Protein AF-0000000065957771 (afdb_homodimer)

Foldseek 3Di:
DQLQVQLCVLQDDPVNVVSVVVVVVVPDDPPQSSAFEEEEEQAADPQDLQRPLRVLLSVLLQVLLVVLGHHYDYDYAYADALLVCAPHLSLLCHLLSLQRLLCVVLCVCVVNRGQEYEYEGTHQSSLLSVLLNQLQNFHQYAYAYLAAAAFFDDPHATAWSLNLLLVVLQVLLVNDDPVVSVVNVVGHGDGHGHTWWLWRQLLSLLLCCQLQRADPLRSLHHNPDVVSSVRSSVRSSLSSVCSVVVVTSLLRLAPQSLQSSLLLCQQQVHFLLCLLSSLSSCVSSVHDDFPVSSQVLQAQHFHFFQIPPLGRHTSNLCSVQQHSLQVSLLCVVVPRHDQQRAHSNRHGNCVSSVPRDNATDPVDRRGHGPVDGPGRGGQWFWADEQQFPLIWIWGAGPEPFLKAKFWEDEAADLNVLLVCLSVVVDDFRYEYEHALQACQSVNNQGARSNNQSSCVSNVRQHGYEYEYCGHHIRNGDGNYIYVRPPGLLVQGLSVLGDTGFIWMGHRPVSYTYTPDDPVVSVVSSVVDDRDDGPDCDDSSNLLSVQFDGSRSSRDRPPPPD/DQLQVQLCVLQDDPVNVVSVVVVVVVPDDPPQSSAFEEEEEQAADPQDLQRPLRVLLSVLLQVLLVVLGHHYDYDYAYADALLVCAPHLSLLCHLLSLQRLLCVVLCVCVVNRGQEYEYEGTHQSSLLSVLLNQLQNFHQYAYAYLAAFAFFDDPHATAWSLNLLLVVLQVLLVNDDPVVSVVNVVGHGDGHGHTWWLWRQLLSLLLCCQLQRADPLRSLHHNPDVVSSVRSSVRSSLSSVCSVVRVTSLLRLAPQSLQSSLLLCQQQVHFLLCLLSSLSSCVSSVHDDFPVSSQVLQAQHFHFFQIPPLGRHTSNLCSVQQHSLQVSLLCVVVPRHDQQRAHSNRHGNCVSSVPRDNATDPVDRRGHGPVDGPGRGGQWFWADEQQFPLIWIWGAGPEPFLKAKFWEDEAADLNVLLVCLSVVVDDFRYEYEHALQACQSVPNQGAHSNNQSSCVSNVRQHGYEYEYCGHHIRNGDGNYIYVRPPGLLVQGLSVQGDTGWIWMDHRPVSYTYTPDDPVSSVVSSVVDDRDDGPDCDDSSNLLSVQFDGSRSSRDRPPPPD

Solvent-accessible surface area (backbone atoms only — not comparable to full-atom values): 52434 Å² total; per-residue (Å²): 129,68,55,15,72,48,30,34,76,36,44,52,61,71,84,19,36,32,20,41,14,42,41,39,34,54,69,47,54,93,81,43,58,51,34,24,34,31,32,32,42,37,31,29,22,44,73,28,19,19,17,51,57,31,55,64,33,47,54,42,18,45,56,28,24,43,74,62,60,31,44,60,27,41,33,22,27,49,68,56,51,61,69,47,12,52,89,43,79,20,24,31,33,40,55,46,42,18,55,48,33,15,40,41,54,38,41,38,37,52,18,62,28,40,29,26,39,42,38,37,26,22,37,56,41,39,51,52,7,47,48,32,21,35,27,61,68,47,39,18,46,37,51,40,63,37,21,28,18,64,68,8,65,57,95,92,38,79,26,30,55,61,52,22,47,38,37,38,21,27,35,76,67,67,72,44,50,71,68,55,42,49,52,40,21,74,27,15,34,70,40,44,16,15,71,27,30,26,18,44,36,38,27,50,33,42,26,34,34,53,23,19,41,30,58,84,59,48,43,34,31,39,32,82,43,68,66,43,41,52,48,30,23,50,50,28,39,39,40,53,52,16,38,71,69,63,46,31,34,50,71,25,56,35,73,54,14,52,50,25,15,53,36,50,33,24,22,44,51,39,20,72,53,51,59,33,44,50,29,31,32,29,48,46,36,72,46,86,66,51,64,63,56,48,42,58,46,22,69,70,27,36,15,27,35,38,31,16,63,80,38,84,34,41,35,54,53,38,35,75,60,49,27,64,52,32,56,48,31,39,36,39,76,69,68,58,38,55,43,80,34,38,25,56,81,75,43,29,46,43,66,70,37,65,86,48,55,70,63,60,56,87,88,50,73,40,48,38,50,90,92,54,40,82,32,77,37,26,42,60,42,57,26,32,36,74,38,10,75,65,24,24,43,24,45,57,47,89,45,94,63,58,58,50,68,22,37,29,44,73,30,74,36,70,68,61,43,34,50,37,54,75,69,60,70,65,52,80,41,30,25,37,36,38,32,40,23,6,47,54,35,44,33,26,27,33,53,48,45,64,46,51,31,38,35,44,39,69,69,34,41,86,36,34,36,41,37,24,21,15,34,49,39,27,67,57,74,26,48,39,35,20,35,24,10,50,26,26,44,82,64,18,49,55,54,65,66,48,75,57,41,40,34,35,44,27,61,88,78,30,33,29,38,58,72,64,55,70,68,57,50,51,54,46,54,72,69,55,70,76,68,76,73,90,46,71,48,54,57,63,21,45,43,36,69,39,42,39,56,52,64,62,20,45,37,55,43,62,79,72,120,129,68,55,15,74,47,30,33,76,37,44,52,62,70,84,18,35,33,20,41,14,42,40,40,34,53,69,47,53,92,82,44,58,53,35,24,33,30,32,32,41,35,30,28,23,46,71,30,19,19,17,53,58,30,54,62,31,49,54,42,19,44,54,27,24,43,74,62,60,30,44,62,27,41,33,22,27,49,69,57,51,60,69,46,13,50,86,42,78,20,24,30,32,39,54,48,42,19,56,48,33,15,39,40,53,39,40,39,37,51,17,62,28,40,30,25,40,42,36,38,26,22,37,56,39,37,52,53,7,48,49,33,21,36,27,62,69,44,39,18,48,36,50,40,63,36,20,26,17,65,68,9,67,56,96,91,38,79,26,32,56,62,52,22,46,37,38,38,20,27,34,76,66,66,73,46,51,71,68,55,41,50,52,41,20,74,26,16,35,70,38,45,16,13,72,28,30,26,17,44,35,38,26,49,33,44,27,34,35,52,23,18,40,30,58,84,58,45,42,33,30,38,32,82,43,67,67,42,40,52,48,31,25,50,51,27,40,39,41,52,51,16,38,71,68,62,47,32,34,51,71,25,54,36,73,53,16,51,48,24,16,51,36,49,33,23,22,45,52,38,20,71,52,49,59,34,43,50,28,31,33,28,48,46,37,72,44,87,67,50,66,63,55,50,42,59,46,21,69,71,27,35,14,27,35,38,30,15,64,80,37,84,34,41,34,53,53,37,35,74,59,49,28,62,51,31,56,48,31,38,36,39,77,70,69,57,39,55,42,78,34,38,26,55,79,75,42,29,46,43,66,72,38,66,86,49,55,69,64,60,58,87,91,50,71,42,49,36,51,89,91,56,41,81,32,78,37,26,41,60,42,57,26,32,36,74,36,10,75,64,23,24,44,26,45,57,46,87,47,93,63,58,59,50,66,22,37,28,44,72,29,73,37,70,67,59,43,35,50,37,53,76,68,60,70,66,52,80,40,30,27,37,34,37,34,38,23,7,46,56,35,43,34,26,27,33,53,47,43,64,48,52,31,38,36,44,38,69,69,34,41,86,35,34,36,40,38,26,23,16,33,50,38,26,66,57,74,25,49,41,34,21,36,25,11,51,26,25,47,82,64,18,49,55,55,64,68,50,74,57,40,40,34,36,44,28,62,88,78,29,33,28,39,56,73,63,56,70,66,57,50,52,54,45,53,74,69,56,71,74,68,76,74,90,46,72,50,54,58,64,20,44,43,34,69,39,44,39,56,52,63,62,20,45,37,57,44,63,80,73,120

Secondary structure (DSSP, 8-state):
--S-TTTHHHHSSGGGHHHHHHHHHTT--GGGTTSPEEEEEE--BSSSTTTTTHHHHHHHHHHHHHHTT-EEEEEE-----HHHHTTSGGGHHHHHHHHHHHHHHHHHHHHTT-SEEEEEE-STTHHHHHHHHHHHH-SSEEEEE--BPPPEEETTEEE-HHHHHHHHHHHHTTSS-HHHHHHHHHHS--SSSB-SSSSHHHHHHHHHHHHTSS-TTGGG-BTTSHHHHHHHHHHHHHHHHHHHHT--HHHHSSHHHHHHHHHHHHHHT--THHHHHHHHHHHHTT----HHHHHHHHTT--B-B-BTTTSSB-HHHHHHHTHHHHHHHHHHHTT-S-TT-B-TTSSBHHHHTTTS-SS--TT-SSBPPTTS-SBSS-SEEEEEETTEEEEEEEE-TT-S--EEEEEEEEESSHHHHHHHHHTT---TT-EEEE-S-STTTTTS--B--HHHHHHHHTT-TTT-EEEESSB--TT--SEEEEEEES-GGGT-GGGG--TT-EEEEETTTTEEEE-S-HHHHHHHHHH--PPPPS-SSHHHHHHHHH---GGGT--SSSS--/--S-TTTHHHHSSGGGHHHHHHHHHTT--GGGTTSPEEEEEE--BSSSTTTTTHHHHHHHHHHHHHHTT-EEEEEE-----HHHHTTSGGGHHHHHHHHHHHHHHHHHHHHTT-SEEEEEE-STTHHHHHHHHHHHH-SSEEEEE--BPPPEEETTEEE-HHHHHHHHHHHHTTSS-HHHHHHHHHHS--SSSB-SSSSHHHHHHHHHHHHTSS-TTGGG-BTTSHHHHHHHHHHHHHHHHHHHHT--HHHHSSHHHHHHHHHHHHHHT--THHHHHHHHHHHHTT----HHHHHHHHTT--B-B-BTTTSSB-HHHHHHHTHHHHHHHHHHHTT-S-TT-B-TTSSBHHHHTTTS-SS--TT-SSBPPTTS-SBSS-SEEEEEETTEEEEEEEE-TT-S--EEEEEEEEESSHHHHHHHHHTT---TT-EEEE-S-STTTTTS--B--HHHHHHHHTT-TTT-EEEESSB--TT--SEEEEEEES-GGGT-GGGG--TT-EEEEETTTTEEEE-S-HHHHHHHHHH--PPPPS-SSHHHHHHHHH---GGGT--SSSS--

Sequence (1122 aa):
MSDNRNSQVVTQGVQRAPNRAMLRAVGFGDDDFTKPIVGLANGFSTITPCNMGIDSLATRAEASIRTAGAMPQKFGTITISDGISMGTEGMKYSLVSREVIADSIETACMGQSMDGVLAIGGCDKNMPGAMLAMARMNIPAIFVYGGTIKPGHLNGEDLTVVSAFEAVGQHSAGRISEAELTAVEKHACPGAGSCGGMYTANTMSSAFEAMGMSLMYSSTMAAEDEEKAVSAEQSAAVLVEAIHKQILPRDILTRKAFENAIAVIMAVGGSTNAVLHLLAISRAAGDSLTLDDFETIRAQVPVICDLKPSGRYVATDLHKAGGIPLVMKMLLEHGLLHGDALTITGKTIAEQLADVPSEPSPDQDVIRPWDNPMYKQGHLAILRGNLATEGAVAKITGIKNPQITGPARVFESEEACLEAILAGKIQPNDVIVVRYEGPKGGPGMREMLAPTSAIIGAGLGDSVGLITDGRFSGGTYGMVVGHVAPEAAVGGTIALVQEGDQITIDAHARKLELHVSDQELKERKEKWEQPKPLYNKGVLAKYAKLVSSSSVGAVTDLDLFMSDNRNSQVVTQGVQRAPNRAMLRAVGFGDDDFTKPIVGLANGFSTITPCNMGIDSLATRAEASIRTAGAMPQKFGTITISDGISMGTEGMKYSLVSREVIADSIETACMGQSMDGVLAIGGCDKNMPGAMLAMARMNIPAIFVYGGTIKPGHLNGEDLTVVSAFEAVGQHSAGRISEAELTAVEKHACPGAGSCGGMYTANTMSSAFEAMGMSLMYSSTMAAEDEEKAVSAEQSAAVLVEAIHKQILPRDILTRKAFENAIAVIMAVGGSTNAVLHLLAISRAAGDSLTLDDFETIRAQVPVICDLKPSGRYVATDLHKAGGIPLVMKMLLEHGLLHGDALTITGKTIAEQLADVPSEPSPDQDVIRPWDNPMYKQGHLAILRGNLATEGAVAKITGIKNPQITGPARVFESEEACLEAILAGKIQPNDVIVVRYEGPKGGPGMREMLAPTSAIIGAGLGDSVGLITDGRFSGGTYGMVVGHVAPEAAVGGTIALVQEGDQITIDAHARKLELHVSDQELKERKEKWEQPKPLYNKGVLAKYAKLVSSSSVGAVTDLDLF

pLDDT: mean 96.12, std 4.61, range [59.84, 98.94]

InterPro domains:
  IPR000581 Dihydroxy-acid/6-phosphogluconate dehydratase, N-terminal [PF00920] (35-351)
  IPR004404 Dihydroxy-acid dehydratase [MF_00012] (5-557)
  IPR004404 Dihydroxy-acid dehydratase [TIGR00110] (18-557)
  IPR020558 Dihydroxy-acid/6-phosphogluconate dehydratase, conserved site [PS00886] (123-133)
  IPR020558 Dihydroxy-acid/6-phosphogluconate dehydratase, conserved site [PS00887] (465-476)
  IPR037237 IlvD/EDD, N-terminal domain [SSF143975] (4-378)
  IPR042096 Dihydroxy-acid dehydratase, C-terminal [G3DSA:3.50.30.80] (379-527)
  IPR050165 Dihydroxy-acid dehydratase IlvD/Edd [PTHR21000] (3-557)
  IPR056740 Dihydroxy-acid/6-phosphogluconate dehydratase, C-terminal [PF24877] (365-554)

Structure (mmCIF, N/CA/C/O backbone):
data_AF-0000000065957771-model_v1
#
loop_
_entity.id
_entity.type
_entity.pdbx_description
1 polymer 'Dihydroxy-acid dehydratase'
#
loop_
_atom_site.group_PDB
_atom_site.id
_atom_site.type_symbol
_atom_site.label_atom_id
_atom_site.label_alt_id
_atom_site.label_comp_id
_atom_site.label_asym_id
_atom_site.label_entity_id
_atom_site.label_seq_id
_atom_site.pdbx_PDB_ins_code
_atom_site.Cartn_x
_atom_site.Cartn_y
_atom_site.Cartn_z
_atom_site.occupancy
_atom_site.B_iso_or_equiv
_a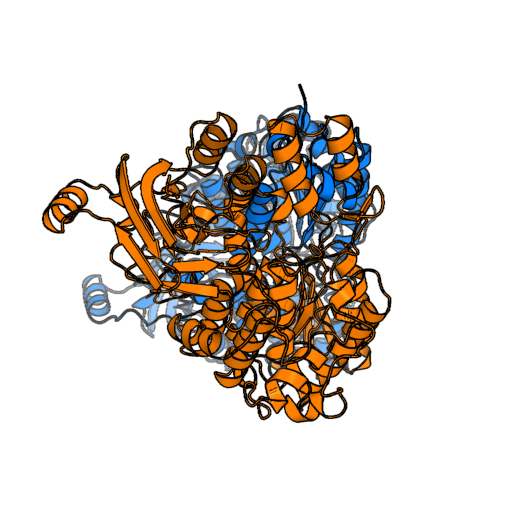tom_site.auth_seq_id
_atom_site.auth_comp_id
_atom_site.auth_asym_id
_atom_site.auth_atom_id
_atom_site.pdbx_PDB_model_num
ATOM 1 N N . MET A 1 1 ? 31.672 4.098 -14.922 1 60.31 1 MET A N 1
ATOM 2 C CA . MET A 1 1 ? 30.922 3.127 -14.133 1 60.31 1 MET A CA 1
ATOM 3 C C . MET A 1 1 ? 29.422 3.266 -14.391 1 60.31 1 MET A C 1
ATOM 5 O O . MET A 1 1 ? 28.922 4.375 -14.602 1 60.31 1 MET A O 1
ATOM 9 N N . SER A 1 2 ? 28.734 2.242 -14.633 1 82.38 2 SER A N 1
ATOM 10 C CA . SER A 1 2 ? 27.312 2.271 -14.961 1 82.38 2 SER A CA 1
ATOM 11 C C . SER A 1 2 ? 26.484 2.822 -13.805 1 82.38 2 SER A C 1
ATOM 13 O O . SER A 1 2 ? 26.828 2.613 -12.641 1 82.38 2 SER A O 1
ATOM 15 N N . ASP A 1 3 ? 25.594 3.701 -14.094 1 89.44 3 ASP A N 1
ATOM 16 C CA . ASP A 1 3 ? 24.781 4.375 -13.094 1 89.44 3 ASP A CA 1
ATOM 17 C C . ASP A 1 3 ? 23.625 3.477 -12.633 1 89.44 3 ASP A C 1
ATOM 19 O O . ASP A 1 3 ? 22.859 3.846 -11.742 1 89.44 3 ASP A O 1
ATOM 23 N N . ASN A 1 4 ? 23.547 2.314 -13.211 1 95.25 4 ASN A N 1
ATOM 24 C CA . ASN A 1 4 ? 22.516 1.381 -12.766 1 95.25 4 ASN A CA 1
ATOM 25 C C . ASN A 1 4 ? 23.031 0.469 -11.656 1 95.25 4 ASN A C 1
ATOM 27 O O . ASN A 1 4 ? 22.938 -0.755 -11.758 1 95.25 4 ASN A O 1
ATOM 31 N N . ARG A 1 5 ? 23.469 1.065 -10.586 1 95.88 5 ARG A N 1
ATOM 32 C CA . ARG A 1 5 ? 24.188 0.413 -9.492 1 95.88 5 ARG A CA 1
ATOM 33 C C . ARG A 1 5 ? 23.328 -0.67 -8.844 1 95.88 5 ARG A C 1
ATOM 35 O O . ARG A 1 5 ? 23.828 -1.748 -8.516 1 95.88 5 ARG A O 1
ATOM 42 N N . ASN A 1 6 ? 22.062 -0.368 -8.664 1 97.56 6 ASN A N 1
ATOM 43 C CA . ASN A 1 6 ? 21.156 -1.342 -8.047 1 97.56 6 ASN A CA 1
ATOM 44 C C . ASN A 1 6 ? 20.547 -2.27 -9.086 1 97.56 6 ASN A C 1
ATOM 46 O O . ASN A 1 6 ? 20.516 -3.488 -8.906 1 97.56 6 ASN A O 1
ATOM 50 N N . SER A 1 7 ? 20.141 -1.712 -10.203 1 98.06 7 SER A N 1
ATOM 51 C CA . SER A 1 7 ? 19.344 -2.455 -11.18 1 98.06 7 SER A CA 1
ATOM 52 C C . SER A 1 7 ? 20.219 -3.389 -12.008 1 98.06 7 SER A C 1
ATOM 54 O O . SER A 1 7 ? 19.703 -4.281 -12.695 1 98.06 7 SER A O 1
ATOM 56 N N . GLN A 1 8 ? 21.5 -3.311 -11.898 1 96.94 8 GLN A N 1
ATOM 57 C CA . GLN A 1 8 ? 22.391 -4.191 -12.648 1 96.94 8 GLN A CA 1
ATOM 58 C C . GLN A 1 8 ? 22.188 -5.648 -12.242 1 96.94 8 GLN A C 1
ATOM 60 O O . GLN A 1 8 ? 22.453 -6.559 -13.031 1 96.94 8 GLN A O 1
ATOM 65 N N . VAL A 1 9 ? 21.641 -5.859 -11.086 1 95.88 9 VAL A N 1
ATOM 66 C CA . VAL A 1 9 ? 21.406 -7.215 -10.594 1 95.88 9 VAL A CA 1
ATOM 67 C C . VAL A 1 9 ? 20.359 -7.91 -11.461 1 95.88 9 VAL A C 1
ATOM 69 O O . VAL A 1 9 ? 20.328 -9.141 -11.531 1 95.88 9 VAL A O 1
ATOM 72 N N . VAL A 1 10 ? 19.5 -7.133 -12.172 1 96.5 10 VAL A N 1
ATOM 73 C CA . VAL A 1 10 ? 18.469 -7.742 -13.008 1 96.5 10 VAL A CA 1
ATOM 74 C C . VAL A 1 10 ? 18.797 -7.539 -14.484 1 96.5 10 VAL A C 1
ATOM 76 O O . VAL A 1 10 ? 18.125 -8.086 -15.359 1 96.5 10 VAL A O 1
ATOM 79 N N . THR A 1 11 ? 19.891 -6.762 -14.789 1 96.88 11 THR A N 1
ATOM 80 C CA . THR A 1 11 ? 20.109 -6.426 -16.188 1 96.88 11 THR A CA 1
ATOM 81 C C . THR A 1 11 ? 21.406 -7.035 -16.703 1 96.88 11 THR A C 1
ATOM 83 O O . THR A 1 11 ? 21.594 -7.211 -17.906 1 96.88 11 THR A O 1
ATOM 86 N N . GLN A 1 12 ? 22.312 -7.375 -15.828 1 95 12 GLN A N 1
ATOM 87 C CA . GLN A 1 12 ? 23.641 -7.742 -16.297 1 95 12 GLN A CA 1
ATOM 88 C C . GLN A 1 12 ? 23.875 -9.25 -16.172 1 95 12 GLN A C 1
ATOM 90 O O . GLN A 1 12 ? 23.438 -9.875 -15.203 1 95 12 GLN A O 1
ATOM 95 N N . GLY A 1 13 ? 24.516 -9.805 -17.172 1 92.31 13 GLY A N 1
ATOM 96 C CA . GLY A 1 13 ? 24.922 -11.203 -17.141 1 92.31 13 GLY A CA 1
ATOM 97 C C . GLY A 1 13 ? 24 -12.102 -17.938 1 92.31 13 GLY A C 1
ATOM 98 O O . GLY A 1 13 ? 22.812 -11.789 -18.109 1 92.31 13 GLY A O 1
ATOM 99 N N . VAL A 1 14 ? 24.547 -13.25 -18.297 1 91 14 VAL A N 1
ATOM 100 C CA . VAL A 1 14 ? 23.844 -14.211 -19.125 1 91 14 VAL A CA 1
ATOM 101 C C . VAL A 1 14 ? 22.641 -14.766 -18.359 1 91 14 VAL A C 1
ATOM 103 O O . VAL A 1 14 ? 21.594 -15.031 -18.953 1 91 14 VAL A O 1
ATOM 106 N N . GLN A 1 15 ? 22.781 -14.867 -17.078 1 89.69 15 GLN A N 1
ATOM 107 C CA . GLN A 1 15 ? 21.75 -15.461 -16.234 1 89.69 15 GLN A CA 1
ATOM 108 C C . GLN A 1 15 ? 20.516 -14.562 -16.156 1 89.69 15 GLN A C 1
ATOM 110 O O . GLN A 1 15 ? 19.438 -15 -15.742 1 89.69 15 GLN A O 1
ATOM 115 N N . ARG A 1 16 ? 20.641 -13.312 -16.656 1 94.5 16 ARG A N 1
ATOM 116 C CA . ARG A 1 16 ? 19.547 -12.359 -16.531 1 94.5 16 ARG A CA 1
ATOM 117 C C . ARG A 1 16 ? 18.812 -12.195 -17.859 1 94.5 16 ARG A C 1
ATOM 119 O O . ARG A 1 16 ? 18 -11.281 -18.016 1 94.5 16 ARG A O 1
ATOM 126 N N . ALA A 1 17 ? 19.062 -13.094 -18.781 1 95.69 17 ALA A N 1
ATOM 127 C CA . ALA A 1 17 ? 18.375 -13.078 -20.062 1 95.69 17 ALA A CA 1
ATOM 128 C C . ALA A 1 17 ? 16.859 -13.086 -19.891 1 95.69 17 ALA A C 1
ATOM 130 O O . ALA A 1 17 ? 16.156 -12.344 -20.562 1 95.69 17 ALA A O 1
ATOM 131 N N . PRO A 1 18 ? 16.312 -13.891 -18.969 1 95.31 18 PRO A N 1
ATOM 132 C CA . PRO A 1 18 ? 14.867 -13.859 -18.781 1 95.31 18 PRO A CA 1
ATOM 133 C C . PRO A 1 18 ? 14.367 -12.516 -18.234 1 95.31 18 PRO A C 1
ATOM 135 O O . PRO A 1 18 ? 13.305 -12.039 -18.656 1 95.31 18 PRO A O 1
ATOM 138 N N . ASN A 1 19 ? 15.133 -11.898 -17.297 1 96.56 19 ASN A N 1
ATOM 139 C CA . ASN A 1 19 ? 14.797 -10.57 -16.797 1 96.56 19 ASN A CA 1
ATOM 140 C C . ASN A 1 19 ? 14.742 -9.539 -17.922 1 96.56 19 ASN A C 1
ATOM 142 O O . ASN A 1 19 ? 13.781 -8.773 -18.031 1 96.56 19 ASN A O 1
ATOM 146 N N . ARG A 1 20 ? 15.773 -9.617 -18.75 1 97.88 20 ARG A N 1
ATOM 147 C CA . ARG A 1 20 ? 15.867 -8.672 -19.859 1 97.88 20 ARG A CA 1
ATOM 148 C C . ARG A 1 20 ? 14.766 -8.906 -20.891 1 97.88 20 ARG A C 1
ATOM 150 O O . ARG A 1 20 ? 14.281 -7.969 -21.516 1 97.88 20 ARG A O 1
ATOM 157 N N . ALA A 1 21 ? 14.328 -10.172 -21.078 1 98 21 ALA A N 1
ATOM 158 C CA . ALA A 1 21 ? 13.211 -10.461 -21.969 1 98 21 ALA A CA 1
ATOM 159 C C . ALA A 1 21 ? 11.953 -9.711 -21.547 1 98 21 ALA A C 1
ATOM 161 O O . ALA A 1 21 ? 11.25 -9.141 -22.391 1 98 21 ALA A O 1
ATOM 162 N N . MET A 1 22 ? 11.711 -9.664 -20.312 1 98.06 22 MET A N 1
ATOM 163 C CA . MET A 1 22 ? 10.539 -8.961 -19.797 1 98.06 22 MET A CA 1
ATOM 164 C C . MET A 1 22 ? 10.734 -7.449 -19.875 1 98.06 22 MET A C 1
ATOM 166 O O . MET A 1 22 ? 9.797 -6.711 -20.188 1 98.06 22 MET A O 1
ATOM 170 N N . LEU A 1 23 ? 11.953 -6.988 -19.516 1 98.44 23 LEU A N 1
ATOM 171 C CA . LEU A 1 23 ? 12.242 -5.562 -19.578 1 98.44 23 LEU A CA 1
ATOM 172 C C . LEU A 1 23 ? 12.094 -5.047 -21.016 1 98.44 23 LEU A C 1
ATOM 174 O O . LEU A 1 23 ? 11.617 -3.93 -21.234 1 98.44 23 LEU A O 1
ATOM 178 N N . ARG A 1 24 ? 12.484 -5.871 -22.062 1 98.25 24 ARG A N 1
ATOM 179 C CA . ARG A 1 24 ? 12.312 -5.496 -23.453 1 98.25 24 ARG A CA 1
ATOM 180 C C . ARG A 1 24 ? 10.844 -5.277 -23.797 1 98.25 24 ARG A C 1
ATOM 182 O O . ARG A 1 24 ? 10.508 -4.371 -24.547 1 98.25 24 ARG A O 1
ATOM 189 N N . ALA A 1 25 ? 9.984 -6.043 -23.188 1 98 25 ALA A N 1
ATOM 190 C CA . ALA A 1 25 ? 8.547 -5.949 -23.453 1 98 25 ALA A CA 1
ATOM 191 C C . ALA A 1 25 ? 7.984 -4.625 -22.953 1 98 25 ALA A C 1
ATOM 193 O O . ALA A 1 25 ? 6.957 -4.152 -23.453 1 98 25 ALA A O 1
ATOM 194 N N . VAL A 1 26 ? 8.664 -3.98 -21.984 1 98.06 26 VAL A N 1
ATOM 195 C CA . VAL A 1 26 ? 8.148 -2.727 -21.453 1 98.06 26 VAL A CA 1
ATOM 196 C C . VAL A 1 26 ? 8.953 -1.555 -22 1 98.06 26 VAL A C 1
ATOM 198 O O . VAL A 1 26 ? 8.93 -0.458 -21.438 1 98.06 26 VAL A O 1
ATOM 201 N N . GLY A 1 27 ? 9.789 -1.829 -22.969 1 97.31 27 GLY A N 1
ATOM 202 C CA . GLY A 1 27 ? 10.312 -0.699 -23.719 1 97.31 27 GLY A CA 1
ATOM 203 C C . GLY A 1 27 ? 11.82 -0.583 -23.641 1 97.31 27 GLY A C 1
ATOM 204 O O . GLY A 1 27 ? 12.406 0.359 -24.188 1 97.31 27 GLY A O 1
ATOM 205 N N . PHE A 1 28 ? 12.578 -1.559 -23.062 1 98.12 28 PHE A N 1
ATOM 206 C CA . PHE A 1 28 ? 14.039 -1.518 -23.016 1 98.12 28 PHE A CA 1
ATOM 207 C C . PHE A 1 28 ? 14.641 -1.98 -24.328 1 98.12 28 PHE A C 1
ATOM 209 O O . PHE A 1 28 ? 14.219 -2.992 -24.891 1 98.12 28 PHE A O 1
ATOM 216 N N . GLY A 1 29 ? 15.555 -1.242 -24.859 1 97.12 29 GLY A N 1
ATOM 217 C CA . GLY A 1 29 ? 16.391 -1.649 -25.984 1 97.12 29 GLY A CA 1
ATOM 218 C C . GLY A 1 29 ? 17.781 -2.102 -25.562 1 97.12 29 GLY A C 1
ATOM 219 O O . GLY A 1 29 ? 18.109 -2.064 -24.375 1 97.12 29 GLY A O 1
ATOM 220 N N . ASP A 1 30 ? 18.609 -2.52 -26.453 1 96.25 30 ASP A N 1
ATOM 221 C CA . ASP A 1 30 ? 19.922 -3.07 -26.188 1 96.25 30 ASP A CA 1
ATOM 222 C C . ASP A 1 30 ? 20.781 -2.084 -25.391 1 96.25 30 ASP A C 1
ATOM 224 O O . ASP A 1 30 ? 21.594 -2.49 -24.547 1 96.25 30 ASP A O 1
ATOM 228 N N . ASP A 1 31 ? 20.578 -0.796 -25.594 1 95.69 31 ASP A N 1
ATOM 229 C CA . ASP A 1 31 ? 21.438 0.216 -25 1 95.69 31 ASP A CA 1
ATOM 230 C C . ASP A 1 31 ? 20.875 0.711 -23.672 1 95.69 31 ASP A C 1
ATOM 232 O O . ASP A 1 31 ? 21.438 1.605 -23.047 1 95.69 31 ASP A O 1
ATOM 236 N N . ASP A 1 32 ? 19.812 0.132 -23.281 1 97.5 32 ASP A N 1
ATOM 237 C CA . ASP A 1 32 ? 19.109 0.688 -22.125 1 97.5 32 ASP A CA 1
ATOM 238 C C . ASP A 1 32 ? 19.453 -0.076 -20.844 1 97.5 32 ASP A C 1
ATOM 240 O O . ASP A 1 32 ? 19.156 0.382 -19.75 1 97.5 32 ASP A O 1
ATOM 244 N N . PHE A 1 33 ? 20.141 -1.212 -20.891 1 97.38 33 PHE A N 1
ATOM 245 C CA . PHE A 1 33 ? 20.312 -2.109 -19.75 1 97.38 33 PHE A CA 1
ATOM 246 C C . PHE A 1 33 ? 21.422 -1.605 -18.828 1 97.38 33 PHE A C 1
ATOM 248 O O . PHE A 1 33 ? 21.609 -2.133 -17.734 1 97.38 33 PHE A O 1
ATOM 255 N N . THR A 1 34 ? 22.141 -0.543 -19.203 1 96.56 34 THR A N 1
ATOM 256 C CA . THR A 1 34 ? 23.172 0.049 -18.359 1 96.56 34 THR A CA 1
ATOM 257 C C . THR A 1 34 ? 22.703 1.388 -17.797 1 96.56 34 THR A C 1
ATOM 259 O O . THR A 1 34 ? 23.406 2.021 -17.016 1 96.56 34 THR A O 1
ATOM 262 N N . LYS A 1 35 ? 21.578 1.893 -18.266 1 98 35 LYS A N 1
ATOM 263 C CA . LYS A 1 35 ? 20.984 3.127 -17.734 1 98 35 LYS A CA 1
ATOM 264 C C . LYS A 1 35 ? 20.328 2.891 -16.391 1 98 35 LYS A C 1
ATOM 266 O O . LYS A 1 35 ? 19.812 1.8 -16.125 1 98 35 LYS A O 1
ATOM 271 N N . PRO A 1 36 ? 20.344 3.947 -15.555 1 98.56 36 PRO A N 1
ATOM 272 C CA . PRO A 1 36 ? 19.625 3.773 -14.289 1 98.56 36 PRO A CA 1
ATOM 273 C C . PRO A 1 36 ? 18.125 3.629 -14.477 1 98.56 36 PRO A C 1
ATOM 275 O O . PRO A 1 36 ? 17.531 4.293 -15.336 1 98.56 36 PRO A O 1
ATOM 278 N N . ILE A 1 37 ? 17.516 2.754 -13.742 1 98.75 37 ILE A N 1
ATOM 279 C CA . ILE A 1 37 ? 16.078 2.57 -13.727 1 98.75 37 ILE A CA 1
ATOM 280 C C . ILE A 1 37 ? 15.461 3.406 -12.602 1 98.75 37 ILE A C 1
ATOM 282 O O . ILE A 1 37 ? 15.828 3.254 -11.438 1 98.75 37 ILE A O 1
ATOM 286 N N . VAL A 1 38 ? 14.539 4.289 -12.945 1 98.88 38 VAL A N 1
ATOM 287 C CA . VAL A 1 38 ? 13.945 5.23 -12 1 98.88 38 VAL A CA 1
ATOM 288 C C . VAL A 1 38 ? 12.477 4.879 -11.773 1 98.88 38 VAL A C 1
ATOM 290 O O . VAL A 1 38 ? 11.688 4.852 -12.719 1 98.88 38 VAL A O 1
ATOM 293 N N . GLY A 1 39 ? 12.156 4.539 -10.484 1 98.88 39 GLY A N 1
ATOM 294 C CA . GLY A 1 39 ? 10.758 4.379 -10.141 1 98.88 39 GLY A CA 1
ATOM 295 C C . GLY A 1 39 ? 9.992 5.688 -10.117 1 98.88 39 GLY A C 1
ATOM 296 O O . GLY A 1 39 ? 10.5 6.699 -9.617 1 98.88 39 GLY A O 1
ATOM 297 N N . LEU A 1 40 ? 8.852 5.691 -10.727 1 98.88 40 LEU A N 1
ATOM 298 C CA . LEU A 1 40 ? 7.918 6.805 -10.664 1 98.88 40 LEU A CA 1
ATOM 299 C C . LEU A 1 40 ? 6.66 6.414 -9.891 1 98.88 40 LEU A C 1
ATOM 301 O O . LEU A 1 40 ? 5.715 5.879 -10.469 1 98.88 40 LEU A O 1
ATOM 305 N N . ALA A 1 41 ? 6.656 6.707 -8.562 1 98.81 41 ALA A N 1
ATOM 306 C CA . ALA A 1 41 ? 5.504 6.434 -7.707 1 98.81 41 ALA A CA 1
ATOM 307 C C . ALA A 1 41 ? 4.387 7.445 -7.949 1 98.81 41 ALA A C 1
ATOM 309 O O . ALA A 1 41 ? 4.461 8.578 -7.477 1 98.81 41 ALA A O 1
ATOM 310 N N . ASN A 1 42 ? 3.336 6.988 -8.609 1 98.38 42 ASN A N 1
ATOM 311 C CA . ASN A 1 42 ? 2.242 7.84 -9.062 1 98.38 42 ASN A CA 1
ATOM 312 C C . ASN A 1 42 ? 1.069 7.82 -8.086 1 98.38 42 ASN A C 1
ATOM 314 O O . ASN A 1 42 ? 0.3 6.859 -8.055 1 98.38 42 ASN A O 1
ATOM 318 N N . GLY A 1 43 ? 0.908 8.93 -7.316 1 98.44 43 GLY A N 1
ATOM 319 C CA . GLY A 1 43 ? -0.182 9.023 -6.359 1 98.44 43 GLY A CA 1
ATOM 320 C C . GLY A 1 43 ? -1.483 9.492 -6.98 1 98.44 43 GLY A C 1
ATOM 321 O O . GLY A 1 43 ? -2.354 10.016 -6.281 1 98.44 43 GLY A O 1
ATOM 322 N N . PHE A 1 44 ? -1.668 9.305 -8.312 1 98.56 44 PHE A N 1
ATOM 323 C CA . PHE A 1 44 ? -2.885 9.703 -9.008 1 98.56 44 PHE A CA 1
ATOM 324 C C . PHE A 1 44 ? -4.094 8.945 -8.461 1 98.56 44 PHE A C 1
ATOM 326 O O . PHE A 1 44 ? -4.027 7.738 -8.242 1 98.56 44 PHE A O 1
ATOM 333 N N . SER A 1 45 ? -5.195 9.711 -8.289 1 98.56 45 SER A N 1
ATOM 334 C CA . SER A 1 45 ? -6.477 9.156 -7.859 1 98.56 45 SER A CA 1
ATOM 335 C C . SER A 1 45 ? -7.621 10.125 -8.141 1 98.56 45 SER A C 1
ATOM 337 O O . SER A 1 45 ? -7.445 11.336 -8.062 1 98.56 45 SER A O 1
ATOM 339 N N . THR A 1 46 ? -8.789 9.633 -8.414 1 98.38 46 THR A N 1
ATOM 340 C CA . THR A 1 46 ? -9.969 10.477 -8.602 1 98.38 46 THR A CA 1
ATOM 341 C C . THR A 1 46 ? -10.844 10.469 -7.355 1 98.38 46 THR A C 1
ATOM 343 O O . THR A 1 46 ? -12.008 10.875 -7.406 1 98.38 46 THR A O 1
ATOM 346 N N . ILE A 1 47 ? -10.312 9.984 -6.254 1 98.31 47 ILE A N 1
ATOM 347 C CA . ILE A 1 47 ? -10.977 9.977 -4.957 1 98.31 47 ILE A CA 1
ATOM 348 C C . ILE A 1 47 ? -11.102 11.414 -4.441 1 98.31 47 ILE A C 1
ATOM 350 O O . ILE A 1 47 ? -12.086 11.758 -3.791 1 98.31 47 ILE A O 1
ATOM 354 N N . THR A 1 48 ? -10.062 12.211 -4.734 1 98.5 48 THR A N 1
ATOM 355 C CA . THR A 1 48 ? -9.953 13.531 -4.113 1 98.5 48 THR A CA 1
ATOM 356 C C . THR A 1 48 ? -9.352 14.539 -5.09 1 98.5 48 THR A C 1
ATOM 358 O O . THR A 1 48 ? -8.508 14.188 -5.914 1 98.5 48 THR A O 1
ATOM 361 N N . PRO A 1 49 ? -9.758 15.766 -4.969 1 98.44 49 PRO A N 1
ATOM 362 C CA . PRO A 1 49 ? -9.148 16.797 -5.816 1 98.44 49 PRO A CA 1
ATOM 363 C C . PRO A 1 49 ? -7.648 16.953 -5.562 1 98.44 49 PRO A C 1
ATOM 365 O O . PRO A 1 49 ? -6.922 17.438 -6.434 1 98.44 49 PRO A O 1
ATOM 368 N N . CYS A 1 50 ? -7.152 16.5 -4.426 1 98.38 50 CYS A N 1
ATOM 369 C CA . CYS A 1 50 ? -5.742 16.609 -4.078 1 98.38 50 CYS A CA 1
ATOM 370 C C . CYS A 1 50 ? -4.871 15.844 -5.07 1 98.38 50 CYS A C 1
ATOM 372 O O . CYS A 1 50 ? -3.717 16.219 -5.301 1 98.38 50 CYS A O 1
ATOM 374 N N . ASN A 1 51 ? -5.465 14.758 -5.637 1 98.69 51 ASN A N 1
ATOM 375 C CA . ASN A 1 51 ? -4.629 13.828 -6.391 1 98.69 51 ASN A CA 1
ATOM 376 C C . ASN A 1 51 ? -5.062 13.75 -7.852 1 98.69 51 ASN A C 1
ATOM 378 O O . ASN A 1 51 ? -4.367 13.148 -8.68 1 98.69 51 ASN A O 1
ATOM 382 N N . MET A 1 52 ? -6.172 14.328 -8.227 1 98.19 52 MET A N 1
ATOM 383 C CA . MET A 1 52 ? -6.797 14.055 -9.516 1 98.19 52 MET A CA 1
ATOM 384 C C . MET A 1 52 ? -5.957 14.617 -10.656 1 98.19 52 MET A C 1
ATOM 386 O O . MET A 1 52 ? -6.098 14.195 -11.805 1 98.19 52 MET A O 1
ATOM 390 N N . GLY A 1 53 ? -5.027 15.594 -10.344 1 97.62 53 GLY A N 1
ATOM 391 C CA . GLY A 1 53 ? -4.203 16.188 -11.383 1 97.62 53 GLY A CA 1
ATOM 392 C C . GLY A 1 53 ? -2.83 15.547 -11.492 1 97.62 53 GLY A C 1
ATOM 393 O O . GLY A 1 53 ? -2.029 15.938 -12.344 1 97.62 53 GLY A O 1
ATOM 394 N N . ILE A 1 54 ? -2.494 14.531 -10.766 1 98.38 54 ILE A N 1
ATOM 395 C CA . ILE A 1 54 ? -1.136 14.039 -10.57 1 98.38 54 ILE A CA 1
ATOM 396 C C . ILE A 1 54 ? -0.698 13.234 -11.797 1 98.38 54 ILE A C 1
ATOM 398 O O . ILE A 1 54 ? 0.487 13.203 -12.133 1 98.38 54 ILE A O 1
ATOM 402 N N . ASP A 1 55 ? -1.625 12.594 -12.516 1 97.12 55 ASP A N 1
ATOM 403 C CA . ASP A 1 55 ? -1.249 11.75 -13.641 1 97.12 55 ASP A CA 1
ATOM 404 C C . ASP A 1 55 ? -0.586 12.57 -14.742 1 97.12 55 ASP A C 1
ATOM 406 O O . ASP A 1 55 ? 0.323 12.094 -15.422 1 97.12 55 ASP A O 1
ATOM 410 N N . SER A 1 56 ? -1.058 13.789 -14.953 1 97.5 56 SER A N 1
ATOM 411 C CA . SER A 1 56 ? -0.446 14.672 -15.938 1 97.5 56 SER A CA 1
ATOM 412 C C . SER A 1 56 ? 0.984 15.031 -15.547 1 97.5 56 SER A C 1
ATOM 414 O O . SER A 1 56 ? 1.866 15.117 -16.406 1 97.5 56 SER A O 1
ATOM 416 N N . LEU A 1 57 ? 1.216 15.266 -14.258 1 98.62 57 LEU A N 1
ATOM 417 C CA . LEU A 1 57 ? 2.561 15.547 -13.758 1 98.62 57 LEU A CA 1
ATOM 418 C C . LEU A 1 57 ? 3.469 14.336 -13.961 1 98.62 57 LEU A C 1
ATOM 420 O O . LEU A 1 57 ? 4.621 14.477 -14.367 1 98.62 57 LEU A O 1
ATOM 424 N N . ALA A 1 58 ? 2.918 13.164 -13.664 1 98.62 58 ALA A N 1
ATOM 425 C CA . ALA A 1 58 ? 3.676 11.922 -13.805 1 98.62 58 ALA A CA 1
ATOM 426 C C . ALA A 1 58 ? 4.109 11.703 -15.25 1 98.62 58 ALA A C 1
ATOM 428 O O . ALA A 1 58 ? 5.234 11.266 -15.508 1 98.62 58 ALA A O 1
ATOM 429 N N . THR A 1 59 ? 3.227 11.992 -16.172 1 98.25 59 THR A N 1
ATOM 430 C CA . THR A 1 59 ? 3.523 11.828 -17.594 1 98.25 59 THR A CA 1
ATOM 431 C C . THR A 1 59 ? 4.664 12.758 -18.016 1 98.25 59 THR A C 1
ATOM 433 O O . THR A 1 59 ? 5.57 12.344 -18.734 1 98.25 59 THR A O 1
ATOM 436 N N . ARG A 1 60 ? 4.625 13.984 -17.5 1 98.62 60 ARG A N 1
ATOM 437 C CA . ARG A 1 60 ? 5.676 14.953 -17.797 1 98.62 60 ARG A CA 1
ATOM 438 C C . ARG A 1 60 ? 7.004 14.523 -17.188 1 98.62 60 ARG A C 1
ATOM 440 O O . ARG A 1 60 ? 8.055 14.68 -17.797 1 98.62 60 ARG A O 1
ATOM 447 N N . ALA A 1 61 ? 6.973 14.047 -16.016 1 98.88 61 ALA A N 1
ATOM 448 C CA . ALA A 1 61 ? 8.172 13.578 -15.328 1 98.88 61 ALA A CA 1
ATOM 449 C C . ALA A 1 61 ? 8.766 12.352 -16.031 1 98.88 61 ALA A C 1
ATOM 451 O O . ALA A 1 61 ? 9.984 12.234 -16.156 1 98.88 61 ALA A O 1
ATOM 452 N N . GLU A 1 62 ? 7.902 11.43 -16.438 1 98.75 62 GLU A N 1
ATOM 453 C CA . GLU A 1 62 ? 8.328 10.219 -17.141 1 98.75 62 GLU A CA 1
ATOM 454 C C . GLU A 1 62 ? 9.133 10.562 -18.391 1 98.75 62 GLU A C 1
ATOM 456 O O . GLU A 1 62 ? 10.203 9.992 -18.625 1 98.75 62 GLU A O 1
ATOM 461 N N . ALA A 1 63 ? 8.633 11.461 -19.172 1 98.69 63 ALA A N 1
ATOM 462 C CA . ALA A 1 63 ? 9.32 11.898 -20.391 1 98.69 63 ALA A CA 1
ATOM 463 C C . ALA A 1 63 ? 10.672 12.531 -20.062 1 98.69 63 ALA A C 1
ATOM 465 O O . ALA A 1 63 ? 11.656 12.305 -20.766 1 98.69 63 ALA A O 1
ATOM 466 N N . SER A 1 64 ? 10.672 13.289 -18.984 1 98.88 64 SER A N 1
ATOM 467 C CA . SER A 1 64 ? 11.898 13.969 -18.594 1 98.88 64 SER A CA 1
ATOM 468 C C . SER A 1 64 ? 12.953 12.977 -18.109 1 98.88 64 SER A C 1
ATOM 470 O O . SER A 1 64 ? 14.148 13.156 -18.359 1 98.88 64 SER A O 1
ATOM 472 N N . ILE A 1 65 ? 12.578 11.953 -17.406 1 98.81 65 ILE A N 1
ATOM 473 C CA . ILE A 1 65 ? 13.5 10.914 -16.953 1 98.81 65 ILE A CA 1
ATOM 474 C C . ILE A 1 65 ? 14.172 10.266 -18.172 1 98.81 65 ILE A C 1
ATOM 476 O O . ILE A 1 65 ? 15.391 10.07 -18.172 1 98.81 65 ILE A O 1
ATOM 480 N N . ARG A 1 66 ? 13.422 9.938 -19.203 1 98.44 66 ARG A N 1
ATOM 481 C CA . ARG A 1 66 ? 13.961 9.352 -20.422 1 98.44 66 ARG A CA 1
ATOM 482 C C . ARG A 1 66 ? 14.953 10.297 -21.094 1 98.44 66 ARG A C 1
ATOM 484 O O . ARG A 1 66 ? 16.047 9.875 -21.5 1 98.44 66 ARG A O 1
ATOM 491 N N . THR A 1 67 ? 14.539 11.539 -21.172 1 98.44 67 THR A N 1
ATOM 492 C CA . THR A 1 67 ? 15.375 12.547 -21.812 1 98.44 67 THR A CA 1
ATOM 493 C C . THR A 1 67 ? 16.688 12.719 -21.062 1 98.44 67 THR A C 1
ATOM 495 O O . THR A 1 67 ? 17.734 12.953 -21.688 1 98.44 67 THR A O 1
ATOM 498 N N . ALA A 1 68 ? 16.625 12.523 -19.766 1 98.38 68 ALA A N 1
ATOM 499 C CA . ALA A 1 68 ? 17.797 12.695 -18.922 1 98.38 68 ALA A CA 1
ATOM 500 C C . ALA A 1 68 ? 18.688 11.453 -18.953 1 98.38 68 ALA A C 1
ATOM 502 O O . ALA A 1 68 ? 19.75 11.414 -18.328 1 98.38 68 ALA A O 1
ATOM 503 N N . GLY A 1 69 ? 18.312 10.43 -19.688 1 97.62 69 GLY A N 1
ATOM 504 C CA . GLY A 1 69 ? 19.156 9.273 -19.906 1 97.62 69 GLY A CA 1
ATOM 505 C C . GLY A 1 69 ? 18.906 8.133 -18.938 1 97.62 69 GLY A C 1
ATOM 506 O O . GLY A 1 69 ? 19.797 7.336 -18.656 1 97.62 69 GLY A O 1
ATOM 507 N N . ALA A 1 70 ? 17.734 8.062 -18.375 1 98.62 70 ALA A N 1
ATOM 508 C CA . ALA A 1 70 ? 17.344 6.98 -17.469 1 98.62 70 ALA A CA 1
ATOM 509 C C . ALA A 1 70 ? 16.094 6.273 -17.969 1 98.62 70 ALA A C 1
ATOM 511 O O . ALA A 1 70 ? 15.461 6.723 -18.922 1 98.62 70 ALA A O 1
ATOM 512 N N . MET A 1 71 ? 15.758 5.125 -17.422 1 98.69 71 MET A N 1
ATOM 513 C CA . MET A 1 71 ? 14.578 4.355 -17.797 1 98.69 71 MET A CA 1
ATOM 514 C C . MET A 1 71 ? 13.516 4.434 -16.703 1 98.69 71 MET A C 1
ATOM 516 O O . MET A 1 71 ? 13.703 3.906 -15.602 1 98.69 71 MET A O 1
ATOM 520 N N . PRO A 1 72 ? 12.391 5.102 -17 1 98.75 72 PRO A N 1
ATOM 521 C CA . PRO A 1 72 ? 11.344 5.211 -15.977 1 98.75 72 PRO A CA 1
ATOM 522 C C . PRO A 1 72 ? 10.477 3.957 -15.883 1 98.75 72 PRO A C 1
ATOM 524 O O . PRO A 1 72 ? 10.195 3.316 -16.906 1 98.75 72 PRO A O 1
ATOM 527 N N . GLN A 1 73 ? 10.062 3.582 -14.719 1 98.69 73 GLN A N 1
ATOM 528 C CA . GLN A 1 73 ? 9.047 2.586 -14.414 1 98.69 73 GLN A CA 1
ATOM 529 C C . GLN A 1 73 ? 7.965 3.168 -13.5 1 98.69 73 GLN A C 1
ATOM 531 O O . GLN A 1 73 ? 8.211 3.418 -12.32 1 98.69 73 GLN A O 1
ATOM 536 N N . LYS A 1 74 ? 6.797 3.361 -14.047 1 98.56 74 LYS A N 1
ATOM 537 C CA . LYS A 1 74 ? 5.688 3.984 -13.328 1 98.56 74 LYS A CA 1
ATOM 538 C C . LYS A 1 74 ? 4.852 2.939 -12.594 1 98.56 74 LYS A C 1
ATOM 540 O O . LYS A 1 74 ? 4.582 1.863 -13.133 1 98.56 74 LYS A O 1
ATOM 545 N N . PHE A 1 75 ? 4.453 3.182 -11.344 1 98.62 75 PHE A N 1
ATOM 546 C CA . PHE A 1 75 ? 3.543 2.334 -10.586 1 98.62 75 PHE A CA 1
ATOM 547 C C . PHE A 1 75 ? 2.67 3.174 -9.656 1 98.62 75 PHE A C 1
ATOM 549 O O . PHE A 1 75 ? 2.979 4.336 -9.391 1 98.62 75 PHE A O 1
ATOM 556 N N . GLY A 1 76 ? 1.588 2.609 -9.227 1 97.94 76 GLY A N 1
ATOM 557 C CA . GLY A 1 76 ? 0.63 3.354 -8.422 1 97.94 76 GLY A CA 1
ATOM 558 C C . GLY A 1 76 ? 0.807 3.137 -6.93 1 97.94 76 GLY A C 1
ATOM 559 O O . GLY A 1 76 ? 1.414 2.15 -6.508 1 97.94 76 GLY A O 1
ATOM 560 N N . THR A 1 77 ? 0.306 4.074 -6.164 1 97.62 77 THR A N 1
ATOM 561 C CA . THR A 1 77 ? 0.079 3.971 -4.727 1 97.62 77 THR A CA 1
ATOM 562 C C . THR A 1 77 ? -1.279 4.555 -4.352 1 97.62 77 THR A C 1
ATOM 564 O O . THR A 1 77 ? -1.969 5.133 -5.195 1 97.62 77 THR A O 1
ATOM 567 N N . ILE A 1 78 ? -1.686 4.398 -3.139 1 98.38 78 ILE A N 1
ATOM 568 C CA . ILE A 1 78 ? -3.041 4.77 -2.748 1 98.38 78 ILE A CA 1
ATOM 569 C C . ILE A 1 78 ? -3.037 6.172 -2.141 1 98.38 78 ILE A C 1
ATOM 571 O O . ILE A 1 78 ? -1.973 6.754 -1.915 1 98.38 78 ILE A O 1
ATOM 575 N N . THR A 1 79 ? -4.215 6.676 -1.968 1 98.06 79 THR A N 1
ATOM 576 C CA . THR A 1 79 ? -4.469 7.895 -1.202 1 98.06 79 THR A CA 1
ATOM 577 C C . THR A 1 79 ? -5.801 7.801 -0.464 1 98.06 79 THR A C 1
ATOM 579 O O . THR A 1 79 ? -6.703 7.07 -0.887 1 98.06 79 THR A O 1
ATOM 582 N N . ILE A 1 80 ? -5.867 8.398 0.684 1 96.94 80 ILE A N 1
ATOM 583 C CA . ILE A 1 80 ? -7.098 8.641 1.428 1 96.94 80 ILE A CA 1
ATOM 584 C C . ILE A 1 80 ? -7.352 10.148 1.519 1 96.94 80 ILE A C 1
ATOM 586 O O . ILE A 1 80 ? -6.426 10.922 1.764 1 96.94 80 ILE A O 1
ATOM 590 N N . SER A 1 81 ? -8.547 10.5 1.174 1 97 81 SER A N 1
ATOM 591 C CA . SER A 1 81 ? -8.906 11.898 1.377 1 97 81 SER A CA 1
ATOM 592 C C . SER A 1 81 ? -9.289 12.164 2.83 1 97 81 SER A C 1
ATOM 594 O O . SER A 1 81 ? -10.352 11.734 3.287 1 97 81 SER A O 1
ATOM 596 N N . ASP A 1 82 ? -8.477 12.898 3.482 1 93.31 82 ASP A N 1
ATOM 597 C CA . ASP A 1 82 ? -8.797 13.266 4.859 1 93.31 82 ASP A CA 1
ATOM 598 C C . ASP A 1 82 ? -10.086 14.07 4.934 1 93.31 82 ASP A C 1
ATOM 600 O O . ASP A 1 82 ? -10.922 13.836 5.809 1 93.31 82 ASP A O 1
ATOM 604 N N . GLY A 1 83 ? -10.211 14.977 3.969 1 93.31 83 GLY A N 1
ATOM 605 C CA . GLY A 1 83 ? -11.391 15.82 3.965 1 93.31 83 GLY A CA 1
ATOM 606 C C . GLY A 1 83 ? -12.688 15.047 3.785 1 93.31 83 GLY A C 1
ATOM 607 O O . GLY A 1 83 ? -13.68 15.328 4.457 1 93.31 83 GLY A O 1
ATOM 608 N N . ILE A 1 84 ? -12.68 14.086 2.938 1 95.81 84 ILE A N 1
ATOM 609 C CA . ILE A 1 84 ? -13.891 13.336 2.617 1 95.81 84 ILE A CA 1
ATOM 610 C C . ILE A 1 84 ? -14.18 12.32 3.719 1 95.81 84 ILE A C 1
ATOM 612 O O . ILE A 1 84 ? -15.336 12.078 4.062 1 95.81 84 ILE A O 1
ATOM 616 N N . SER A 1 85 ? -13.125 11.734 4.332 1 94.94 85 SER A N 1
ATOM 617 C CA . SER A 1 85 ? -13.32 10.711 5.359 1 94.94 85 SER A CA 1
ATOM 618 C C . SER A 1 85 ? -13.578 11.344 6.723 1 94.94 85 SER A C 1
ATOM 620 O O . SER A 1 85 ? -13.953 10.648 7.672 1 94.94 85 SER A O 1
ATOM 622 N N . MET A 1 86 ? -13.477 12.664 6.828 1 91.94 86 MET A N 1
ATOM 623 C CA . MET A 1 86 ? -13.57 13.383 8.102 1 91.94 86 MET A CA 1
ATOM 624 C C . MET A 1 86 ? -14.914 13.109 8.773 1 91.94 86 MET A C 1
ATOM 626 O O . MET A 1 86 ? -15.969 13.219 8.141 1 91.94 86 MET A O 1
ATOM 630 N N . GLY A 1 87 ? -14.859 12.789 10.031 1 88.19 87 GLY A N 1
ATOM 631 C CA . GLY A 1 87 ? -16.062 12.617 10.82 1 88.19 87 GLY A CA 1
ATOM 632 C C . GLY A 1 87 ? -16.703 11.242 10.656 1 88.19 87 GLY A C 1
ATOM 633 O O . GLY A 1 87 ? -17.812 11.008 11.141 1 88.19 87 GLY A O 1
ATOM 634 N N . THR A 1 88 ? -16.031 10.359 9.914 1 92.5 88 THR A N 1
ATOM 635 C CA . THR A 1 88 ? -16.531 9 9.711 1 92.5 88 THR A CA 1
ATOM 636 C C . THR A 1 88 ? -15.531 7.973 10.219 1 92.5 88 THR A C 1
ATOM 638 O O . THR A 1 88 ? -14.406 8.328 10.602 1 92.5 88 THR A O 1
ATOM 641 N N . GLU A 1 89 ? -15.938 6.746 10.25 1 93.69 89 GLU A N 1
ATOM 642 C CA . GLU A 1 89 ? -15.031 5.66 10.602 1 93.69 89 GLU A CA 1
ATOM 643 C C . GLU A 1 89 ? -13.859 5.578 9.633 1 93.69 89 GLU A C 1
ATOM 645 O O . GLU A 1 89 ? -12.758 5.172 10.016 1 93.69 89 GLU A O 1
ATOM 650 N N . GLY A 1 90 ? -14.102 6.051 8.375 1 96.31 90 GLY A N 1
ATOM 651 C CA . GLY A 1 90 ? -13.07 6.031 7.344 1 96.31 90 GLY A CA 1
ATOM 652 C C . GLY A 1 90 ? -11.82 6.793 7.738 1 96.31 90 GLY A C 1
ATOM 653 O O . GLY A 1 90 ? -10.719 6.453 7.301 1 96.31 90 GLY A O 1
ATOM 654 N N . MET A 1 91 ? -11.984 7.738 8.617 1 96.25 91 MET A N 1
ATOM 655 C CA . MET A 1 91 ? -10.859 8.57 9.039 1 96.25 91 MET A CA 1
ATOM 656 C C . MET A 1 91 ? -9.836 7.75 9.82 1 96.25 91 MET A C 1
ATOM 658 O O . MET A 1 91 ? -8.68 8.156 9.945 1 96.25 91 MET A O 1
ATOM 662 N N . LYS A 1 92 ? -10.25 6.59 10.367 1 97 92 LYS A N 1
ATOM 663 C CA . LYS A 1 92 ? -9.312 5.711 11.062 1 97 92 LYS A CA 1
ATOM 664 C C . LYS A 1 92 ? -8.219 5.211 10.117 1 97 92 LYS A C 1
ATOM 666 O O . LYS A 1 92 ? -7.121 4.863 10.562 1 97 92 LYS A O 1
ATOM 671 N N . TYR A 1 93 ? -8.477 5.246 8.828 1 98.12 93 TYR A N 1
ATOM 672 C CA . TYR A 1 93 ? -7.555 4.711 7.832 1 98.12 93 TYR A CA 1
ATOM 673 C C . TYR A 1 93 ? -6.555 5.77 7.387 1 98.12 93 TYR A C 1
ATOM 675 O O . TYR A 1 93 ? -5.562 5.457 6.727 1 98.12 93 TYR A O 1
ATOM 683 N N . SER A 1 94 ? -6.715 7.02 7.766 1 97.5 94 SER A N 1
ATOM 684 C CA . SER A 1 94 ? -5.91 8.117 7.238 1 97.5 94 SER A CA 1
ATOM 685 C C . SER A 1 94 ? -4.445 7.973 7.637 1 97.5 94 SER A C 1
ATOM 687 O O . SER A 1 94 ? -3.58 7.789 6.781 1 97.5 94 SER A O 1
ATOM 689 N N . LEU A 1 95 ? -4.164 7.965 8.945 1 98.31 95 LEU A N 1
ATOM 690 C CA . LEU A 1 95 ? -2.771 7.836 9.359 1 98.31 95 LEU A CA 1
ATOM 691 C C . LEU A 1 95 ? -2.207 6.48 8.945 1 98.31 95 LEU A C 1
ATOM 693 O O . LEU A 1 95 ? -1.027 6.371 8.602 1 98.31 95 LEU A O 1
ATOM 697 N N . VAL A 1 96 ? -3.062 5.434 8.969 1 98.62 96 VAL A N 1
ATOM 698 C CA . VAL A 1 96 ? -2.68 4.09 8.547 1 98.62 96 VAL A CA 1
ATOM 699 C C . VAL A 1 96 ? -2.213 4.117 7.094 1 98.62 96 VAL A C 1
ATOM 701 O O . VAL A 1 96 ? -1.281 3.4 6.723 1 98.62 96 VAL A O 1
ATOM 704 N N . SER A 1 97 ? -2.836 4.988 6.262 1 98.75 97 SER A N 1
ATOM 705 C CA . SER A 1 97 ? -2.48 5.074 4.848 1 98.75 97 SER A CA 1
ATOM 706 C C . SER A 1 97 ? -1.059 5.598 4.668 1 98.75 97 SER A C 1
ATOM 708 O O . SER A 1 97 ? -0.399 5.285 3.674 1 98.75 97 SER A O 1
ATOM 710 N N . ARG A 1 98 ? -0.522 6.359 5.652 1 98.69 98 ARG A N 1
ATOM 711 C CA . ARG A 1 98 ? 0.872 6.789 5.609 1 98.69 98 ARG A CA 1
ATOM 712 C C . ARG A 1 98 ? 1.812 5.59 5.531 1 98.69 98 ARG A C 1
ATOM 714 O O . ARG A 1 98 ? 2.74 5.574 4.723 1 98.69 98 ARG A O 1
ATOM 721 N N . GLU A 1 99 ? 1.522 4.574 6.379 1 98.69 99 GLU A N 1
ATOM 722 C CA . GLU A 1 99 ? 2.334 3.363 6.434 1 98.69 99 GLU A CA 1
ATOM 723 C C . GLU A 1 99 ? 2.143 2.514 5.18 1 98.69 99 GLU A C 1
ATOM 725 O O . GLU A 1 99 ? 3.102 1.938 4.66 1 98.69 99 GLU A O 1
ATOM 730 N N . VAL A 1 100 ? 0.921 2.467 4.703 1 98.81 100 VAL A N 1
ATOM 731 C CA . VAL A 1 100 ? 0.62 1.662 3.523 1 98.81 100 VAL A CA 1
ATOM 732 C C . VAL A 1 100 ? 1.299 2.268 2.297 1 98.81 100 VAL A C 1
ATOM 734 O O . VAL A 1 100 ? 1.821 1.543 1.446 1 98.81 100 VAL A O 1
ATOM 737 N N . ILE A 1 101 ? 1.292 3.598 2.152 1 98.88 101 ILE A N 1
ATOM 738 C CA . ILE A 1 101 ? 1.955 4.285 1.049 1 98.88 101 ILE A CA 1
ATOM 739 C C . ILE A 1 101 ? 3.461 4.039 1.119 1 98.88 101 ILE A C 1
ATOM 741 O O . ILE A 1 101 ? 4.094 3.719 0.109 1 98.88 101 ILE A O 1
ATOM 745 N N . ALA A 1 102 ? 4.043 4.168 2.332 1 98.94 102 ALA A N 1
ATOM 746 C CA . ALA A 1 102 ? 5.473 3.922 2.512 1 98.94 102 ALA A CA 1
ATOM 747 C C . ALA A 1 102 ? 5.836 2.492 2.115 1 98.94 102 ALA A C 1
ATOM 749 O O . ALA A 1 102 ? 6.801 2.271 1.38 1 98.94 102 ALA A O 1
ATOM 750 N N . ASP A 1 103 ? 5.062 1.551 2.619 1 98.88 103 ASP A N 1
ATOM 751 C CA . ASP A 1 103 ? 5.301 0.144 2.312 1 98.88 103 ASP A CA 1
ATOM 752 C C . ASP A 1 103 ? 5.145 -0.128 0.819 1 98.88 103 ASP A C 1
ATOM 754 O O . ASP A 1 103 ? 5.863 -0.955 0.254 1 98.88 103 ASP A O 1
ATOM 758 N N . SER A 1 104 ? 4.184 0.517 0.185 1 98.88 104 SER A N 1
ATOM 759 C CA . SER A 1 104 ? 3.945 0.354 -1.245 1 98.88 104 SER A CA 1
ATOM 760 C C . SER A 1 104 ? 5.156 0.798 -2.062 1 98.88 104 SER A C 1
ATOM 762 O O . SER A 1 104 ? 5.652 0.046 -2.902 1 98.88 104 SER A O 1
ATOM 764 N N . ILE A 1 105 ? 5.645 1.979 -1.784 1 98.94 105 ILE A N 1
ATOM 765 C CA . ILE A 1 105 ? 6.762 2.539 -2.539 1 98.94 105 ILE A CA 1
ATOM 766 C C . ILE A 1 105 ? 8.023 1.715 -2.283 1 98.94 105 ILE A C 1
ATOM 768 O O . ILE A 1 105 ? 8.75 1.374 -3.221 1 98.94 105 ILE A O 1
ATOM 772 N N . GLU A 1 106 ? 8.258 1.352 -1.041 1 98.88 106 GLU A N 1
ATOM 773 C CA . GLU A 1 106 ? 9.414 0.545 -0.676 1 98.88 106 GLU A CA 1
ATOM 774 C C . GLU A 1 106 ? 9.383 -0.817 -1.361 1 98.88 106 GLU A C 1
ATOM 776 O O . GLU A 1 106 ? 10.383 -1.264 -1.921 1 98.88 106 GLU A O 1
ATOM 781 N N . THR A 1 107 ? 8.234 -1.453 -1.337 1 98.81 107 THR A N 1
ATOM 782 C CA . THR A 1 107 ? 8.07 -2.785 -1.911 1 98.81 107 THR A CA 1
ATOM 783 C C . THR A 1 107 ? 8.352 -2.764 -3.412 1 98.81 107 THR A C 1
ATOM 785 O O . THR A 1 107 ? 9.086 -3.609 -3.922 1 98.81 107 THR A O 1
ATOM 788 N N . ALA A 1 108 ? 7.805 -1.812 -4.129 1 98.75 108 ALA A N 1
ATOM 789 C CA . ALA A 1 108 ? 7.996 -1.735 -5.574 1 98.75 108 ALA A CA 1
ATOM 790 C C . ALA A 1 108 ? 9.453 -1.426 -5.918 1 98.75 108 ALA A C 1
ATOM 792 O O . ALA A 1 108 ? 10.055 -2.096 -6.762 1 98.75 108 ALA A O 1
ATOM 793 N N . CYS A 1 109 ? 10.062 -0.448 -5.25 1 98.81 109 CYS A N 1
ATOM 794 C CA . CYS A 1 109 ? 11.398 0.026 -5.59 1 98.81 109 CYS A CA 1
ATOM 795 C C . CYS A 1 109 ? 12.453 -1.014 -5.234 1 98.81 109 CYS A C 1
ATOM 797 O O . CYS A 1 109 ? 13.352 -1.288 -6.027 1 98.81 109 CYS A O 1
ATOM 799 N N . MET A 1 110 ? 12.328 -1.577 -4.035 1 98.56 110 MET A N 1
ATOM 800 C CA . MET A 1 110 ? 13.312 -2.561 -3.594 1 98.56 110 MET A CA 1
ATOM 801 C C . MET A 1 110 ? 13.094 -3.896 -4.293 1 98.56 110 MET A C 1
ATOM 803 O O . MET A 1 110 ? 14.062 -4.578 -4.648 1 98.56 110 MET A O 1
ATOM 807 N N . GLY A 1 111 ? 11.828 -4.227 -4.516 1 98.19 111 GLY A N 1
ATOM 808 C CA . GLY A 1 111 ? 11.531 -5.453 -5.242 1 98.19 111 GLY A CA 1
ATOM 809 C C . GLY A 1 111 ? 12.078 -5.461 -6.656 1 98.19 111 GLY A C 1
ATOM 810 O O . GLY A 1 111 ? 12.523 -6.5 -7.148 1 98.19 111 GLY A O 1
ATOM 811 N N . GLN A 1 112 ? 12.102 -4.27 -7.273 1 98.31 112 GLN A N 1
ATOM 812 C CA . GLN A 1 112 ? 12.523 -4.172 -8.664 1 98.31 112 GLN A CA 1
ATOM 813 C C . GLN A 1 112 ? 13.953 -3.652 -8.773 1 98.31 112 GLN A C 1
ATOM 815 O O . GLN A 1 112 ? 14.453 -3.398 -9.867 1 98.31 112 GLN A O 1
ATOM 820 N N . SER A 1 113 ? 14.648 -3.459 -7.629 1 98.19 113 SER A N 1
ATOM 821 C CA . SER A 1 113 ? 16.047 -3.023 -7.551 1 98.19 113 SER A CA 1
ATOM 822 C C . SER A 1 113 ? 16.25 -1.706 -8.289 1 98.19 113 SER A C 1
ATOM 824 O O . SER A 1 113 ? 17.188 -1.572 -9.078 1 98.19 113 SER A O 1
ATOM 826 N N . MET A 1 114 ? 15.406 -0.741 -8.109 1 98.69 114 MET A N 1
ATOM 827 C CA . MET A 1 114 ? 15.469 0.527 -8.828 1 98.69 114 MET A CA 1
ATOM 828 C C . MET A 1 114 ? 16.625 1.383 -8.328 1 98.69 114 MET A C 1
ATOM 830 O O . MET A 1 114 ? 17.062 1.239 -7.188 1 98.69 114 MET A O 1
ATOM 834 N N . ASP A 1 115 ? 17.141 2.303 -9.18 1 98.88 115 ASP A N 1
ATOM 835 C CA . ASP A 1 115 ? 18.328 3.098 -8.891 1 98.88 115 ASP A CA 1
ATOM 836 C C . ASP A 1 115 ? 17.953 4.438 -8.258 1 98.88 115 ASP A C 1
ATOM 838 O O . ASP A 1 115 ? 18.812 5.133 -7.707 1 98.88 115 ASP A O 1
ATOM 842 N N . GLY A 1 116 ? 16.75 4.805 -8.32 1 98.88 116 GLY A N 1
ATOM 843 C CA . GLY A 1 116 ? 16.172 6.012 -7.742 1 98.88 116 GLY A CA 1
ATOM 844 C C . GLY A 1 116 ? 14.664 6.051 -7.805 1 98.88 116 GLY A C 1
ATOM 845 O O . GLY A 1 116 ? 14.039 5.176 -8.414 1 98.88 116 GLY A O 1
ATOM 846 N N . VAL A 1 117 ? 14.055 7.09 -7.145 1 98.94 117 VAL A N 1
ATOM 847 C CA . VAL A 1 117 ? 12.594 7.133 -7.148 1 98.94 117 VAL A CA 1
ATOM 848 C C . VAL A 1 117 ? 12.125 8.586 -7.121 1 98.94 117 VAL A C 1
ATOM 850 O O . VAL A 1 117 ? 12.711 9.422 -6.426 1 98.94 117 VAL A O 1
ATOM 853 N N . LEU A 1 118 ? 11.219 8.922 -7.969 1 98.94 118 LEU A N 1
ATOM 854 C CA . LEU A 1 118 ? 10.43 10.148 -7.945 1 98.94 118 LEU A CA 1
ATOM 855 C C . LEU A 1 118 ? 8.992 9.859 -7.527 1 98.94 118 LEU A C 1
ATOM 857 O O . LEU A 1 118 ? 8.281 9.109 -8.211 1 98.94 118 LEU A O 1
ATOM 861 N N . ALA A 1 119 ? 8.602 10.344 -6.383 1 98.94 119 ALA A N 1
ATOM 862 C CA . ALA A 1 119 ? 7.238 10.125 -5.895 1 98.94 119 ALA A CA 1
ATOM 863 C C . ALA A 1 119 ? 6.402 11.391 -6.008 1 98.94 119 ALA A C 1
ATOM 865 O O . ALA A 1 119 ? 6.863 12.484 -5.66 1 98.94 119 ALA A O 1
ATOM 866 N N . ILE A 1 120 ? 5.207 11.273 -6.535 1 98.88 120 ILE A N 1
ATOM 867 C CA . ILE A 1 120 ? 4.277 12.391 -6.645 1 98.88 120 ILE A CA 1
ATOM 868 C C . ILE A 1 120 ? 3.074 12.148 -5.73 1 98.88 120 ILE A C 1
ATOM 870 O O . ILE A 1 120 ? 2.451 11.086 -5.781 1 98.88 120 ILE A O 1
ATOM 874 N N . G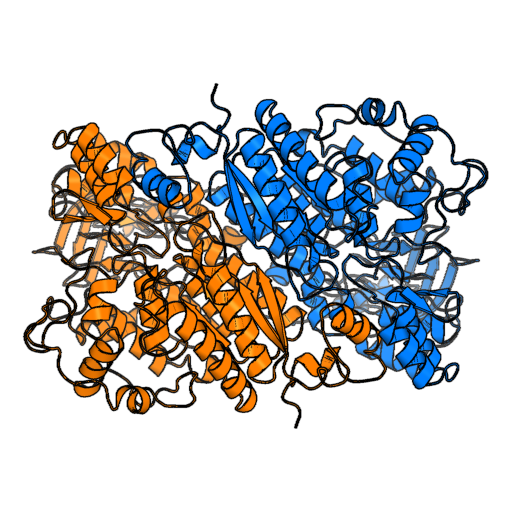LY A 1 121 ? 2.764 13.039 -4.863 1 98.56 121 GLY A N 1
ATOM 875 C CA . GLY A 1 121 ? 1.635 12.961 -3.947 1 98.56 121 GLY A CA 1
ATOM 876 C C . GLY A 1 121 ? 0.931 14.289 -3.752 1 98.56 121 GLY A C 1
ATOM 877 O O . GLY A 1 121 ? 1.458 15.336 -4.129 1 98.56 121 GLY A O 1
ATOM 878 N N . GLY A 1 122 ? -0.272 14.266 -3.178 1 98.12 122 GLY A N 1
ATOM 879 C CA . GLY A 1 122 ? -1.064 15.469 -2.99 1 98.12 122 GLY A CA 1
ATOM 880 C C . GLY A 1 122 ? -1.699 15.562 -1.616 1 98.12 122 GLY A C 1
ATOM 881 O O . GLY A 1 122 ? -1.404 16.484 -0.849 1 98.12 122 GLY A O 1
ATOM 882 N N . CYS A 1 123 ? -2.48 14.578 -1.237 1 97.56 123 CYS A N 1
ATOM 883 C CA . CYS A 1 123 ? -3.203 14.594 0.03 1 97.56 123 CYS A CA 1
ATOM 884 C C . CYS A 1 123 ? -2.248 14.398 1.203 1 97.56 123 CYS A C 1
ATOM 886 O O . CYS A 1 123 ? -1.07 14.094 1.007 1 97.56 123 CYS A O 1
ATOM 888 N N . ASP A 1 124 ? -2.68 14.602 2.377 1 96.75 124 ASP A N 1
ATOM 889 C CA . ASP A 1 124 ? -1.928 14.789 3.615 1 96.75 124 ASP A CA 1
ATOM 890 C C . ASP A 1 124 ? -0.908 13.672 3.811 1 96.75 124 ASP A C 1
ATOM 892 O O . ASP A 1 124 ? 0.261 13.93 4.102 1 96.75 124 ASP A O 1
ATOM 896 N N . LYS A 1 125 ? -1.36 12.43 3.543 1 98.5 125 LYS A N 1
ATOM 897 C CA . LYS A 1 125 ? -0.531 11.312 3.984 1 98.5 125 LYS A CA 1
ATOM 898 C C . LYS A 1 125 ? 0.367 10.82 2.855 1 98.5 125 LYS A C 1
ATOM 900 O O . LYS A 1 125 ? 1.277 10.016 3.088 1 98.5 125 LYS A O 1
ATOM 905 N N . ASN A 1 126 ? 0.196 11.344 1.624 1 98.56 126 ASN A N 1
ATOM 906 C CA . ASN A 1 126 ? 1.097 10.984 0.532 1 98.56 126 ASN A CA 1
ATOM 907 C C . ASN A 1 126 ? 2.525 11.445 0.812 1 98.56 126 ASN A C 1
ATOM 909 O O . ASN A 1 126 ? 3.48 10.719 0.531 1 98.56 126 ASN A O 1
ATOM 913 N N . MET A 1 127 ? 2.664 12.648 1.377 1 98.38 127 MET A N 1
ATOM 914 C CA . MET A 1 127 ? 3.971 13.266 1.582 1 98.38 127 MET A CA 1
ATOM 915 C C . MET A 1 127 ? 4.77 12.508 2.635 1 98.38 127 MET A C 1
ATOM 917 O O . MET A 1 127 ? 5.824 11.938 2.332 1 98.38 127 MET A O 1
ATOM 921 N N . PRO A 1 128 ? 4.215 12.414 3.85 1 98.69 128 PRO A N 1
ATOM 922 C CA . PRO A 1 128 ? 5.027 11.695 4.832 1 98.69 128 PRO A CA 1
ATOM 923 C C . PRO A 1 128 ? 5.211 10.219 4.477 1 98.69 128 PRO A C 1
ATOM 925 O O . PRO A 1 128 ? 6.254 9.633 4.781 1 98.69 128 PRO A O 1
ATOM 928 N N . GLY A 1 129 ? 4.199 9.547 3.85 1 98.81 129 GLY A N 1
ATOM 929 C CA . GLY A 1 129 ? 4.379 8.172 3.408 1 98.81 129 GLY A CA 1
ATOM 930 C C . GLY A 1 129 ? 5.527 8 2.432 1 98.81 129 GLY A C 1
ATOM 931 O O . GLY A 1 129 ? 6.359 7.109 2.596 1 98.81 129 GLY A O 1
ATOM 932 N N . ALA A 1 130 ? 5.594 8.859 1.422 1 98.88 130 ALA A N 1
ATOM 933 C CA . ALA A 1 130 ? 6.664 8.805 0.43 1 98.88 130 ALA A CA 1
ATOM 934 C C . ALA A 1 130 ? 8.023 9.078 1.071 1 98.88 130 ALA A C 1
ATOM 936 O O . ALA A 1 130 ? 9.016 8.414 0.753 1 98.88 130 ALA A O 1
ATOM 937 N N . MET A 1 131 ? 8.086 10.039 1.98 1 98.88 131 MET A N 1
ATOM 938 C CA . MET A 1 131 ? 9.359 10.414 2.596 1 98.88 131 MET A CA 1
ATOM 939 C C . MET A 1 131 ? 9.867 9.305 3.508 1 98.88 131 MET A C 1
ATOM 941 O O . MET A 1 131 ? 11.078 9.07 3.598 1 98.88 131 MET A O 1
ATOM 945 N N . LEU A 1 132 ? 8.922 8.648 4.191 1 98.81 132 LEU A N 1
ATOM 946 C CA . LEU A 1 132 ? 9.297 7.484 4.988 1 98.81 132 LEU A CA 1
ATOM 947 C C . LEU A 1 132 ? 9.969 6.426 4.125 1 98.81 132 LEU A C 1
ATOM 949 O O . LEU A 1 132 ? 11.016 5.887 4.496 1 98.81 132 LEU A O 1
ATOM 953 N N . ALA A 1 133 ? 9.383 6.152 3 1 98.88 133 ALA A N 1
ATOM 954 C CA . ALA A 1 133 ? 9.945 5.164 2.082 1 98.88 133 ALA A CA 1
ATOM 955 C C . ALA A 1 133 ? 11.336 5.582 1.604 1 98.88 133 ALA A C 1
ATOM 957 O O . ALA A 1 133 ? 12.258 4.766 1.57 1 98.88 133 ALA A O 1
ATOM 958 N N . MET A 1 134 ? 11.469 6.848 1.216 1 98.88 134 MET A N 1
ATOM 959 C CA . MET A 1 134 ? 12.742 7.367 0.721 1 98.88 134 MET A CA 1
ATOM 960 C C . MET A 1 134 ? 13.836 7.223 1.774 1 98.88 134 MET A C 1
ATOM 962 O O . MET A 1 134 ? 14.953 6.797 1.465 1 98.88 134 MET A O 1
ATOM 966 N N . ALA A 1 135 ? 13.445 7.562 2.99 1 98.75 135 ALA A N 1
ATOM 967 C CA . ALA A 1 135 ? 14.406 7.473 4.086 1 98.75 135 ALA A CA 1
ATOM 968 C C . ALA A 1 135 ? 14.812 6.023 4.344 1 98.75 135 ALA A C 1
ATOM 970 O O . ALA A 1 135 ? 15.977 5.73 4.605 1 98.75 135 ALA A O 1
ATOM 971 N N . ARG A 1 136 ? 13.867 5.105 4.258 1 98.38 136 ARG A N 1
ATOM 972 C CA . ARG A 1 136 ? 14.117 3.688 4.496 1 98.38 136 ARG A CA 1
ATOM 973 C C . ARG A 1 136 ? 15.023 3.104 3.416 1 98.38 136 ARG A C 1
ATOM 975 O O . ARG A 1 136 ? 15.984 2.395 3.719 1 98.38 136 ARG A O 1
ATOM 982 N N . MET A 1 137 ? 14.711 3.4 2.168 1 98.5 137 MET A N 1
ATOM 983 C CA . MET A 1 137 ? 15.359 2.752 1.033 1 98.5 137 MET A CA 1
ATOM 984 C C . MET A 1 137 ? 16.75 3.332 0.801 1 98.5 137 MET A C 1
ATOM 986 O O . MET A 1 137 ? 17.672 2.609 0.419 1 98.5 137 MET A O 1
ATOM 990 N N . ASN A 1 138 ? 16.875 4.633 1 1 98.62 138 ASN A N 1
ATOM 991 C CA . ASN A 1 138 ? 18.109 5.387 0.869 1 98.62 138 ASN A CA 1
ATOM 992 C C . ASN A 1 138 ? 18.719 5.238 -0.525 1 98.62 138 ASN A C 1
ATOM 994 O O . ASN A 1 138 ? 19.922 5.098 -0.669 1 98.62 138 ASN A O 1
ATOM 998 N N . ILE A 1 139 ? 17.938 5.152 -1.564 1 98.75 139 ILE A N 1
ATOM 999 C CA . ILE A 1 139 ? 18.344 5.375 -2.947 1 98.75 139 ILE A CA 1
ATOM 1000 C C . ILE A 1 139 ? 18 6.809 -3.359 1 98.75 139 ILE A C 1
ATOM 1002 O O . ILE A 1 139 ? 17.094 7.43 -2.797 1 98.75 139 ILE A O 1
ATOM 1006 N N . PRO A 1 140 ? 18.734 7.387 -4.297 1 98.88 140 PRO A N 1
ATOM 1007 C CA . PRO A 1 140 ? 18.422 8.773 -4.664 1 98.88 140 PRO A CA 1
ATOM 1008 C C . PRO A 1 140 ? 16.938 9 -4.941 1 98.88 140 PRO A C 1
ATOM 1010 O O . PRO A 1 140 ? 16.297 8.18 -5.609 1 98.88 140 PRO A O 1
ATOM 1013 N N . ALA A 1 141 ? 16.406 10.102 -4.387 1 98.94 141 ALA A N 1
ATOM 1014 C CA . ALA A 1 141 ? 14.953 10.273 -4.434 1 98.94 141 ALA A CA 1
ATOM 1015 C C . ALA A 1 141 ? 14.578 11.75 -4.363 1 98.94 141 ALA A C 1
ATOM 1017 O O . ALA A 1 141 ? 15.312 12.562 -3.801 1 98.94 141 ALA A O 1
ATOM 1018 N N . ILE A 1 142 ? 13.453 12.062 -4.93 1 98.94 142 ILE A N 1
ATOM 1019 C CA . ILE A 1 142 ? 12.891 13.406 -4.871 1 98.94 142 ILE A CA 1
ATOM 1020 C C . ILE A 1 142 ? 11.367 13.336 -4.777 1 98.94 142 ILE A C 1
ATOM 1022 O O . ILE A 1 142 ? 10.75 12.43 -5.336 1 98.94 142 ILE A O 1
ATOM 1026 N N . PHE A 1 143 ? 10.797 14.172 -3.938 1 98.94 143 PHE A N 1
ATOM 1027 C CA . PHE A 1 143 ? 9.344 14.242 -3.83 1 98.94 143 PHE A CA 1
ATOM 1028 C C . PHE A 1 143 ? 8.797 15.398 -4.656 1 98.94 143 PHE A C 1
ATOM 1030 O O . PHE A 1 143 ? 9.359 16.5 -4.648 1 98.94 143 PHE A O 1
ATOM 1037 N N . VAL A 1 144 ? 7.719 15.156 -5.418 1 98.94 144 VAL A N 1
ATOM 1038 C CA . VAL A 1 144 ? 7.004 16.172 -6.191 1 98.94 144 VAL A CA 1
ATOM 1039 C C . VAL A 1 144 ? 5.598 16.359 -5.625 1 98.94 144 VAL A C 1
ATOM 1041 O O . VAL A 1 144 ? 4.793 15.43 -5.629 1 98.94 144 VAL A O 1
ATOM 1044 N N . TYR A 1 145 ? 5.359 17.547 -5.102 1 98.69 145 TYR A N 1
ATOM 1045 C CA . TYR A 1 145 ? 4.035 17.922 -4.621 1 98.69 145 TYR A CA 1
ATOM 1046 C C . TYR A 1 145 ? 3.078 18.156 -5.785 1 98.69 145 TYR A C 1
ATOM 1048 O O . TYR A 1 145 ? 3.445 18.766 -6.793 1 98.69 145 TYR A O 1
ATOM 1056 N N . GLY A 1 146 ? 1.856 17.578 -5.684 1 98.56 146 GLY A N 1
ATOM 1057 C CA . GLY A 1 146 ? 0.88 17.688 -6.758 1 98.56 146 GLY A CA 1
ATOM 1058 C C . GLY A 1 146 ? 0.349 19.109 -6.934 1 98.56 146 GLY A C 1
ATOM 1059 O O . GLY A 1 146 ? -0.241 19.422 -7.969 1 98.56 146 GLY A O 1
ATOM 1060 N N . GLY A 1 147 ? 0.528 19.938 -5.883 1 98.62 147 GLY A N 1
ATOM 1061 C CA . GLY A 1 147 ? 0.086 21.328 -5.941 1 98.62 147 GLY A CA 1
ATOM 1062 C C . GLY A 1 147 ? -1.124 21.609 -5.07 1 98.62 147 GLY A C 1
ATOM 1063 O O . GLY A 1 147 ? -1.87 20.688 -4.723 1 98.62 147 GLY A O 1
ATOM 1064 N N . THR A 1 148 ? -1.282 22.859 -4.719 1 98.38 148 THR A N 1
ATOM 1065 C CA . THR A 1 148 ? -2.393 23.281 -3.873 1 98.38 148 THR A CA 1
ATOM 1066 C C . THR A 1 148 ? -3.566 23.766 -4.723 1 98.38 148 THR A C 1
ATOM 1068 O O . THR A 1 148 ? -3.385 24.156 -5.879 1 98.38 148 THR A O 1
ATOM 1071 N N . ILE A 1 149 ? -4.77 23.688 -4.199 1 98.44 149 ILE A N 1
ATOM 1072 C CA . ILE A 1 149 ? -5.992 24.109 -4.875 1 98.44 149 ILE A CA 1
ATOM 1073 C C . ILE A 1 149 ? -6.09 25.625 -4.867 1 98.44 149 ILE A C 1
ATOM 1075 O O . ILE A 1 149 ? -5.648 26.281 -3.92 1 98.44 149 ILE A O 1
ATOM 1079 N N . LYS A 1 150 ? -6.582 26.219 -5.859 1 97.88 150 LYS A N 1
ATOM 1080 C CA . LYS A 1 150 ? -6.941 27.641 -5.836 1 97.88 150 LYS A CA 1
ATOM 1081 C C . LYS A 1 150 ? -8.164 27.875 -4.953 1 97.88 150 LYS A C 1
ATOM 1083 O O . LYS A 1 150 ? -9.031 27 -4.832 1 97.88 150 LYS A O 1
ATOM 1088 N N . PRO A 1 151 ? -8.219 29.031 -4.32 1 97.25 151 PRO A N 1
ATOM 1089 C CA . PRO A 1 151 ? -9.367 29.281 -3.443 1 97.25 151 PRO A CA 1
ATOM 1090 C C . PRO A 1 151 ? -10.688 29.406 -4.207 1 97.25 151 PRO A C 1
ATOM 1092 O O . PRO A 1 151 ? -10.703 29.875 -5.348 1 97.25 151 PRO A O 1
ATOM 1095 N N . GLY A 1 152 ? -11.766 28.859 -3.557 1 97.06 152 GLY A N 1
ATOM 1096 C CA . GLY A 1 152 ? -13.094 29.219 -4.035 1 97.06 152 GLY A CA 1
ATOM 1097 C C . GLY A 1 152 ? -13.445 30.672 -3.754 1 97.06 152 GLY A C 1
ATOM 1098 O O . GLY A 1 152 ? -12.734 31.359 -3.02 1 97.06 152 GLY A O 1
ATOM 1099 N N . HIS A 1 153 ? -14.523 31.078 -4.465 1 96.5 153 HIS A N 1
ATOM 1100 C CA . HIS A 1 153 ? -14.961 32.438 -4.277 1 96.5 153 HIS A CA 1
ATOM 1101 C C . HIS A 1 153 ? -16.484 32.531 -4.148 1 96.5 153 HIS A C 1
ATOM 1103 O O . HIS A 1 153 ? -17.203 31.891 -4.914 1 96.5 153 HIS A O 1
ATOM 1109 N N . LEU A 1 154 ? -16.891 33.188 -3.098 1 96.56 154 LEU A N 1
ATOM 1110 C CA . LEU A 1 154 ? -18.297 33.438 -2.879 1 96.56 154 LEU A CA 1
ATOM 1111 C C . LEU A 1 154 ? -18.516 34.75 -2.168 1 96.56 154 LEU A C 1
ATOM 1113 O O . LEU A 1 154 ? -17.906 35.031 -1.127 1 96.56 154 LEU A O 1
ATOM 1117 N N . ASN A 1 155 ? -19.375 35.625 -2.707 1 94.25 155 ASN A N 1
ATOM 1118 C CA . ASN A 1 155 ? -19.734 36.906 -2.125 1 94.25 155 ASN A CA 1
ATOM 1119 C C . ASN A 1 155 ? -18.516 37.719 -1.77 1 94.25 155 ASN A C 1
ATOM 1121 O O . ASN A 1 155 ? -18.422 38.281 -0.673 1 94.25 155 ASN A O 1
ATOM 1125 N N . GLY A 1 156 ? -17.484 37.656 -2.559 1 91.62 156 GLY A N 1
ATOM 1126 C CA . GLY A 1 156 ? -16.297 38.5 -2.396 1 91.62 156 GLY A CA 1
ATOM 1127 C C . GLY A 1 156 ? -15.281 37.906 -1.434 1 91.62 156 GLY A C 1
ATOM 1128 O O . GLY A 1 156 ? -14.25 38.5 -1.157 1 91.62 156 GLY A O 1
ATOM 1129 N N . GLU A 1 157 ? -15.539 36.719 -0.963 1 91.75 157 GLU A N 1
ATOM 1130 C CA . GLU A 1 157 ? -14.641 36.062 -0.01 1 91.75 157 GLU A CA 1
ATOM 1131 C C . GLU A 1 157 ? -14.016 34.812 -0.603 1 91.75 157 GLU A C 1
ATOM 1133 O O . GLU A 1 157 ? -14.664 34.094 -1.379 1 91.75 157 GLU A O 1
ATOM 1138 N N . ASP A 1 158 ? -12.781 34.594 -0.185 1 93.75 158 ASP A N 1
ATOM 1139 C CA . ASP A 1 158 ? -12.117 33.344 -0.548 1 93.75 158 ASP A CA 1
ATOM 1140 C C . ASP A 1 158 ? -12.586 32.188 0.336 1 93.75 158 ASP A C 1
ATOM 1142 O O . ASP A 1 158 ? -12.797 32.344 1.538 1 93.75 158 ASP A O 1
ATOM 1146 N N . LEU A 1 159 ? -12.828 31.047 -0.291 1 95.62 159 LEU A N 1
ATOM 1147 C CA . LEU A 1 159 ? -13.297 29.875 0.427 1 95.62 159 LEU A CA 1
ATOM 1148 C C . LEU A 1 159 ? -12.273 28.75 0.346 1 95.62 159 LEU A C 1
ATOM 1150 O O . LEU A 1 159 ? -11.5 28.672 -0.612 1 95.62 159 LEU A O 1
ATOM 1154 N N . THR A 1 160 ? -12.211 28.016 1.329 1 94.75 160 THR A N 1
ATOM 1155 C CA . THR A 1 160 ? -11.531 26.719 1.37 1 94.75 160 THR A CA 1
ATOM 1156 C C . THR A 1 160 ? -12.469 25.625 1.874 1 94.75 160 THR A C 1
ATOM 1158 O O . THR A 1 160 ? -13.625 25.906 2.219 1 94.75 160 THR A O 1
ATOM 1161 N N . VAL A 1 161 ? -12.023 24.422 1.88 1 94.12 161 VAL A N 1
ATOM 1162 C CA . VAL A 1 161 ? -12.828 23.312 2.396 1 94.12 161 VAL A CA 1
ATOM 1163 C C . VAL A 1 161 ? -13.188 23.578 3.855 1 94.12 161 VAL A C 1
ATOM 1165 O O . VAL A 1 161 ? -14.281 23.219 4.309 1 94.12 161 VAL A O 1
ATOM 1168 N N . VAL A 1 162 ? -12.312 24.281 4.629 1 91.06 162 VAL A N 1
ATOM 1169 C CA . VAL A 1 162 ? -12.539 24.578 6.039 1 91.06 162 VAL A CA 1
ATOM 1170 C C . VAL A 1 162 ? -13.719 25.531 6.176 1 91.06 162 VAL A C 1
ATOM 1172 O O . VAL A 1 162 ? -14.484 25.453 7.137 1 91.06 162 VAL A O 1
ATOM 1175 N N . SER A 1 163 ? -13.906 26.422 5.137 1 92.12 163 SER A N 1
ATOM 1176 C CA . SER A 1 163 ? -15.07 27.297 5.125 1 92.12 163 SER A CA 1
ATOM 1177 C C . SER A 1 163 ? -16.375 26.5 5.141 1 92.12 163 SER A C 1
ATOM 1179 O O . SER A 1 163 ? -17.359 26.922 5.746 1 92.12 163 SER A O 1
ATOM 1181 N N . ALA A 1 164 ? -16.312 25.375 4.496 1 93.94 164 ALA A N 1
ATOM 1182 C CA . ALA A 1 164 ? -17.5 24.531 4.465 1 93.94 164 ALA A CA 1
ATOM 1183 C C . ALA A 1 164 ? -17.766 23.891 5.828 1 93.94 164 ALA A C 1
ATOM 1185 O O . ALA A 1 164 ? -18.906 23.781 6.262 1 93.94 164 ALA A O 1
ATOM 1186 N N . PHE A 1 165 ? -16.766 23.469 6.562 1 89.69 165 PHE A N 1
ATOM 1187 C CA . PHE A 1 165 ? -16.906 22.922 7.906 1 89.69 165 PHE A CA 1
ATOM 1188 C C . PHE A 1 165 ? -17.469 23.969 8.859 1 89.69 165 PHE A C 1
ATOM 1190 O O . PHE A 1 165 ? -18.344 23.656 9.68 1 89.69 165 PHE A O 1
ATOM 1197 N N . GLU A 1 166 ? -16.969 25.172 8.695 1 88.19 166 GLU A N 1
ATOM 1198 C CA . GLU A 1 166 ? -17.453 26.266 9.531 1 88.19 166 GLU A CA 1
ATOM 1199 C C . GLU A 1 166 ? -18.906 26.594 9.219 1 88.19 166 GLU A C 1
ATOM 1201 O O . GLU A 1 166 ? -19.688 26.891 10.125 1 88.19 166 GLU A O 1
ATOM 1206 N N . ALA A 1 167 ? -19.203 26.562 7.973 1 92.06 167 ALA A N 1
ATOM 1207 C CA . ALA A 1 167 ? -20.562 26.859 7.539 1 92.06 167 ALA A CA 1
ATOM 1208 C C . ALA A 1 167 ? -21.562 25.875 8.148 1 92.06 167 ALA A C 1
ATOM 1210 O O . ALA A 1 167 ? -22.703 26.25 8.453 1 92.06 167 ALA A O 1
ATOM 1211 N N . VAL A 1 168 ? -21.172 24.641 8.305 1 90.5 168 VAL A N 1
ATOM 1212 C CA . VAL A 1 168 ? -22.031 23.656 8.945 1 90.5 168 VAL A CA 1
ATOM 1213 C C . VAL A 1 168 ? -22.344 24.078 10.375 1 90.5 168 VAL A C 1
ATOM 1215 O O . VAL A 1 168 ? -23.484 24 10.828 1 90.5 168 VAL A O 1
ATOM 1218 N N . GLY A 1 169 ? -21.25 24.469 11.133 1 85.81 169 GLY A N 1
ATOM 1219 C CA . GLY A 1 169 ? -21.453 24.969 12.484 1 85.81 169 GLY A CA 1
ATOM 1220 C C . GLY A 1 169 ? -22.359 26.188 12.555 1 85.81 169 GLY A C 1
ATOM 1221 O O . GLY A 1 169 ? -23.203 26.281 13.445 1 85.81 169 GLY A O 1
ATOM 1222 N N . GLN A 1 170 ? -22.234 27.094 11.562 1 88.94 170 GLN A N 1
ATOM 1223 C CA . GLN A 1 170 ? -23.062 28.297 11.5 1 88.94 170 GLN A CA 1
ATOM 1224 C C . GLN A 1 170 ? -24.516 27.953 11.234 1 88.94 170 GLN A C 1
ATOM 1226 O O . GLN A 1 170 ? -25.422 28.531 11.836 1 88.94 170 GLN A O 1
ATOM 1231 N N . HIS A 1 171 ? -24.656 27.031 10.383 1 92.81 171 HIS A N 1
ATOM 1232 C CA . HIS A 1 171 ? -26 26.609 10.055 1 92.81 171 HIS A CA 1
ATOM 1233 C C . HIS A 1 171 ? -26.688 25.969 11.266 1 92.81 171 HIS A C 1
ATOM 1235 O O . HIS A 1 171 ? -27.859 26.25 11.547 1 92.81 171 HIS A O 1
ATOM 1241 N N . SER A 1 172 ? -26.016 25.125 11.969 1 87.44 172 SER A N 1
ATOM 1242 C CA . SER A 1 172 ? -26.547 24.453 13.141 1 87.44 172 SER A CA 1
ATOM 1243 C C . SER A 1 172 ? -26.891 25.453 14.242 1 87.44 172 SER A C 1
ATOM 1245 O O . SER A 1 172 ? -27.844 25.234 15.008 1 87.44 172 SER A O 1
ATOM 1247 N N . ALA A 1 173 ? -26.203 26.516 14.281 1 84.62 173 ALA A N 1
ATOM 1248 C CA . ALA A 1 173 ? -26.438 27.562 15.273 1 84.62 173 ALA A CA 1
ATOM 1249 C C . ALA A 1 173 ? -27.516 28.531 14.805 1 84.62 173 ALA A C 1
ATOM 1251 O O . ALA A 1 173 ? -27.859 29.484 15.508 1 84.62 173 ALA A O 1
ATOM 1252 N N . GLY A 1 174 ? -28.016 28.344 13.594 1 89.38 174 GLY A N 1
ATOM 1253 C CA . GLY A 1 174 ? -29.094 29.156 13.07 1 89.38 174 GLY A CA 1
ATOM 1254 C C . GLY A 1 174 ? -28.625 30.469 12.484 1 89.38 174 GLY A C 1
ATOM 1255 O O . GLY A 1 174 ? -29.422 31.391 12.281 1 89.38 174 GLY A O 1
ATOM 1256 N N . ARG A 1 175 ? -27.422 30.562 12.148 1 91 175 ARG A N 1
ATOM 1257 C CA . ARG A 1 175 ? -26.859 31.828 11.719 1 91 175 ARG A CA 1
ATOM 1258 C C . ARG A 1 175 ? -26.922 31.984 10.203 1 91 175 ARG A C 1
ATOM 1260 O O . ARG A 1 175 ? -26.922 33.094 9.672 1 91 175 ARG A O 1
ATOM 1267 N N . ILE A 1 176 ? -26.875 30.875 9.477 1 93.25 176 ILE A N 1
ATOM 1268 C CA . ILE A 1 176 ? -27 30.922 8.023 1 93.25 176 ILE A CA 1
ATOM 1269 C C . ILE A 1 176 ? -28.094 29.953 7.57 1 93.25 176 ILE A C 1
ATOM 1271 O O . ILE A 1 176 ? -28.406 29 8.281 1 93.25 176 ILE A O 1
ATOM 1275 N N . SER A 1 177 ? -28.625 30.188 6.402 1 96 177 SER A N 1
ATOM 1276 C CA . SER A 1 177 ? -29.672 29.328 5.844 1 96 177 SER A CA 1
ATOM 1277 C C . SER A 1 177 ? -29.078 28.109 5.168 1 96 177 SER A C 1
ATOM 1279 O O . SER A 1 177 ? -27.859 28.047 4.945 1 96 177 SER A O 1
ATOM 1281 N N . GLU A 1 178 ? -29.938 27.203 4.926 1 96 178 GLU A N 1
ATOM 1282 C CA . GLU A 1 178 ? -29.516 26.016 4.184 1 96 178 GLU A CA 1
ATOM 1283 C C . GLU A 1 178 ? -29.031 26.391 2.785 1 96 178 GLU A C 1
ATOM 1285 O O . GLU A 1 178 ? -28.094 25.781 2.26 1 96 178 GLU A O 1
ATOM 1290 N N . ALA A 1 179 ? -29.641 27.344 2.178 1 97.06 179 ALA A N 1
ATOM 1291 C CA . ALA A 1 179 ? -29.25 27.812 0.849 1 97.06 179 ALA A CA 1
ATOM 1292 C C . ALA A 1 179 ? -27.844 28.391 0.867 1 97.06 179 ALA A C 1
ATOM 1294 O O . ALA A 1 179 ? -27.062 28.188 -0.071 1 97.06 179 ALA A O 1
ATOM 1295 N N . GLU A 1 180 ? -27.562 29.125 1.896 1 96.38 180 GLU A N 1
ATOM 1296 C CA . GLU A 1 180 ? -26.219 29.688 2.043 1 96.38 180 GLU A CA 1
ATOM 1297 C C . GLU A 1 180 ? -25.188 28.594 2.252 1 96.38 180 GLU A C 1
ATOM 1299 O O . GLU A 1 180 ? -24.078 28.672 1.699 1 96.38 180 GLU A O 1
ATOM 1304 N N . LEU A 1 181 ? -25.547 27.641 3.072 1 96.69 181 LEU A N 1
ATOM 1305 C CA . LEU A 1 181 ? -24.656 26.5 3.279 1 96.69 181 LEU A CA 1
ATOM 1306 C C . LEU A 1 181 ? -24.375 25.797 1.962 1 96.69 181 LEU A C 1
ATOM 1308 O O . LEU A 1 181 ? -23.234 25.453 1.67 1 96.69 181 LEU A O 1
ATOM 1312 N N . THR A 1 182 ? -25.391 25.594 1.188 1 97.5 182 THR A N 1
ATOM 1313 C CA . THR A 1 182 ? -25.266 24.938 -0.101 1 97.5 182 THR A CA 1
ATOM 1314 C C . THR A 1 182 ? -24.375 25.75 -1.042 1 97.5 182 THR A C 1
ATOM 1316 O O . THR A 1 182 ? -23.594 25.172 -1.807 1 97.5 182 THR A O 1
ATOM 1319 N N . ALA A 1 183 ? -24.516 27.031 -0.987 1 97.88 183 ALA A N 1
ATOM 1320 C CA . ALA A 1 183 ? -23.688 27.906 -1.806 1 97.88 183 ALA A CA 1
ATOM 1321 C C . ALA A 1 183 ? -22.203 27.75 -1.433 1 97.88 183 ALA A C 1
ATOM 1323 O O . ALA A 1 183 ? -21.344 27.703 -2.309 1 97.88 183 ALA A O 1
ATOM 1324 N N . VAL A 1 184 ? -21.938 27.688 -0.187 1 97.38 184 VAL A N 1
ATOM 1325 C CA . VAL A 1 184 ? -20.562 27.484 0.274 1 97.38 184 VAL A CA 1
ATOM 1326 C C . VAL A 1 184 ? -20.047 26.141 -0.208 1 97.38 184 VAL A C 1
ATOM 1328 O O . VAL A 1 184 ? -18.922 26.031 -0.713 1 97.38 184 VAL A O 1
ATOM 1331 N N . GLU A 1 185 ? -20.875 25.094 -0.042 1 97.81 185 GLU A N 1
ATOM 1332 C CA . GLU A 1 185 ? -20.531 23.75 -0.484 1 97.81 185 GLU A CA 1
ATOM 1333 C C . GLU A 1 185 ? -20.125 23.734 -1.956 1 97.81 185 GLU A C 1
ATOM 1335 O O . GLU A 1 185 ? -19.109 23.141 -2.324 1 97.81 185 GLU A O 1
ATOM 1340 N N . LYS A 1 186 ? -20.844 24.438 -2.771 1 98.19 186 LYS A N 1
ATOM 1341 C CA . LYS A 1 186 ? -20.688 24.375 -4.223 1 98.19 186 LYS A CA 1
ATOM 1342 C C . LYS A 1 186 ? -19.484 25.203 -4.68 1 98.19 186 LYS A C 1
ATOM 1344 O O . LYS A 1 186 ? -19 25.031 -5.801 1 98.19 186 LYS A O 1
ATOM 1349 N N . HIS A 1 187 ? -18.922 26.047 -3.812 1 97.94 187 HIS A N 1
ATOM 1350 C CA . HIS A 1 187 ? -17.875 26.969 -4.262 1 97.94 187 HIS A CA 1
ATOM 1351 C C . HIS A 1 187 ? -16.578 26.734 -3.514 1 97.94 187 HIS A C 1
ATOM 1353 O O . HIS A 1 187 ? -15.523 27.25 -3.906 1 97.94 187 HIS A O 1
ATOM 1359 N N . ALA A 1 188 ? -16.562 25.922 -2.496 1 97.44 188 ALA A N 1
ATOM 1360 C CA . ALA A 1 188 ? -15.438 25.812 -1.57 1 97.44 188 ALA A CA 1
ATOM 1361 C C . ALA A 1 188 ? -14.234 25.141 -2.242 1 97.44 188 ALA A C 1
ATOM 1363 O O . ALA A 1 188 ? -13.086 25.453 -1.926 1 97.44 188 ALA A O 1
ATOM 1364 N N . CYS A 1 189 ? -14.484 24.188 -3.143 1 98 189 CYS A N 1
ATOM 1365 C CA . CYS A 1 189 ? -13.43 23.438 -3.828 1 98 189 CYS A CA 1
ATOM 1366 C C . CYS A 1 189 ? -13.586 23.547 -5.34 1 98 189 CYS A C 1
ATOM 1368 O O . CYS A 1 189 ? -14.203 22.672 -5.965 1 98 189 CYS A O 1
ATOM 1370 N N . PRO A 1 190 ? -12.906 24.438 -5.961 1 97.12 190 PRO A N 1
ATOM 1371 C CA . PRO A 1 190 ? -13.203 24.781 -7.355 1 97.12 190 PRO A CA 1
ATOM 1372 C C . PRO A 1 190 ? -12.531 23.828 -8.344 1 97.12 190 PRO A C 1
ATOM 1374 O O . PRO A 1 190 ? -12.883 23.828 -9.531 1 97.12 190 PRO A O 1
ATOM 1377 N N . GLY A 1 191 ? -11.531 23.078 -7.871 1 96.56 191 GLY A N 1
ATOM 1378 C CA . GLY A 1 191 ? -10.836 22.219 -8.82 1 96.56 191 GLY A CA 1
ATOM 1379 C C . GLY A 1 191 ? -9.773 21.344 -8.172 1 96.56 191 GLY A C 1
ATOM 1380 O O . GLY A 1 191 ? -9.898 20.969 -7 1 96.56 191 GLY A O 1
ATOM 1381 N N . ALA A 1 192 ? -8.742 21.047 -8.984 1 98 192 ALA A N 1
ATOM 1382 C CA . ALA A 1 192 ? -7.695 20.125 -8.539 1 98 192 ALA A CA 1
ATOM 1383 C C . ALA A 1 192 ? -6.746 20.812 -7.562 1 98 192 ALA A C 1
ATOM 1385 O O . ALA A 1 192 ? -6.461 22 -7.695 1 98 192 ALA A O 1
ATOM 1386 N N . GLY A 1 193 ? -6.266 20.031 -6.605 1 98.44 193 GLY A N 1
ATOM 1387 C CA . GLY A 1 193 ? -5.23 20.484 -5.691 1 98.44 193 GLY A CA 1
ATOM 1388 C C . GLY A 1 193 ? -5.52 20.156 -4.242 1 98.44 193 GLY A C 1
ATOM 1389 O O . GLY A 1 193 ? -6.656 19.844 -3.887 1 98.44 193 GLY A O 1
ATOM 1390 N N . SER A 1 194 ? -4.488 20.172 -3.484 1 97.88 194 SER A N 1
ATOM 1391 C CA . SER A 1 194 ? -4.617 19.906 -2.055 1 97.88 194 SER A CA 1
ATOM 1392 C C . SER A 1 194 ? -5.328 21.047 -1.341 1 97.88 194 SER A C 1
ATOM 1394 O O . SER A 1 194 ? -5.402 22.156 -1.863 1 97.88 194 SER A O 1
ATOM 1396 N N . CYS A 1 195 ? -5.785 20.828 -0.144 1 94.88 195 CYS A N 1
ATOM 1397 C CA . CYS A 1 195 ? -6.574 21.812 0.59 1 94.88 195 CYS A CA 1
ATOM 1398 C C . CYS A 1 195 ? -5.816 23.125 0.735 1 94.88 195 CYS A C 1
ATOM 1400 O O . CYS A 1 195 ? -4.629 23.125 1.067 1 94.88 195 CYS A O 1
ATOM 1402 N N . GLY A 1 196 ? -6.305 24.203 0.524 1 94.69 196 GLY A N 1
ATOM 1403 C CA . GLY A 1 196 ? -5.727 25.469 0.083 1 94.69 196 GLY A CA 1
ATOM 1404 C C . GLY A 1 196 ? -5.074 26.25 1.206 1 94.69 196 GLY A C 1
ATOM 1405 O O . GLY A 1 196 ? -4.273 27.156 0.956 1 94.69 196 GLY A O 1
ATOM 1406 N N . GLY A 1 197 ? -5.371 26.031 2.475 1 95.25 197 GLY A N 1
ATOM 1407 C CA . GLY A 1 197 ? -4.719 26.703 3.58 1 95.25 197 GLY A CA 1
ATOM 1408 C C . GLY A 1 197 ? -3.395 26.078 3.971 1 95.25 197 GLY A C 1
ATOM 1409 O O . GLY A 1 197 ? -2.924 25.141 3.307 1 95.25 197 GLY A O 1
ATOM 1410 N N . MET A 1 198 ? -2.748 26.734 4.91 1 95.81 198 MET A N 1
ATOM 1411 C CA . MET A 1 198 ? -1.555 26.094 5.457 1 95.81 198 MET A CA 1
ATOM 1412 C C . MET A 1 198 ? -1.928 24.922 6.371 1 95.81 198 MET A C 1
ATOM 1414 O O . MET A 1 198 ? -1.565 24.922 7.551 1 95.81 198 MET A O 1
ATOM 1418 N N . TYR A 1 199 ? -2.674 24.016 5.73 1 95.94 199 TYR A N 1
ATOM 1419 C CA . TYR A 1 199 ? -3.066 22.781 6.395 1 95.94 199 TYR A CA 1
ATOM 1420 C C . TYR A 1 199 ? -1.972 21.719 6.277 1 95.94 199 TYR A C 1
ATOM 1422 O O . TYR A 1 199 ? -0.817 22.047 5.992 1 95.94 199 TYR A O 1
ATOM 1430 N N . THR A 1 200 ? -2.293 20.5 6.492 1 97 200 THR A N 1
ATOM 1431 C CA . THR A 1 200 ? -1.253 19.484 6.629 1 97 200 THR A CA 1
ATOM 1432 C C . THR A 1 200 ? -0.498 19.297 5.312 1 97 200 THR A C 1
ATOM 1434 O O . THR A 1 200 ? 0.732 19.234 5.301 1 97 200 THR A O 1
ATOM 1437 N N . ALA A 1 201 ? -1.163 19.219 4.172 1 97.88 201 ALA A N 1
ATOM 1438 C CA . ALA A 1 201 ? -0.504 18.984 2.889 1 97.88 201 ALA A CA 1
ATOM 1439 C C . ALA A 1 201 ? 0.481 20.109 2.566 1 97.88 201 ALA A C 1
ATOM 1441 O O . ALA A 1 201 ? 1.642 19.844 2.24 1 97.88 201 ALA A O 1
ATOM 1442 N N . ASN A 1 202 ? 0.056 21.312 2.654 1 98.44 202 ASN A N 1
ATOM 1443 C CA . ASN A 1 202 ? 0.921 22.453 2.367 1 98.44 202 ASN A CA 1
ATOM 1444 C C . ASN A 1 202 ? 2.039 22.578 3.398 1 98.44 202 ASN A C 1
ATOM 1446 O O . ASN A 1 202 ? 3.148 23 3.066 1 98.44 202 ASN A O 1
ATOM 1450 N N . THR A 1 203 ? 1.713 22.25 4.633 1 98.31 203 THR A N 1
ATOM 1451 C CA . THR A 1 203 ? 2.725 22.25 5.684 1 98.31 203 THR A CA 1
ATOM 1452 C C . THR A 1 203 ? 3.84 21.25 5.363 1 98.31 203 THR A C 1
ATOM 1454 O O . THR A 1 203 ? 5.02 21.609 5.414 1 98.31 203 THR A O 1
ATOM 1457 N N . MET A 1 204 ? 3.479 20.047 4.996 1 98.69 204 MET A N 1
ATOM 1458 C CA . MET A 1 204 ? 4.473 19.016 4.738 1 98.69 204 MET A CA 1
ATOM 1459 C C . MET A 1 204 ? 5.254 19.312 3.465 1 98.69 204 MET A C 1
ATOM 1461 O O . MET A 1 204 ? 6.457 19.047 3.391 1 98.69 204 MET A O 1
ATOM 1465 N N . SER A 1 205 ? 4.566 19.797 2.439 1 98.62 205 SER A N 1
ATOM 1466 C CA . SER A 1 205 ? 5.285 20.172 1.225 1 98.62 205 SER A CA 1
ATOM 1467 C C . SER A 1 205 ? 6.305 21.266 1.5 1 98.62 205 SER A C 1
ATOM 1469 O O . SER A 1 205 ? 7.406 21.25 0.945 1 98.62 205 SER A O 1
ATOM 1471 N N . SER A 1 206 ? 5.965 22.234 2.348 1 98.81 206 SER A N 1
ATOM 1472 C CA . SER A 1 206 ? 6.895 23.281 2.746 1 98.81 206 SER A CA 1
ATOM 1473 C C . SER A 1 206 ? 8.086 22.719 3.504 1 98.81 206 SER A C 1
ATOM 1475 O O . SER A 1 206 ? 9.227 23.125 3.283 1 98.81 206 SER A O 1
ATOM 1477 N N . ALA A 1 207 ? 7.766 21.797 4.398 1 98.88 207 ALA A N 1
ATOM 1478 C CA . ALA A 1 207 ? 8.82 21.141 5.156 1 98.88 207 ALA A CA 1
ATOM 1479 C C . ALA A 1 207 ? 9.805 20.422 4.227 1 98.88 207 ALA A C 1
ATOM 1481 O O . ALA A 1 207 ? 11.016 20.469 4.43 1 98.88 207 ALA A O 1
ATOM 1482 N N . PHE A 1 208 ? 9.297 19.75 3.189 1 98.88 208 PHE A N 1
ATOM 1483 C CA . PHE A 1 208 ? 10.133 18.984 2.275 1 98.88 208 PHE A CA 1
ATOM 1484 C C . PHE A 1 208 ? 11.016 19.906 1.445 1 98.88 208 PHE A C 1
ATOM 1486 O O . PHE A 1 208 ? 12.164 19.578 1.145 1 98.88 208 PHE A O 1
ATOM 1493 N N . GLU A 1 209 ? 10.453 21.016 1.063 1 98.81 209 GLU A N 1
ATOM 1494 C CA . GLU A 1 209 ? 11.25 22.031 0.378 1 98.81 209 GLU A CA 1
ATOM 1495 C C . GLU A 1 209 ? 12.375 22.562 1.271 1 98.81 209 GLU A C 1
ATOM 1497 O O . GLU A 1 209 ? 13.523 22.656 0.834 1 98.81 209 GLU A O 1
ATOM 1502 N N . ALA A 1 210 ? 12.062 22.812 2.516 1 98.88 210 ALA A N 1
ATOM 1503 C CA . ALA A 1 210 ? 13.031 23.312 3.486 1 98.88 210 ALA A CA 1
ATOM 1504 C C . ALA A 1 210 ? 14.109 22.281 3.775 1 98.88 210 ALA A C 1
ATOM 1506 O O . ALA A 1 210 ? 15.266 22.625 4.016 1 98.88 210 ALA A O 1
ATOM 1507 N N . MET A 1 211 ? 13.75 21.031 3.713 1 98.75 211 MET A N 1
ATOM 1508 C CA . MET A 1 211 ? 14.688 19.938 3.994 1 98.75 211 MET A CA 1
ATOM 1509 C C . MET A 1 211 ? 15.609 19.688 2.807 1 98.75 211 MET A C 1
ATOM 1511 O O . MET A 1 211 ? 16.672 19.078 2.953 1 98.75 211 MET A O 1
ATOM 1515 N N . GLY A 1 212 ? 15.164 20.125 1.639 1 98.81 212 GLY A N 1
ATOM 1516 C CA . GLY A 1 212 ? 15.984 19.938 0.449 1 98.81 212 GLY A CA 1
ATOM 1517 C C . GLY A 1 212 ? 15.602 18.703 -0.345 1 98.81 212 GLY A C 1
ATOM 1518 O O . GLY A 1 212 ? 16.391 18.219 -1.149 1 98.81 212 GLY A O 1
ATOM 1519 N N . MET A 1 213 ? 14.398 18.156 -0.146 1 98.88 213 MET A N 1
ATOM 1520 C CA . MET A 1 213 ? 13.977 16.922 -0.8 1 98.88 213 MET A CA 1
ATOM 1521 C C . MET A 1 213 ? 13.047 17.219 -1.973 1 98.88 213 MET A C 1
ATOM 1523 O O . MET A 1 213 ? 12.57 16.312 -2.646 1 98.88 213 MET A O 1
ATOM 1527 N N . SER A 1 214 ? 12.68 18.438 -2.203 1 98.75 214 SER A N 1
ATOM 1528 C CA . SER A 1 214 ? 11.945 18.953 -3.355 1 98.75 214 SER A CA 1
ATOM 1529 C C . SER A 1 214 ? 12.555 20.25 -3.875 1 98.75 214 SER A C 1
ATOM 1531 O O . SER A 1 214 ? 13.438 20.828 -3.234 1 98.75 214 SER A O 1
ATOM 1533 N N . LEU A 1 215 ? 12.164 20.688 -5.023 1 98.75 215 LEU A N 1
ATOM 1534 C CA . LEU A 1 215 ? 12.75 21.875 -5.629 1 98.75 215 LEU A CA 1
ATOM 1535 C C . LEU A 1 215 ? 12.234 23.141 -4.957 1 98.75 215 LEU A C 1
ATOM 1537 O O . LEU A 1 215 ? 11.109 23.172 -4.453 1 98.75 215 LEU A O 1
ATOM 1541 N N . MET A 1 216 ? 13.062 24.188 -4.984 1 98.25 216 MET A N 1
ATOM 1542 C CA . MET A 1 216 ? 12.664 25.5 -4.461 1 98.25 216 MET A CA 1
ATOM 1543 C C . MET A 1 216 ? 11.422 26.016 -5.188 1 98.25 216 MET A C 1
ATOM 1545 O O . MET A 1 216 ? 11.266 25.797 -6.387 1 98.25 216 MET A O 1
ATOM 1549 N N . TYR A 1 217 ? 10.484 26.562 -4.426 1 98.25 217 TYR A N 1
ATOM 1550 C CA . TYR A 1 217 ? 9.25 27.203 -4.859 1 98.25 217 TYR A CA 1
ATOM 1551 C C . TYR A 1 217 ? 8.172 26.172 -5.176 1 98.25 217 TYR A C 1
ATOM 1553 O O . TYR A 1 217 ? 7.008 26.531 -5.375 1 98.25 217 TYR A O 1
ATOM 1561 N N . SER A 1 218 ? 8.445 24.906 -5.172 1 98.31 218 SER A N 1
ATOM 1562 C CA . SER A 1 218 ? 7.539 23.875 -5.676 1 98.31 218 SER A CA 1
ATOM 1563 C C . SER A 1 218 ? 6.438 23.562 -4.664 1 98.31 218 SER A C 1
ATOM 1565 O O . SER A 1 218 ? 5.418 22.969 -5.016 1 98.31 218 SER A O 1
ATOM 1567 N N . SER A 1 219 ? 6.602 23.938 -3.418 1 98.19 219 SER A N 1
ATOM 1568 C CA . SER A 1 219 ? 5.719 23.484 -2.348 1 98.19 219 SER A CA 1
ATOM 1569 C C . SER A 1 219 ? 4.434 24.297 -2.301 1 98.19 219 SER A C 1
ATOM 1571 O O . SER A 1 219 ? 3.463 23.906 -1.65 1 98.19 219 SER A O 1
ATOM 1573 N N . THR A 1 220 ? 4.367 25.469 -3.02 1 98.31 220 THR A N 1
ATOM 1574 C CA . THR A 1 220 ? 3.207 26.344 -2.887 1 98.31 220 THR A CA 1
ATOM 1575 C C . THR A 1 220 ? 2.568 26.609 -4.246 1 98.31 220 THR A C 1
ATOM 1577 O O . THR A 1 220 ? 1.688 27.453 -4.375 1 98.31 220 THR A O 1
ATOM 1580 N N . MET A 1 221 ? 2.98 25.891 -5.262 1 98.69 221 MET A N 1
ATOM 1581 C CA . MET A 1 221 ? 2.432 26.047 -6.605 1 98.69 221 MET A CA 1
ATOM 1582 C C . MET A 1 221 ? 1 25.531 -6.668 1 98.69 221 MET A C 1
ATOM 1584 O O . MET A 1 221 ? 0.658 24.547 -5.988 1 98.69 221 MET A O 1
ATOM 1588 N N . ALA A 1 222 ? 0.169 26.203 -7.449 1 98.5 222 ALA A N 1
ATOM 1589 C CA . ALA A 1 222 ? -1.177 25.703 -7.707 1 98.5 222 ALA A CA 1
ATOM 1590 C C . ALA A 1 222 ? -1.14 24.469 -8.617 1 98.5 222 ALA A C 1
ATOM 1592 O O . ALA A 1 222 ? -0.392 24.438 -9.594 1 98.5 222 ALA A O 1
ATOM 1593 N N . ALA A 1 223 ? -1.948 23.516 -8.328 1 98.44 223 ALA A N 1
ATOM 1594 C CA . ALA A 1 223 ? -1.973 22.234 -9.039 1 98.44 223 ALA A CA 1
ATOM 1595 C C . ALA A 1 223 ? -2.275 22.438 -10.523 1 98.44 223 ALA A C 1
ATOM 1597 O O . ALA A 1 223 ? -1.774 21.703 -11.375 1 98.44 223 ALA A O 1
ATOM 1598 N N . GLU A 1 224 ? -3.051 23.422 -10.844 1 97.88 224 GLU A N 1
ATOM 1599 C CA . GLU A 1 224 ? -3.582 23.562 -12.195 1 97.88 224 GLU A CA 1
ATOM 1600 C C . GLU A 1 224 ? -2.684 24.453 -13.055 1 97.88 224 GLU A C 1
ATOM 1602 O O . GLU A 1 224 ? -2.879 24.562 -14.266 1 97.88 224 GLU A O 1
ATOM 1607 N N . ASP A 1 225 ? -1.73 25.141 -12.453 1 98.06 225 ASP A N 1
ATOM 1608 C CA . ASP A 1 225 ? -0.866 26.047 -13.188 1 98.06 225 ASP A CA 1
ATOM 1609 C C . ASP A 1 225 ? 0.241 25.297 -13.922 1 98.06 225 ASP A C 1
ATOM 1611 O O . ASP A 1 225 ? 0.765 24.297 -13.406 1 98.06 225 ASP A O 1
ATOM 1615 N N . GLU A 1 226 ? 0.698 25.766 -15.039 1 98.19 226 GLU A N 1
ATOM 1616 C CA . GLU A 1 226 ? 1.719 25.156 -15.883 1 98.19 226 GLU A CA 1
ATOM 1617 C C . GLU A 1 226 ? 3.049 25.031 -15.148 1 98.19 226 GLU A C 1
ATOM 1619 O O . GLU A 1 226 ? 3.805 24.078 -15.367 1 98.19 226 GLU A O 1
ATOM 1624 N N . GLU A 1 227 ? 3.332 25.922 -14.312 1 98.25 227 GLU A N 1
ATOM 1625 C CA . GLU A 1 227 ? 4.602 25.906 -13.586 1 98.25 227 GLU A CA 1
ATOM 1626 C C . GLU A 1 227 ? 4.758 24.625 -12.773 1 98.25 227 GLU A C 1
ATOM 1628 O O . GLU A 1 227 ? 5.875 24.156 -12.547 1 98.25 227 GLU A O 1
ATOM 1633 N N . LYS A 1 228 ? 3.617 24.062 -12.336 1 98.56 228 LYS A N 1
ATOM 1634 C CA . LYS A 1 228 ? 3.67 22.812 -11.57 1 98.56 228 LYS A CA 1
ATOM 1635 C C . LYS A 1 228 ? 4.164 21.656 -12.438 1 98.56 228 LYS A C 1
ATOM 1637 O O . LYS A 1 228 ? 4.969 20.844 -11.992 1 98.56 228 LYS A O 1
ATOM 1642 N N . ALA A 1 229 ? 3.68 21.594 -13.648 1 98.44 229 ALA A N 1
ATOM 1643 C CA . ALA A 1 229 ? 4.121 20.562 -14.594 1 98.44 229 ALA A CA 1
ATOM 1644 C C . ALA A 1 229 ? 5.602 20.719 -14.93 1 98.44 229 ALA A C 1
ATOM 1646 O O . ALA A 1 229 ? 6.336 19.734 -15.016 1 98.44 229 ALA A O 1
ATOM 1647 N N . VAL A 1 230 ? 6.031 21.953 -15.148 1 98.69 230 VAL A N 1
ATOM 1648 C CA . VAL A 1 230 ? 7.43 22.25 -15.445 1 98.69 230 VAL A CA 1
ATOM 1649 C C . VAL A 1 230 ? 8.305 21.828 -14.266 1 98.69 230 VAL A C 1
ATOM 1651 O O . VAL A 1 230 ? 9.383 21.25 -14.461 1 98.69 230 VAL A O 1
ATOM 1654 N N . SER A 1 231 ? 7.824 22.109 -13.086 1 98.69 231 SER A N 1
ATOM 1655 C CA . SER A 1 231 ? 8.539 21.719 -11.883 1 98.69 231 SER A CA 1
ATOM 1656 C C . SER A 1 231 ? 8.703 20.203 -11.805 1 98.69 231 SER A C 1
ATOM 1658 O O . SER A 1 231 ? 9.75 19.703 -11.383 1 98.69 231 SER A O 1
ATOM 1660 N N . ALA A 1 232 ? 7.684 19.453 -12.172 1 98.81 232 ALA A N 1
ATOM 1661 C CA . ALA A 1 232 ? 7.758 18 -12.18 1 98.81 232 ALA A CA 1
ATOM 1662 C C . ALA A 1 232 ? 8.82 17.5 -13.164 1 98.81 232 ALA A C 1
ATOM 1664 O O . ALA A 1 232 ? 9.586 16.594 -12.852 1 98.81 232 ALA A O 1
ATOM 1665 N N . GLU A 1 233 ? 8.922 18.125 -14.328 1 98.75 233 GLU A N 1
ATOM 1666 C CA . GLU A 1 233 ? 9.938 17.797 -15.32 1 98.75 233 GLU A CA 1
ATOM 1667 C C . GLU A 1 233 ? 11.344 18.078 -14.789 1 98.75 233 GLU A C 1
ATOM 1669 O O . GLU A 1 233 ? 12.242 17.234 -14.93 1 98.75 233 GLU A O 1
ATOM 1674 N N . GLN A 1 234 ? 11.445 19.203 -14.203 1 98.81 234 GLN A N 1
ATOM 1675 C CA . GLN A 1 234 ? 12.742 19.594 -13.672 1 98.81 234 GLN A CA 1
ATOM 1676 C C . GLN A 1 234 ? 13.18 18.656 -12.539 1 98.81 234 GLN A C 1
ATOM 1678 O O . GLN A 1 234 ? 14.359 18.344 -12.414 1 98.81 234 GLN A O 1
ATOM 1683 N N . SER A 1 235 ? 12.227 18.281 -11.734 1 98.94 235 SER A N 1
ATOM 1684 C CA . SER A 1 235 ? 12.516 17.359 -10.633 1 98.94 235 SER A CA 1
ATOM 1685 C C . SER A 1 235 ? 13.07 16.047 -11.148 1 98.94 235 SER A C 1
ATOM 1687 O O . SER A 1 235 ? 13.984 15.469 -10.547 1 98.94 235 SER A O 1
ATOM 1689 N N . ALA A 1 236 ? 12.508 15.578 -12.234 1 98.88 236 ALA A N 1
ATOM 1690 C CA . ALA A 1 236 ? 12.969 14.336 -12.844 1 98.88 236 ALA A CA 1
ATOM 1691 C C . ALA A 1 236 ? 14.422 14.453 -13.305 1 98.88 236 ALA A C 1
ATOM 1693 O O . ALA A 1 236 ? 15.234 13.555 -13.055 1 98.88 236 ALA A O 1
ATOM 1694 N N . ALA A 1 237 ? 14.758 15.531 -13.961 1 98.81 237 ALA A N 1
ATOM 1695 C CA . ALA A 1 237 ? 16.125 15.758 -14.43 1 98.81 237 ALA A CA 1
ATOM 1696 C C . ALA A 1 237 ? 17.094 15.852 -13.258 1 98.81 237 ALA A C 1
ATOM 1698 O O . ALA A 1 237 ? 18.188 15.281 -13.312 1 98.81 237 ALA A O 1
ATOM 1699 N N . VAL A 1 238 ? 16.688 16.547 -12.211 1 98.88 238 VAL A N 1
ATOM 1700 C CA . VAL A 1 238 ? 17.516 16.703 -11.016 1 98.88 238 VAL A CA 1
ATOM 1701 C C . VAL A 1 238 ? 17.75 15.352 -10.367 1 98.88 238 VAL A C 1
ATOM 1703 O O . VAL A 1 238 ? 18.859 15.07 -9.883 1 98.88 238 VAL A O 1
ATOM 1706 N N . LEU A 1 239 ? 16.75 14.516 -10.328 1 98.88 239 LEU A N 1
ATOM 1707 C CA . LEU A 1 239 ? 16.891 13.188 -9.742 1 98.88 239 LEU A CA 1
ATOM 1708 C C . LEU A 1 239 ? 17.938 12.367 -10.492 1 98.88 239 LEU A C 1
ATOM 1710 O O . LEU A 1 239 ? 18.75 11.68 -9.883 1 98.88 239 LEU A O 1
ATOM 1714 N N . VAL A 1 240 ? 17.891 12.359 -11.812 1 98.75 240 VAL A N 1
ATOM 1715 C CA . VAL A 1 240 ? 18.844 11.586 -12.609 1 98.75 240 VAL A CA 1
ATOM 1716 C C . VAL A 1 240 ? 20.266 12.062 -12.328 1 98.75 240 VAL A C 1
ATOM 1718 O O . VAL A 1 240 ? 21.188 11.258 -12.211 1 98.75 240 VAL A O 1
ATOM 1721 N N . GLU A 1 241 ? 20.438 13.391 -12.195 1 98.56 241 GLU A N 1
ATOM 1722 C CA . GLU A 1 241 ? 21.734 13.922 -11.812 1 98.56 241 GLU A CA 1
ATOM 1723 C C . GLU A 1 241 ? 22.141 13.438 -10.422 1 98.56 241 GLU A C 1
ATOM 1725 O O . GLU A 1 241 ? 23.312 13.141 -10.18 1 98.56 241 GLU A O 1
ATOM 1730 N N . ALA A 1 242 ? 21.172 13.398 -9.539 1 98.75 242 ALA A N 1
ATOM 1731 C CA . ALA A 1 242 ? 21.453 12.914 -8.188 1 98.75 242 ALA A CA 1
ATOM 1732 C C . ALA A 1 242 ? 21.859 11.445 -8.203 1 98.75 242 ALA A C 1
ATOM 1734 O O . ALA A 1 242 ? 22.688 11.016 -7.391 1 98.75 242 ALA A O 1
ATOM 1735 N N . ILE A 1 243 ? 21.266 10.672 -9.031 1 98.69 243 ILE A N 1
ATOM 1736 C CA . ILE A 1 243 ? 21.641 9.273 -9.188 1 98.69 243 ILE A CA 1
ATOM 1737 C C . ILE A 1 243 ? 23.109 9.172 -9.617 1 98.69 243 ILE A C 1
ATOM 1739 O O . ILE A 1 243 ? 23.875 8.398 -9.047 1 98.69 243 ILE A O 1
ATOM 1743 N N . HIS A 1 244 ? 23.5 10.008 -10.609 1 97.94 244 HIS A N 1
ATOM 1744 C CA . HIS A 1 244 ? 24.875 10.039 -11.078 1 97.94 244 HIS A CA 1
ATOM 1745 C C . HIS A 1 244 ? 25.844 10.398 -9.953 1 97.94 244 HIS A C 1
ATOM 1747 O O . HIS A 1 244 ? 26.906 9.797 -9.82 1 97.94 244 HIS A O 1
ATOM 1753 N N . LYS A 1 245 ? 25.406 11.305 -9.125 1 97.94 245 LYS A N 1
ATOM 1754 C CA . LYS A 1 245 ? 26.266 11.828 -8.078 1 97.94 245 LYS A CA 1
ATOM 1755 C C . LYS A 1 245 ? 26.094 11.047 -6.777 1 97.94 245 LYS A C 1
ATOM 1757 O O . LYS A 1 245 ? 26.828 11.25 -5.812 1 97.94 245 LYS A O 1
ATOM 1762 N N . GLN A 1 246 ? 25.094 10.195 -6.719 1 98.06 246 GLN A N 1
ATOM 1763 C CA . GLN A 1 246 ? 24.766 9.383 -5.551 1 98.06 246 GLN A CA 1
ATOM 1764 C C . GLN A 1 246 ? 24.469 10.258 -4.34 1 98.06 246 GLN A C 1
ATOM 1766 O O . GLN A 1 246 ? 25.047 10.062 -3.266 1 98.06 246 GLN A O 1
ATOM 1771 N N . ILE A 1 247 ? 23.641 11.234 -4.637 1 98.69 247 ILE A N 1
ATOM 1772 C CA . ILE A 1 247 ? 23.062 12.008 -3.535 1 98.69 247 ILE A CA 1
ATOM 1773 C C . ILE A 1 247 ? 21.891 11.25 -2.934 1 98.69 247 ILE A C 1
ATOM 1775 O O . ILE A 1 247 ? 20.828 11.156 -3.549 1 98.69 247 ILE A O 1
ATOM 1779 N N . LEU A 1 248 ? 22.062 10.766 -1.702 1 98.75 248 LEU A N 1
ATOM 1780 C CA . LEU A 1 248 ? 21.094 9.867 -1.088 1 98.75 248 LEU A CA 1
ATOM 1781 C C . LEU A 1 248 ? 20.203 10.609 -0.103 1 98.75 248 LEU A C 1
ATOM 1783 O O . LEU A 1 248 ? 20.594 11.641 0.447 1 98.75 248 LEU A O 1
ATOM 1787 N N . PRO A 1 249 ? 19 10.156 0.122 1 98.81 249 PRO A N 1
ATOM 1788 C CA . PRO A 1 249 ? 18.078 10.797 1.059 1 98.81 249 PRO A CA 1
ATOM 1789 C C . PRO A 1 249 ? 18.688 11.008 2.439 1 98.81 249 PRO A C 1
ATOM 1791 O O . PRO A 1 249 ? 18.5 12.07 3.041 1 98.81 249 PRO A O 1
ATOM 1794 N N . ARG A 1 250 ? 19.438 10.062 2.947 1 98.5 250 ARG A N 1
ATOM 1795 C CA . ARG A 1 250 ? 19.953 10.164 4.305 1 98.5 250 ARG A CA 1
ATOM 1796 C C . ARG A 1 250 ? 21.141 11.133 4.367 1 98.5 250 ARG A C 1
ATOM 1798 O O . ARG A 1 250 ? 21.547 11.555 5.453 1 98.5 250 ARG A O 1
ATOM 1805 N N . ASP A 1 251 ? 21.703 11.516 3.195 1 98.19 251 ASP A N 1
ATOM 1806 C CA . ASP A 1 251 ? 22.656 12.617 3.137 1 98.19 251 ASP A CA 1
ATOM 1807 C C . ASP A 1 251 ? 21.953 13.961 3.332 1 98.19 251 ASP A C 1
ATOM 1809 O O . ASP A 1 251 ? 22.594 14.938 3.738 1 98.19 251 ASP A O 1
ATOM 1813 N N . ILE A 1 252 ? 20.719 14.008 3.008 1 98.81 252 ILE A N 1
ATOM 1814 C CA . ILE A 1 252 ? 19.938 15.242 3.023 1 98.81 252 ILE A CA 1
ATOM 1815 C C . ILE A 1 252 ? 19.125 15.32 4.316 1 98.81 252 ILE A C 1
ATOM 1817 O O . ILE A 1 252 ? 19.109 16.359 4.98 1 98.81 252 ILE A O 1
ATOM 1821 N N . LEU A 1 253 ? 18.5 14.188 4.68 1 98.69 253 LEU A N 1
ATOM 1822 C CA . LEU A 1 253 ? 17.625 14.109 5.852 1 98.69 253 LEU A CA 1
ATOM 1823 C C . LEU A 1 253 ? 18.453 13.992 7.129 1 98.69 253 LEU A C 1
ATOM 1825 O O . LEU A 1 253 ? 18.375 12.992 7.844 1 98.69 253 LEU A O 1
ATOM 1829 N N . THR A 1 254 ? 19.172 15.023 7.418 1 98.06 254 THR A N 1
ATOM 1830 C CA . THR A 1 254 ? 20.016 15.125 8.602 1 98.06 254 THR A CA 1
ATOM 1831 C C . THR A 1 254 ? 19.344 15.953 9.688 1 98.06 254 THR A C 1
ATOM 1833 O O . THR A 1 254 ? 18.281 16.547 9.453 1 98.06 254 THR A O 1
ATOM 1836 N N . ARG A 1 255 ? 19.984 16.016 10.836 1 98 255 ARG A N 1
ATOM 1837 C CA . ARG A 1 255 ? 19.5 16.844 11.938 1 98 255 ARG A CA 1
ATOM 1838 C C . ARG A 1 255 ? 19.281 18.281 11.477 1 98 255 ARG A C 1
ATOM 1840 O O . ARG A 1 255 ? 18.25 18.891 11.781 1 98 255 ARG A O 1
ATOM 1847 N N . LYS A 1 256 ? 20.203 18.797 10.688 1 98.31 256 LYS A N 1
ATOM 1848 C CA . LYS A 1 256 ? 20.109 20.156 10.188 1 98.31 256 LYS A CA 1
ATOM 1849 C C . LYS A 1 256 ? 18.875 20.344 9.312 1 98.31 256 LYS A C 1
ATOM 1851 O O . LYS A 1 256 ? 18.188 21.359 9.422 1 98.31 256 LYS A O 1
ATOM 1856 N N . ALA A 1 257 ? 18.609 19.391 8.453 1 98.69 257 ALA A N 1
ATOM 1857 C CA . ALA A 1 257 ? 17.453 19.453 7.566 1 98.69 257 ALA A CA 1
ATOM 1858 C C . ALA A 1 257 ? 16.156 19.453 8.359 1 98.69 257 ALA A C 1
ATOM 1860 O O . ALA A 1 257 ? 15.227 20.188 8.039 1 98.69 257 ALA A O 1
ATOM 1861 N N . PHE A 1 258 ? 16.094 18.609 9.391 1 98.75 258 PHE A N 1
ATOM 1862 C CA . PHE A 1 258 ? 14.883 18.531 10.203 1 98.75 258 PHE A CA 1
ATOM 1863 C C . PHE A 1 258 ? 14.664 19.828 10.977 1 98.75 258 PHE A C 1
ATOM 1865 O O . PHE A 1 258 ? 13.531 20.297 11.102 1 98.75 258 PHE A O 1
ATOM 1872 N N . GLU A 1 259 ? 15.711 20.375 11.492 1 98.69 259 GLU A N 1
ATOM 1873 C CA . GLU A 1 259 ? 15.602 21.641 12.195 1 98.69 259 GLU A CA 1
ATOM 1874 C C . GLU A 1 259 ? 15.164 22.766 11.258 1 98.69 259 GLU A C 1
ATOM 1876 O O . GLU A 1 259 ? 14.367 23.625 11.633 1 98.69 259 GLU A O 1
ATOM 1881 N N . ASN A 1 260 ? 15.703 22.766 10.008 1 98.88 260 ASN A N 1
ATOM 1882 C CA . ASN A 1 260 ? 15.234 23.703 9 1 98.88 260 ASN A CA 1
ATOM 1883 C C . ASN A 1 260 ? 13.734 23.562 8.758 1 98.88 260 ASN A C 1
ATOM 1885 O O . ASN A 1 260 ? 13.023 24.578 8.656 1 98.88 260 ASN A O 1
ATOM 1889 N N . ALA A 1 261 ? 13.297 22.344 8.648 1 98.88 261 ALA A N 1
ATOM 1890 C CA . ALA A 1 261 ? 11.875 22.094 8.422 1 98.88 261 ALA A CA 1
ATOM 1891 C C . ALA A 1 261 ? 11.031 22.625 9.57 1 98.88 261 ALA A C 1
ATOM 1893 O O . ALA A 1 261 ? 10 23.266 9.344 1 98.88 261 ALA A O 1
ATOM 1894 N N . ILE A 1 262 ? 11.453 22.359 10.812 1 98.81 262 ILE A N 1
ATOM 1895 C CA . ILE A 1 262 ? 10.711 22.812 11.984 1 98.81 262 ILE A CA 1
ATOM 1896 C C . ILE A 1 262 ? 10.641 24.328 12.008 1 98.81 262 ILE A C 1
ATOM 1898 O O . ILE A 1 262 ? 9.586 24.906 12.289 1 98.81 262 ILE A O 1
ATOM 1902 N N . ALA A 1 263 ? 11.75 25 11.695 1 98.88 263 ALA A N 1
ATOM 1903 C CA . ALA A 1 263 ? 11.781 26.453 11.664 1 98.88 263 ALA A CA 1
ATOM 1904 C C . ALA A 1 263 ? 10.773 27 10.656 1 98.88 263 ALA A C 1
ATOM 1906 O O . ALA A 1 263 ? 10.031 27.938 10.953 1 98.88 263 ALA A O 1
ATOM 1907 N N . VAL A 1 264 ? 10.75 26.422 9.492 1 98.88 264 VAL A N 1
ATOM 1908 C CA . VAL A 1 264 ? 9.852 26.875 8.438 1 98.88 264 VAL A CA 1
ATOM 1909 C C . VAL A 1 264 ? 8.398 26.625 8.852 1 98.88 264 VAL A C 1
ATOM 1911 O O . VAL A 1 264 ? 7.535 27.484 8.664 1 98.88 264 VAL A O 1
ATOM 1914 N N . ILE A 1 265 ? 8.133 25.484 9.414 1 98.25 265 ILE A N 1
ATOM 1915 C CA . ILE A 1 265 ? 6.785 25.125 9.852 1 98.25 265 ILE A CA 1
ATOM 1916 C C . ILE A 1 265 ? 6.289 26.125 10.883 1 98.25 265 ILE A C 1
ATOM 1918 O O . ILE A 1 265 ? 5.137 26.562 10.836 1 98.25 265 ILE A O 1
ATOM 1922 N N . MET A 1 266 ? 7.16 26.531 11.797 1 97.88 266 MET A N 1
ATOM 1923 C CA . MET A 1 266 ? 6.801 27.531 12.805 1 97.88 266 MET A CA 1
ATOM 1924 C C . MET A 1 266 ? 6.523 28.875 12.148 1 97.88 266 MET A C 1
ATOM 1926 O O . MET A 1 266 ? 5.523 29.531 12.453 1 97.88 266 MET A O 1
ATOM 1930 N N . ALA A 1 267 ? 7.332 29.234 11.211 1 98.31 267 ALA A N 1
ATOM 1931 C CA . ALA A 1 267 ? 7.266 30.562 10.594 1 98.31 267 ALA A CA 1
ATOM 1932 C C . ALA A 1 267 ? 5.988 30.719 9.773 1 98.31 267 ALA A C 1
ATOM 1934 O O . ALA A 1 267 ? 5.438 31.828 9.68 1 98.31 267 ALA A O 1
ATOM 1935 N N . VAL A 1 268 ? 5.508 29.609 9.242 1 97.62 268 VAL A N 1
ATOM 1936 C CA . VAL A 1 268 ? 4.379 29.719 8.32 1 97.62 268 VAL A CA 1
ATOM 1937 C C . VAL A 1 268 ? 3.086 29.344 9.039 1 97.62 268 VAL A C 1
ATOM 1939 O O . VAL A 1 268 ? 2.002 29.391 8.453 1 97.62 268 VAL A O 1
ATOM 1942 N N . GLY A 1 269 ? 3.145 28.984 10.312 1 95.31 269 GLY A N 1
ATOM 1943 C CA . GLY A 1 269 ? 1.955 28.578 11.039 1 95.31 269 GLY A CA 1
ATOM 1944 C C . GLY A 1 269 ? 1.418 27.234 10.586 1 95.31 269 GLY A C 1
ATOM 1945 O O . GLY A 1 269 ? 0.225 27.094 10.305 1 95.31 269 GLY A O 1
ATOM 1946 N N . GLY A 1 270 ? 2.246 26.266 10.516 1 95.31 270 GLY A N 1
ATOM 1947 C CA . GLY A 1 270 ? 1.935 24.984 9.93 1 95.31 270 GLY A CA 1
ATOM 1948 C C . GLY A 1 270 ? 1.104 24.094 10.836 1 95.31 270 GLY A C 1
ATOM 1949 O O . GLY A 1 270 ? 0.796 24.469 11.969 1 95.31 270 GLY A O 1
ATOM 1950 N N . SER A 1 271 ? 0.748 22.906 10.375 1 95.81 271 SER A N 1
ATOM 1951 C CA . SER A 1 271 ? -0.137 21.922 11.008 1 95.81 271 SER A CA 1
ATOM 1952 C C . SER A 1 271 ? 0.56 21.203 12.156 1 95.81 271 SER A C 1
ATOM 1954 O O . SER A 1 271 ? 1.75 20.891 12.07 1 95.81 271 SER A O 1
ATOM 1956 N N . THR A 1 272 ? -0.247 20.797 13.203 1 95.38 272 THR A N 1
ATOM 1957 C CA . THR A 1 272 ? 0.275 19.984 14.297 1 95.38 272 THR A CA 1
ATOM 1958 C C . THR A 1 272 ? 0.695 18.609 13.789 1 95.38 272 THR A C 1
ATOM 1960 O O . THR A 1 272 ? 1.559 17.953 14.391 1 95.38 272 THR A O 1
ATOM 1963 N N . ASN A 1 273 ? 0.157 18.172 12.688 1 97.25 273 ASN A N 1
ATOM 1964 C CA . ASN A 1 273 ? 0.473 16.859 12.148 1 97.25 273 ASN A CA 1
ATOM 1965 C C . ASN A 1 273 ? 1.941 16.75 11.742 1 97.25 273 ASN A C 1
ATOM 1967 O O . ASN A 1 273 ? 2.496 15.656 11.672 1 97.25 273 ASN A O 1
ATOM 1971 N N . ALA A 1 274 ? 2.545 17.922 11.469 1 98 274 ALA A N 1
ATOM 1972 C CA . ALA A 1 274 ? 3.947 17.938 11.055 1 98 274 ALA A CA 1
ATOM 1973 C C . ALA A 1 274 ? 4.84 17.344 12.141 1 98 274 ALA A C 1
ATOM 1975 O O . ALA A 1 274 ? 5.844 16.688 11.844 1 98 274 ALA A O 1
ATOM 1976 N N . VAL A 1 275 ? 4.422 17.531 13.438 1 98.12 275 VAL A N 1
ATOM 1977 C CA . VAL A 1 275 ? 5.211 17.016 14.547 1 98.12 275 VAL A CA 1
ATOM 1978 C C . VAL A 1 275 ? 5.293 15.484 14.445 1 98.12 275 VAL A C 1
ATOM 1980 O O . VAL A 1 275 ? 6.383 14.914 14.484 1 98.12 275 VAL A O 1
ATOM 1983 N N . LEU A 1 276 ? 4.145 14.93 14.273 1 98.06 276 LEU A N 1
ATOM 1984 C CA . LEU A 1 276 ? 4.035 13.477 14.172 1 98.06 276 LEU A CA 1
ATOM 1985 C C . LEU A 1 276 ? 4.812 12.953 12.969 1 98.06 276 LEU A C 1
ATOM 1987 O O . LEU A 1 276 ? 5.555 11.977 13.086 1 98.06 276 LEU A O 1
ATOM 1991 N N . HIS A 1 277 ? 4.703 13.555 11.844 1 98.62 277 HIS A N 1
ATOM 1992 C CA . HIS A 1 277 ? 5.277 13.078 10.594 1 98.62 277 HIS A CA 1
ATOM 1993 C C . HIS A 1 277 ? 6.789 13.266 10.57 1 98.62 277 HIS A C 1
ATOM 1995 O O . HIS A 1 277 ? 7.527 12.398 10.102 1 98.62 277 HIS A O 1
ATOM 2001 N N . LEU A 1 278 ? 7.277 14.398 11.078 1 98.81 278 LEU A N 1
ATOM 2002 C CA . LEU A 1 278 ? 8.719 14.633 11.086 1 98.81 278 LEU A CA 1
ATOM 2003 C C . LEU A 1 278 ? 9.422 13.68 12.047 1 98.81 278 LEU A C 1
ATOM 2005 O O . LEU A 1 278 ? 10.539 13.234 11.781 1 98.81 278 LEU A O 1
ATOM 2009 N N . LEU A 1 279 ? 8.75 13.406 13.211 1 98.69 279 LEU A N 1
ATOM 2010 C CA . LEU A 1 279 ? 9.305 12.406 14.117 1 98.69 279 LEU A CA 1
ATOM 2011 C C . LEU A 1 279 ? 9.461 11.055 13.422 1 98.69 279 LEU A C 1
ATOM 2013 O O . LEU A 1 279 ? 10.5 10.406 13.539 1 98.69 279 LEU A O 1
ATOM 2017 N N . ALA A 1 280 ? 8.453 10.68 12.68 1 98.62 280 ALA A N 1
ATOM 2018 C CA . ALA A 1 280 ? 8.477 9.398 11.977 1 98.62 280 ALA A CA 1
ATOM 2019 C C . ALA A 1 280 ? 9.57 9.367 10.914 1 98.62 280 ALA A C 1
ATOM 2021 O O . ALA A 1 280 ? 10.32 8.391 10.812 1 98.62 280 ALA A O 1
ATOM 2022 N N . ILE A 1 281 ? 9.695 10.422 10.109 1 98.81 281 ILE A N 1
ATOM 2023 C CA . ILE A 1 281 ? 10.672 10.492 9.023 1 98.81 281 ILE A CA 1
ATOM 2024 C C . ILE A 1 281 ? 12.086 10.508 9.602 1 98.81 281 ILE A C 1
ATOM 2026 O O . ILE A 1 281 ? 12.984 9.859 9.062 1 98.81 281 ILE A O 1
ATOM 2030 N N . SER A 1 282 ? 12.266 11.273 10.672 1 98.56 282 SER A N 1
ATOM 2031 C CA . SER A 1 282 ? 13.578 11.352 11.297 1 98.56 282 SER A CA 1
ATOM 2032 C C . SER A 1 282 ? 14.039 9.984 11.789 1 98.56 282 SER A C 1
ATOM 2034 O O . SER A 1 282 ? 15.203 9.617 11.625 1 98.56 282 SER A O 1
ATOM 2036 N N . ARG A 1 283 ? 13.164 9.266 12.336 1 97.38 283 ARG A N 1
ATOM 2037 C CA . ARG A 1 283 ? 13.484 7.922 12.812 1 97.38 283 ARG A CA 1
ATOM 2038 C C . ARG A 1 283 ? 13.875 7.008 11.656 1 97.38 283 ARG A C 1
ATOM 2040 O O . ARG A 1 283 ? 14.836 6.246 11.75 1 97.38 283 ARG A O 1
ATOM 2047 N N . ALA A 1 284 ? 13.102 7.055 10.602 1 97.88 284 ALA A N 1
ATOM 2048 C CA . ALA A 1 284 ? 13.406 6.258 9.414 1 97.88 284 ALA A CA 1
ATOM 2049 C C . ALA A 1 284 ? 14.773 6.621 8.844 1 97.88 284 ALA A C 1
ATOM 2051 O O . ALA A 1 284 ? 15.477 5.766 8.305 1 97.88 284 ALA A O 1
ATOM 2052 N N . ALA A 1 285 ? 15.164 7.883 8.992 1 97.88 285 ALA A N 1
ATOM 2053 C CA . ALA A 1 285 ? 16.422 8.383 8.461 1 97.88 285 ALA A CA 1
ATOM 2054 C C . ALA A 1 285 ? 17.578 8.102 9.422 1 97.88 285 ALA A C 1
ATOM 2056 O O . ALA A 1 285 ? 18.75 8.344 9.086 1 97.88 285 ALA A O 1
ATOM 2057 N N . GLY A 1 286 ? 17.25 7.566 10.648 1 94.25 286 GLY A N 1
ATOM 2058 C CA . GLY A 1 286 ? 18.281 7.234 11.609 1 94.25 286 GLY A CA 1
ATOM 2059 C C . GLY A 1 286 ? 18.672 8.406 12.492 1 94.25 286 GLY A C 1
ATOM 2060 O O . GLY A 1 286 ? 19.766 8.414 13.062 1 94.25 286 GLY A O 1
ATOM 2061 N N . ASP A 1 287 ? 17.734 9.352 12.539 1 86.38 287 ASP A N 1
ATOM 2062 C CA . ASP A 1 287 ? 18 10.523 13.367 1 86.38 287 ASP A CA 1
ATOM 2063 C C . ASP A 1 287 ? 17.25 10.453 14.688 1 86.38 287 ASP A C 1
ATOM 2065 O O . ASP A 1 287 ? 16.281 9.695 14.82 1 86.38 287 ASP A O 1
ATOM 2069 N N . SER A 1 288 ? 17.625 11.336 15.648 1 87.25 288 SER A N 1
ATOM 2070 C CA . SER A 1 288 ? 17.109 11.344 17.016 1 87.25 288 SER A CA 1
ATOM 2071 C C . SER A 1 288 ? 16.266 12.586 17.281 1 87.25 288 SER A C 1
ATOM 2073 O O . SER A 1 288 ? 16.438 13.258 18.297 1 87.25 288 SER A O 1
ATOM 2075 N N . LEU A 1 289 ? 15.406 12.953 16.359 1 96.81 289 LEU A N 1
ATOM 2076 C CA . LEU A 1 289 ? 14.492 14.07 16.578 1 96.81 289 LEU A CA 1
ATOM 2077 C C . LEU A 1 289 ? 13.492 13.758 17.688 1 96.81 289 LEU A C 1
ATOM 2079 O O . LEU A 1 289 ? 12.969 12.641 17.75 1 96.81 289 LEU A O 1
ATOM 2083 N N . THR A 1 290 ? 13.242 14.664 18.609 1 97.75 290 THR A N 1
ATOM 2084 C CA . THR A 1 290 ? 12.305 14.477 19.703 1 97.75 290 THR A CA 1
ATOM 2085 C C . THR A 1 290 ? 11.344 15.656 19.812 1 97.75 290 THR A C 1
ATOM 2087 O O . THR A 1 290 ? 11.531 16.672 19.141 1 97.75 290 THR A O 1
ATOM 2090 N N . LEU A 1 291 ? 10.367 15.555 20.656 1 98.06 291 LEU A N 1
ATOM 2091 C CA . LEU A 1 291 ? 9.406 16.625 20.891 1 98.06 291 LEU A CA 1
ATOM 2092 C C . LEU A 1 291 ? 10.102 17.875 21.438 1 98.06 291 LEU A C 1
ATOM 2094 O O . LEU A 1 291 ? 9.68 19 21.156 1 98.06 291 LEU A O 1
ATOM 2098 N N . ASP A 1 292 ? 11.164 17.672 22.141 1 97.12 292 ASP A N 1
ATOM 2099 C CA . ASP A 1 292 ? 11.898 18.797 22.734 1 97.12 292 ASP A CA 1
ATOM 2100 C C . ASP A 1 292 ? 12.523 19.672 21.656 1 97.12 292 ASP A C 1
ATOM 2102 O O . ASP A 1 292 ? 12.664 20.891 21.844 1 97.12 292 ASP A O 1
ATOM 2106 N N . ASP A 1 293 ? 12.898 19.094 20.594 1 97.94 293 ASP A N 1
ATOM 2107 C CA . ASP A 1 293 ? 13.469 19.859 19.5 1 97.94 293 ASP A CA 1
ATOM 2108 C C . ASP A 1 293 ? 12.453 20.859 18.938 1 97.94 293 ASP A C 1
ATOM 2110 O O . ASP A 1 293 ? 12.82 21.984 18.578 1 97.94 293 ASP A O 1
ATOM 2114 N N . PHE A 1 294 ? 11.219 20.453 18.891 1 98 294 PHE A N 1
ATOM 2115 C CA . PHE A 1 294 ? 10.164 21.359 18.422 1 98 294 PHE A CA 1
ATOM 2116 C C . PHE A 1 294 ? 10.016 22.547 19.359 1 98 294 PHE A C 1
ATOM 2118 O O . PHE A 1 294 ? 9.883 23.688 18.906 1 98 294 PHE A O 1
ATOM 2125 N N . GLU A 1 295 ? 10.047 22.25 20.641 1 95.75 295 GLU A N 1
ATOM 2126 C CA . GLU A 1 295 ? 9.883 23.297 21.641 1 95.75 295 GLU A CA 1
ATOM 2127 C C . GLU A 1 295 ? 11.062 24.266 21.594 1 95.75 295 GLU A C 1
ATOM 2129 O O . GLU A 1 295 ? 10.898 25.469 21.828 1 95.75 295 GLU A O 1
ATOM 2134 N N . THR A 1 296 ? 12.234 23.734 21.422 1 97.12 296 THR A N 1
ATOM 2135 C CA . THR A 1 296 ? 13.438 24.562 21.359 1 97.12 296 THR A CA 1
ATOM 2136 C C . THR A 1 296 ? 13.375 25.516 20.188 1 97.12 296 THR A C 1
ATOM 2138 O O . THR A 1 296 ? 13.672 26.703 20.328 1 97.12 296 THR A O 1
ATOM 2141 N N . ILE A 1 297 ? 12.977 25.062 19.078 1 98.12 297 ILE A N 1
ATOM 2142 C CA . ILE A 1 297 ? 12.938 25.875 17.859 1 98.12 297 ILE A CA 1
ATOM 2143 C C . ILE A 1 297 ? 11.742 26.812 17.922 1 98.12 297 ILE A C 1
ATOM 2145 O O . ILE A 1 297 ? 11.836 27.969 17.5 1 98.12 297 ILE A O 1
ATOM 2149 N N . ARG A 1 298 ? 10.625 26.328 18.438 1 96.56 298 ARG A N 1
ATOM 2150 C CA . ARG A 1 298 ? 9.438 27.156 18.594 1 96.56 298 ARG A CA 1
ATOM 2151 C C . ARG A 1 298 ? 9.758 28.438 19.359 1 96.56 298 ARG A C 1
ATOM 2153 O O . ARG A 1 298 ? 9.273 29.516 19 1 96.56 298 ARG A O 1
ATOM 2160 N N . ALA A 1 299 ? 10.555 28.391 20.375 1 95.5 299 ALA A N 1
ATOM 2161 C CA . ALA A 1 299 ? 10.875 29.5 21.25 1 95.5 299 ALA A CA 1
ATOM 2162 C C . ALA A 1 299 ? 11.656 30.578 20.516 1 95.5 299 ALA A C 1
ATOM 2164 O O . ALA A 1 299 ? 11.648 31.75 20.922 1 95.5 299 ALA A O 1
ATOM 2165 N N . GLN A 1 300 ? 12.219 30.219 19.391 1 97.38 300 GLN A N 1
ATOM 2166 C CA . GLN A 1 300 ? 13.141 31.125 18.719 1 97.38 300 GLN A CA 1
ATOM 2167 C C . GLN A 1 300 ? 12.516 31.688 17.438 1 97.38 300 GLN A C 1
ATOM 2169 O O . GLN A 1 300 ? 12.953 32.719 16.938 1 97.38 300 GLN A O 1
ATOM 2174 N N . VAL A 1 301 ? 11.562 31.031 16.906 1 98.06 301 VAL A N 1
ATOM 2175 C CA . VAL A 1 301 ? 11.102 31.344 15.555 1 98.06 301 VAL A CA 1
ATOM 2176 C C . VAL A 1 301 ? 9.75 32.062 15.625 1 98.06 301 VAL A C 1
ATOM 2178 O O . VAL A 1 301 ? 8.781 31.516 16.172 1 98.06 301 VAL A O 1
ATOM 2181 N N . PRO A 1 302 ? 9.602 33.25 15.117 1 97.06 302 PRO A N 1
ATOM 2182 C CA . PRO A 1 302 ? 8.297 33.906 15.031 1 97.06 302 PRO A CA 1
ATOM 2183 C C . PRO A 1 302 ? 7.426 33.375 13.906 1 97.06 302 PRO A C 1
ATOM 2185 O O . PRO A 1 302 ? 7.93 32.719 12.992 1 97.06 302 PRO A O 1
ATOM 2188 N N . VAL A 1 303 ? 6.145 33.562 14.062 1 97 303 VAL A N 1
ATOM 2189 C CA . VAL A 1 303 ? 5.227 33.312 12.953 1 97 303 VAL A CA 1
ATOM 2190 C C . VAL A 1 303 ? 5.109 34.562 12.078 1 97 303 VAL A C 1
ATOM 2192 O O . VAL A 1 303 ? 4.574 35.594 12.516 1 97 303 VAL A O 1
ATOM 2195 N N . ILE A 1 304 ? 5.527 34.438 10.844 1 98 304 ILE A N 1
ATOM 2196 C CA . ILE A 1 304 ? 5.652 35.656 10.062 1 98 304 ILE A CA 1
ATOM 2197 C C . ILE A 1 304 ? 4.695 35.625 8.875 1 98 304 ILE A C 1
ATOM 2199 O O . ILE A 1 304 ? 4.551 36.594 8.141 1 98 304 ILE A O 1
ATOM 2203 N N . CYS A 1 305 ? 4.012 34.5 8.664 1 97.88 305 CYS A N 1
ATOM 2204 C CA . CYS A 1 305 ? 3.078 34.406 7.551 1 97.88 305 CYS A CA 1
ATOM 2205 C C . CYS A 1 305 ? 1.636 34.438 8.039 1 97.88 305 CYS A C 1
ATOM 2207 O O . CYS A 1 305 ? 1.299 33.781 9.023 1 97.88 305 CYS A O 1
ATOM 2209 N N . ASP A 1 306 ? 0.787 35.188 7.398 1 97.06 306 ASP A N 1
ATOM 2210 C CA . ASP A 1 306 ? -0.631 35.344 7.711 1 97.06 306 ASP A CA 1
ATOM 2211 C C . ASP A 1 306 ? -1.482 34.406 6.875 1 97.06 306 ASP A C 1
ATOM 2213 O O . ASP A 1 306 ? -2.117 34.812 5.902 1 97.06 306 ASP A O 1
ATOM 2217 N N . LEU A 1 307 ? -1.513 33.156 7.27 1 95.62 307 LEU A N 1
ATOM 2218 C CA . LEU A 1 307 ? -2.139 32.125 6.453 1 95.62 307 LEU A CA 1
ATOM 2219 C C . LEU A 1 307 ? -3.262 31.422 7.219 1 95.62 307 LEU A C 1
ATOM 2221 O O . LEU A 1 307 ? -3.18 31.266 8.438 1 95.62 307 LEU A O 1
ATOM 2225 N N . LYS A 1 308 ? -4.312 31.031 6.484 1 92.75 308 LYS A N 1
ATOM 2226 C CA . LYS A 1 308 ? -5.336 30.141 7.039 1 92.75 308 LYS A CA 1
ATOM 2227 C C . LYS A 1 308 ? -4.723 28.844 7.57 1 92.75 308 LYS A C 1
ATOM 2229 O O . LYS A 1 308 ? -3.773 28.328 6.984 1 92.75 308 LYS A O 1
ATOM 2234 N N . PRO A 1 309 ? -5.223 28.391 8.781 1 88.31 309 PRO A N 1
ATOM 2235 C CA . PRO A 1 309 ? -6.574 28.656 9.281 1 88.31 309 PRO A CA 1
ATOM 2236 C C . PRO A 1 309 ? -6.633 29.828 10.258 1 88.31 309 PRO A C 1
ATOM 2238 O O . PRO A 1 309 ? -7.711 30.344 10.547 1 88.31 309 PRO A O 1
ATOM 2241 N N . SER A 1 310 ? -5.527 30.188 10.859 1 83.81 310 SER A N 1
ATOM 2242 C CA . SER A 1 310 ? -5.555 31.234 11.875 1 83.81 310 SER A CA 1
ATOM 2243 C C . SER A 1 310 ? -5.469 32.625 11.242 1 83.81 310 SER A C 1
ATOM 2245 O O . SER A 1 310 ? -5.828 33.625 11.867 1 83.81 310 SER A O 1
ATOM 2247 N N . GLY A 1 311 ? -5.004 32.688 10.031 1 90.06 311 GLY A N 1
ATOM 2248 C CA . GLY A 1 311 ? -4.82 33.938 9.328 1 90.06 311 GLY A CA 1
ATOM 2249 C C . GLY A 1 311 ? -5.793 34.125 8.18 1 90.06 311 GLY A C 1
ATOM 2250 O O . GLY A 1 311 ? -6.816 33.438 8.109 1 90.06 311 GLY A O 1
ATOM 2251 N N . ARG A 1 312 ? -5.43 35.031 7.254 1 92.25 312 ARG A N 1
ATOM 2252 C CA . ARG A 1 312 ? -6.395 35.5 6.27 1 92.25 312 ARG A CA 1
ATOM 2253 C C . ARG A 1 312 ? -6.168 34.844 4.914 1 92.25 312 ARG A C 1
ATOM 2255 O O . ARG A 1 312 ? -7.105 34.688 4.133 1 92.25 312 ARG A O 1
ATOM 2262 N N . TYR A 1 313 ? -4.93 34.469 4.613 1 96.19 313 TYR A N 1
ATOM 2263 C CA . TYR A 1 313 ? -4.578 34.156 3.23 1 96.19 313 TYR A CA 1
ATOM 2264 C C . TYR A 1 313 ? -4.418 32.656 3.027 1 96.19 313 TYR A C 1
ATOM 2266 O O . TYR A 1 313 ? -4.355 31.891 3.996 1 96.19 313 TYR A O 1
ATOM 2274 N N . VAL A 1 314 ? -4.406 32.25 1.766 1 96.69 314 VAL A N 1
ATOM 2275 C CA . VAL A 1 314 ? -4.258 30.828 1.403 1 96.69 314 VAL A CA 1
ATOM 2276 C C . VAL A 1 314 ? -2.861 30.594 0.837 1 96.69 314 VAL A C 1
ATOM 2278 O O . VAL A 1 314 ? -2.084 31.531 0.659 1 96.69 314 VAL A O 1
ATOM 2281 N N . ALA A 1 315 ? -2.523 29.359 0.55 1 97.38 315 ALA A N 1
ATOM 2282 C CA . ALA A 1 315 ? -1.182 28.938 0.155 1 97.38 315 ALA A CA 1
ATOM 2283 C C . ALA A 1 315 ? -0.771 29.578 -1.167 1 97.38 315 ALA A C 1
ATOM 2285 O O . ALA A 1 315 ? 0.398 29.922 -1.363 1 97.38 315 ALA A O 1
ATOM 2286 N N . THR A 1 316 ? -1.715 29.719 -2.117 1 97.56 316 THR A N 1
ATOM 2287 C CA . THR A 1 316 ? -1.378 30.328 -3.404 1 97.56 316 THR A CA 1
ATOM 2288 C C . THR A 1 316 ? -0.996 31.781 -3.238 1 97.56 316 THR A C 1
ATOM 2290 O O . THR A 1 316 ? -0.187 32.312 -4.004 1 97.56 316 THR A O 1
ATOM 2293 N N . ASP A 1 317 ? -1.523 32.438 -2.25 1 97.88 317 ASP A N 1
ATOM 2294 C CA . ASP A 1 317 ? -1.114 33.812 -1.93 1 97.88 317 ASP A CA 1
ATOM 2295 C C . ASP A 1 317 ? 0.332 33.844 -1.443 1 97.88 317 ASP A C 1
ATOM 2297 O O . ASP A 1 317 ? 1.076 34.781 -1.77 1 97.88 317 ASP A O 1
ATOM 2301 N N . LEU A 1 318 ? 0.667 32.875 -0.618 1 98.5 318 LEU A N 1
ATOM 2302 C CA . LEU A 1 318 ? 2.051 32.75 -0.174 1 98.5 318 LEU A CA 1
ATOM 2303 C C . LEU A 1 318 ? 2.992 32.594 -1.363 1 98.5 318 LEU A C 1
ATOM 2305 O O . LEU A 1 318 ? 4.062 33.219 -1.398 1 98.5 318 LEU A O 1
ATOM 2309 N N . HIS A 1 319 ? 2.576 31.781 -2.301 1 98.38 319 HIS A N 1
ATOM 2310 C CA . HIS A 1 319 ? 3.373 31.562 -3.504 1 98.38 319 HIS A CA 1
ATOM 2311 C C . HIS A 1 319 ? 3.635 32.875 -4.234 1 98.38 319 HIS A C 1
ATOM 2313 O O . HIS A 1 319 ? 4.77 33.156 -4.621 1 98.38 319 HIS A O 1
ATOM 2319 N N . LYS A 1 320 ? 2.646 33.656 -4.391 1 97.62 320 LYS A N 1
ATOM 2320 C CA . LYS A 1 320 ? 2.74 34.938 -5.086 1 97.62 320 LYS A CA 1
ATOM 2321 C C . LYS A 1 320 ? 3.609 35.938 -4.312 1 97.62 320 LYS A C 1
ATOM 2323 O O . LYS A 1 320 ? 4.289 36.781 -4.906 1 97.62 320 LYS A O 1
ATOM 2328 N N . ALA A 1 321 ? 3.611 35.781 -3.023 1 98.25 321 ALA A N 1
ATOM 2329 C CA . ALA A 1 321 ? 4.293 36.75 -2.152 1 98.25 321 ALA A CA 1
ATOM 2330 C C . ALA A 1 321 ? 5.785 36.438 -2.062 1 98.25 321 ALA A C 1
ATOM 2332 O O . ALA A 1 321 ? 6.551 37.188 -1.466 1 98.25 321 ALA A O 1
ATOM 2333 N N . GLY A 1 322 ? 6.254 35.312 -2.625 1 97.81 322 GLY A N 1
ATOM 2334 C CA . GLY A 1 322 ? 7.66 34.969 -2.59 1 97.81 322 GLY A CA 1
ATOM 2335 C C . GLY A 1 322 ? 7.891 33.5 -2.191 1 97.81 322 GLY A C 1
ATOM 2336 O O . GLY A 1 322 ? 9.016 33 -2.273 1 97.81 322 GLY A O 1
ATOM 2337 N N . GLY A 1 323 ? 6.867 32.906 -1.725 1 98.19 323 GLY A N 1
ATOM 2338 C CA . GLY A 1 323 ? 6.898 31.484 -1.445 1 98.19 323 GLY A CA 1
ATOM 2339 C C . GLY A 1 323 ? 7.777 31.125 -0.26 1 98.19 323 GLY A C 1
ATOM 2340 O O . GLY A 1 323 ? 8.18 32 0.506 1 98.19 323 GLY A O 1
ATOM 2341 N N . ILE A 1 324 ? 8.008 29.828 -0.097 1 98.81 324 ILE A N 1
ATOM 2342 C CA . ILE A 1 324 ? 8.758 29.297 1.035 1 98.81 324 ILE A CA 1
ATOM 2343 C C . ILE A 1 324 ? 10.203 29.766 0.976 1 98.81 324 ILE A C 1
ATOM 2345 O O . ILE A 1 324 ? 10.812 30.078 2.008 1 98.81 324 ILE A O 1
ATOM 2349 N N . PRO A 1 325 ? 10.797 29.938 -0.245 1 98.81 325 PRO A N 1
ATOM 2350 C CA . PRO A 1 325 ? 12.188 30.406 -0.299 1 98.81 325 PRO A CA 1
ATOM 2351 C C . PRO A 1 325 ? 12.375 31.766 0.34 1 98.81 325 PRO A C 1
ATOM 2353 O O . PRO A 1 325 ? 13.398 32.031 0.988 1 98.81 325 PRO A O 1
ATOM 2356 N N . LEU A 1 326 ? 11.414 32.656 0.151 1 98.75 326 LEU A N 1
ATOM 2357 C CA . LEU A 1 326 ? 11.539 33.969 0.804 1 98.75 326 LEU A CA 1
ATOM 2358 C C . LEU A 1 326 ? 11.5 33.812 2.32 1 98.75 326 LEU A C 1
ATOM 2360 O O . LEU A 1 326 ? 12.273 34.469 3.029 1 98.75 326 LEU A O 1
ATOM 2364 N N . VAL A 1 327 ? 10.586 33 2.82 1 98.81 327 VAL A N 1
ATOM 2365 C CA . VAL A 1 327 ? 10.516 32.719 4.25 1 98.81 327 VAL A CA 1
ATOM 2366 C C . VAL A 1 327 ? 11.836 32.125 4.734 1 98.81 327 VAL A C 1
ATOM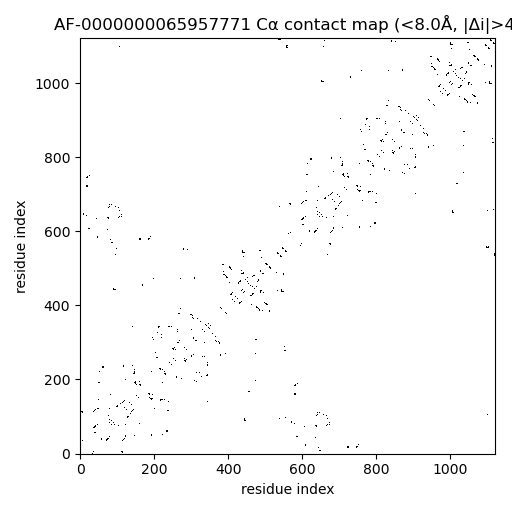 2368 O O . VAL A 1 327 ? 12.359 32.531 5.773 1 98.81 327 VAL A O 1
ATOM 2371 N N . MET A 1 328 ? 12.383 31.203 3.969 1 98.94 328 MET A N 1
ATOM 2372 C CA . MET A 1 328 ? 13.648 30.562 4.312 1 98.94 328 MET A CA 1
ATOM 2373 C C . MET A 1 328 ? 14.789 31.578 4.328 1 98.94 328 MET A C 1
ATOM 2375 O O . MET A 1 328 ? 15.648 31.531 5.207 1 98.94 328 MET A O 1
ATOM 2379 N N . LYS A 1 329 ? 14.82 32.438 3.354 1 98.81 329 LYS A N 1
ATOM 2380 C CA . LYS A 1 329 ? 15.852 33.469 3.289 1 98.81 329 LYS A CA 1
ATOM 2381 C C . LYS A 1 329 ? 15.828 34.344 4.535 1 98.81 329 LYS A C 1
ATOM 2383 O O . LYS A 1 329 ? 16.875 34.656 5.117 1 98.81 329 LYS A O 1
ATOM 2388 N N . MET A 1 330 ? 14.664 34.781 4.918 1 98.69 330 MET A N 1
ATOM 2389 C CA . MET A 1 330 ? 14.508 35.594 6.125 1 98.69 330 MET A CA 1
ATOM 2390 C C . MET A 1 330 ? 15.016 34.844 7.352 1 98.69 330 MET A C 1
ATOM 2392 O O . MET A 1 330 ? 15.742 35.406 8.172 1 98.69 330 MET A O 1
ATOM 2396 N N . LEU A 1 331 ? 14.617 33.562 7.52 1 98.81 331 LEU A N 1
ATOM 2397 C CA . LEU A 1 331 ? 15.07 32.75 8.633 1 98.81 331 LEU A CA 1
ATOM 2398 C C . LEU A 1 331 ? 16.578 32.594 8.609 1 98.81 331 LEU A C 1
ATOM 2400 O O . LEU A 1 331 ? 17.234 32.625 9.656 1 98.81 331 LEU A O 1
ATOM 2404 N N . LEU A 1 332 ? 17.125 32.344 7.434 1 98.75 332 LEU A N 1
ATOM 2405 C CA . LEU A 1 332 ? 18.562 32.156 7.27 1 98.75 332 LEU A CA 1
ATOM 2406 C C . LEU A 1 332 ? 19.328 33.375 7.719 1 98.75 332 LEU A C 1
ATOM 2408 O O . LEU A 1 332 ? 20.328 33.281 8.438 1 98.75 332 LEU A O 1
ATOM 2412 N N . GLU A 1 333 ? 18.922 34.531 7.34 1 98.12 333 GLU A N 1
ATOM 2413 C CA . GLU A 1 333 ? 19.594 35.781 7.645 1 98.12 333 GLU A CA 1
ATOM 2414 C C . GLU A 1 333 ? 19.531 36.094 9.133 1 98.12 333 GLU A C 1
ATOM 2416 O O . GLU A 1 333 ? 20.375 36.844 9.656 1 98.12 333 GLU A O 1
ATOM 2421 N N . HIS A 1 334 ? 18.594 35.562 9.766 1 98 334 HIS A N 1
ATOM 2422 C CA . HIS A 1 334 ? 18.469 35.781 11.203 1 98 334 HIS A CA 1
ATOM 2423 C C . HIS A 1 334 ? 19.047 34.625 11.984 1 98 334 HIS A C 1
ATOM 2425 O O . HIS A 1 334 ? 18.75 34.438 13.172 1 98 334 HIS A O 1
ATOM 2431 N N . GLY A 1 335 ? 19.719 33.656 11.352 1 98.06 335 GLY A N 1
ATOM 2432 C CA . GLY A 1 335 ? 20.484 32.594 11.992 1 98.06 335 GLY A CA 1
ATOM 2433 C C . GLY A 1 335 ? 19.625 31.453 12.453 1 98.06 335 GLY A C 1
ATOM 2434 O O . GLY A 1 335 ? 20.016 30.703 13.352 1 98.06 335 GLY A O 1
ATOM 2435 N N . LEU A 1 336 ? 18.484 31.297 11.852 1 98.44 336 LEU A N 1
ATOM 2436 C CA . LEU A 1 336 ? 17.531 30.312 12.336 1 98.44 336 LEU A CA 1
ATOM 2437 C C . LEU A 1 336 ? 17.422 29.141 11.359 1 98.44 336 LEU A C 1
ATOM 2439 O O . LEU A 1 336 ? 16.547 28.281 11.516 1 98.44 336 LEU A O 1
ATOM 2443 N N . LEU A 1 337 ? 18.219 29.109 10.297 1 98.44 337 LEU A N 1
ATOM 2444 C CA . LEU A 1 337 ? 18.344 27.984 9.367 1 98.44 337 LEU A CA 1
ATOM 2445 C C . LEU A 1 337 ? 19.797 27.562 9.227 1 98.44 337 LEU A C 1
ATOM 2447 O O . LEU A 1 337 ? 20.719 28.391 9.328 1 98.44 337 LEU A O 1
ATOM 2451 N N . HIS A 1 338 ? 19.906 26.312 8.992 1 98.75 338 HIS A N 1
ATOM 2452 C CA . HIS A 1 338 ? 21.203 25.766 8.625 1 98.75 338 HIS A CA 1
ATOM 2453 C C . HIS A 1 338 ? 21.453 25.906 7.121 1 98.75 338 HIS A C 1
ATOM 2455 O O . HIS A 1 338 ? 21.047 25.047 6.344 1 98.75 338 HIS A O 1
ATOM 2461 N N . GLY A 1 339 ? 22.266 26.875 6.758 1 98.75 339 GLY A N 1
ATOM 2462 C CA . GLY A 1 339 ? 22.5 27.172 5.355 1 98.75 339 GLY A CA 1
ATOM 2463 C C . GLY A 1 339 ? 23.375 26.141 4.664 1 98.75 339 GLY A C 1
ATOM 2464 O O . GLY A 1 339 ? 23.344 26.016 3.439 1 98.75 339 GLY A O 1
ATOM 2465 N N . ASP A 1 340 ? 24.141 25.359 5.395 1 98.75 340 ASP A N 1
ATOM 2466 C CA . ASP A 1 340 ? 25.094 24.406 4.82 1 98.75 340 ASP A CA 1
ATOM 2467 C C . ASP A 1 340 ? 24.438 23.047 4.578 1 98.75 340 ASP A C 1
ATOM 2469 O O . ASP A 1 340 ? 25.078 22.125 4.07 1 98.75 340 ASP A O 1
ATOM 2473 N N . ALA A 1 341 ? 23.141 22.922 4.906 1 98.69 341 ALA A N 1
ATOM 2474 C CA . ALA A 1 341 ? 22.422 21.672 4.66 1 98.69 341 ALA A CA 1
ATOM 2475 C C . ALA A 1 341 ? 22.328 21.375 3.166 1 98.69 341 ALA A C 1
ATOM 2477 O O . ALA A 1 341 ? 22.109 22.297 2.361 1 98.69 341 ALA A O 1
ATOM 2478 N N . LEU A 1 342 ? 22.5 20.125 2.809 1 98.75 342 LEU A N 1
ATOM 2479 C CA . LEU A 1 342 ? 22.5 19.656 1.427 1 98.75 342 LEU A CA 1
ATOM 2480 C C . LEU A 1 342 ? 21.078 19.547 0.895 1 98.75 342 LEU A C 1
ATOM 2482 O O . LEU A 1 342 ? 20.172 19.156 1.635 1 98.75 342 LEU A O 1
ATOM 2486 N N . THR A 1 343 ? 20.906 19.859 -0.366 1 98.75 343 THR A N 1
ATOM 2487 C CA . THR A 1 343 ? 19.641 19.609 -1.035 1 98.75 343 THR A CA 1
ATOM 2488 C C . THR A 1 343 ? 19.812 18.578 -2.148 1 98.75 343 THR A C 1
ATOM 2490 O O . THR A 1 343 ? 20.938 18.219 -2.512 1 98.75 343 THR A O 1
ATOM 2493 N N . ILE A 1 344 ? 18.719 18.109 -2.742 1 98.81 344 ILE A N 1
ATOM 2494 C CA . ILE A 1 344 ? 18.688 17.078 -3.77 1 98.81 344 ILE A CA 1
ATOM 2495 C C . ILE A 1 344 ? 19.359 17.594 -5.043 1 98.81 344 ILE A C 1
ATOM 2497 O O . ILE A 1 344 ? 19.781 16.812 -5.895 1 98.81 344 ILE A O 1
ATOM 2501 N N . THR A 1 345 ? 19.578 18.906 -5.164 1 98.5 345 THR A N 1
ATOM 2502 C CA . THR A 1 345 ? 20.203 19.5 -6.34 1 98.5 345 THR A CA 1
ATOM 2503 C C . THR A 1 345 ? 21.719 19.375 -6.266 1 98.5 345 THR A C 1
ATOM 2505 O O . THR A 1 345 ? 22.406 19.578 -7.266 1 98.5 345 THR A O 1
ATOM 2508 N N . GLY A 1 346 ? 22.203 19.031 -5.105 1 98.5 346 GLY A N 1
ATOM 2509 C CA . GLY A 1 346 ? 23.625 19 -4.871 1 98.5 346 GLY A CA 1
ATOM 2510 C C . GLY A 1 346 ? 24.156 20.312 -4.312 1 98.5 346 GLY A C 1
ATOM 2511 O O . GLY A 1 346 ? 25.312 20.375 -3.871 1 98.5 346 GLY A O 1
ATOM 2512 N N . LYS A 1 347 ? 23.312 21.297 -4.297 1 98.62 347 LYS A N 1
ATOM 2513 C CA . LYS A 1 347 ? 23.672 22.578 -3.701 1 98.62 347 LYS A CA 1
ATOM 2514 C C . LYS A 1 347 ? 23.188 22.656 -2.254 1 98.62 347 LYS A C 1
ATOM 2516 O O . LYS A 1 347 ? 22.297 21.906 -1.844 1 98.62 347 LYS A O 1
ATOM 2521 N N . THR A 1 348 ? 23.766 23.531 -1.514 1 98.75 348 THR A N 1
ATOM 2522 C CA . THR A 1 348 ? 23.328 23.781 -0.142 1 98.75 348 THR A CA 1
ATOM 2523 C C . THR A 1 348 ? 22.109 24.688 -0.112 1 98.75 348 THR A C 1
ATOM 2525 O O . THR A 1 348 ? 21.75 25.297 -1.123 1 98.75 348 THR A O 1
ATOM 2528 N N . ILE A 1 349 ? 21.5 24.781 1.055 1 98.81 349 ILE A N 1
ATOM 2529 C CA . ILE A 1 349 ? 20.359 25.672 1.264 1 98.81 349 ILE A CA 1
ATOM 2530 C C . ILE A 1 349 ? 20.766 27.109 1.003 1 98.81 349 ILE A C 1
ATOM 2532 O O . ILE A 1 349 ? 20.078 27.859 0.307 1 98.81 349 ILE A O 1
ATOM 2536 N N . ALA A 1 350 ? 21.906 27.484 1.498 1 98.81 350 ALA A N 1
ATOM 2537 C CA . ALA A 1 350 ? 22.391 28.859 1.326 1 98.81 350 ALA A CA 1
ATOM 2538 C C . ALA A 1 350 ? 22.609 29.172 -0.148 1 98.81 350 ALA A C 1
ATOM 2540 O O . ALA A 1 350 ? 22.281 30.281 -0.608 1 98.81 350 ALA A O 1
ATOM 2541 N N . GLU A 1 351 ? 23.188 28.234 -0.881 1 98.75 351 GLU A N 1
ATOM 2542 C CA . GLU A 1 351 ? 23.422 28.438 -2.307 1 98.75 351 GLU A CA 1
ATOM 2543 C C . GLU A 1 351 ? 22.125 28.594 -3.072 1 98.75 351 GLU A C 1
ATOM 2545 O O . GLU A 1 351 ? 22.016 29.422 -3.977 1 98.75 351 GLU A O 1
ATOM 2550 N N . GLN A 1 352 ? 21.141 27.812 -2.678 1 98.5 352 GLN A N 1
ATOM 2551 C CA . GLN A 1 352 ? 19.844 27.844 -3.34 1 98.5 352 GLN A CA 1
ATOM 2552 C C . GLN A 1 352 ? 19.141 29.172 -3.078 1 98.5 352 GLN A C 1
ATOM 2554 O O . GLN A 1 352 ? 18.359 29.641 -3.916 1 98.5 352 GLN A O 1
ATOM 2559 N N . LEU A 1 353 ? 19.422 29.781 -1.916 1 98.69 353 LEU A N 1
ATOM 2560 C CA . LEU A 1 353 ? 18.688 30.969 -1.484 1 98.69 353 LEU A CA 1
ATOM 2561 C C . LEU A 1 353 ? 19.469 32.25 -1.818 1 98.69 353 LEU A C 1
ATOM 2563 O O . LEU A 1 353 ? 19.016 33.344 -1.503 1 98.69 353 LEU A O 1
ATOM 2567 N N . ALA A 1 354 ? 20.547 32.125 -2.506 1 98.38 354 ALA A N 1
ATOM 2568 C CA . ALA A 1 354 ? 21.484 33.219 -2.689 1 98.38 354 ALA A CA 1
ATOM 2569 C C . ALA A 1 354 ? 20.797 34.406 -3.359 1 98.38 354 ALA A C 1
ATOM 2571 O O . ALA A 1 354 ? 21.047 35.562 -2.984 1 98.38 354 ALA A O 1
ATOM 2572 N N . ASP A 1 355 ? 19.906 34.125 -4.324 1 97.94 355 ASP A N 1
ATOM 2573 C CA . ASP A 1 355 ? 19.344 35.219 -5.125 1 97.94 355 ASP A CA 1
ATOM 2574 C C . ASP A 1 355 ? 17.938 35.562 -4.66 1 97.94 355 ASP A C 1
ATOM 2576 O O . ASP A 1 355 ? 17.234 36.344 -5.301 1 97.94 355 ASP A O 1
ATOM 2580 N N . VAL A 1 356 ? 17.469 34.969 -3.611 1 98.38 356 VAL A N 1
ATOM 2581 C CA . VAL A 1 356 ? 16.156 35.25 -3.045 1 98.38 356 VAL A CA 1
ATOM 2582 C C . VAL A 1 356 ? 16.219 36.531 -2.229 1 98.38 356 VAL A C 1
ATOM 2584 O O . VAL A 1 356 ? 17.188 36.781 -1.504 1 98.38 356 VAL A O 1
ATOM 2587 N N . PRO A 1 357 ? 15.258 37.438 -2.355 1 97.19 357 PRO A N 1
ATOM 2588 C CA . PRO A 1 357 ? 15.273 38.656 -1.564 1 97.19 357 PRO A CA 1
ATOM 2589 C C . PRO A 1 357 ? 15.281 38.406 -0.061 1 97.19 357 PRO A C 1
ATOM 2591 O O . PRO A 1 357 ? 14.695 37.406 0.402 1 97.19 357 PRO A O 1
ATOM 2594 N N . SER A 1 358 ? 15.828 39.312 0.688 1 96.12 358 SER A N 1
ATOM 2595 C CA . SER A 1 358 ? 15.953 39.188 2.135 1 96.12 358 SER A CA 1
ATOM 2596 C C . SER A 1 358 ? 14.711 39.656 2.855 1 96.12 358 SER A C 1
ATOM 2598 O O . SER A 1 358 ? 14.508 39.375 4.035 1 96.12 358 SER A O 1
ATOM 2600 N N . GLU A 1 359 ? 13.93 40.5 2.131 1 96.62 359 GLU A N 1
ATOM 2601 C CA . GLU A 1 359 ? 12.727 41.062 2.721 1 96.62 359 GLU A CA 1
ATOM 2602 C C . GLU A 1 359 ? 11.523 40.906 1.796 1 96.62 359 GLU A C 1
ATOM 2604 O O . GLU A 1 359 ? 11.672 40.938 0.572 1 96.62 359 GLU A O 1
ATOM 2609 N N . PRO A 1 360 ? 10.414 40.75 2.416 1 97.62 360 PRO A N 1
ATOM 2610 C CA . PRO A 1 360 ? 9.219 40.719 1.572 1 97.62 360 PRO A CA 1
ATOM 2611 C C . PRO A 1 360 ? 8.875 42.062 0.962 1 97.62 360 PRO A C 1
ATOM 2613 O O . PRO A 1 360 ? 9.18 43.094 1.553 1 97.62 360 PRO A O 1
ATOM 2616 N N . SER A 1 361 ? 8.227 42.031 -0.163 1 96.75 361 SER A N 1
ATOM 2617 C CA . SER A 1 361 ? 7.758 43.25 -0.783 1 96.75 361 SER A CA 1
ATOM 2618 C C . SER A 1 361 ? 6.781 44 0.128 1 96.75 361 SER A C 1
ATOM 2620 O O . SER A 1 361 ? 5.945 43.375 0.786 1 96.75 361 SER A O 1
ATOM 2622 N N . PRO A 1 362 ? 6.84 45.25 0.187 1 94.62 362 PRO A N 1
ATOM 2623 C CA . PRO A 1 362 ? 5.879 46 0.984 1 94.62 362 PRO A CA 1
ATOM 2624 C C . PRO A 1 362 ? 4.477 46 0.385 1 94.62 362 PRO A C 1
ATOM 2626 O O . PRO A 1 362 ? 3.514 46.406 1.05 1 94.62 362 PRO A O 1
ATOM 2629 N N . ASP A 1 363 ? 4.371 45.469 -0.832 1 95.56 363 ASP A N 1
ATOM 2630 C CA . ASP A 1 363 ? 3.096 45.531 -1.543 1 95.56 363 ASP A CA 1
ATOM 2631 C C . ASP A 1 363 ? 2.223 44.312 -1.189 1 95.56 363 ASP A C 1
ATOM 2633 O O . ASP A 1 363 ? 1.169 44.125 -1.796 1 95.56 363 ASP A O 1
ATOM 2637 N N . GLN A 1 364 ? 2.686 43.531 -0.271 1 96.31 364 GLN A N 1
ATOM 2638 C CA . GLN A 1 364 ? 1.906 42.406 0.169 1 96.31 364 GLN A CA 1
ATOM 2639 C C . GLN A 1 364 ? 1.979 42.219 1.684 1 96.31 364 GLN A C 1
ATOM 2641 O O . GLN A 1 364 ? 2.896 42.75 2.326 1 96.31 364 GLN A O 1
ATOM 2646 N N . ASP A 1 365 ? 1.001 41.562 2.273 1 96.25 365 ASP A N 1
ATOM 2647 C CA . ASP A 1 365 ? 1.001 41.406 3.723 1 96.25 365 ASP A CA 1
ATOM 2648 C C . ASP A 1 365 ? 0.854 39.938 4.102 1 96.25 365 ASP A C 1
ATOM 2650 O O . ASP A 1 365 ? 0.461 39.625 5.227 1 96.25 365 ASP A O 1
ATOM 2654 N N . VAL A 1 366 ? 1.065 39.031 3.143 1 98.06 366 VAL A N 1
ATOM 2655 C CA . VAL A 1 366 ? 1.018 37.594 3.395 1 98.06 366 VAL A CA 1
ATOM 2656 C C . VAL A 1 366 ? 2.229 37.188 4.223 1 98.06 366 VAL A C 1
ATOM 2658 O O . VAL A 1 366 ? 2.09 36.469 5.215 1 98.06 366 VAL A O 1
ATOM 2661 N N . ILE A 1 367 ? 3.418 37.594 3.742 1 98.56 367 ILE A N 1
ATOM 2662 C CA . ILE A 1 367 ? 4.66 37.438 4.492 1 98.56 367 ILE A CA 1
ATOM 2663 C C . ILE A 1 367 ? 5.016 38.75 5.184 1 98.56 367 ILE A C 1
ATOM 2665 O O . ILE A 1 367 ? 5.363 39.719 4.527 1 98.56 367 ILE A O 1
ATOM 2669 N N . ARG A 1 368 ? 5.02 38.719 6.461 1 98 368 ARG A N 1
ATOM 2670 C CA . ARG A 1 368 ? 5.246 39.938 7.234 1 98 368 ARG A CA 1
ATOM 2671 C C . ARG A 1 368 ? 6.738 40.156 7.449 1 98 368 ARG A C 1
ATOM 2673 O O . ARG A 1 368 ? 7.531 39.219 7.441 1 98 368 ARG A O 1
ATOM 2680 N N . PRO A 1 369 ? 7.086 41.469 7.629 1 97.06 369 PRO A N 1
ATOM 2681 C CA . PRO A 1 369 ? 8.484 41.719 7.965 1 97.06 369 PRO A CA 1
ATOM 2682 C C . PRO A 1 369 ? 8.898 41.125 9.305 1 97.06 369 PRO A C 1
ATOM 2684 O O . PRO A 1 369 ? 8.039 40.875 10.164 1 97.06 369 PRO A O 1
ATOM 2687 N N . TRP A 1 370 ? 10.219 40.906 9.391 1 96.56 370 TRP A N 1
ATOM 2688 C CA . TRP A 1 370 ? 10.766 40.219 10.555 1 96.56 370 TRP A CA 1
ATOM 2689 C C . TRP A 1 370 ? 10.375 40.938 11.844 1 96.56 370 TRP A C 1
ATOM 2691 O O . TRP A 1 370 ? 10.133 40.312 12.875 1 96.56 370 TRP A O 1
ATOM 2701 N N . ASP A 1 371 ? 10.242 42.25 11.859 1 95.88 371 ASP A N 1
ATOM 2702 C CA . ASP A 1 371 ? 10.039 43.062 13.055 1 95.88 371 ASP A CA 1
ATOM 2703 C C . ASP A 1 371 ? 8.555 43.25 13.352 1 95.88 371 ASP A C 1
ATOM 2705 O O . ASP A 1 371 ? 8.188 43.844 14.352 1 95.88 371 ASP A O 1
ATOM 2709 N N . ASN A 1 372 ? 7.738 42.688 12.516 1 96.75 372 ASN A N 1
ATOM 2710 C CA . ASN A 1 372 ? 6.293 42.75 12.727 1 96.75 372 ASN A CA 1
ATOM 2711 C C . ASN A 1 372 ? 5.629 41.406 12.453 1 96.75 372 ASN A C 1
ATOM 2713 O O . ASN A 1 372 ? 4.758 41.312 11.586 1 96.75 372 ASN A O 1
ATOM 2717 N N . PRO A 1 373 ? 6.023 40.438 13.219 1 96.5 373 PRO A N 1
ATOM 2718 C CA . PRO A 1 373 ? 5.465 39.094 13 1 96.5 373 PRO A CA 1
ATOM 2719 C C . PRO A 1 373 ? 4.031 38.969 13.508 1 96.5 373 PRO A C 1
ATOM 2721 O O . PRO A 1 373 ? 3.545 39.844 14.227 1 96.5 373 PRO A O 1
ATOM 2724 N N . MET A 1 374 ? 3.271 37.969 13.062 1 94.62 374 MET A N 1
ATOM 2725 C CA . MET A 1 374 ? 1.961 37.625 13.609 1 94.62 374 MET A CA 1
ATOM 2726 C C . MET A 1 374 ? 2.062 37.281 15.086 1 94.62 374 MET A C 1
ATOM 2728 O O . MET A 1 374 ? 1.239 37.719 15.891 1 94.62 374 MET A O 1
ATOM 2732 N N . TYR A 1 375 ? 2.982 36.406 15.398 1 92.19 375 TYR A N 1
ATOM 2733 C CA . TYR A 1 375 ? 3.311 35.969 16.75 1 92.19 375 TYR A CA 1
ATOM 2734 C C . TYR A 1 375 ? 4.816 35.969 16.969 1 92.19 375 TYR A C 1
ATOM 2736 O O . TYR A 1 375 ? 5.582 35.594 16.078 1 92.19 375 TYR A O 1
ATOM 2744 N N . LYS A 1 376 ? 5.242 36.281 18.172 1 92.44 376 LYS A N 1
ATOM 2745 C CA . LYS A 1 376 ? 6.66 36.406 18.469 1 92.44 376 LYS A CA 1
ATOM 2746 C C . LYS A 1 376 ? 7.355 35.062 18.562 1 92.44 376 LYS A C 1
ATOM 2748 O O . LYS A 1 376 ? 8.57 34.969 18.375 1 92.44 376 LYS A O 1
ATOM 2753 N N . GLN A 1 377 ? 6.551 34.094 18.906 1 92.62 377 GLN A N 1
ATOM 2754 C CA . GLN A 1 377 ? 7.051 32.75 19 1 92.62 377 GLN A CA 1
ATOM 2755 C C . GLN A 1 377 ? 6.188 31.781 18.172 1 92.62 377 GLN A C 1
ATOM 2757 O O . GLN A 1 377 ? 5.051 32.125 17.828 1 92.62 377 GLN A O 1
ATOM 2762 N N . GLY A 1 378 ? 6.836 30.656 17.906 1 91.56 378 GLY A N 1
ATOM 2763 C CA . GLY A 1 378 ? 6.105 29.641 17.172 1 91.56 378 GLY A CA 1
ATOM 2764 C C . GLY A 1 378 ? 4.797 29.25 17.812 1 91.56 378 GLY A C 1
ATOM 2765 O O . GLY A 1 378 ? 4.594 29.484 19.016 1 91.56 378 GLY A O 1
ATOM 2766 N N . HIS A 1 379 ? 3.98 28.547 17.047 1 90.75 379 HIS A N 1
ATOM 2767 C CA . HIS A 1 379 ? 2.596 28.375 17.469 1 90.75 379 HIS A CA 1
ATOM 2768 C C . HIS A 1 379 ? 2.334 26.938 17.906 1 90.75 379 HIS A C 1
ATOM 2770 O O . HIS A 1 379 ? 1.26 26.625 18.438 1 90.75 379 HIS A O 1
ATOM 2776 N N . LEU A 1 380 ? 3.213 25.984 17.641 1 93.56 380 LEU A N 1
ATOM 2777 C CA . LEU A 1 380 ? 3.057 24.609 18.078 1 93.56 380 LEU A CA 1
ATOM 2778 C C . LEU A 1 380 ? 3.773 24.375 19.406 1 93.56 380 LEU A C 1
ATOM 2780 O O . LEU A 1 380 ? 5 24.25 19.438 1 93.56 380 LEU A O 1
ATOM 2784 N N . ALA A 1 381 ? 3.027 24.234 20.438 1 94.62 381 ALA A N 1
ATOM 2785 C CA . ALA A 1 381 ? 3.615 24.047 21.766 1 94.62 381 ALA A CA 1
ATOM 2786 C C . ALA A 1 381 ? 3.547 22.594 22.188 1 94.62 381 ALA A C 1
ATOM 2788 O O . ALA A 1 381 ? 2.564 21.906 21.906 1 94.62 381 ALA A O 1
ATOM 2789 N N . ILE A 1 382 ? 4.598 22.156 22.828 1 97.38 382 ILE A N 1
ATOM 2790 C CA . ILE A 1 382 ? 4.625 20.828 23.438 1 97.38 382 ILE A CA 1
ATOM 2791 C C . ILE A 1 382 ? 4.246 20.938 24.922 1 97.38 382 ILE A C 1
ATOM 2793 O O . ILE A 1 382 ? 4.922 21.609 25.688 1 97.38 382 ILE A O 1
ATOM 2797 N N . LEU A 1 383 ? 3.143 20.281 25.25 1 97.38 383 LEU A N 1
ATOM 2798 C CA . LEU A 1 383 ? 2.709 20.297 26.656 1 97.38 383 LEU A CA 1
ATOM 2799 C C . LEU A 1 383 ? 3.055 18.969 27.328 1 97.38 383 LEU A C 1
ATOM 2801 O O . LEU A 1 383 ? 3.062 17.922 26.688 1 97.38 383 LEU A O 1
ATOM 2805 N N . ARG A 1 384 ? 3.354 19.094 28.625 1 97.81 384 ARG A N 1
ATOM 2806 C CA . ARG A 1 384 ? 3.611 17.906 29.453 1 97.81 384 ARG A CA 1
ATOM 2807 C C . ARG A 1 384 ? 2.918 18.031 30.812 1 97.81 384 ARG A C 1
ATOM 2809 O O . ARG A 1 384 ? 2.479 19.125 31.188 1 97.81 384 ARG A O 1
ATOM 2816 N N . GLY A 1 385 ? 2.846 16.969 31.5 1 97.94 385 GLY A N 1
ATOM 2817 C CA . GLY A 1 385 ? 2.186 16.797 32.781 1 97.94 385 GLY A CA 1
ATOM 2818 C C . GLY A 1 385 ? 1.715 15.383 33.031 1 97.94 385 GLY A C 1
ATOM 2819 O O . GLY A 1 385 ? 2.051 14.469 32.281 1 97.94 385 GLY A O 1
ATOM 2820 N N . ASN A 1 386 ? 0.97 15.188 34.125 1 98 386 ASN A N 1
ATOM 2821 C CA . ASN A 1 386 ? 0.559 13.828 34.469 1 98 386 ASN A CA 1
ATOM 2822 C C . ASN A 1 386 ? -0.426 13.273 33.438 1 98 386 ASN A C 1
ATOM 2824 O O . ASN A 1 386 ? -0.557 12.055 33.281 1 98 386 ASN A O 1
ATOM 2828 N N . LEU A 1 387 ? -1.083 14.195 32.688 1 97.81 387 LEU A N 1
ATOM 2829 C CA . LEU A 1 387 ? -2.025 13.766 31.672 1 97.81 387 LEU A CA 1
ATOM 2830 C C . LEU A 1 387 ? -1.299 13.414 30.375 1 97.81 387 LEU A C 1
ATOM 2832 O O . LEU A 1 387 ? -1.85 12.719 29.516 1 97.81 387 LEU A O 1
ATOM 2836 N N . ALA A 1 388 ? -0.066 13.914 30.188 1 98.19 388 ALA A N 1
ATOM 2837 C CA . ALA A 1 388 ? 0.737 13.695 29 1 98.19 388 ALA A CA 1
ATOM 2838 C C . ALA A 1 388 ? 2.211 13.516 29.344 1 98.19 388 ALA A C 1
ATOM 2840 O O . ALA A 1 388 ? 3.049 14.336 28.969 1 98.19 388 ALA A O 1
ATOM 2841 N N . THR A 1 389 ? 2.541 12.391 29.922 1 98.25 389 THR A N 1
ATOM 2842 C CA . THR A 1 389 ? 3.885 12.172 30.438 1 98.25 389 THR A CA 1
ATOM 2843 C C . THR A 1 389 ? 4.891 12.039 29.297 1 98.25 389 THR A C 1
ATOM 2845 O O . THR A 1 389 ? 6.055 12.422 29.438 1 98.25 389 THR A O 1
ATOM 2848 N N . GLU A 1 390 ? 4.441 11.531 28.125 1 98.25 390 GLU A N 1
ATOM 2849 C CA . GLU A 1 390 ? 5.32 11.422 26.969 1 98.25 390 GLU A CA 1
ATOM 2850 C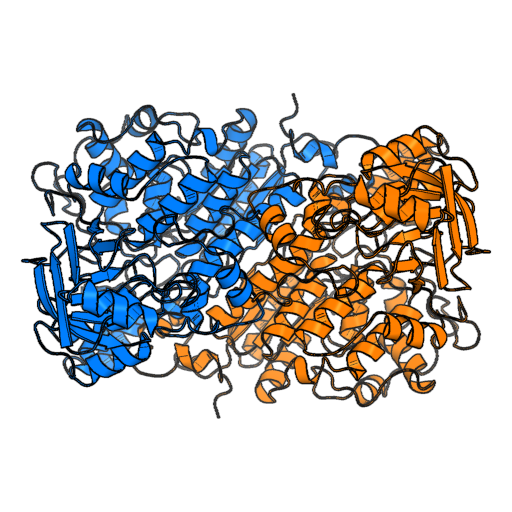 C . GLU A 1 390 ? 5.258 12.688 26.109 1 98.25 390 GLU A C 1
ATOM 2852 O O . GLU A 1 390 ? 6.086 12.875 25.219 1 98.25 390 GLU A O 1
ATOM 2857 N N . GLY A 1 391 ? 4.215 13.531 26.406 1 98.19 391 GLY A N 1
ATOM 2858 C CA . GLY A 1 391 ? 4.059 14.781 25.672 1 98.19 391 GLY A CA 1
ATOM 2859 C C . GLY A 1 391 ? 2.748 14.867 24.922 1 98.19 391 GLY A C 1
ATOM 2860 O O . GLY A 1 391 ? 2.045 13.867 24.766 1 98.19 391 GLY A O 1
ATOM 2861 N N . ALA A 1 392 ? 2.389 16.016 24.531 1 98.06 392 ALA A N 1
ATOM 2862 C CA . ALA A 1 392 ? 1.238 16.359 23.703 1 98.06 392 ALA A CA 1
ATOM 2863 C C . ALA A 1 392 ? 1.521 17.609 22.859 1 98.06 392 ALA A C 1
ATOM 2865 O O . ALA A 1 392 ? 2.484 18.328 23.109 1 98.06 392 ALA A O 1
ATOM 2866 N N . VAL A 1 393 ? 0.726 17.812 21.812 1 97 393 VAL A N 1
ATOM 2867 C CA . VAL A 1 393 ? 0.945 18.922 20.891 1 97 393 VAL A CA 1
ATOM 2868 C C . VAL A 1 393 ? -0.264 19.859 20.906 1 97 393 VAL A C 1
ATOM 2870 O O . VAL A 1 393 ? -1.4 19.406 20.734 1 97 393 VAL A O 1
ATOM 2873 N N . ALA A 1 394 ? -0.026 21.125 21.156 1 94.12 394 ALA A N 1
ATOM 2874 C CA . ALA A 1 394 ? -1.079 22.141 21.188 1 94.12 394 ALA A CA 1
ATOM 2875 C C . ALA A 1 394 ? -0.844 23.203 20.125 1 94.12 394 ALA A C 1
ATOM 2877 O O . ALA A 1 394 ? 0.298 23.594 19.859 1 94.12 394 ALA A O 1
ATOM 2878 N N . LYS A 1 395 ? -1.898 23.594 19.484 1 88.38 395 LYS A N 1
ATOM 2879 C CA . LYS A 1 395 ? -1.878 24.766 18.609 1 88.38 395 LYS A CA 1
ATOM 2880 C C . LYS A 1 395 ? -2.383 26.016 19.344 1 88.38 395 LYS A C 1
ATOM 2882 O O . LYS A 1 395 ? -3.551 26.078 19.719 1 88.38 395 LYS A O 1
ATOM 2887 N N . ILE A 1 396 ? -1.593 27.016 19.578 1 79.75 396 ILE A N 1
ATOM 2888 C CA . ILE A 1 396 ? -1.96 28.141 20.453 1 79.75 396 ILE A CA 1
ATOM 2889 C C . ILE A 1 396 ? -2.225 29.375 19.609 1 79.75 396 ILE A C 1
ATOM 2891 O O . ILE A 1 396 ? -2.279 30.5 20.141 1 79.75 396 ILE A O 1
ATOM 2895 N N . THR A 1 397 ? -2.596 29.281 18.484 1 73.81 397 THR A N 1
ATOM 2896 C CA . THR A 1 397 ? -2.842 30.453 17.656 1 73.81 397 THR A CA 1
ATOM 2897 C C . THR A 1 397 ? -4.273 30.953 17.844 1 73.81 397 THR A C 1
ATOM 2899 O O . THR A 1 397 ? -5.184 30.156 18.094 1 73.81 397 THR A O 1
ATOM 2902 N N . GLY A 1 398 ? -4.441 32.188 17.797 1 65.25 398 GLY A N 1
ATOM 2903 C CA . GLY A 1 398 ? -5.762 32.781 17.703 1 65.25 398 GLY A CA 1
ATOM 2904 C C . GLY A 1 398 ? -6.445 32.969 19.031 1 65.25 398 GLY A C 1
ATOM 2905 O O . GLY A 1 398 ? -7.617 33.344 19.094 1 65.25 398 GLY A O 1
ATOM 2906 N N . ILE A 1 399 ? -5.766 32.562 20.031 1 73.44 399 ILE A N 1
ATOM 2907 C CA . ILE A 1 399 ? -6.395 32.656 21.344 1 73.44 399 ILE A CA 1
ATOM 2908 C C . ILE A 1 399 ? -5.672 33.688 22.188 1 73.44 399 ILE A C 1
ATOM 2910 O O . ILE A 1 399 ? -4.441 33.719 22.219 1 73.44 399 ILE A O 1
ATOM 2914 N N . LYS A 1 400 ? -6.504 34.5 22.797 1 72.38 400 LYS A N 1
ATOM 2915 C CA . LYS A 1 400 ? -5.961 35.594 23.594 1 72.38 400 LYS A CA 1
ATOM 2916 C C . LYS A 1 400 ? -5.242 35.062 24.844 1 72.38 400 LYS A C 1
ATOM 2918 O O . LYS A 1 400 ? -4.125 35.5 25.141 1 72.38 400 LYS A O 1
ATOM 2923 N N . ASN A 1 401 ? -5.883 34.125 25.5 1 78 401 ASN A N 1
ATOM 2924 C CA . ASN A 1 401 ? -5.305 33.5 26.688 1 78 401 ASN A CA 1
ATOM 2925 C C . ASN A 1 401 ? -5.352 31.984 26.609 1 78 401 ASN A C 1
ATOM 2927 O O . ASN A 1 401 ? -6.336 31.359 27.016 1 78 401 ASN A O 1
ATOM 2931 N N . PRO A 1 402 ? -4.211 31.422 26.203 1 85.62 402 PRO A N 1
ATOM 2932 C CA . PRO A 1 402 ? -4.207 29.969 26.016 1 85.62 402 PRO A CA 1
ATOM 2933 C C . PRO A 1 402 ? -4.047 29.203 27.328 1 85.62 402 PRO A C 1
ATOM 2935 O O . PRO A 1 402 ? -3.139 28.375 27.469 1 85.62 402 PRO A O 1
ATOM 2938 N N . GLN A 1 403 ? -4.938 29.578 28.344 1 91.69 403 GLN A N 1
ATOM 2939 C CA . GLN A 1 403 ? -4.992 28.922 29.641 1 91.69 403 GLN A CA 1
ATOM 2940 C C . GLN A 1 403 ? -6.438 28.703 30.078 1 91.69 403 GLN A C 1
ATOM 2942 O O . GLN A 1 403 ? -7.281 29.594 29.938 1 91.69 403 GLN A O 1
ATOM 2947 N N . ILE A 1 404 ? -6.656 27.5 30.562 1 94.12 404 ILE A N 1
ATOM 2948 C CA . ILE A 1 404 ? -7.992 27.203 31.062 1 94.12 404 ILE A CA 1
ATOM 2949 C C . ILE A 1 404 ? -7.902 26.094 32.125 1 94.12 404 ILE A C 1
ATOM 2951 O O . ILE A 1 404 ? -7.059 25.188 32 1 94.12 404 ILE A O 1
ATOM 2955 N N . THR A 1 405 ? -8.617 26.25 33.188 1 96.81 405 THR A N 1
ATOM 2956 C CA . THR A 1 405 ? -8.875 25.203 34.156 1 96.81 405 THR A CA 1
ATOM 2957 C C . THR A 1 405 ? -10.375 24.969 34.312 1 96.81 405 THR A C 1
ATOM 2959 O O . THR A 1 405 ? -11.133 25.922 34.562 1 96.81 405 THR A O 1
ATOM 2962 N N . GLY A 1 406 ? -10.773 23.812 34.094 1 97.69 406 GLY A N 1
ATOM 2963 C CA . GLY A 1 406 ? -12.203 23.547 34.188 1 97.69 406 GLY A CA 1
ATOM 2964 C C . GLY A 1 406 ? -12.531 22.062 34.281 1 97.69 406 GLY A C 1
ATOM 2965 O O . GLY A 1 406 ? -11.625 21.219 34.281 1 97.69 406 GLY A O 1
ATOM 2966 N N . PRO A 1 407 ? -13.812 21.766 34.5 1 98.44 407 PRO A N 1
ATOM 2967 C CA . PRO A 1 407 ? -14.242 20.375 34.656 1 98.44 407 PRO A CA 1
ATOM 2968 C C . PRO A 1 407 ? -14.18 19.609 33.344 1 98.44 407 PRO A C 1
ATOM 2970 O O . PRO A 1 407 ? -14.492 20.141 32.281 1 98.44 407 PRO A O 1
ATOM 2973 N N . ALA A 1 408 ? -13.797 18.344 33.5 1 98.62 408 ALA A N 1
ATOM 2974 C CA . ALA A 1 408 ? -13.695 17.469 32.344 1 98.62 408 ALA A CA 1
ATOM 2975 C C . ALA A 1 408 ? -15.07 17.031 31.859 1 98.62 408 ALA A C 1
ATOM 2977 O O . ALA A 1 408 ? -15.953 16.734 32.656 1 98.62 408 ALA A O 1
ATOM 2978 N N . ARG A 1 409 ? -15.305 17.094 30.578 1 98.56 409 ARG A N 1
ATOM 2979 C CA . ARG A 1 409 ? -16.359 16.406 29.859 1 98.56 409 ARG A CA 1
ATOM 2980 C C . ARG A 1 409 ? -15.805 15.266 29 1 98.56 409 ARG A C 1
ATOM 2982 O O . ARG A 1 409 ? -15.141 15.508 28 1 98.56 409 ARG A O 1
ATOM 2989 N N . VAL A 1 410 ? -16.141 14.039 29.422 1 98.62 410 VAL A N 1
ATOM 2990 C CA . VAL A 1 410 ? -15.391 12.906 28.891 1 98.62 410 VAL A CA 1
ATOM 2991 C C . VAL A 1 410 ? -16.219 12.188 27.828 1 98.62 410 VAL A C 1
ATOM 2993 O O . VAL A 1 410 ? -17.375 11.836 28.062 1 98.62 410 VAL A O 1
ATOM 2996 N N . PHE A 1 411 ? -15.625 11.984 26.625 1 98.12 411 PHE A N 1
ATOM 2997 C CA . PHE A 1 411 ? -16.219 11.242 25.516 1 98.12 411 PHE A CA 1
ATOM 2998 C C . PHE A 1 411 ? -15.273 10.172 25 1 98.12 411 PHE A C 1
ATOM 3000 O O . PHE A 1 411 ? -14.047 10.336 25.078 1 98.12 411 PHE A O 1
ATOM 3007 N N . GLU A 1 412 ? -15.82 9.102 24.5 1 96 412 GLU A N 1
ATOM 3008 C CA . GLU A 1 412 ? -14.992 7.992 24.031 1 96 412 GLU A CA 1
ATOM 3009 C C . GLU A 1 412 ? -15.039 7.859 22.516 1 96 412 GLU A C 1
ATOM 3011 O O . GLU A 1 412 ? -14.641 6.832 21.969 1 96 412 GLU A O 1
ATOM 3016 N N . SER A 1 413 ? -15.578 8.914 21.859 1 92.94 413 SER A N 1
ATOM 3017 C CA . SER A 1 413 ? -15.578 9 20.406 1 92.94 413 SER A CA 1
ATOM 3018 C C . SER A 1 413 ? -15.836 10.43 19.938 1 92.94 413 SER A C 1
ATOM 3020 O O . SER A 1 413 ? -16.453 11.227 20.656 1 92.94 413 SER A O 1
ATOM 3022 N N . GLU A 1 414 ? -15.344 10.711 18.766 1 92.25 414 GLU A N 1
ATOM 3023 C CA . GLU A 1 414 ? -15.578 12.008 18.141 1 92.25 414 GLU A CA 1
ATOM 3024 C C . GLU A 1 414 ? -17.062 12.258 17.938 1 92.25 414 GLU A C 1
ATOM 3026 O O . GLU A 1 414 ? -17.547 13.375 18.125 1 92.25 414 GLU A O 1
ATOM 3031 N N . GLU A 1 415 ? -17.812 11.18 17.562 1 90.56 415 GLU A N 1
ATOM 3032 C CA . GLU A 1 415 ? -19.234 11.289 17.281 1 90.56 415 GLU A CA 1
ATOM 3033 C C . GLU A 1 415 ? -20.016 11.727 18.516 1 90.56 415 GLU A C 1
ATOM 3035 O O . GLU A 1 415 ? -20.844 12.633 18.438 1 90.56 415 GLU A O 1
ATOM 3040 N N . ALA A 1 416 ? -19.719 11.133 19.609 1 93.56 416 ALA A N 1
ATOM 3041 C CA . ALA A 1 416 ? -20.406 11.469 20.859 1 93.56 416 ALA A CA 1
ATOM 3042 C C . ALA A 1 416 ? -20.094 12.898 21.281 1 93.56 416 ALA A C 1
ATOM 3044 O O . ALA A 1 416 ? -20.969 13.609 21.781 1 93.56 416 ALA A O 1
ATOM 3045 N N . CYS A 1 417 ? -18.859 13.266 21.141 1 94.94 417 CYS A N 1
ATOM 3046 C CA . CYS A 1 417 ? -18.438 14.617 21.469 1 94.94 417 CYS A CA 1
ATOM 3047 C C . CYS A 1 417 ? -19.172 15.641 20.594 1 94.94 417 CYS A C 1
ATOM 3049 O O . CYS A 1 417 ? -19.719 16.625 21.109 1 94.94 417 CYS A O 1
ATOM 3051 N N . LEU A 1 418 ? -19.188 15.406 19.297 1 91.12 418 LEU A N 1
ATOM 3052 C CA . LEU A 1 418 ? -19.844 16.312 18.344 1 91.12 418 LEU A CA 1
ATOM 3053 C C . LEU A 1 418 ? -21.328 16.453 18.672 1 91.12 418 LEU A C 1
ATOM 3055 O O . LEU A 1 418 ? -21.859 17.562 18.656 1 91.12 418 LEU A O 1
ATOM 3059 N N . GLU A 1 419 ? -21.938 15.359 18.984 1 91.5 419 GLU A N 1
ATOM 3060 C CA . GLU A 1 419 ? -23.359 15.375 19.328 1 91.5 419 GLU A CA 1
ATOM 3061 C C . GLU A 1 419 ? -23.609 16.234 20.562 1 91.5 419 GLU A C 1
ATOM 3063 O O . GLU A 1 419 ? -24.578 17 20.609 1 91.5 419 GLU A O 1
ATOM 3068 N N . ALA A 1 420 ? -22.797 16.125 21.531 1 94.88 420 ALA A N 1
ATOM 3069 C CA . ALA A 1 420 ? -22.938 16.891 22.766 1 94.88 420 ALA A CA 1
ATOM 3070 C C . ALA A 1 420 ? -22.781 18.391 22.5 1 94.88 420 ALA A C 1
ATOM 3072 O O . ALA A 1 420 ? -23.5 19.203 23.078 1 94.88 420 ALA A O 1
ATOM 3073 N N . ILE A 1 421 ? -21.797 18.75 21.672 1 92.06 421 ILE A N 1
ATOM 3074 C CA . ILE A 1 421 ? -21.562 20.141 21.328 1 92.06 421 ILE A CA 1
ATOM 3075 C C . ILE A 1 421 ? -22.781 20.703 20.609 1 92.06 421 ILE A C 1
ATOM 3077 O O . ILE A 1 421 ? -23.266 21.797 20.938 1 92.06 421 ILE A O 1
ATOM 3081 N N . LEU A 1 422 ? -23.25 19.938 19.672 1 87.06 422 LEU A N 1
ATOM 3082 C CA . LEU A 1 422 ? -24.359 20.391 18.844 1 87.06 422 LEU A CA 1
ATOM 3083 C C . LEU A 1 422 ? -25.641 20.469 19.672 1 87.06 422 LEU A C 1
ATOM 3085 O O . LEU A 1 422 ? -26.531 21.281 19.391 1 87.06 422 LEU A O 1
ATOM 3089 N N . ALA A 1 423 ? -25.719 19.672 20.75 1 91.19 423 ALA A N 1
ATOM 3090 C CA . ALA A 1 423 ? -26.891 19.656 21.625 1 91.19 423 ALA A CA 1
ATOM 3091 C C . ALA A 1 423 ? -26.797 20.734 22.703 1 91.19 423 ALA A C 1
ATOM 3093 O O . ALA A 1 423 ? -27.672 20.844 23.562 1 91.19 423 ALA A O 1
ATOM 3094 N N . GLY A 1 424 ? -25.719 21.406 22.734 1 90.81 424 GLY A N 1
ATOM 3095 C CA . GLY A 1 424 ? -25.562 22.5 23.688 1 90.81 424 GLY A CA 1
ATOM 3096 C C . GLY A 1 424 ? -25.203 22.016 25.094 1 90.81 424 GLY A C 1
ATOM 3097 O O . GLY A 1 424 ? -25.484 22.719 26.078 1 90.81 424 GLY A O 1
ATOM 3098 N N . LYS A 1 425 ? -24.625 20.922 25.141 1 95.06 425 LYS A N 1
ATOM 3099 C CA . LYS A 1 425 ? -24.328 20.344 26.438 1 95.06 425 LYS A CA 1
ATOM 3100 C C . LYS A 1 425 ? -22.969 20.797 26.953 1 95.06 425 LYS A C 1
ATOM 3102 O O . LYS A 1 425 ? -22.609 20.531 28.094 1 95.06 425 LYS A O 1
ATOM 3107 N N . ILE A 1 426 ? -22.234 21.469 26.172 1 96.06 426 ILE A N 1
ATOM 3108 C CA . ILE A 1 426 ? -20.922 21.984 26.547 1 96.06 426 ILE A CA 1
ATOM 3109 C C . ILE A 1 426 ? -21.031 23.438 26.984 1 96.06 426 ILE A C 1
ATOM 3111 O O . ILE A 1 426 ? -21.672 24.25 26.312 1 96.06 426 ILE A O 1
ATOM 3115 N N . GLN A 1 427 ? -20.406 23.734 28.078 1 95.44 427 GLN A N 1
ATOM 3116 C CA . GLN A 1 427 ? -20.484 25.062 28.672 1 95.44 427 GLN A CA 1
ATOM 3117 C C . GLN A 1 427 ? -19.109 25.734 28.688 1 95.44 427 GLN A C 1
ATOM 3119 O O . GLN A 1 427 ? -18.078 25.047 28.594 1 95.44 427 GLN A O 1
ATOM 3124 N N . PRO A 1 428 ? -19.109 27.078 28.766 1 95 428 PRO A N 1
ATOM 3125 C CA . PRO A 1 428 ? -17.828 27.766 28.938 1 95 428 PRO A CA 1
ATOM 3126 C C . PRO A 1 428 ? -17.031 27.234 30.141 1 95 428 PRO A C 1
ATOM 3128 O O . PRO A 1 428 ? -17.625 26.938 31.188 1 95 428 PRO A O 1
ATOM 3131 N N . ASN A 1 429 ? -15.766 27.031 29.969 1 95.5 429 ASN A N 1
ATOM 3132 C CA . ASN A 1 429 ? -14.805 26.578 30.969 1 95.5 429 ASN A CA 1
ATOM 3133 C C . ASN A 1 429 ? -14.727 25.062 31.016 1 95.5 429 ASN A C 1
ATOM 3135 O O . ASN A 1 429 ? -13.875 24.5 31.703 1 95.5 429 ASN A O 1
ATOM 3139 N N . ASP A 1 430 ? -15.547 24.422 30.219 1 97.25 430 ASP A N 1
ATOM 3140 C CA . ASP A 1 430 ? -15.414 22.969 30.125 1 97.25 430 ASP A CA 1
ATOM 3141 C C . ASP A 1 430 ? -14.109 22.578 29.438 1 97.25 430 ASP A C 1
ATOM 3143 O O . ASP A 1 430 ? -13.602 23.312 28.594 1 97.25 430 ASP A O 1
ATOM 3147 N N . VAL A 1 431 ? -13.57 21.5 29.859 1 97.75 431 VAL A N 1
ATOM 3148 C CA . VAL A 1 431 ? -12.477 20.859 29.141 1 97.75 431 VAL A CA 1
ATOM 3149 C C . VAL A 1 431 ? -12.938 19.516 28.578 1 97.75 431 VAL A C 1
ATOM 3151 O O . VAL A 1 431 ? -13.07 18.547 29.328 1 97.75 431 VAL A O 1
ATOM 3154 N N . ILE A 1 432 ? -13.125 19.453 27.281 1 98 432 ILE A N 1
ATOM 3155 C CA . ILE A 1 432 ? -13.578 18.234 26.625 1 98 432 ILE A CA 1
ATOM 3156 C C . ILE A 1 432 ? -12.414 17.25 26.516 1 98 432 ILE A C 1
ATOM 3158 O O . ILE A 1 432 ? -11.297 17.641 26.172 1 98 432 ILE A O 1
ATOM 3162 N N . VAL A 1 433 ? -12.656 16.031 26.891 1 98.56 433 VAL A N 1
ATOM 3163 C CA . VAL A 1 433 ? -11.688 14.953 26.75 1 98.56 433 VAL A CA 1
ATOM 3164 C C . VAL A 1 433 ? -12.242 13.875 25.828 1 98.56 433 VAL A C 1
ATOM 3166 O O . VAL A 1 433 ? -13.234 13.219 26.141 1 98.56 433 VAL A O 1
ATOM 3169 N N . VAL A 1 434 ? -11.641 13.727 24.672 1 98 434 VAL A N 1
ATOM 3170 C CA . VAL A 1 434 ? -11.969 12.617 23.781 1 98 434 VAL A CA 1
ATOM 3171 C C . VAL A 1 434 ? -10.859 11.57 23.828 1 98 434 VAL A C 1
ATOM 3173 O O . VAL A 1 434 ? -9.727 11.836 23.406 1 98 434 VAL A O 1
ATOM 3176 N N . ARG A 1 435 ? -11.141 10.398 24.375 1 98.19 435 ARG A N 1
ATOM 3177 C CA . ARG A 1 435 ? -10.094 9.398 24.578 1 98.19 435 ARG A CA 1
ATOM 3178 C C . ARG A 1 435 ? -10.359 8.141 23.766 1 98.19 435 ARG A C 1
ATOM 3180 O O . ARG A 1 435 ? -11.398 8.039 23.094 1 98.19 435 ARG A O 1
ATOM 3187 N N . TYR A 1 436 ? -9.375 7.223 23.641 1 97.75 436 TYR A N 1
ATOM 3188 C CA . TYR A 1 436 ? -9.383 5.977 22.875 1 97.75 436 TYR A CA 1
ATOM 3189 C C . TYR A 1 436 ? -9.375 6.25 21.391 1 97.75 436 TYR A C 1
ATOM 3191 O O . TYR A 1 436 ? -9.969 5.496 20.609 1 97.75 436 TYR A O 1
ATOM 3199 N N . GLU A 1 437 ? -8.719 7.395 20.984 1 97.38 437 GLU A N 1
ATOM 3200 C CA . GLU A 1 437 ? -8.562 7.777 19.578 1 97.38 437 GLU A CA 1
ATOM 3201 C C . GLU A 1 437 ? -7.09 7.785 19.172 1 97.38 437 GLU A C 1
ATOM 3203 O O . GLU A 1 437 ? -6.746 8.258 18.094 1 97.38 437 GLU A O 1
ATOM 3208 N N . GLY A 1 438 ? -6.238 7.27 20.031 1 98 438 GLY A N 1
ATOM 3209 C CA . GLY A 1 438 ? -4.801 7.273 19.812 1 98 438 GLY A CA 1
ATOM 3210 C C . GLY A 1 438 ? -4.363 6.324 18.719 1 98 438 GLY A C 1
ATOM 3211 O O . GLY A 1 438 ? -5.191 5.801 17.969 1 98 438 GLY A O 1
ATOM 3212 N N . PRO A 1 439 ? -3.059 6.09 18.594 1 98.25 439 PRO A N 1
ATOM 3213 C CA . PRO A 1 439 ? -2.545 5.219 17.531 1 98.25 439 PRO A CA 1
ATOM 3214 C C . PRO A 1 439 ? -3.117 3.803 17.609 1 98.25 439 PRO A C 1
ATOM 3216 O O . PRO A 1 439 ? -3.605 3.277 16.609 1 98.25 439 PRO A O 1
ATOM 3219 N N . LYS A 1 440 ? -3.109 3.162 18.75 1 97.88 440 LYS A N 1
ATOM 3220 C CA . LYS A 1 440 ? -3.586 1.794 18.922 1 97.88 440 LYS A CA 1
ATOM 3221 C C . LYS A 1 440 ? -5.094 1.762 19.156 1 97.88 440 LYS A C 1
ATOM 3223 O O . LYS A 1 440 ? -5.781 0.865 18.656 1 97.88 440 LYS A O 1
ATOM 3228 N N . GLY A 1 441 ? -5.617 2.711 19.938 1 95.94 441 GLY A N 1
ATOM 3229 C CA . GLY A 1 441 ? -7 2.709 20.391 1 95.94 441 GLY A CA 1
ATOM 3230 C C . GLY A 1 441 ? -7.98 3.066 19.281 1 95.94 441 GLY A C 1
ATOM 3231 O O . GLY A 1 441 ? -9.078 2.506 19.219 1 95.94 441 GLY A O 1
ATOM 3232 N N . GLY A 1 442 ? -7.531 4.02 18.484 1 92.81 442 GLY A N 1
ATOM 3233 C CA . GLY A 1 442 ? -8.398 4.406 17.391 1 92.81 442 GLY A CA 1
ATOM 3234 C C . GLY A 1 442 ? -8.938 3.225 16.609 1 92.81 442 GLY A C 1
ATOM 3235 O O . GLY A 1 442 ? -10.109 2.869 16.734 1 92.81 442 GLY A O 1
ATOM 3236 N N . PRO A 1 443 ? -7.988 2.449 16.016 1 96.44 443 PRO A N 1
ATOM 3237 C CA . PRO A 1 443 ? -6.605 2.822 15.711 1 96.44 443 PRO A CA 1
ATOM 3238 C C . PRO A 1 443 ? -6.512 3.885 14.617 1 96.44 443 PRO A C 1
ATOM 3240 O O . PRO A 1 443 ? -7.516 4.215 13.984 1 96.44 443 PRO A O 1
ATOM 3243 N N . GLY A 1 444 ? -5.363 4.445 14.445 1 96.19 444 GLY A N 1
ATOM 3244 C CA . GLY A 1 444 ? -5.098 5.336 13.32 1 96.19 444 GLY A CA 1
ATOM 3245 C C . GLY A 1 444 ? -5.133 6.805 13.703 1 96.19 444 GLY A C 1
ATOM 3246 O O . GLY A 1 444 ? -4.898 7.676 12.867 1 96.19 444 GLY A O 1
ATOM 3247 N N . MET A 1 445 ? -5.438 7.098 15.031 1 96.81 445 MET A N 1
ATOM 3248 C CA . MET A 1 445 ? -5.352 8.469 15.516 1 96.81 445 MET A CA 1
ATOM 3249 C C . MET A 1 445 ? -6.184 9.406 14.648 1 96.81 445 MET A C 1
ATOM 3251 O O . MET A 1 445 ? -5.652 10.344 14.055 1 96.81 445 MET A O 1
ATOM 3255 N N . ARG A 1 446 ? -7.484 9.344 14.609 1 94.56 446 ARG A N 1
ATOM 3256 C CA . ARG A 1 446 ? -8.375 10.125 13.75 1 94.56 446 ARG A CA 1
ATOM 3257 C C . ARG A 1 446 ? -8.18 11.617 13.977 1 94.56 446 ARG A C 1
ATOM 3259 O O . ARG A 1 446 ? -7.984 12.062 15.109 1 94.56 446 ARG A O 1
ATOM 3266 N N . GLU A 1 447 ? -8.297 12.352 12.852 1 92.44 447 GLU A N 1
ATOM 3267 C CA . GLU A 1 447 ? -8.359 13.812 12.922 1 92.44 447 GLU A CA 1
ATOM 3268 C C . GLU A 1 447 ? -9.75 14.289 13.336 1 92.44 447 GLU A C 1
ATOM 3270 O O . GLU A 1 447 ? -10.758 13.781 12.836 1 92.44 447 GLU A O 1
ATOM 3275 N N . MET A 1 448 ? -9.695 15.234 14.305 1 90.19 448 MET A N 1
ATOM 3276 C CA . MET A 1 448 ? -10.969 15.781 14.742 1 90.19 448 MET A CA 1
ATOM 3277 C C . MET A 1 448 ? -11.117 17.234 14.297 1 90.19 448 MET A C 1
ATOM 3279 O O . MET A 1 448 ? -10.641 18.141 14.977 1 90.19 448 MET A O 1
ATOM 3283 N N . LEU A 1 449 ? -11.797 17.453 13.211 1 87.62 449 LEU A N 1
ATOM 3284 C CA . LEU A 1 449 ? -12.07 18.797 12.719 1 87.62 449 LEU A CA 1
ATOM 3285 C C . LEU A 1 449 ? -13.508 19.203 13.016 1 87.62 449 LEU A C 1
ATOM 3287 O O . LEU A 1 449 ? -13.773 20.359 13.359 1 87.62 449 LEU A O 1
ATOM 3291 N N . ALA A 1 450 ? -14.406 18.219 12.977 1 85.94 450 ALA A N 1
ATOM 3292 C CA . ALA A 1 450 ? -15.836 18.5 13.133 1 85.94 450 ALA A CA 1
ATOM 3293 C C . ALA A 1 450 ? -16.141 19.031 14.531 1 85.94 450 ALA A C 1
ATOM 3295 O O . ALA A 1 450 ? -16.781 20.078 14.68 1 85.94 450 ALA A O 1
ATOM 3296 N N . PRO A 1 451 ? -15.617 18.422 15.531 1 89.44 451 PRO A N 1
ATOM 3297 C CA . PRO A 1 451 ? -15.898 18.938 16.875 1 89.44 451 PRO A CA 1
ATOM 3298 C C . PRO A 1 451 ? -15.305 20.312 17.109 1 89.44 451 PRO A C 1
ATOM 3300 O O . PRO A 1 451 ? -15.953 21.188 17.703 1 89.44 451 PRO A O 1
ATOM 3303 N N . THR A 1 452 ? -14.117 20.547 16.656 1 90.06 452 THR A N 1
ATOM 3304 C CA . THR A 1 452 ? -13.461 21.828 16.891 1 90.06 452 THR A CA 1
ATOM 3305 C C . THR A 1 452 ? -14.188 22.938 16.141 1 90.06 452 THR A C 1
ATOM 3307 O O . THR A 1 452 ? -14.367 24.031 16.656 1 90.06 452 THR A O 1
ATOM 3310 N N . SER A 1 453 ? -14.562 22.609 14.906 1 86.56 453 SER A N 1
ATOM 3311 C CA . SER A 1 453 ? -15.336 23.578 14.133 1 86.56 453 SER A CA 1
ATOM 3312 C C . SER A 1 453 ? -16.688 23.859 14.789 1 86.56 453 SER A C 1
ATOM 3314 O O . SER A 1 453 ? -17.188 24.969 14.727 1 86.56 453 SER A O 1
ATOM 3316 N N . ALA A 1 454 ? -17.297 22.828 15.367 1 85.81 454 ALA A N 1
ATOM 3317 C CA . ALA A 1 454 ? -18.578 22.984 16.047 1 85.81 454 ALA A CA 1
ATOM 3318 C C . ALA A 1 454 ? -18.438 23.859 17.281 1 85.81 454 ALA A C 1
ATOM 3320 O O . ALA A 1 454 ? -19.328 24.656 17.594 1 85.81 454 ALA A O 1
ATOM 3321 N N . ILE A 1 455 ? -17.375 23.781 18 1 88.69 455 ILE A N 1
ATOM 3322 C CA . ILE A 1 455 ? -17.109 24.609 19.172 1 88.69 455 ILE A CA 1
ATOM 3323 C C . ILE A 1 455 ? -17.016 26.078 18.766 1 88.69 455 ILE A C 1
ATOM 3325 O O . ILE A 1 455 ? -17.609 26.938 19.406 1 88.69 455 ILE A O 1
ATOM 3329 N N . ILE A 1 456 ? -16.297 26.312 17.656 1 83.88 456 ILE A N 1
ATOM 3330 C CA . ILE A 1 456 ? -16.109 27.672 17.141 1 83.88 456 ILE A CA 1
ATOM 3331 C C . ILE A 1 456 ? -17.453 28.219 16.672 1 83.88 456 ILE A C 1
ATOM 3333 O O . ILE A 1 456 ? -17.812 29.375 16.969 1 83.88 456 ILE A O 1
ATOM 3337 N N . GLY A 1 457 ? -18.125 27.406 15.992 1 82.56 457 GLY A N 1
ATOM 3338 C CA . GLY A 1 457 ? -19.438 27.812 15.492 1 82.56 457 GLY A CA 1
ATOM 3339 C C . GLY A 1 457 ? -20.422 28.125 16.594 1 82.56 457 GLY A C 1
ATOM 3340 O O . GLY A 1 457 ? -21.312 28.953 16.422 1 82.56 457 GLY A O 1
ATOM 3341 N N . ALA A 1 458 ? -20.234 27.484 17.75 1 84.5 458 ALA A N 1
ATOM 3342 C CA . ALA A 1 458 ? -21.125 27.672 18.891 1 84.5 458 ALA A CA 1
ATOM 3343 C C . ALA A 1 458 ? -20.703 28.891 19.719 1 84.5 458 ALA A C 1
ATOM 3345 O O . ALA A 1 458 ? -21.375 29.25 20.688 1 84.5 458 ALA A O 1
ATOM 3346 N N . GLY A 1 459 ? -19.578 29.469 19.344 1 82.69 459 GLY A N 1
ATOM 3347 C CA . GLY A 1 459 ? -19.094 30.641 20.062 1 82.69 459 GLY A CA 1
ATOM 3348 C C . GLY A 1 459 ? -18.297 30.281 21.297 1 82.69 459 GLY A C 1
ATOM 3349 O O . GLY A 1 459 ? -18.156 31.109 22.219 1 82.69 459 GLY A O 1
ATOM 3350 N N . LEU A 1 460 ? -17.812 29.109 21.375 1 87.31 460 LEU A N 1
ATOM 3351 C CA . LEU A 1 460 ? -17.125 28.625 22.562 1 87.31 460 LEU A CA 1
ATOM 3352 C C . LEU A 1 460 ? -15.617 28.547 22.328 1 87.31 460 LEU A C 1
ATOM 3354 O O . LEU A 1 460 ? -14.883 28 23.156 1 87.31 460 LEU A O 1
ATOM 3358 N N . GLY A 1 461 ? -15.109 29.062 21.297 1 83.31 461 GLY A N 1
ATOM 3359 C CA . GLY A 1 461 ? -13.734 28.906 20.844 1 83.31 461 GLY A CA 1
ATOM 3360 C C . GLY A 1 461 ? -12.711 29.328 21.875 1 83.31 461 GLY A C 1
ATOM 3361 O O . GLY A 1 461 ? -11.656 28.703 22 1 83.31 461 GLY A O 1
ATOM 3362 N N . ASP A 1 462 ? -13.062 30.297 22.703 1 86.19 462 ASP A N 1
ATOM 3363 C CA . ASP A 1 462 ? -12.102 30.859 23.641 1 86.19 462 ASP A CA 1
ATOM 3364 C C . ASP A 1 462 ? -12.375 30.391 25.062 1 86.19 462 ASP A C 1
ATOM 3366 O O . ASP A 1 462 ? -11.648 30.734 26 1 86.19 462 ASP A O 1
ATOM 3370 N N . SER A 1 463 ? -13.367 29.578 25.172 1 91 463 SER A N 1
ATOM 3371 C CA . SER A 1 463 ? -13.797 29.297 26.547 1 91 463 SER A CA 1
ATOM 3372 C C . SER A 1 463 ? -13.828 27.812 26.828 1 91 463 SER A C 1
ATOM 3374 O O . SER A 1 463 ? -14.109 27.391 27.953 1 91 463 SER A O 1
ATOM 3376 N N . VAL A 1 464 ? -13.562 27.031 25.828 1 93.25 464 VAL A N 1
ATOM 3377 C CA . VAL A 1 464 ? -13.594 25.578 26 1 93.25 464 VAL A CA 1
ATOM 3378 C C . VAL A 1 464 ? -12.281 24.969 25.516 1 93.25 464 VAL A C 1
ATOM 3380 O O . VAL A 1 464 ? -11.719 25.406 24.5 1 93.25 464 VAL A O 1
ATOM 3383 N N . GLY A 1 465 ? -11.734 24.078 26.297 1 93.62 465 GLY A N 1
ATOM 3384 C CA . GLY A 1 465 ? -10.586 23.312 25.859 1 93.62 465 GLY A CA 1
ATOM 3385 C C . GLY A 1 465 ? -10.953 21.922 25.375 1 93.62 465 GLY A C 1
ATOM 3386 O O . GLY A 1 465 ? -11.938 21.344 25.812 1 93.62 465 GLY A O 1
ATOM 3387 N N . LEU A 1 466 ? -10.242 21.422 24.422 1 95.44 466 LEU A N 1
ATOM 3388 C CA . LEU A 1 466 ? -10.438 20.062 23.922 1 95.44 466 LEU A CA 1
ATOM 3389 C C . LEU A 1 466 ? -9.117 19.297 23.891 1 95.44 466 LEU A C 1
ATOM 3391 O O . LEU A 1 466 ? -8.148 19.75 23.297 1 95.44 466 LEU A O 1
ATOM 3395 N N . ILE A 1 467 ? -9.023 18.172 24.609 1 97.12 467 ILE A N 1
ATOM 3396 C CA . ILE A 1 467 ? -7.836 17.328 24.641 1 97.12 467 ILE A CA 1
ATOM 3397 C C . ILE A 1 467 ? -8.172 15.945 24.078 1 97.12 467 ILE A C 1
ATOM 3399 O O . ILE A 1 467 ? -9.281 15.445 24.281 1 97.12 467 ILE A O 1
ATOM 3403 N N . THR A 1 468 ? -7.25 15.336 23.344 1 97.94 468 THR A N 1
ATOM 3404 C CA . THR A 1 468 ? -7.48 14 22.797 1 97.94 468 THR A CA 1
ATOM 3405 C C . THR A 1 468 ? -6.156 13.281 22.562 1 97.94 468 THR A C 1
ATOM 3407 O O . THR A 1 468 ? -5.117 13.914 22.375 1 97.94 468 THR A O 1
ATOM 3410 N N . ASP A 1 469 ? -6.121 11.977 22.75 1 98.31 469 ASP A N 1
ATOM 3411 C CA . ASP A 1 469 ? -4.969 11.188 22.344 1 98.31 469 ASP A CA 1
ATOM 3412 C C . ASP A 1 469 ? -4.996 10.93 20.828 1 98.31 469 ASP A C 1
ATOM 3414 O O . ASP A 1 469 ? -4.109 10.266 20.297 1 98.31 469 ASP A O 1
ATOM 3418 N N . GLY A 1 470 ? -5.953 11.469 20.062 1 97.19 470 GLY A N 1
ATOM 3419 C CA . GLY A 1 470 ? -5.969 11.539 18.609 1 97.19 470 GLY A CA 1
ATOM 3420 C C . GLY A 1 470 ? -5.266 12.766 18.062 1 97.19 470 GLY A C 1
ATOM 3421 O O . GLY A 1 470 ? -4.242 13.188 18.609 1 97.19 470 GLY A O 1
ATOM 3422 N N . ARG A 1 471 ? -5.785 13.219 16.984 1 96 471 ARG A N 1
ATOM 3423 C CA . ARG A 1 471 ? -5.164 14.383 16.359 1 96 471 ARG A CA 1
ATOM 3424 C C . ARG A 1 471 ? -6.219 15.383 15.898 1 96 471 ARG A C 1
ATOM 3426 O O . ARG A 1 471 ? -7.414 15.078 15.891 1 96 471 ARG A O 1
ATOM 3433 N N . PHE A 1 472 ? -5.707 16.469 15.586 1 92 472 PHE A N 1
ATOM 3434 C CA . PHE A 1 472 ? -6.531 17.5 14.961 1 92 472 PHE A CA 1
ATOM 3435 C C . PHE A 1 472 ? -6.082 17.766 13.531 1 92 472 PHE A C 1
ATOM 3437 O O . PHE A 1 472 ? -4.918 17.547 13.195 1 92 472 PHE A O 1
ATOM 3444 N N . SER A 1 473 ? -7.012 18.172 12.758 1 86.81 473 SER A N 1
ATOM 3445 C CA . SER A 1 473 ? -6.68 18.547 11.391 1 86.81 473 SER A CA 1
ATOM 3446 C C . SER A 1 473 ? -5.879 19.844 11.352 1 86.81 473 SER A C 1
ATOM 3448 O O . SER A 1 473 ? -5.891 20.609 12.312 1 86.81 473 SER A O 1
ATOM 3450 N N . GLY A 1 474 ? -5.238 20.062 10.305 1 78.31 474 GLY A N 1
ATOM 3451 C CA . GLY A 1 474 ? -4.508 21.297 10.094 1 78.31 474 GLY A CA 1
ATOM 3452 C C . GLY A 1 474 ? -5.41 22.516 10.039 1 78.31 474 GLY A C 1
ATOM 3453 O O . GLY A 1 474 ? -4.945 23.641 10.211 1 78.31 474 GLY A O 1
ATOM 3454 N N . GLY A 1 475 ? -6.68 22.297 9.859 1 78.75 475 GLY A N 1
ATOM 3455 C CA . GLY A 1 475 ? -7.648 23.391 9.758 1 78.75 475 GLY A CA 1
ATOM 3456 C C . GLY A 1 475 ? -8.18 23.828 11.109 1 78.75 475 GLY A C 1
ATOM 3457 O O . GLY A 1 475 ? -8.969 24.781 11.18 1 78.75 475 GLY A O 1
ATOM 3458 N N . THR A 1 476 ? -7.652 23.219 12.117 1 77.31 476 THR A N 1
ATOM 3459 C CA . THR A 1 476 ? -8.156 23.469 13.461 1 77.31 476 THR A CA 1
ATOM 3460 C C . THR A 1 476 ? -7.426 24.656 14.094 1 77.31 476 THR A C 1
ATOM 3462 O O . THR A 1 476 ? -6.234 24.859 13.852 1 77.31 476 THR A O 1
ATOM 3465 N N . TYR A 1 477 ? -8.18 25.438 14.875 1 75.5 477 TYR A N 1
ATOM 3466 C CA . TYR A 1 477 ? -7.609 26.438 15.758 1 75.5 477 TYR A CA 1
ATOM 3467 C C . TYR A 1 477 ? -8.406 26.562 17.047 1 75.5 477 TYR A C 1
ATOM 3469 O O . TYR A 1 477 ? -9.523 26.031 17.141 1 75.5 477 TYR A O 1
ATOM 3477 N N . GLY A 1 478 ? -7.852 27.094 18.156 1 79 478 GLY A N 1
ATOM 3478 C CA . GLY A 1 478 ? -8.414 27.172 19.484 1 79 478 GLY A CA 1
ATOM 3479 C C . GLY A 1 478 ? -7.535 26.516 20.531 1 79 478 GLY A C 1
ATOM 3480 O O . GLY A 1 478 ? -6.34 26.312 20.312 1 79 478 GLY A O 1
ATOM 3481 N N . MET A 1 479 ? -8.148 26.281 21.703 1 86.19 479 MET A N 1
ATOM 3482 C CA . MET A 1 479 ? -7.406 25.625 22.781 1 86.19 479 MET A CA 1
ATOM 3483 C C . MET A 1 479 ? -7.523 24.109 22.672 1 86.19 479 MET A C 1
ATOM 3485 O O . MET A 1 479 ? -8.234 23.484 23.469 1 86.19 479 MET A O 1
ATOM 3489 N N . VAL A 1 480 ? -6.793 23.609 21.734 1 92.25 480 VAL A N 1
ATOM 3490 C CA . VAL A 1 480 ? -6.891 22.172 21.453 1 92.25 480 VAL A CA 1
ATOM 3491 C C . VAL A 1 480 ? -5.531 21.516 21.672 1 92.25 480 VAL A C 1
ATOM 3493 O O . VAL A 1 480 ? -4.492 22.078 21.312 1 92.25 480 VAL A O 1
ATOM 3496 N N . VAL A 1 481 ? -5.539 20.438 22.359 1 95.94 481 VAL A N 1
ATOM 3497 C CA . VAL A 1 481 ? -4.336 19.656 22.641 1 95.94 481 VAL A CA 1
ATOM 3498 C C . VAL A 1 481 ? -4.504 18.234 22.125 1 95.94 481 VAL A C 1
ATOM 3500 O O . VAL A 1 481 ? -5.336 17.469 22.625 1 95.94 481 VAL A O 1
ATOM 3503 N N . GLY A 1 482 ? -3.725 17.906 21.094 1 97 482 GLY A N 1
ATOM 3504 C CA . GLY A 1 482 ? -3.762 16.562 20.516 1 97 482 GLY A CA 1
ATOM 3505 C C . GLY A 1 482 ? -2.527 15.742 20.844 1 97 482 GLY A C 1
ATOM 3506 O O . GLY A 1 482 ? -1.668 16.188 21.609 1 97 482 GLY A O 1
ATOM 3507 N N . HIS A 1 483 ? -2.479 14.547 20.391 1 98.19 483 HIS A N 1
ATOM 3508 C CA . HIS A 1 483 ? -1.329 13.656 20.5 1 98.19 483 HIS A CA 1
ATOM 3509 C C . HIS A 1 483 ? -1.019 13.328 21.953 1 98.19 483 HIS A C 1
ATOM 3511 O O . HIS A 1 483 ? 0.144 13.141 22.328 1 98.19 483 HIS A O 1
ATOM 3517 N N . VAL A 1 484 ? -1.993 13.391 22.828 1 98.62 484 VAL A N 1
ATOM 3518 C CA . VAL A 1 484 ? -1.723 13.094 24.234 1 98.62 484 VAL A CA 1
ATOM 3519 C C . VAL A 1 484 ? -1.125 11.688 24.359 1 98.62 484 VAL A C 1
ATOM 3521 O O . VAL A 1 484 ? -1.734 10.711 23.922 1 98.62 484 VAL A O 1
ATOM 3524 N N . ALA A 1 485 ? 0.017 11.641 24.953 1 98.69 485 ALA A N 1
ATOM 3525 C CA . ALA A 1 485 ? 0.756 10.383 25.078 1 98.69 485 ALA A CA 1
ATOM 3526 C C . ALA A 1 485 ? 1.287 10.195 26.484 1 98.69 485 ALA A C 1
ATOM 3528 O O . ALA A 1 485 ? 1.81 11.133 27.094 1 98.69 485 ALA A O 1
ATOM 3529 N N . PRO A 1 486 ? 1.145 8.922 27.094 1 98.44 486 PRO A N 1
ATOM 3530 C CA . PRO A 1 486 ? 0.601 7.711 26.484 1 98.44 486 PRO A CA 1
ATOM 3531 C C . PRO A 1 486 ? -0.907 7.789 26.25 1 98.44 486 PRO A C 1
ATOM 3533 O O . PRO A 1 486 ? -1.614 8.461 27 1 98.44 486 PRO A O 1
ATOM 3536 N N . GLU A 1 487 ? -1.364 7.137 25.203 1 98.69 487 GLU A N 1
ATOM 3537 C CA . GLU A 1 487 ? -2.777 7.168 24.828 1 98.69 487 GLU A CA 1
ATOM 3538 C C . GLU A 1 487 ? -3.621 6.367 25.812 1 98.69 487 GLU A C 1
ATOM 3540 O O . GLU A 1 487 ? -3.088 5.602 26.625 1 98.69 487 GLU A O 1
ATOM 3545 N N . ALA A 1 488 ? -4.898 6.461 25.688 1 98.56 488 ALA A N 1
ATOM 3546 C CA . ALA A 1 488 ? -5.836 5.805 26.609 1 98.56 488 ALA A CA 1
ATOM 3547 C C . ALA A 1 488 ? -5.781 4.285 26.438 1 98.56 488 ALA A C 1
ATOM 3549 O O . ALA A 1 488 ? -5.859 3.551 27.422 1 98.56 488 ALA A O 1
ATOM 3550 N N . ALA A 1 489 ? -5.602 3.783 25.25 1 98.06 489 ALA A N 1
ATOM 3551 C CA . ALA A 1 489 ? -5.699 2.355 24.953 1 98.06 489 ALA A CA 1
ATOM 3552 C C . ALA A 1 489 ? -4.582 1.573 25.641 1 98.06 489 ALA A C 1
ATOM 3554 O O . ALA A 1 489 ? -4.699 0.363 25.844 1 98.06 489 ALA A O 1
ATOM 3555 N N . VAL A 1 490 ? -3.471 2.205 25.969 1 97.69 490 VAL A N 1
ATOM 3556 C CA . VAL A 1 490 ? -2.367 1.501 26.609 1 97.69 490 VAL A CA 1
ATOM 3557 C C . VAL A 1 490 ? -2.291 1.895 28.078 1 97.69 490 VAL A C 1
ATOM 3559 O O . VAL A 1 490 ? -1.279 1.654 28.75 1 97.69 490 VAL A O 1
ATOM 3562 N N . GLY A 1 491 ? -3.287 2.605 28.531 1 98 491 GLY A N 1
ATOM 3563 C CA . GLY A 1 491 ? -3.406 2.871 29.953 1 98 491 GLY A CA 1
ATOM 3564 C C . GLY A 1 491 ? -2.832 4.215 30.359 1 98 491 GLY A C 1
ATOM 3565 O O . GLY A 1 491 ? -2.535 4.441 31.531 1 98 491 GLY A O 1
ATOM 3566 N N . GLY A 1 492 ? -2.664 5.152 29.484 1 98.25 492 GLY A N 1
ATOM 3567 C CA . GLY A 1 492 ? -2.26 6.5 29.859 1 98.25 492 GLY A CA 1
ATOM 3568 C C . GLY A 1 492 ? -3.225 7.168 30.812 1 98.25 492 GLY A C 1
ATOM 3569 O O . GLY A 1 492 ? -4.375 6.742 30.953 1 98.25 492 GLY A O 1
ATOM 3570 N N . THR A 1 493 ? -2.771 8.219 31.438 1 98.62 493 THR A N 1
ATOM 3571 C CA . THR A 1 493 ? -3.576 8.914 32.438 1 98.62 493 THR A CA 1
ATOM 3572 C C . THR A 1 493 ? -4.887 9.414 31.828 1 98.62 493 THR A C 1
ATOM 3574 O O . THR A 1 493 ? -5.91 9.477 32.5 1 98.62 493 THR A O 1
ATOM 3577 N N . ILE A 1 494 ? -4.898 9.688 30.578 1 98.69 494 ILE A N 1
ATOM 3578 C CA . ILE A 1 494 ? -6.086 10.188 29.891 1 98.69 494 ILE A CA 1
ATOM 3579 C C . ILE A 1 494 ? -7.203 9.148 29.969 1 98.69 494 ILE A C 1
ATOM 3581 O O . ILE A 1 494 ? -8.391 9.5 29.953 1 98.69 494 ILE A O 1
ATOM 3585 N N . ALA A 1 495 ? -6.867 7.852 30.094 1 98.56 495 ALA A N 1
ATOM 3586 C CA . ALA A 1 495 ? -7.852 6.781 30.234 1 98.56 495 ALA A CA 1
ATOM 3587 C C . ALA A 1 495 ? -8.555 6.844 31.578 1 98.56 495 ALA A C 1
ATOM 3589 O O . ALA A 1 495 ? -9.656 6.312 31.734 1 98.56 495 ALA A O 1
ATOM 3590 N N . LEU A 1 496 ? -7.98 7.516 32.594 1 98.56 496 LEU A N 1
ATOM 3591 C CA . LEU A 1 496 ? -8.43 7.469 34 1 98.56 496 LEU A CA 1
ATOM 3592 C C . LEU A 1 496 ? -9.273 8.695 34.312 1 98.56 496 LEU A C 1
ATOM 3594 O O . LEU A 1 496 ? -9.852 8.773 35.406 1 98.56 496 LEU A O 1
ATOM 3598 N N . VAL A 1 497 ? -9.383 9.688 33.406 1 98.75 497 VAL A N 1
ATOM 3599 C CA . VAL A 1 497 ? -10.133 10.914 33.625 1 98.75 497 VAL A CA 1
ATOM 3600 C C . VAL A 1 497 ? -11.617 10.586 33.812 1 98.75 497 VAL A C 1
ATOM 3602 O O . VAL A 1 497 ? -12.164 9.758 33.094 1 98.75 497 VAL A O 1
ATOM 3605 N N . GLN A 1 498 ? -12.258 11.227 34.75 1 98.56 498 GLN A N 1
ATOM 3606 C CA . GLN A 1 498 ? -13.688 11.062 35 1 98.56 498 GLN A CA 1
ATOM 3607 C C . GLN A 1 498 ? -14.43 12.383 34.844 1 98.56 498 GLN A C 1
ATOM 3609 O O . GLN A 1 498 ? -13.828 13.453 34.969 1 98.56 498 GLN A O 1
ATOM 3614 N N . GLU A 1 499 ? -15.688 12.234 34.562 1 98.38 499 GLU A N 1
ATOM 3615 C CA . GLU A 1 499 ? -16.547 13.406 34.438 1 98.38 499 GLU A CA 1
ATOM 3616 C C . GLU A 1 499 ? -16.422 14.328 35.656 1 98.38 499 GLU A C 1
ATOM 3618 O O . GLU A 1 499 ? -16.516 13.867 36.781 1 98.38 499 GLU A O 1
ATOM 3623 N N . GLY A 1 500 ? -16.109 15.555 35.312 1 98.25 500 GLY A N 1
ATOM 3624 C CA . GLY A 1 500 ? -16.078 16.531 36.406 1 98.25 500 GLY A CA 1
ATOM 3625 C C . GLY A 1 500 ? -14.695 16.766 36.969 1 98.25 500 GLY A C 1
ATOM 3626 O O . GLY A 1 500 ? -14.469 17.734 37.688 1 98.25 500 GLY A O 1
ATOM 3627 N N . ASP A 1 501 ? -13.742 15.883 36.656 1 98.62 501 ASP A N 1
ATOM 3628 C CA . ASP A 1 501 ? -12.375 16.109 37.125 1 98.62 501 ASP A CA 1
ATOM 3629 C C . ASP A 1 501 ? -11.867 17.469 36.656 1 98.62 501 ASP A C 1
ATOM 3631 O O . ASP A 1 501 ? -12.172 17.922 35.562 1 98.62 501 ASP A O 1
ATOM 3635 N N . GLN A 1 502 ? -11.086 18.078 37.469 1 98.62 502 GLN A N 1
ATOM 3636 C CA . GLN A 1 502 ? -10.508 19.359 37.094 1 98.62 502 GLN A CA 1
ATOM 3637 C C . GLN A 1 502 ? -9.234 19.156 36.25 1 98.62 502 GLN A C 1
ATOM 3639 O O . GLN A 1 502 ? -8.352 18.391 36.656 1 98.62 502 GLN A O 1
ATOM 3644 N N . ILE A 1 503 ? -9.156 19.812 35.125 1 98.62 503 ILE A N 1
ATOM 3645 C CA . ILE A 1 503 ? -8 19.734 34.219 1 98.62 503 ILE A CA 1
ATOM 3646 C C . ILE A 1 503 ? -7.496 21.156 33.906 1 98.62 503 ILE A C 1
ATOM 3648 O O . ILE A 1 503 ? -8.289 22.078 33.719 1 98.62 503 ILE A O 1
ATOM 3652 N N . THR A 1 504 ? -6.223 21.328 33.875 1 98.12 504 THR A N 1
ATOM 3653 C CA . THR A 1 504 ? -5.602 22.578 33.469 1 98.12 504 THR A CA 1
ATOM 3654 C C . THR A 1 504 ? -4.844 22.391 32.156 1 98.12 504 THR A C 1
ATOM 3656 O O . THR A 1 504 ? -4.008 21.5 32.031 1 98.12 504 THR A O 1
ATOM 3659 N N . ILE A 1 505 ? -5.191 23.172 31.188 1 96.38 505 ILE A N 1
ATOM 3660 C CA . ILE A 1 505 ? -4.383 23.406 29.984 1 96.38 505 ILE A CA 1
ATOM 3661 C C . ILE A 1 505 ? -3.68 24.766 30.094 1 96.38 505 ILE A C 1
ATOM 3663 O O . ILE A 1 505 ? -4.336 25.797 30.203 1 96.38 505 ILE A O 1
ATOM 3667 N N . ASP A 1 506 ? -2.418 24.734 30.141 1 95.19 506 ASP A N 1
ATOM 3668 C CA . ASP A 1 506 ? -1.647 25.984 30.219 1 95.19 506 ASP A CA 1
ATOM 3669 C C . ASP A 1 506 ? -0.534 26 29.172 1 95.19 506 ASP A C 1
ATOM 3671 O O . ASP A 1 506 ? 0.553 25.453 29.406 1 95.19 506 ASP A O 1
ATOM 3675 N N . ALA A 1 507 ? -0.747 26.672 28.078 1 90.44 507 ALA A N 1
ATOM 3676 C CA . ALA A 1 507 ? 0.219 26.703 26.984 1 90.44 507 ALA A CA 1
ATOM 3677 C C . ALA A 1 507 ? 1.446 27.531 27.344 1 90.44 507 ALA A C 1
ATOM 3679 O O . ALA A 1 507 ? 2.561 27.219 26.922 1 90.44 507 ALA A O 1
ATOM 3680 N N . HIS A 1 508 ? 1.284 28.531 28.203 1 89.12 508 HIS A N 1
ATOM 3681 C CA . HIS A 1 508 ? 2.406 29.359 28.625 1 89.12 508 HIS A CA 1
ATOM 3682 C C . HIS A 1 508 ? 3.387 28.562 29.484 1 89.12 508 HIS A C 1
ATOM 3684 O O . HIS A 1 508 ? 4.598 28.609 29.25 1 89.12 508 HIS A O 1
ATOM 3690 N N . ALA A 1 509 ? 2.764 27.844 30.375 1 93.69 509 ALA A N 1
ATOM 3691 C CA . ALA A 1 509 ? 3.596 27.031 31.25 1 93.69 509 ALA A CA 1
ATOM 3692 C C . ALA A 1 509 ? 3.92 25.688 30.625 1 93.69 509 ALA A C 1
ATOM 3694 O O . ALA A 1 509 ? 4.707 24.906 31.172 1 93.69 509 ALA A O 1
ATOM 3695 N N . ARG A 1 510 ? 3.346 25.422 29.469 1 95.62 510 ARG A N 1
ATOM 3696 C CA . ARG A 1 510 ? 3.512 24.172 28.75 1 95.62 510 ARG A CA 1
ATOM 3697 C C . ARG A 1 510 ? 3.109 22.984 29.641 1 95.62 510 ARG A C 1
ATOM 3699 O O . ARG A 1 510 ? 3.854 22 29.75 1 95.62 510 ARG A O 1
ATOM 3706 N N . LYS A 1 511 ? 1.881 23.141 30.172 1 97 511 LYS A N 1
ATOM 3707 C CA . LYS A 1 511 ? 1.43 22.156 31.172 1 97 511 LYS A CA 1
ATOM 3708 C C . LYS A 1 511 ? 0.066 21.578 30.797 1 97 511 LYS A C 1
ATOM 3710 O O . LYS A 1 511 ? -0.818 22.312 30.344 1 97 511 LYS A O 1
ATOM 3715 N N . LEU A 1 512 ? -0.132 20.312 30.938 1 98.12 512 LEU A N 1
ATOM 3716 C CA . LEU A 1 512 ? -1.389 19.578 30.875 1 98.12 512 LEU A CA 1
ATOM 3717 C C . LEU A 1 512 ? -1.575 18.703 32.094 1 98.12 512 LEU A C 1
ATOM 3719 O O . LEU A 1 512 ? -0.955 17.641 32.219 1 98.12 512 LEU A O 1
ATOM 3723 N N . GLU A 1 513 ? -2.574 19.109 33 1 98.06 513 GLU A N 1
ATOM 3724 C CA . GLU A 1 513 ? -2.59 18.531 34.312 1 98.06 513 GLU A CA 1
ATOM 3725 C C . GLU A 1 513 ? -3.998 18.094 34.719 1 98.06 513 GLU A C 1
ATOM 3727 O O . GLU A 1 513 ? -4.957 18.844 34.562 1 98.06 513 GLU A O 1
ATOM 3732 N N . LEU A 1 514 ? -4.074 16.922 35.156 1 98.69 514 LEU A N 1
ATOM 3733 C CA . LEU A 1 514 ? -5.266 16.406 35.812 1 98.69 514 LEU A CA 1
ATOM 3734 C C . LEU A 1 514 ? -5.164 16.594 37.344 1 98.69 514 LEU A C 1
ATOM 3736 O O . LEU A 1 514 ? -4.23 16.078 37.969 1 98.69 514 LEU A O 1
ATOM 3740 N N . HIS A 1 515 ? -6.148 17.312 37.875 1 98.38 515 HIS A N 1
ATOM 3741 C CA . HIS A 1 515 ? -6.102 17.625 39.281 1 98.38 515 HIS A CA 1
ATOM 3742 C C . HIS A 1 515 ? -6.789 16.531 40.125 1 98.38 515 HIS A C 1
ATOM 3744 O O . HIS A 1 515 ? -7.793 16.797 40.781 1 98.38 515 HIS A O 1
ATOM 3750 N N . VAL A 1 516 ? -6.234 15.414 40.156 1 98.06 516 VAL A N 1
ATOM 3751 C CA . VAL A 1 516 ? -6.602 14.242 40.938 1 98.06 516 VAL A CA 1
ATOM 3752 C C . VAL A 1 516 ? -5.375 13.703 41.688 1 98.06 516 VAL A C 1
ATOM 3754 O O . VAL A 1 516 ? -4.266 13.719 41.125 1 98.06 516 VAL A O 1
ATOM 3757 N N . SER A 1 517 ? -5.535 13.266 42.875 1 97.81 517 SER A N 1
ATOM 3758 C CA . SER A 1 517 ? -4.402 12.828 43.688 1 97.81 517 SER A CA 1
ATOM 3759 C C . SER A 1 517 ? -3.75 11.578 43.094 1 97.81 517 SER A C 1
ATOM 3761 O O . SER A 1 517 ? -4.418 10.781 42.438 1 97.81 517 SER A O 1
ATOM 3763 N N . ASP A 1 518 ? -2.502 11.383 43.375 1 97.31 518 ASP A N 1
ATOM 3764 C CA . ASP A 1 518 ? -1.755 10.219 42.906 1 97.31 518 ASP A CA 1
ATOM 3765 C C . ASP A 1 518 ? -2.373 8.922 43.438 1 97.31 518 ASP A C 1
ATOM 3767 O O . ASP A 1 518 ? -2.4 7.91 42.719 1 97.31 518 ASP A O 1
ATOM 3771 N N . GLN A 1 519 ? -2.814 9.016 44.625 1 97.81 519 GLN A N 1
ATOM 3772 C CA . GLN A 1 519 ? -3.434 7.84 45.219 1 97.81 519 GLN A CA 1
ATOM 3773 C C . GLN A 1 519 ? -4.707 7.441 44.5 1 97.81 519 GLN A C 1
ATOM 3775 O O . GLN A 1 519 ? -4.918 6.266 44.188 1 97.81 519 GLN A O 1
ATOM 3780 N N . GLU A 1 520 ? -5.492 8.414 44.219 1 98 520 GLU A N 1
ATOM 3781 C CA . GLU A 1 520 ? -6.723 8.141 43.5 1 98 520 GLU A CA 1
ATOM 3782 C C . GLU A 1 520 ? -6.43 7.625 42.094 1 98 520 GLU A C 1
ATOM 3784 O O . GLU A 1 520 ? -7.105 6.719 41.594 1 98 520 GLU A O 1
ATOM 3789 N N . LEU A 1 521 ? -5.477 8.203 41.469 1 97.94 521 LEU A N 1
ATOM 3790 C CA . LEU A 1 521 ? -5.109 7.77 40.125 1 97.94 521 LEU A CA 1
ATOM 3791 C C . LEU A 1 521 ? -4.613 6.328 40.156 1 97.94 521 LEU A C 1
ATOM 3793 O O . LEU A 1 521 ? -4.898 5.559 39.219 1 97.94 521 LEU A O 1
ATOM 3797 N N . LYS A 1 522 ? -3.85 5.953 41.125 1 97.62 522 LYS A N 1
ATOM 3798 C CA . LYS A 1 522 ? -3.383 4.578 41.281 1 97.62 522 LYS A CA 1
ATOM 3799 C C . LYS A 1 522 ? -4.555 3.613 41.438 1 97.62 522 LYS A C 1
ATOM 3801 O O . LYS A 1 522 ? -4.547 2.523 40.844 1 97.62 522 LYS A O 1
ATOM 3806 N N . GLU A 1 523 ? -5.535 4.031 42.25 1 98.19 523 GLU A N 1
ATOM 3807 C CA . GLU A 1 523 ? -6.727 3.209 42.438 1 98.19 523 GLU A CA 1
ATOM 3808 C C . GLU A 1 523 ? -7.508 3.039 41.125 1 98.19 523 GLU A C 1
ATOM 3810 O O . GLU A 1 523 ? -7.969 1.94 40.812 1 98.19 523 GLU A O 1
ATOM 3815 N N . ARG A 1 524 ? -7.609 4.203 40.406 1 98.38 524 ARG A N 1
ATOM 3816 C CA . ARG A 1 524 ? -8.305 4.141 39.125 1 98.38 524 ARG A CA 1
ATOM 3817 C C . ARG A 1 524 ? -7.578 3.223 38.156 1 98.38 524 ARG A C 1
ATOM 3819 O O . ARG A 1 524 ? -8.211 2.477 37.406 1 98.38 524 ARG A O 1
ATOM 3826 N N . LYS A 1 525 ? -6.301 3.266 38.188 1 97.94 525 LYS A N 1
ATOM 3827 C CA . LYS A 1 525 ? -5.484 2.461 37.281 1 97.94 525 LYS A CA 1
ATOM 3828 C C . LYS A 1 525 ? -5.629 0.973 37.594 1 97.94 525 LYS A C 1
ATOM 3830 O O . LYS A 1 525 ? -5.684 0.148 36.688 1 97.94 525 LYS A O 1
ATOM 3835 N N . GLU A 1 526 ? -5.652 0.603 38.812 1 97.75 526 GLU A N 1
ATOM 3836 C CA . GLU A 1 526 ? -5.809 -0.789 39.219 1 97.75 526 GLU A CA 1
ATOM 3837 C C . GLU A 1 526 ? -7.145 -1.358 38.781 1 97.75 526 GLU A C 1
ATOM 3839 O O . GLU A 1 526 ? -7.254 -2.555 38.5 1 97.75 526 GLU A O 1
ATOM 3844 N N . LYS A 1 527 ? -8.117 -0.481 38.688 1 97.75 527 LYS A N 1
ATOM 3845 C CA . LYS A 1 527 ? -9.445 -0.916 38.281 1 97.75 527 LYS A CA 1
ATOM 3846 C C . LYS A 1 527 ? -9.609 -0.876 36.75 1 97.75 527 LYS A C 1
ATOM 3848 O O . LYS A 1 527 ? -10.523 -1.489 36.219 1 97.75 527 LYS A O 1
ATOM 3853 N N . TRP A 1 528 ? -8.75 -0.134 36.094 1 97.75 528 TRP A N 1
ATOM 3854 C CA . TRP A 1 528 ? -8.836 0.043 34.656 1 97.75 528 TRP A CA 1
ATOM 3855 C C . TRP A 1 528 ? -8.516 -1.26 33.938 1 97.75 528 TRP A C 1
ATOM 3857 O O . TRP A 1 528 ? -7.582 -1.975 34.312 1 97.75 528 TRP A O 1
ATOM 3867 N N . GLU A 1 529 ? -9.312 -1.592 32.938 1 97.12 529 GLU A N 1
ATOM 3868 C CA . GLU A 1 529 ? -9.078 -2.74 32.062 1 97.12 529 GLU A CA 1
ATOM 3869 C C . GLU A 1 529 ? -8.797 -2.301 30.641 1 97.12 529 GLU A C 1
ATOM 3871 O O . GLU A 1 529 ? -9.539 -1.501 30.078 1 97.12 529 GLU A O 1
ATOM 3876 N N . GLN A 1 530 ? -7.711 -2.77 30.141 1 96.56 530 GLN A N 1
ATOM 3877 C CA . GLN A 1 530 ? -7.387 -2.447 28.75 1 96.56 530 GLN A CA 1
ATOM 3878 C C . GLN A 1 530 ? -8.5 -2.9 27.812 1 96.56 530 GLN A C 1
ATOM 3880 O O . GLN A 1 530 ? -8.906 -4.062 27.844 1 96.56 530 GLN A O 1
ATOM 3885 N N . PRO A 1 531 ? -8.961 -1.97 27.031 1 95.81 531 PRO A N 1
ATOM 3886 C CA . PRO A 1 531 ? -10.008 -2.369 26.094 1 95.81 531 PRO A CA 1
ATOM 3887 C C . PRO A 1 531 ? -9.516 -3.369 25.047 1 95.81 531 PRO A C 1
ATOM 3889 O O . PRO A 1 531 ? -8.344 -3.34 24.672 1 95.81 531 PRO A O 1
ATOM 3892 N N . LYS A 1 532 ? -10.461 -4.258 24.641 1 94.75 532 LYS A N 1
ATOM 3893 C CA . LYS A 1 532 ? -10.156 -5.156 23.531 1 94.75 532 LYS A CA 1
ATOM 3894 C C . LYS A 1 532 ? -9.93 -4.379 22.234 1 94.75 532 LYS A C 1
ATOM 3896 O O . LYS A 1 532 ? -10.516 -3.307 22.047 1 94.75 532 LYS A O 1
ATOM 3901 N N . PRO A 1 533 ? -9.102 -4.953 21.359 1 94.19 533 PRO A N 1
ATOM 3902 C CA . PRO A 1 533 ? -8.93 -4.277 20.078 1 94.19 533 PRO A CA 1
ATOM 3903 C C . PRO A 1 533 ? -10.234 -4.172 19.297 1 94.19 533 PRO A C 1
ATOM 3905 O O . PRO A 1 533 ? -11.031 -5.113 19.281 1 94.19 533 PRO A O 1
ATOM 3908 N N . LEU A 1 534 ? -10.406 -3.018 18.688 1 94.31 534 LEU A N 1
ATOM 3909 C CA . LEU A 1 534 ? -11.617 -2.775 17.922 1 94.31 534 LEU A CA 1
ATOM 3910 C C . LEU A 1 534 ? -11.656 -3.654 16.672 1 94.31 534 LEU A C 1
ATOM 3912 O O . LEU A 1 534 ? -12.727 -4.016 16.188 1 94.31 534 LEU A O 1
ATOM 3916 N N . TYR A 1 535 ? -10.492 -3.949 16.109 1 96.69 535 TYR A N 1
ATOM 3917 C CA . TYR A 1 535 ? -10.328 -4.762 14.906 1 96.69 535 TYR A CA 1
ATOM 3918 C C . TYR A 1 535 ? -9.383 -5.93 15.164 1 96.69 535 TYR A C 1
ATOM 3920 O O . TYR A 1 535 ? -8.352 -5.766 15.812 1 96.69 535 TYR A O 1
ATOM 3928 N N . ASN A 1 536 ? -9.703 -7.078 14.633 1 95.81 536 ASN A N 1
ATOM 3929 C CA . ASN A 1 536 ? -8.875 -8.25 14.875 1 95.81 536 ASN A CA 1
ATOM 3930 C C . ASN A 1 536 ? -8.281 -8.789 13.578 1 95.81 536 ASN A C 1
ATOM 3932 O O . ASN A 1 536 ? -7.469 -9.719 13.602 1 95.81 536 ASN A O 1
ATOM 3936 N N . LYS A 1 537 ? -8.68 -8.305 12.445 1 96.31 537 LYS A N 1
ATOM 3937 C CA . LYS A 1 537 ? -8.172 -8.695 11.141 1 96.31 537 LYS A CA 1
ATOM 3938 C C . LYS A 1 537 ? -8.008 -7.48 10.227 1 96.31 537 LYS A C 1
ATOM 3940 O O . LYS A 1 537 ? -8.531 -6.406 10.516 1 96.31 537 LYS A O 1
ATOM 3945 N N . GLY A 1 538 ? -7.223 -7.684 9.195 1 97.94 538 GLY A N 1
ATOM 3946 C CA . GLY A 1 538 ? -7.078 -6.633 8.203 1 97.94 538 GLY A CA 1
ATOM 3947 C C . GLY A 1 538 ? -6.047 -5.59 8.578 1 97.94 538 GLY A C 1
ATOM 3948 O O . GLY A 1 538 ? -5.289 -5.777 9.531 1 97.94 538 GLY A O 1
ATOM 3949 N N . VAL A 1 539 ? -6.02 -4.539 7.863 1 98.56 539 VAL A N 1
ATOM 3950 C CA . VAL A 1 539 ? -4.949 -3.547 7.906 1 98.56 539 VAL A CA 1
ATOM 3951 C C . VAL A 1 539 ? -5.004 -2.787 9.234 1 98.56 539 VAL A C 1
ATOM 3953 O O . VAL A 1 539 ? -3.965 -2.479 9.82 1 98.56 539 VAL A O 1
ATOM 3956 N N . LEU A 1 540 ? -6.238 -2.479 9.773 1 98.62 540 LEU A N 1
ATOM 3957 C CA . LEU A 1 540 ? -6.352 -1.749 11.031 1 98.62 540 LEU A CA 1
ATOM 3958 C C . LEU A 1 540 ? -5.844 -2.594 12.195 1 98.62 540 LEU A C 1
ATOM 3960 O O . LEU A 1 540 ? -5.223 -2.07 13.125 1 98.62 540 LEU A O 1
ATOM 3964 N N . ALA A 1 541 ? -6.105 -3.9 12.148 1 98.5 541 ALA A N 1
ATOM 3965 C CA . ALA A 1 541 ? -5.621 -4.797 13.195 1 98.5 541 ALA A CA 1
ATOM 3966 C C . ALA A 1 541 ? -4.098 -4.891 13.172 1 98.5 541 ALA A C 1
ATOM 3968 O O . ALA A 1 541 ? -3.453 -4.859 14.219 1 98.5 541 ALA A O 1
ATOM 3969 N N . LYS A 1 542 ? -3.533 -5.086 11.977 1 98.75 542 LYS A N 1
ATOM 3970 C CA . LYS A 1 542 ? -2.082 -5.129 11.828 1 98.75 542 LYS A CA 1
ATOM 3971 C C . LYS A 1 542 ? -1.437 -3.854 12.359 1 98.75 542 LYS A C 1
ATOM 3973 O O . LYS A 1 542 ? -0.421 -3.91 13.062 1 98.75 542 LYS A O 1
ATOM 3978 N N . TYR A 1 543 ? -2.062 -2.713 12 1 98.75 543 TYR A N 1
ATOM 3979 C CA . TYR A 1 543 ? -1.563 -1.425 12.469 1 98.75 543 TYR A CA 1
ATOM 3980 C C . TYR A 1 543 ? -1.59 -1.347 13.992 1 98.75 543 TYR A C 1
ATOM 3982 O O . TYR A 1 543 ? -0.587 -1 14.617 1 98.75 543 TYR A O 1
ATOM 3990 N N . ALA A 1 544 ? -2.732 -1.665 14.578 1 98.44 544 ALA A N 1
ATOM 3991 C CA . ALA A 1 544 ? -2.893 -1.59 16.031 1 98.44 544 ALA A CA 1
ATOM 3992 C C . ALA A 1 544 ? -1.872 -2.471 16.734 1 98.44 544 ALA A C 1
ATOM 3994 O O . ALA A 1 544 ? -1.398 -2.131 17.828 1 98.44 544 ALA A O 1
ATOM 3995 N N . LYS A 1 545 ? -1.486 -3.578 16.094 1 98.06 545 LYS A N 1
ATOM 3996 C CA . LYS A 1 545 ? -0.542 -4.531 16.672 1 98.06 545 LYS A CA 1
ATOM 3997 C C . LYS A 1 545 ? 0.873 -3.961 16.688 1 98.06 545 LYS A C 1
ATOM 3999 O O . LYS A 1 545 ? 1.639 -4.215 17.625 1 98.06 545 LYS A O 1
ATOM 4004 N N . LEU A 1 546 ? 1.213 -3.125 15.688 1 98.5 546 LEU A N 1
ATOM 4005 C CA . LEU A 1 546 ? 2.615 -2.795 15.453 1 98.5 546 LEU A CA 1
ATOM 4006 C C . LEU A 1 546 ? 2.92 -1.37 15.906 1 98.5 546 LEU A C 1
ATOM 4008 O O . LEU A 1 546 ? 4.066 -1.044 16.203 1 98.5 546 LEU A O 1
ATOM 4012 N N . VAL A 1 547 ? 1.92 -0.46 15.914 1 98.5 547 VAL A N 1
ATOM 4013 C CA . VAL A 1 547 ? 2.156 0.979 15.945 1 98.5 547 VAL A CA 1
ATOM 4014 C C . VAL A 1 547 ? 2.729 1.384 17.297 1 98.5 547 VAL A C 1
ATOM 4016 O O . VAL A 1 547 ? 2.352 0.822 18.328 1 98.5 547 VAL A O 1
ATOM 4019 N N . SER A 1 548 ? 3.605 2.367 17.312 1 98.12 548 SER A N 1
ATOM 4020 C CA . SER A 1 548 ? 4.219 2.938 18.5 1 98.12 548 SER A CA 1
ATOM 4021 C C . SER A 1 548 ? 3.461 4.176 18.984 1 98.12 548 SER A C 1
ATOM 4023 O O . SER A 1 548 ? 2.432 4.535 18.406 1 98.12 548 SER A O 1
ATOM 4025 N N . SER A 1 549 ? 3.977 4.773 20.031 1 98.19 549 SER A N 1
ATOM 4026 C CA . SER A 1 549 ? 3.383 5.969 20.609 1 98.19 549 SER A CA 1
ATOM 4027 C C . SER A 1 549 ? 3.459 7.152 19.656 1 98.19 549 SER A C 1
ATOM 4029 O O . SER A 1 549 ? 4.367 7.23 18.828 1 98.19 549 SER A O 1
ATOM 4031 N N . SER A 1 550 ? 2.467 8.062 19.75 1 98.19 550 SER A N 1
ATOM 4032 C CA . SER A 1 550 ? 2.51 9.281 18.953 1 98.19 550 SER A CA 1
ATOM 4033 C C . SER A 1 550 ? 3.738 10.117 19.281 1 98.19 550 SER A C 1
ATOM 4035 O O . SER A 1 550 ? 4.23 10.875 18.453 1 98.19 550 SER A O 1
ATOM 4037 N N . SER A 1 551 ? 4.348 9.977 20.469 1 98 551 SER A N 1
ATOM 4038 C CA . SER A 1 551 ? 5.488 10.766 20.922 1 98 551 SER A CA 1
ATOM 4039 C C . SER A 1 551 ? 6.758 10.391 20.156 1 98 551 SER A C 1
ATOM 4041 O O . SER A 1 551 ? 7.746 11.125 20.203 1 98 551 SER A O 1
ATOM 4043 N N . VAL A 1 552 ? 6.652 9.258 19.453 1 97.62 552 VAL A N 1
ATOM 4044 C CA . VAL A 1 552 ? 7.809 8.859 18.656 1 97.62 552 VAL A CA 1
ATOM 4045 C C . VAL A 1 552 ? 7.41 8.719 17.203 1 97.62 552 VAL A C 1
ATOM 4047 O O . VAL A 1 552 ? 8.055 7.984 16.438 1 97.62 552 VAL A O 1
ATOM 4050 N N . GLY A 1 553 ? 6.277 9.266 16.812 1 97.94 553 GLY A N 1
ATOM 4051 C CA . GLY A 1 553 ? 5.918 9.398 15.414 1 97.94 553 GLY A CA 1
ATOM 4052 C C . GLY A 1 553 ? 4.887 8.383 14.961 1 97.94 553 GLY A C 1
ATOM 4053 O O . GLY A 1 553 ? 4.566 8.297 13.773 1 97.94 553 GLY A O 1
ATOM 4054 N N . ALA A 1 554 ? 4.328 7.488 15.906 1 98.31 554 ALA A N 1
ATOM 4055 C CA . ALA A 1 554 ? 3.324 6.48 15.57 1 98.31 554 ALA A CA 1
ATOM 4056 C C . ALA A 1 554 ? 3.777 5.633 14.383 1 98.31 554 ALA A C 1
ATOM 4058 O O . ALA A 1 554 ? 3.039 5.473 13.406 1 98.31 554 ALA A O 1
ATOM 4059 N N . VAL A 1 555 ? 4.988 5.094 14.438 1 98.06 555 VAL A N 1
ATOM 4060 C CA . VAL A 1 555 ? 5.543 4.281 13.359 1 98.06 555 VAL A CA 1
ATOM 4061 C C . VAL A 1 555 ? 5.277 2.803 13.641 1 98.06 555 VAL A C 1
ATOM 4063 O O . VAL A 1 555 ? 5.043 2.414 14.781 1 98.06 555 VAL A O 1
ATOM 4066 N N . THR A 1 556 ? 5.344 1.956 12.617 1 98.56 556 THR A N 1
ATOM 4067 C CA . THR A 1 556 ? 4.961 0.556 12.758 1 98.56 556 THR A CA 1
ATOM 4068 C C . THR A 1 556 ? 6.184 -0.351 12.688 1 98.56 556 THR A C 1
ATOM 4070 O O . THR A 1 556 ? 6.055 -1.577 12.703 1 98.56 556 THR A O 1
ATOM 4073 N N . ASP A 1 557 ? 7.395 0.171 12.562 1 97.88 557 ASP A N 1
ATOM 4074 C CA . ASP A 1 557 ? 8.57 -0.682 12.445 1 97.88 557 ASP A CA 1
ATOM 4075 C C . ASP A 1 557 ? 9.594 -0.367 13.539 1 97.88 557 ASP A C 1
ATOM 4077 O O . ASP A 1 557 ? 10.797 -0.421 13.305 1 97.88 557 ASP A O 1
ATOM 4081 N N . LEU A 1 558 ? 9.094 0.072 14.703 1 96.38 558 LEU A N 1
ATOM 4082 C CA . LEU A 1 558 ? 9.961 0.351 15.836 1 96.38 558 LEU A CA 1
ATOM 4083 C C . LEU A 1 558 ? 10.031 -0.851 16.781 1 96.38 558 LEU A C 1
ATOM 4085 O O . LEU A 1 558 ? 9 -1.358 17.219 1 96.38 558 LEU A O 1
ATOM 4089 N N . ASP A 1 559 ? 11.203 -1.35 17.094 1 94.88 559 ASP A N 1
ATOM 4090 C CA . ASP A 1 559 ? 11.477 -2.4 18.078 1 94.88 559 ASP A CA 1
ATOM 4091 C C . ASP A 1 559 ? 10.609 -3.631 17.812 1 94.88 559 ASP A C 1
ATOM 4093 O O . ASP A 1 559 ? 9.945 -4.137 18.719 1 94.88 559 ASP A O 1
ATOM 4097 N N . LEU A 1 560 ? 10.641 -4.098 16.656 1 96.12 560 LEU A N 1
ATOM 4098 C CA . LEU A 1 560 ? 9.773 -5.199 16.25 1 96.12 560 LEU A CA 1
ATOM 4099 C C . LEU A 1 560 ? 10.219 -6.508 16.891 1 96.12 560 LEU A C 1
ATOM 4101 O O . LEU A 1 560 ? 9.406 -7.422 17.062 1 96.12 560 LEU A O 1
ATOM 4105 N N . PHE A 1 561 ? 11.484 -6.68 17.188 1 94.5 561 PHE A N 1
ATOM 4106 C CA . PHE A 1 561 ? 12.031 -7.93 17.703 1 94.5 561 PHE A CA 1
ATOM 4107 C C . PHE A 1 561 ? 12.797 -7.695 19 1 94.5 561 PHE A C 1
ATOM 4109 O O . PHE A 1 561 ? 13.383 -6.629 19.188 1 94.5 561 PHE A O 1
ATOM 4116 N N . MET B 1 1 ? -34.719 2.455 -1.855 1 59.84 1 MET B N 1
ATOM 4117 C CA . MET B 1 1 ? -33.625 2.641 -0.92 1 59.84 1 MET B CA 1
ATOM 4118 C C . MET B 1 1 ? -32.344 2.963 -1.664 1 59.84 1 MET B C 1
ATOM 4120 O O . MET B 1 1 ? -32.094 2.451 -2.76 1 59.84 1 MET B O 1
ATOM 4124 N N . SER B 1 2 ? -31.609 3.914 -1.262 1 81.88 2 SER B N 1
ATOM 4125 C CA . SER B 1 2 ? -30.391 4.352 -1.943 1 81.88 2 SER B CA 1
ATOM 4126 C C . SER B 1 2 ? -29.344 3.256 -1.942 1 81.88 2 SER B C 1
ATOM 4128 O O . SER B 1 2 ? -29.234 2.479 -0.991 1 81.88 2 SER B O 1
ATOM 4130 N N . ASP B 1 3 ? -28.75 3.02 -3.051 1 89 3 ASP B N 1
ATOM 4131 C CA . ASP B 1 3 ? -27.75 1.964 -3.232 1 89 3 ASP B CA 1
ATOM 4132 C C . ASP B 1 3 ? -26.391 2.389 -2.688 1 89 3 ASP B C 1
ATOM 4134 O O . ASP B 1 3 ? -25.438 1.602 -2.691 1 89 3 ASP B O 1
ATOM 4138 N N . ASN B 1 4 ? -26.328 3.592 -2.197 1 95.12 4 ASN B N 1
ATOM 4139 C CA . ASN B 1 4 ? -25.062 4.039 -1.601 1 95.12 4 ASN B CA 1
ATOM 4140 C C . ASN B 1 4 ? -25.031 3.756 -0.102 1 95.12 4 ASN B C 1
ATOM 4142 O O . ASN B 1 4 ? -24.766 4.656 0.698 1 95.12 4 ASN B O 1
ATOM 4146 N N . ARG B 1 5 ? -25.188 2.508 0.249 1 95.81 5 ARG B N 1
ATOM 4147 C CA . ARG B 1 5 ? -25.391 2.043 1.618 1 95.81 5 ARG B CA 1
ATOM 4148 C C . ARG B 1 5 ? -24.203 2.428 2.502 1 95.81 5 ARG B C 1
ATOM 4150 O O . ARG B 1 5 ? -24.391 2.84 3.648 1 95.81 5 ARG B O 1
ATOM 4157 N N . ASN B 1 6 ? -23.016 2.285 1.964 1 97.56 6 ASN B N 1
ATOM 4158 C CA . ASN B 1 6 ? -21.828 2.617 2.74 1 97.56 6 ASN B CA 1
ATOM 4159 C C . ASN B 1 6 ? -21.453 4.086 2.59 1 97.56 6 ASN B C 1
ATOM 4161 O O . ASN B 1 6 ? -21.188 4.77 3.58 1 97.56 6 ASN B O 1
ATOM 4165 N N . SER B 1 7 ? -21.531 4.594 1.381 1 98 7 SER B N 1
ATOM 4166 C CA . SER B 1 7 ? -21 5.918 1.079 1 98 7 SER B CA 1
ATOM 4167 C C . SER B 1 7 ? -21.938 7.016 1.56 1 98 7 SER B C 1
ATOM 4169 O O . SER B 1 7 ? -21.562 8.18 1.634 1 98 7 SER B O 1
ATOM 4171 N N . GLN B 1 8 ? -23.109 6.688 1.998 1 96.88 8 GLN B N 1
ATOM 4172 C CA . GLN B 1 8 ? -24.062 7.688 2.492 1 96.88 8 GLN B CA 1
ATOM 4173 C C . GLN B 1 8 ? -23.516 8.391 3.729 1 96.88 8 GLN B C 1
ATOM 4175 O O . GLN B 1 8 ? -23.891 9.531 4.016 1 96.88 8 GLN B O 1
ATOM 4180 N N . VAL B 1 9 ? -22.578 7.77 4.395 1 95.81 9 VAL B N 1
ATOM 4181 C CA . VAL B 1 9 ? -22 8.344 5.605 1 95.81 9 VAL B CA 1
ATOM 4182 C C . VAL B 1 9 ? -21.203 9.602 5.246 1 95.81 9 VAL B C 1
ATOM 4184 O O . VAL B 1 9 ? -21 10.477 6.09 1 95.81 9 VAL B O 1
ATOM 4187 N N . VAL B 1 10 ? -20.766 9.734 3.959 1 96.44 10 VAL B N 1
ATOM 4188 C CA . VAL B 1 10 ? -19.984 10.906 3.561 1 96.44 10 VAL B CA 1
ATOM 4189 C C . VAL B 1 10 ? -20.828 11.797 2.65 1 96.44 10 VAL B C 1
ATOM 4191 O O . VAL B 1 10 ? -20.406 12.906 2.311 1 96.44 10 VAL B O 1
ATOM 4194 N N . THR B 1 11 ? -22.047 11.344 2.26 1 96.88 11 THR B N 1
ATOM 4195 C CA . THR B 1 11 ? -22.781 12.109 1.252 1 96.88 11 THR B CA 1
ATOM 4196 C C . THR B 1 11 ? -24.062 12.688 1.831 1 96.88 11 THR B C 1
ATOM 4198 O O . THR B 1 11 ? -24.609 13.648 1.298 1 96.88 11 THR B O 1
ATOM 4201 N N . GLN B 1 12 ? -24.562 12.133 2.896 1 94.94 12 GLN B N 1
ATOM 4202 C CA . GLN B 1 12 ? -25.891 12.508 3.336 1 94.94 12 GLN B CA 1
ATOM 4203 C C . GLN B 1 12 ? -25.844 13.391 4.578 1 94.94 12 GLN B C 1
ATOM 4205 O O . GLN B 1 12 ? -25.016 13.172 5.469 1 94.94 12 GLN B O 1
ATOM 4210 N N . GLY B 1 13 ? -26.688 14.391 4.613 1 92.25 13 GLY B N 1
ATOM 4211 C CA . GLY B 1 13 ? -26.844 15.234 5.781 1 92.25 13 GLY B CA 1
ATOM 4212 C C . GLY B 1 13 ? -26.109 16.562 5.652 1 92.25 13 GLY B C 1
ATOM 4213 O O . GLY B 1 13 ? -25.125 16.672 4.93 1 92.25 13 GLY B O 1
ATOM 4214 N N . VAL B 1 14 ? -26.578 17.5 6.457 1 90.88 14 VAL B N 1
ATOM 4215 C CA . VAL B 1 14 ? -26.047 18.859 6.43 1 90.88 14 VAL B CA 1
ATOM 4216 C C . VAL B 1 14 ? -24.594 18.844 6.887 1 90.88 14 VAL B C 1
ATOM 4218 O O . VAL B 1 14 ? -23.781 19.625 6.383 1 90.88 14 VAL B O 1
ATOM 4221 N N . GLN B 1 15 ? -24.281 17.969 7.777 1 89.44 15 GLN B N 1
ATOM 4222 C CA . GLN B 1 15 ? -22.953 17.906 8.375 1 89.44 15 GLN B CA 1
ATOM 4223 C C . GLN B 1 15 ? -21.906 17.438 7.352 1 89.44 15 GLN B C 1
ATOM 4225 O O . GLN B 1 15 ? -20.703 17.594 7.566 1 89.44 15 GLN B O 1
ATOM 4230 N N . ARG B 1 16 ? -22.391 16.938 6.184 1 94.38 16 ARG B N 1
ATOM 4231 C CA . ARG B 1 16 ? -21.469 16.375 5.195 1 94.38 16 ARG B CA 1
ATOM 4232 C C . ARG B 1 16 ? -21.25 17.359 4.043 1 94.38 16 ARG B C 1
ATOM 4234 O O . ARG B 1 16 ? -20.688 16.984 3.01 1 94.38 16 ARG B O 1
ATOM 4241 N N . ALA B 1 17 ? -21.656 18.578 4.238 1 95.62 17 ALA B N 1
ATOM 4242 C CA . ALA B 1 17 ? -21.453 19.625 3.23 1 95.62 17 ALA B CA 1
ATOM 4243 C C . ALA B 1 17 ? -19.984 19.734 2.844 1 95.62 17 ALA B C 1
ATOM 4245 O O . ALA B 1 17 ? -19.656 19.844 1.66 1 95.62 17 ALA B O 1
ATOM 4246 N N . PRO B 1 18 ? -19.047 19.672 3.787 1 95.19 18 PRO B N 1
ATOM 4247 C CA . PRO B 1 18 ? -17.641 19.75 3.395 1 95.19 18 PRO B CA 1
ATOM 4248 C C . PRO B 1 18 ? -17.203 18.531 2.572 1 95.19 18 PRO B C 1
ATOM 4250 O O . PRO B 1 18 ? -16.422 18.672 1.627 1 95.19 18 PRO B O 1
ATOM 4253 N N . ASN B 1 19 ? -17.688 17.328 2.936 1 96.5 19 ASN B N 1
ATOM 4254 C CA . ASN B 1 19 ? -17.406 16.125 2.158 1 96.5 19 ASN B CA 1
ATOM 4255 C C . ASN B 1 19 ? -17.891 16.266 0.717 1 96.5 19 ASN B C 1
ATOM 4257 O O . ASN B 1 19 ? -17.141 15.977 -0.223 1 96.5 19 ASN B O 1
ATOM 4261 N N . ARG B 1 20 ? -19.109 16.766 0.622 1 97.88 20 ARG B N 1
ATOM 4262 C CA . ARG B 1 20 ? -19.719 16.922 -0.698 1 97.88 20 ARG B CA 1
ATOM 4263 C C . ARG B 1 20 ? -19 18 -1.501 1 97.88 20 ARG B C 1
ATOM 4265 O O . ARG B 1 20 ? -18.891 17.906 -2.727 1 97.88 20 ARG B O 1
ATOM 4272 N N . ALA B 1 21 ? -18.453 19.047 -0.838 1 98 21 ALA B N 1
ATOM 4273 C CA . ALA B 1 21 ? -17.672 20.078 -1.533 1 98 21 ALA B CA 1
ATOM 4274 C C . ALA B 1 21 ? -16.484 19.453 -2.252 1 98 21 ALA B C 1
ATOM 4276 O O . ALA B 1 21 ? -16.188 19.797 -3.398 1 98 21 ALA B O 1
ATOM 4277 N N . MET B 1 22 ? -15.844 18.562 -1.637 1 98.06 22 MET B N 1
ATOM 4278 C CA . MET B 1 22 ? -14.688 17.906 -2.232 1 98.06 22 MET B CA 1
ATOM 4279 C C . MET B 1 22 ? -15.125 16.906 -3.311 1 98.06 22 MET B C 1
ATOM 4281 O O . MET B 1 22 ? -14.469 16.781 -4.344 1 98.06 22 MET B O 1
ATOM 4285 N N . LEU B 1 23 ? -16.219 16.156 -3.025 1 98.44 23 LEU B N 1
ATOM 4286 C CA . LEU B 1 23 ? -16.719 15.219 -4.016 1 98.44 23 LEU B CA 1
ATOM 4287 C C . LEU B 1 23 ? -17.141 15.938 -5.293 1 98.44 23 LEU B C 1
ATOM 4289 O O . LEU B 1 23 ? -16.938 15.422 -6.395 1 98.44 23 LEU B O 1
ATOM 4293 N N . ARG B 1 24 ? -17.734 17.188 -5.18 1 98.25 24 ARG B N 1
ATOM 4294 C CA . ARG B 1 24 ? -18.094 17.984 -6.344 1 98.25 24 ARG B CA 1
ATOM 4295 C C . ARG B 1 24 ? -16.875 18.312 -7.195 1 98.25 24 ARG B C 1
ATOM 4297 O O . ARG B 1 24 ? -16.953 18.328 -8.43 1 98.25 24 ARG B O 1
ATOM 4304 N N . ALA B 1 25 ? -15.75 18.5 -6.566 1 98 25 ALA B N 1
ATOM 4305 C CA . ALA B 1 25 ? -14.516 18.859 -7.27 1 98 25 ALA B CA 1
ATOM 4306 C C . ALA B 1 25 ? -14.023 17.688 -8.125 1 98 25 ALA B C 1
ATOM 4308 O O . ALA B 1 25 ? -13.312 17.891 -9.109 1 98 25 ALA B O 1
ATOM 4309 N N . VAL B 1 26 ? -14.438 16.453 -7.777 1 98.06 26 VAL B N 1
ATOM 4310 C CA . VAL B 1 26 ? -13.969 15.305 -8.547 1 98.06 26 VAL B CA 1
ATOM 4311 C C . VAL B 1 26 ? -15.078 14.805 -9.461 1 98.06 26 VAL B C 1
ATOM 4313 O O . VAL B 1 26 ? -15.039 13.664 -9.938 1 98.06 26 VAL B O 1
ATOM 4316 N N . GLY B 1 27 ? -16.125 15.562 -9.57 1 97.31 27 GLY B N 1
ATOM 4317 C CA . GLY B 1 27 ? -17.047 15.281 -10.672 1 97.31 27 GLY B CA 1
ATOM 4318 C C . GLY B 1 27 ? -18.438 14.922 -10.211 1 97.31 27 GLY B C 1
ATOM 4319 O O . GLY B 1 27 ? -19.297 14.594 -11.023 1 97.31 27 GLY B O 1
ATOM 4320 N N . PHE B 1 28 ? -18.797 15.039 -8.898 1 98.12 28 PHE B N 1
ATOM 4321 C CA . PHE B 1 28 ? -20.141 14.75 -8.414 1 98.12 28 PHE B CA 1
ATOM 4322 C C . PHE B 1 28 ? -21.078 15.93 -8.664 1 98.12 28 PHE B C 1
ATOM 4324 O O . PHE B 1 28 ? -20.719 17.078 -8.406 1 98.12 28 PHE B O 1
ATOM 4331 N N . GLY B 1 29 ? -22.219 15.688 -9.195 1 97.12 29 GLY B N 1
ATOM 4332 C CA . GLY B 1 29 ? -23.312 16.641 -9.289 1 97.12 29 GLY B CA 1
ATOM 4333 C C . GLY B 1 29 ? -24.391 16.438 -8.242 1 97.12 29 GLY B C 1
ATOM 4334 O O . GLY B 1 29 ? -24.312 15.484 -7.457 1 97.12 29 GLY B O 1
ATOM 4335 N N . ASP B 1 30 ? -25.391 17.234 -8.203 1 96.25 30 ASP B N 1
ATOM 4336 C CA . ASP B 1 30 ? -26.453 17.203 -7.199 1 96.25 30 ASP B CA 1
ATOM 4337 C C . ASP B 1 30 ? -27.141 15.844 -7.16 1 96.25 30 ASP B C 1
ATOM 4339 O O . ASP B 1 30 ? -27.547 15.375 -6.094 1 96.25 30 ASP B O 1
ATOM 4343 N N . ASP B 1 31 ? -27.203 15.172 -8.289 1 95.69 31 ASP B N 1
ATOM 4344 C CA . ASP B 1 31 ? -27.969 13.93 -8.383 1 95.69 31 ASP B CA 1
ATOM 4345 C C . ASP B 1 31 ? -27.062 12.719 -8.148 1 95.69 31 ASP B C 1
ATOM 4347 O O . ASP B 1 31 ? -27.531 11.578 -8.242 1 95.69 31 ASP B O 1
ATOM 4351 N N . ASP B 1 32 ? -25.859 12.977 -7.84 1 97.5 32 ASP B N 1
ATOM 4352 C CA . ASP B 1 32 ? -24.906 11.867 -7.797 1 97.5 32 ASP B CA 1
ATOM 4353 C C . ASP B 1 32 ? -24.703 11.383 -6.363 1 97.5 32 ASP B C 1
ATOM 4355 O O . ASP B 1 32 ? -24.125 10.32 -6.141 1 97.5 32 ASP B O 1
ATOM 4359 N N . PHE B 1 33 ? -25.172 12.062 -5.328 1 97.38 33 PHE B N 1
ATOM 4360 C CA . PHE B 1 33 ? -24.812 11.797 -3.936 1 97.38 33 PHE B CA 1
ATOM 4361 C C . PHE B 1 33 ? -25.609 10.617 -3.393 1 97.38 33 PHE B C 1
ATOM 4363 O O . PHE B 1 33 ? -25.344 10.133 -2.295 1 97.38 33 PHE B O 1
ATOM 4370 N N . THR B 1 34 ? -26.578 10.094 -4.156 1 96.56 34 THR B N 1
ATOM 4371 C CA . THR B 1 34 ? -27.344 8.914 -3.742 1 96.56 34 THR B CA 1
ATOM 4372 C C . THR B 1 34 ? -26.922 7.688 -4.543 1 96.56 34 THR B C 1
ATOM 4374 O O . THR B 1 34 ? -27.422 6.586 -4.305 1 96.56 34 THR B O 1
ATOM 4377 N N . LYS B 1 35 ? -26.094 7.867 -5.559 1 98 35 LYS B N 1
ATOM 4378 C CA . LYS B 1 35 ? -25.578 6.754 -6.344 1 98 35 LYS B CA 1
ATOM 4379 C C . LYS B 1 35 ? -24.469 6.023 -5.59 1 98 35 LYS B C 1
ATOM 4381 O O . LYS B 1 35 ? -23.734 6.633 -4.805 1 98 35 LYS B O 1
ATOM 4386 N N . PRO B 1 36 ? -24.359 4.711 -5.863 1 98.56 36 PRO B N 1
ATOM 4387 C CA . PRO B 1 36 ? -23.25 4.008 -5.219 1 98.56 36 PRO B CA 1
ATOM 4388 C C . PRO B 1 36 ? -21.891 4.473 -5.727 1 98.56 36 PRO B C 1
ATOM 4390 O O . PRO B 1 36 ? -21.734 4.75 -6.918 1 98.56 36 PRO B O 1
ATOM 4393 N N . ILE B 1 37 ? -20.953 4.613 -4.844 1 98.75 37 ILE B N 1
ATOM 4394 C CA . ILE B 1 37 ? -19.578 4.941 -5.18 1 98.75 37 ILE B CA 1
ATOM 4395 C C . ILE B 1 37 ? -18.75 3.662 -5.328 1 98.75 37 ILE B C 1
ATOM 4397 O O . ILE B 1 37 ? -18.672 2.855 -4.398 1 98.75 37 ILE B O 1
ATOM 4401 N N . VAL B 1 38 ? -18.156 3.461 -6.488 1 98.88 38 VAL B N 1
ATOM 4402 C CA . VAL B 1 38 ? -17.438 2.232 -6.809 1 98.88 38 VAL B CA 1
ATOM 4403 C C . VAL B 1 38 ? -15.938 2.52 -6.91 1 98.88 38 VAL B C 1
ATOM 4405 O O . VAL B 1 38 ? -15.508 3.348 -7.719 1 98.88 38 VAL B O 1
ATOM 4408 N N . GLY B 1 39 ? -15.156 1.849 -6.004 1 98.88 39 GLY B N 1
ATOM 4409 C CA . GLY B 1 39 ? -13.711 1.923 -6.152 1 98.88 39 GLY B CA 1
ATOM 4410 C C . GLY B 1 39 ? -13.195 1.146 -7.348 1 98.88 39 GLY B C 1
ATOM 4411 O O . GLY B 1 39 ? -13.664 0.039 -7.625 1 98.88 39 GLY B O 1
ATOM 4412 N N . LEU B 1 40 ? -12.336 1.763 -8.086 1 98.88 40 LEU B N 1
ATOM 4413 C CA . LEU B 1 40 ? -11.609 1.117 -9.18 1 98.88 40 LEU B CA 1
ATOM 4414 C C . LEU B 1 40 ? -10.125 1.005 -8.852 1 98.88 40 LEU B C 1
ATOM 4416 O O . LEU B 1 40 ? -9.359 1.932 -9.117 1 98.88 40 LEU B O 1
ATOM 4420 N N . ALA B 1 41 ? -9.727 -0.162 -8.273 1 98.81 41 ALA B N 1
ATOM 4421 C CA . ALA B 1 41 ? -8.328 -0.428 -7.949 1 98.81 41 ALA B CA 1
ATOM 4422 C C . ALA B 1 41 ? -7.527 -0.755 -9.203 1 98.81 41 ALA B C 1
ATOM 4424 O O . ALA B 1 41 ? -7.617 -1.865 -9.734 1 98.81 41 ALA B O 1
ATOM 4425 N N . ASN B 1 42 ? -6.684 0.19 -9.609 1 98.38 42 ASN B N 1
ATOM 4426 C CA . ASN B 1 42 ? -5.953 0.125 -10.875 1 98.38 42 ASN B CA 1
ATOM 4427 C C . ASN B 1 42 ? -4.535 -0.397 -10.672 1 98.38 42 ASN B C 1
ATOM 4429 O O . ASN B 1 42 ? -3.66 0.333 -10.195 1 98.38 42 ASN B O 1
ATOM 4433 N N . GLY B 1 43 ? -4.293 -1.67 -11.086 1 98.44 43 GLY B N 1
ATOM 4434 C CA . GLY B 1 43 ? -2.977 -2.268 -10.945 1 98.44 43 GLY B CA 1
ATOM 4435 C C . GLY B 1 43 ? -2.047 -1.927 -12.102 1 98.44 43 GLY B C 1
ATOM 4436 O O . GLY B 1 43 ? -1.089 -2.654 -12.367 1 98.44 43 GLY B O 1
ATOM 4437 N N . PHE B 1 44 ? -2.285 -0.795 -12.812 1 98.62 44 PHE B N 1
ATOM 4438 C CA . PHE B 1 44 ? -1.449 -0.362 -13.922 1 98.62 44 PHE B CA 1
ATOM 4439 C C . PHE B 1 44 ? -0.029 -0.072 -13.453 1 98.62 44 PHE B C 1
ATOM 4441 O O . PHE B 1 44 ? 0.169 0.564 -12.414 1 98.62 44 PHE B O 1
ATOM 4448 N N . SER B 1 45 ? 0.939 -0.54 -14.273 1 98.56 45 SER B N 1
ATOM 4449 C CA . SER B 1 45 ? 2.357 -0.289 -14.039 1 98.56 45 SER B CA 1
ATOM 4450 C C . SER B 1 45 ? 3.182 -0.554 -15.289 1 98.56 45 SER B C 1
ATOM 4452 O O . SER B 1 45 ? 2.861 -1.45 -16.078 1 98.56 45 SER B O 1
ATOM 4454 N N . THR B 1 46 ? 4.254 0.146 -15.484 1 98.38 46 THR B N 1
ATOM 4455 C CA . THR B 1 46 ? 5.156 -0.1 -16.609 1 98.38 46 THR B CA 1
ATOM 4456 C C . THR B 1 46 ? 6.391 -0.869 -16.141 1 98.38 46 THR B C 1
ATOM 4458 O O . THR B 1 46 ? 7.395 -0.929 -16.859 1 98.38 46 THR B O 1
ATOM 4461 N N . ILE B 1 47 ? 6.328 -1.424 -14.953 1 98.31 47 ILE B N 1
ATOM 4462 C CA . ILE B 1 47 ? 7.379 -2.271 -14.398 1 98.31 47 ILE B CA 1
ATOM 4463 C C . ILE B 1 47 ? 7.445 -3.584 -15.18 1 98.31 47 ILE B C 1
ATOM 4465 O O . ILE B 1 47 ? 8.523 -4.141 -15.383 1 98.31 47 ILE B O 1
ATOM 4469 N N . THR B 1 48 ? 6.262 -4.055 -15.602 1 98.5 48 THR B N 1
ATOM 4470 C CA . THR B 1 48 ? 6.168 -5.398 -16.156 1 98.5 48 THR B CA 1
ATOM 4471 C C . THR B 1 48 ? 5.129 -5.449 -17.281 1 98.5 48 THR B C 1
ATOM 4473 O O . THR B 1 48 ? 4.121 -4.746 -17.219 1 98.5 48 THR B O 1
ATOM 4476 N N . PRO B 1 49 ? 5.355 -6.301 -18.234 1 98.44 49 PRO B N 1
ATOM 4477 C CA . PRO B 1 49 ? 4.352 -6.457 -19.297 1 98.44 49 PRO B CA 1
ATOM 4478 C C . PRO B 1 49 ? 3.02 -6.984 -18.766 1 98.44 49 PRO B C 1
ATOM 4480 O O . PRO B 1 49 ? 1.975 -6.773 -19.391 1 98.44 49 PRO B O 1
ATOM 4483 N N . CYS B 1 50 ? 3.002 -7.582 -17.578 1 98.44 50 CYS B N 1
ATOM 4484 C CA . CYS B 1 50 ? 1.788 -8.125 -16.984 1 98.44 50 CYS B CA 1
ATOM 4485 C C . CYS B 1 50 ? 0.765 -7.027 -16.734 1 98.44 50 CYS B C 1
ATOM 4487 O O . CYS B 1 50 ? -0.441 -7.281 -16.75 1 98.44 50 CYS B O 1
ATOM 4489 N N . ASN B 1 51 ? 1.287 -5.801 -16.469 1 98.75 51 ASN B N 1
ATOM 4490 C CA . ASN B 1 51 ? 0.404 -4.758 -15.961 1 98.75 51 ASN B CA 1
ATOM 4491 C C . ASN B 1 51 ? 0.33 -3.568 -16.922 1 98.75 51 ASN B C 1
ATOM 4493 O O . ASN B 1 51 ? -0.508 -2.682 -16.75 1 98.75 51 ASN B O 1
ATOM 4497 N N . MET B 1 52 ? 1.152 -3.521 -17.938 1 98.25 52 MET B N 1
ATOM 4498 C CA . MET B 1 52 ? 1.345 -2.299 -18.703 1 98.25 52 MET B CA 1
ATOM 4499 C C . MET B 1 52 ? 0.099 -1.969 -19.531 1 98.25 52 MET B C 1
ATOM 4501 O O . MET B 1 52 ? -0.087 -0.826 -19.953 1 98.25 52 MET B O 1
ATOM 4505 N N . GLY B 1 53 ? -0.81 -2.986 -19.734 1 97.62 53 GLY B N 1
ATOM 4506 C CA . GLY B 1 53 ? -2.014 -2.74 -20.516 1 97.62 53 GLY B CA 1
ATOM 4507 C C . GLY B 1 53 ? -3.23 -2.447 -19.656 1 97.62 53 GLY B C 1
ATOM 4508 O O . GLY B 1 53 ? -4.32 -2.203 -20.172 1 97.62 53 GLY B O 1
ATOM 4509 N N . ILE B 1 54 ? -3.146 -2.354 -18.359 1 98.38 54 ILE B N 1
ATOM 4510 C CA . ILE B 1 54 ? -4.27 -2.373 -17.438 1 98.38 54 ILE B CA 1
ATOM 4511 C C . ILE B 1 54 ? -4.961 -1.012 -17.438 1 98.38 54 ILE B C 1
ATOM 4513 O O . ILE B 1 54 ? -6.172 -0.923 -17.203 1 98.38 54 ILE B O 1
ATOM 4517 N N . ASP B 1 55 ? -4.238 0.083 -17.688 1 97.19 55 ASP B N 1
ATOM 4518 C CA . ASP B 1 55 ? -4.832 1.414 -17.625 1 97.19 55 ASP B CA 1
ATOM 4519 C C . ASP B 1 55 ? -5.945 1.572 -18.656 1 97.19 55 ASP B C 1
ATOM 4521 O O . ASP B 1 55 ? -6.941 2.25 -18.406 1 97.19 55 ASP B O 1
ATOM 4525 N N . SER B 1 56 ? -5.766 0.982 -19.828 1 97.5 56 SER B N 1
ATOM 4526 C CA . SER B 1 56 ? -6.801 1.019 -20.859 1 97.5 56 SER B CA 1
ATOM 4527 C C . SER B 1 56 ? -8.055 0.277 -20.406 1 97.5 56 SER B C 1
ATOM 4529 O O . SER B 1 56 ? -9.172 0.715 -20.688 1 97.5 56 SER B O 1
ATOM 4531 N N . LEU B 1 57 ? -7.875 -0.857 -19.734 1 98.62 57 LEU B N 1
ATOM 4532 C CA . LEU B 1 57 ? -9 -1.605 -19.203 1 98.62 57 LEU B CA 1
ATOM 4533 C C . LEU B 1 57 ? -9.727 -0.795 -18.125 1 98.62 57 LEU B C 1
ATOM 4535 O O . LEU B 1 57 ? -10.961 -0.768 -18.094 1 98.62 57 LEU B O 1
ATOM 4539 N N . ALA B 1 58 ? -8.938 -0.145 -17.281 1 98.62 58 ALA B N 1
ATOM 4540 C CA . ALA B 1 58 ? -9.5 0.667 -16.203 1 98.62 58 ALA B CA 1
ATOM 4541 C C . ALA B 1 58 ? -10.352 1.803 -16.766 1 98.62 58 ALA B C 1
ATOM 4543 O O . ALA B 1 58 ? -11.414 2.115 -16.219 1 98.62 58 ALA B O 1
ATOM 4544 N N . THR B 1 59 ? -9.883 2.418 -17.812 1 98.31 59 THR B N 1
ATOM 4545 C CA . THR B 1 59 ? -10.609 3.514 -18.453 1 98.31 59 THR B CA 1
ATOM 4546 C C . THR B 1 59 ? -11.953 3.033 -18.984 1 98.31 59 THR B C 1
ATOM 4548 O O . THR B 1 59 ? -12.977 3.703 -18.812 1 98.31 59 THR B O 1
ATOM 4551 N N . ARG B 1 60 ? -11.938 1.848 -19.594 1 98.62 60 ARG B N 1
ATOM 4552 C CA . ARG B 1 60 ? -13.164 1.253 -20.125 1 98.62 60 ARG B CA 1
ATOM 4553 C C . ARG B 1 60 ? -14.125 0.893 -19 1 98.62 60 ARG B C 1
ATOM 4555 O O . ARG B 1 60 ? -15.336 1.094 -19.125 1 98.62 60 ARG B O 1
ATOM 4562 N N . ALA B 1 61 ? -13.633 0.356 -17.969 1 98.88 61 ALA B N 1
ATOM 4563 C CA . ALA B 1 61 ? -14.445 -0.01 -16.812 1 98.88 61 ALA B CA 1
ATOM 4564 C C . ALA B 1 61 ? -15.039 1.228 -16.141 1 98.88 61 ALA B C 1
ATOM 4566 O O . ALA B 1 61 ? -16.203 1.219 -15.719 1 98.88 61 ALA B O 1
ATOM 4567 N N . GLU B 1 62 ? -14.234 2.266 -16 1 98.75 62 GLU B N 1
ATOM 4568 C CA . GLU B 1 62 ? -14.68 3.516 -15.391 1 98.75 62 GLU B CA 1
ATOM 4569 C C . GLU B 1 62 ? -15.898 4.082 -16.109 1 98.75 62 GLU B C 1
ATOM 4571 O O . GLU B 1 62 ? -16.875 4.469 -15.484 1 98.75 62 GLU B O 1
ATOM 4576 N N . ALA B 1 63 ? -15.828 4.141 -17.406 1 98.69 63 ALA B N 1
ATOM 4577 C CA . ALA B 1 63 ? -16.938 4.633 -18.219 1 98.69 63 ALA B CA 1
ATOM 4578 C C . ALA B 1 63 ? -18.188 3.768 -18.047 1 98.69 63 ALA B C 1
ATOM 4580 O O . ALA B 1 63 ? -19.297 4.285 -17.969 1 98.69 63 ALA B O 1
ATOM 4581 N N . SER B 1 64 ? -17.953 2.475 -17.953 1 98.88 64 SER B N 1
ATOM 4582 C CA . SER B 1 64 ? -19.062 1.543 -17.797 1 98.88 64 SER B CA 1
ATOM 4583 C C . SER B 1 64 ? -19.734 1.69 -16.438 1 98.88 64 SER B C 1
ATOM 4585 O O . SER B 1 64 ? -20.953 1.572 -16.312 1 98.88 64 SER B O 1
ATOM 4587 N N . ILE B 1 65 ? -18.984 1.914 -15.398 1 98.81 65 ILE B N 1
ATOM 4588 C CA . ILE B 1 65 ? -19.531 2.143 -14.062 1 98.81 65 ILE B CA 1
ATOM 4589 C C . ILE B 1 65 ? -20.469 3.354 -14.086 1 98.81 65 ILE B C 1
ATOM 4591 O O . ILE B 1 65 ? -21.562 3.305 -13.539 1 98.81 65 ILE B O 1
ATOM 4595 N N . ARG B 1 66 ? -20.062 4.441 -14.711 1 98.44 66 ARG B N 1
ATOM 4596 C CA . ARG B 1 66 ? -20.875 5.645 -14.828 1 98.44 66 ARG B CA 1
ATOM 4597 C C . ARG B 1 66 ? -22.172 5.363 -15.586 1 98.44 66 ARG B C 1
ATOM 4599 O O . ARG B 1 66 ? -23.25 5.773 -15.164 1 98.44 66 ARG B O 1
ATOM 4606 N N . THR B 1 67 ? -22 4.645 -16.688 1 98.38 67 THR B N 1
ATOM 4607 C CA . THR B 1 67 ? -23.141 4.324 -17.531 1 98.38 67 THR B CA 1
ATOM 4608 C C . THR B 1 67 ? -24.156 3.465 -16.766 1 98.38 67 THR B C 1
ATOM 4610 O O . THR B 1 67 ? -25.359 3.602 -16.953 1 98.38 67 THR B O 1
ATOM 4613 N N . ALA B 1 68 ? -23.625 2.654 -15.867 1 98.38 68 ALA B N 1
ATOM 4614 C CA . ALA B 1 68 ? -24.469 1.746 -15.102 1 98.38 68 ALA B CA 1
ATOM 4615 C C . ALA B 1 68 ? -25.109 2.465 -13.914 1 98.38 68 ALA B C 1
ATOM 4617 O O . ALA B 1 68 ? -25.875 1.867 -13.156 1 98.38 68 ALA B O 1
ATOM 4618 N N . GLY B 1 69 ? -24.844 3.736 -13.727 1 97.62 69 GLY B N 1
ATOM 4619 C CA . GLY B 1 69 ? -25.531 4.543 -12.734 1 97.62 69 GLY B CA 1
ATOM 4620 C C . GLY B 1 69 ? -24.781 4.629 -11.414 1 97.62 69 GLY B C 1
ATOM 4621 O O . GLY B 1 69 ? -25.406 4.816 -10.359 1 97.62 69 GLY B O 1
ATOM 4622 N N . ALA B 1 70 ? -23.5 4.43 -11.406 1 98.56 70 ALA B N 1
ATOM 4623 C CA . ALA B 1 70 ? -22.672 4.547 -10.211 1 98.56 70 ALA B CA 1
ATOM 4624 C C . ALA B 1 70 ? -21.562 5.57 -10.406 1 98.56 70 ALA B C 1
ATOM 4626 O O . ALA B 1 70 ? -21.359 6.07 -11.523 1 98.56 70 ALA B O 1
ATOM 4627 N N . MET B 1 71 ? -20.891 5.984 -9.352 1 98.69 71 MET B N 1
ATOM 4628 C CA . MET B 1 71 ? -19.797 6.949 -9.406 1 98.69 71 MET B CA 1
ATOM 4629 C C . MET B 1 71 ? -18.453 6.266 -9.172 1 98.69 71 MET B C 1
ATOM 4631 O O . MET B 1 71 ? -18.188 5.789 -8.07 1 98.69 71 MET B O 1
ATOM 4635 N N . PRO B 1 72 ? -17.625 6.195 -10.211 1 98.75 72 PRO B N 1
ATOM 4636 C CA . PRO B 1 72 ? -16.328 5.539 -10.039 1 98.75 72 PRO B CA 1
ATOM 4637 C C . PRO B 1 72 ? -15.297 6.438 -9.352 1 98.75 72 PRO B C 1
ATOM 4639 O O . PRO B 1 72 ? -15.273 7.648 -9.586 1 98.75 72 PRO B O 1
ATOM 4642 N N . GLN B 1 73 ? -14.477 5.898 -8.516 1 98.69 73 GLN B N 1
ATOM 4643 C CA . GLN B 1 73 ? -13.273 6.492 -7.945 1 98.69 73 GLN B CA 1
ATOM 4644 C C . GLN B 1 73 ? -12.055 5.602 -8.188 1 98.69 73 GLN B C 1
ATOM 4646 O O . GLN B 1 73 ? -11.93 4.535 -7.586 1 98.69 73 GLN B O 1
ATOM 4651 N N . LYS B 1 74 ? -11.172 6.055 -9.047 1 98.56 74 LYS B N 1
ATOM 4652 C CA . LYS B 1 74 ? -9.992 5.285 -9.445 1 98.56 74 LYS B CA 1
ATOM 4653 C C . LYS B 1 74 ? -8.812 5.57 -8.531 1 98.56 74 LYS B C 1
ATOM 4655 O O . LYS B 1 74 ? -8.57 6.723 -8.156 1 98.56 74 LYS B O 1
ATOM 4660 N N . PHE B 1 75 ? -8.062 4.555 -8.094 1 98.69 75 PHE B N 1
ATOM 4661 C CA . PHE B 1 75 ? -6.836 4.699 -7.324 1 98.69 75 PHE B CA 1
ATOM 4662 C C . PHE B 1 75 ? -5.844 3.6 -7.676 1 98.69 75 PHE B C 1
ATOM 4664 O O . PHE B 1 75 ? -6.219 2.584 -8.266 1 98.69 75 PHE B O 1
ATOM 4671 N N . GLY B 1 76 ? -4.605 3.832 -7.367 1 97.94 76 GLY B N 1
ATOM 4672 C CA . GLY B 1 76 ? -3.559 2.898 -7.754 1 97.94 76 GLY B CA 1
ATOM 4673 C C . GLY B 1 76 ? -3.191 1.922 -6.652 1 97.94 76 GLY B C 1
ATOM 4674 O O . GLY B 1 76 ? -3.451 2.182 -5.477 1 97.94 76 GLY B O 1
ATOM 4675 N N . THR B 1 77 ? -2.635 0.799 -7.047 1 97.62 77 THR B N 1
ATOM 4676 C CA . THR B 1 77 ? -1.929 -0.153 -6.195 1 97.62 77 THR B CA 1
ATOM 4677 C C . THR B 1 77 ? -0.629 -0.608 -6.855 1 97.62 77 THR B C 1
ATOM 4679 O O . THR B 1 77 ? -0.361 -0.269 -8.008 1 97.62 77 THR B O 1
ATOM 4682 N N . ILE B 1 78 ? 0.185 -1.312 -6.152 1 98.38 78 ILE B N 1
ATOM 4683 C CA . ILE B 1 78 ? 1.521 -1.634 -6.645 1 98.38 78 ILE B CA 1
ATOM 4684 C C . ILE B 1 78 ? 1.509 -3.01 -7.305 1 98.38 78 ILE B C 1
ATOM 4686 O O . ILE B 1 78 ? 0.508 -3.729 -7.242 1 98.38 78 ILE B O 1
ATOM 4690 N N . THR B 1 79 ? 2.592 -3.291 -7.957 1 98 79 THR B N 1
ATOM 4691 C CA . THR B 1 79 ? 2.896 -4.621 -8.477 1 98 79 THR B CA 1
ATOM 4692 C C . THR B 1 79 ? 4.398 -4.895 -8.406 1 98 79 THR B C 1
ATOM 4694 O O . THR B 1 79 ? 5.203 -3.963 -8.438 1 98 79 THR B O 1
ATOM 4697 N N . ILE B 1 80 ? 4.75 -6.125 -8.18 1 97 80 ILE B N 1
ATOM 4698 C CA . ILE B 1 80 ? 6.105 -6.641 -8.328 1 97 80 ILE B CA 1
ATOM 4699 C C . ILE B 1 80 ? 6.145 -7.668 -9.461 1 97 80 ILE B C 1
ATOM 4701 O O . ILE B 1 80 ? 5.254 -8.516 -9.57 1 97 80 ILE B O 1
ATOM 4705 N N . SER B 1 81 ? 7.086 -7.457 -10.328 1 97 81 SER B N 1
ATOM 4706 C CA . SER B 1 81 ? 7.281 -8.477 -11.352 1 97 81 SER B CA 1
ATOM 4707 C C . SER B 1 81 ? 8.078 -9.656 -10.805 1 97 81 SER B C 1
ATOM 4709 O O . SER B 1 81 ? 9.281 -9.547 -10.578 1 97 81 SER B O 1
ATOM 4711 N N . ASP B 1 82 ? 7.434 -10.75 -10.68 1 93.44 82 ASP B N 1
ATOM 4712 C CA . ASP B 1 82 ? 8.133 -11.945 -10.227 1 93.44 82 ASP B CA 1
ATOM 4713 C C . ASP B 1 82 ? 9.234 -12.344 -11.211 1 93.44 82 ASP B C 1
ATOM 4715 O O . ASP B 1 82 ? 10.336 -12.703 -10.797 1 93.44 82 ASP B O 1
ATOM 4719 N N . GLY B 1 83 ? 8.891 -12.227 -12.484 1 93.44 83 GLY B N 1
ATOM 4720 C CA . GLY B 1 83 ? 9.859 -12.602 -13.5 1 93.44 83 GLY B CA 1
ATOM 4721 C C . GLY B 1 83 ? 11.125 -11.758 -13.469 1 93.44 83 GLY B C 1
ATOM 4722 O O . GLY B 1 83 ? 12.227 -12.289 -13.609 1 93.44 83 GLY B O 1
ATOM 4723 N N . ILE B 1 84 ? 10.977 -10.508 -13.273 1 95.81 84 ILE B N 1
ATOM 4724 C CA . ILE B 1 84 ? 12.117 -9.594 -13.312 1 95.81 84 ILE B CA 1
ATOM 4725 C C . ILE B 1 84 ? 12.898 -9.68 -12.008 1 95.81 84 ILE B C 1
ATOM 4727 O O . ILE B 1 84 ? 14.133 -9.594 -12.008 1 95.81 84 ILE B O 1
ATOM 4731 N N . SER B 1 85 ? 12.211 -9.898 -10.867 1 95 85 SER B N 1
ATOM 4732 C CA . SER B 1 85 ? 12.875 -9.945 -9.57 1 95 85 SER B CA 1
ATOM 4733 C C . SER B 1 85 ? 13.477 -11.32 -9.305 1 95 85 SER B C 1
ATOM 4735 O O . SER B 1 85 ? 14.258 -11.492 -8.367 1 95 85 SER B O 1
ATOM 4737 N N . MET B 1 86 ? 13.227 -12.289 -10.172 1 92.06 86 MET B N 1
ATOM 4738 C CA . MET B 1 86 ? 13.633 -13.68 -9.969 1 92.06 86 MET B CA 1
ATOM 4739 C C . MET B 1 86 ? 15.148 -13.789 -9.812 1 92.06 86 MET B C 1
ATOM 4741 O O . MET B 1 86 ? 15.898 -13.234 -10.617 1 92.06 86 MET B O 1
ATOM 4745 N N . GLY B 1 87 ? 15.562 -14.5 -8.812 1 88.38 87 GLY B N 1
ATOM 4746 C CA . GLY B 1 87 ? 16.984 -14.781 -8.617 1 88.38 87 GLY B CA 1
ATOM 4747 C C . GLY B 1 87 ? 17.719 -13.656 -7.93 1 88.38 87 GLY B C 1
ATOM 4748 O O . GLY B 1 87 ? 18.953 -13.672 -7.844 1 88.38 87 GLY B O 1
ATOM 4749 N N . THR B 1 88 ? 16.984 -12.617 -7.504 1 92.62 88 THR B N 1
ATOM 4750 C CA . THR B 1 88 ? 17.594 -11.492 -6.801 1 92.62 88 THR B CA 1
ATOM 4751 C C . THR B 1 88 ? 16.984 -11.328 -5.414 1 92.62 88 THR B C 1
ATOM 4753 O O . THR B 1 88 ? 16.016 -12.008 -5.07 1 92.62 88 THR B O 1
ATOM 4756 N N . GLU B 1 89 ? 17.547 -10.469 -4.637 1 93.81 89 GLU B N 1
ATOM 4757 C CA . GLU B 1 89 ? 16.984 -10.133 -3.33 1 93.81 89 GLU B CA 1
ATOM 4758 C C . GLU B 1 89 ? 15.586 -9.555 -3.463 1 93.81 89 GLU B C 1
ATOM 4760 O O . GLU B 1 89 ? 14.75 -9.719 -2.572 1 93.81 89 GLU B O 1
ATOM 4765 N N . GLY B 1 90 ? 15.328 -8.914 -4.641 1 96.38 90 GLY B N 1
ATOM 4766 C CA . GLY B 1 90 ? 14.031 -8.312 -4.902 1 96.38 90 GLY B CA 1
ATOM 4767 C C . GLY B 1 90 ? 12.883 -9.305 -4.801 1 96.38 90 GLY B C 1
ATOM 4768 O O . GLY B 1 90 ? 11.758 -8.922 -4.449 1 96.38 90 GLY B O 1
ATOM 4769 N N . MET B 1 91 ? 13.18 -10.539 -5.02 1 96.38 91 MET B N 1
ATOM 4770 C CA . MET B 1 91 ? 12.156 -11.578 -4.996 1 96.38 91 MET B CA 1
ATOM 4771 C C . MET B 1 91 ? 11.586 -11.75 -3.594 1 96.38 91 MET B C 1
ATOM 4773 O O . MET B 1 91 ? 10.492 -12.289 -3.424 1 96.38 91 MET B O 1
ATOM 4777 N N . LYS B 1 92 ? 12.328 -11.32 -2.553 1 97.06 92 LYS B N 1
ATOM 4778 C CA . LYS B 1 92 ? 11.828 -11.383 -1.185 1 97.06 92 LYS B CA 1
ATOM 4779 C C . LYS B 1 92 ? 10.57 -10.531 -1.021 1 97.06 92 LYS B C 1
ATOM 4781 O O . LYS B 1 92 ? 9.75 -10.781 -0.136 1 97.06 92 LYS B O 1
ATOM 4786 N N . TYR B 1 93 ? 10.367 -9.578 -1.896 1 98.12 93 TYR B N 1
ATOM 4787 C CA . TYR B 1 93 ? 9.266 -8.625 -1.791 1 98.12 93 TYR B CA 1
ATOM 4788 C C . TYR B 1 93 ? 8.023 -9.156 -2.5 1 98.12 93 TYR B C 1
ATOM 4790 O O . TYR B 1 93 ? 6.93 -8.617 -2.336 1 98.12 93 TYR B O 1
ATOM 4798 N N . SER B 1 94 ? 8.109 -10.242 -3.24 1 97.5 94 SER B N 1
ATOM 4799 C CA . SER B 1 94 ? 7.02 -10.711 -4.086 1 97.5 94 SER B CA 1
ATOM 4800 C C . SER B 1 94 ? 5.812 -11.125 -3.252 1 97.5 94 SER B C 1
ATOM 4802 O O . SER B 1 94 ? 4.746 -10.508 -3.34 1 97.5 94 SER B O 1
ATOM 4804 N N . LEU B 1 95 ? 5.988 -12.125 -2.377 1 98.31 95 LEU B N 1
ATOM 4805 C CA . LEU B 1 95 ? 4.852 -12.547 -1.568 1 98.31 95 LEU B CA 1
ATOM 4806 C C . LEU B 1 95 ? 4.398 -11.43 -0.635 1 98.31 95 LEU B C 1
ATOM 4808 O O . LEU B 1 95 ? 3.203 -11.289 -0.363 1 98.31 95 LEU B O 1
ATOM 4812 N N . VAL B 1 96 ? 5.359 -10.625 -0.137 1 98.62 96 VAL B N 1
ATOM 4813 C CA . VAL B 1 96 ? 5.07 -9.477 0.72 1 98.62 96 VAL B CA 1
ATOM 4814 C C . VAL B 1 96 ? 4.148 -8.508 -0.011 1 98.62 96 VAL B C 1
ATOM 4816 O O . VAL B 1 96 ? 3.268 -7.895 0.602 1 98.62 96 VAL B O 1
ATOM 4819 N N . SER B 1 97 ? 4.316 -8.383 -1.354 1 98.75 97 SER B N 1
ATOM 4820 C CA . SER B 1 97 ? 3.502 -7.461 -2.141 1 98.75 97 SER B CA 1
ATOM 4821 C C . SER B 1 97 ? 2.039 -7.895 -2.156 1 98.75 97 SER B C 1
ATOM 4823 O O . SER B 1 97 ? 1.142 -7.062 -2.301 1 98.75 97 SER B O 1
ATOM 4825 N N . ARG B 1 98 ? 1.749 -9.203 -1.947 1 98.69 98 ARG B N 1
ATOM 4826 C CA . ARG B 1 98 ? 0.372 -9.672 -1.821 1 98.69 98 ARG B CA 1
ATOM 4827 C C . ARG B 1 98 ? -0.344 -8.961 -0.677 1 98.69 98 ARG B C 1
ATOM 4829 O O . ARG B 1 98 ? -1.477 -8.5 -0.836 1 98.69 98 ARG B O 1
ATOM 4836 N N . GLU B 1 99 ? 0.362 -8.859 0.472 1 98.69 99 GLU B N 1
ATOM 4837 C CA . GLU B 1 99 ? -0.19 -8.219 1.661 1 98.69 99 GLU B CA 1
ATOM 4838 C C . GLU B 1 99 ? -0.302 -6.707 1.471 1 98.69 99 GLU B C 1
ATOM 4840 O O . GLU B 1 99 ? -1.279 -6.094 1.902 1 98.69 99 GLU B O 1
ATOM 4845 N N . VAL B 1 100 ? 0.682 -6.141 0.814 1 98.81 100 VAL B N 1
ATOM 4846 C CA . VAL B 1 100 ? 0.69 -4.699 0.598 1 98.81 100 VAL B CA 1
ATOM 4847 C C . VAL B 1 100 ? -0.443 -4.312 -0.35 1 98.81 100 VAL B C 1
ATOM 4849 O O . VAL B 1 100 ? -1.103 -3.287 -0.154 1 98.81 100 VAL B O 1
ATOM 4852 N N . ILE B 1 101 ? -0.686 -5.094 -1.407 1 98.88 101 ILE B N 1
ATOM 4853 C CA . ILE B 1 101 ? -1.776 -4.848 -2.346 1 98.88 101 ILE B CA 1
ATOM 4854 C C . ILE B 1 101 ? -3.115 -4.965 -1.621 1 98.88 101 ILE B C 1
ATOM 4856 O O . ILE B 1 101 ? -3.992 -4.109 -1.78 1 98.88 101 ILE B O 1
ATOM 4860 N N . ALA B 1 102 ? -3.275 -6.023 -0.8 1 98.94 102 ALA B N 1
ATOM 4861 C CA . ALA B 1 102 ? -4.508 -6.207 -0.035 1 98.94 102 ALA B CA 1
ATOM 4862 C C . ALA B 1 102 ? -4.758 -5.023 0.895 1 98.94 102 ALA B C 1
ATOM 4864 O O . ALA B 1 102 ? -5.867 -4.488 0.942 1 98.94 102 ALA B O 1
ATOM 4865 N N . ASP B 1 103 ? -3.729 -4.645 1.625 1 98.88 103 ASP B N 1
ATOM 4866 C CA . ASP B 1 103 ? -3.836 -3.52 2.551 1 98.88 103 ASP B CA 1
ATOM 4867 C C . ASP B 1 103 ? -4.148 -2.223 1.807 1 98.88 103 ASP B C 1
ATOM 4869 O O . ASP B 1 103 ? -4.879 -1.37 2.314 1 98.88 103 ASP B O 1
ATOM 4873 N N . SER B 1 104 ? -3.564 -2.043 0.635 1 98.88 104 SER B N 1
ATOM 4874 C CA . SER B 1 104 ? -3.795 -0.853 -0.178 1 98.88 104 SER B CA 1
ATOM 4875 C C . SER B 1 104 ? -5.262 -0.738 -0.586 1 98.88 104 SER B C 1
ATOM 4877 O O . SER B 1 104 ? -5.891 0.299 -0.367 1 98.88 104 SER B O 1
ATOM 4879 N N . ILE B 1 105 ? -5.801 -1.804 -1.114 1 98.94 105 ILE B N 1
ATOM 4880 C CA . ILE B 1 105 ? -7.176 -1.795 -1.602 1 98.94 105 ILE B CA 1
ATOM 4881 C C . ILE B 1 105 ? -8.141 -1.626 -0.429 1 98.94 105 ILE B C 1
ATOM 4883 O O . ILE B 1 105 ? -9.078 -0.826 -0.497 1 98.94 105 ILE B O 1
ATOM 4887 N N . GLU B 1 106 ? -7.891 -2.324 0.654 1 98.88 106 GLU B N 1
ATOM 4888 C CA . GLU B 1 106 ? -8.727 -2.229 1.849 1 98.88 106 GLU B CA 1
ATOM 4889 C C . GLU B 1 106 ? -8.711 -0.815 2.422 1 98.88 106 GLU B C 1
ATOM 4891 O O . GLU B 1 106 ? -9.758 -0.262 2.754 1 98.88 106 GLU B O 1
ATOM 4896 N N . THR B 1 107 ? -7.535 -0.237 2.514 1 98.81 107 THR B N 1
ATOM 4897 C CA . THR B 1 107 ? -7.371 1.094 3.09 1 98.81 107 THR B CA 1
ATOM 4898 C C . THR B 1 107 ? -8.133 2.133 2.271 1 98.81 107 THR B C 1
ATOM 4900 O O . THR B 1 107 ? -8.859 2.959 2.83 1 98.81 107 THR B O 1
ATOM 4903 N N . ALA B 1 108 ? -8.016 2.105 0.973 1 98.75 108 ALA B N 1
ATOM 4904 C CA . ALA B 1 108 ? -8.688 3.078 0.117 1 98.75 108 ALA B CA 1
ATOM 4905 C C . ALA B 1 108 ? -10.203 2.902 0.169 1 98.75 108 ALA B C 1
ATOM 4907 O O . ALA B 1 108 ? -10.938 3.871 0.36 1 98.75 108 ALA B O 1
ATOM 4908 N N . CYS B 1 109 ? -10.695 1.674 0.063 1 98.81 109 CYS B N 1
ATOM 4909 C CA . CYS B 1 109 ? -12.125 1.401 -0.042 1 98.81 109 CYS B CA 1
ATOM 4910 C C . CYS B 1 109 ? -12.828 1.67 1.281 1 98.81 109 CYS B C 1
ATOM 4912 O O . CYS B 1 109 ? -13.891 2.295 1.309 1 98.81 109 CYS B O 1
ATOM 4914 N N . MET B 1 110 ? -12.227 1.182 2.363 1 98.56 110 MET B N 1
ATOM 4915 C CA . MET B 1 110 ? -12.852 1.36 3.672 1 98.56 110 MET B CA 1
ATOM 4916 C C . MET B 1 110 ? -12.68 2.793 4.164 1 98.56 110 MET B C 1
ATOM 4918 O O . MET B 1 110 ? -13.594 3.355 4.777 1 98.56 110 MET B O 1
ATOM 4922 N N . GLY B 1 111 ? -11.523 3.373 3.852 1 98.19 111 GLY B N 1
ATOM 4923 C CA . GLY B 1 111 ? -11.297 4.762 4.219 1 98.19 111 GLY B CA 1
ATOM 4924 C C . GLY B 1 111 ? -12.289 5.715 3.568 1 98.19 111 GLY B C 1
ATOM 4925 O O . GLY B 1 111 ? -12.711 6.695 4.188 1 98.19 111 GLY B O 1
ATOM 4926 N N . GLN B 1 112 ? -12.688 5.379 2.334 1 98.31 112 GLN B N 1
ATOM 4927 C CA . GLN B 1 112 ? -13.562 6.266 1.576 1 98.31 112 GLN B CA 1
ATOM 4928 C C . GLN B 1 112 ? -15.008 5.777 1.61 1 98.31 112 GLN B C 1
ATOM 4930 O O . GLN B 1 112 ? -15.875 6.34 0.939 1 98.31 112 GLN B O 1
ATOM 4935 N N . SER B 1 113 ? -15.297 4.707 2.377 1 98.19 113 SER B N 1
ATOM 4936 C CA . SER B 1 113 ? -16.625 4.148 2.568 1 98.19 113 SER B CA 1
ATOM 4937 C C . SER B 1 113 ? -17.266 3.781 1.234 1 98.19 113 SER B C 1
ATOM 4939 O O . SER B 1 113 ? -18.422 4.125 0.978 1 98.19 113 SER B O 1
ATOM 4941 N N . MET B 1 114 ? -16.578 3.127 0.362 1 98.69 114 MET B N 1
ATOM 4942 C CA . MET B 1 114 ? -17.062 2.805 -0.975 1 98.69 114 MET B CA 1
ATOM 4943 C C . MET B 1 114 ? -18.109 1.694 -0.919 1 98.69 114 MET B C 1
ATOM 4945 O O . MET B 1 114 ? -18.109 0.888 0.013 1 98.69 114 MET B O 1
ATOM 4949 N N . ASP B 1 115 ? -19.016 1.624 -1.925 1 98.81 115 ASP B N 1
ATOM 4950 C CA . ASP B 1 115 ? -20.141 0.705 -1.939 1 98.81 115 ASP B CA 1
ATOM 4951 C C . ASP B 1 115 ? -19.797 -0.589 -2.67 1 98.81 115 ASP B C 1
ATOM 4953 O O . ASP B 1 115 ? -20.516 -1.586 -2.559 1 98.81 115 ASP B O 1
ATOM 4957 N N . GLY B 1 116 ? -18.734 -0.604 -3.377 1 98.88 116 GLY B N 1
ATOM 4958 C CA . GLY B 1 116 ? -18.203 -1.744 -4.105 1 98.88 116 GLY B CA 1
ATOM 4959 C C . GLY B 1 116 ? -16.812 -1.493 -4.672 1 98.88 116 GLY B C 1
ATOM 4960 O O . GLY B 1 116 ? -16.312 -0.373 -4.605 1 98.88 116 GLY B O 1
ATOM 4961 N N . VAL B 1 117 ? -16.188 -2.57 -5.238 1 98.94 117 VAL B N 1
ATOM 4962 C CA . VAL B 1 117 ? -14.844 -2.375 -5.766 1 98.94 117 VAL B CA 1
ATOM 4963 C C . VAL B 1 117 ? -14.617 -3.291 -6.965 1 98.94 117 VAL B C 1
ATOM 4965 O O . VAL B 1 117 ? -15.062 -4.441 -6.969 1 98.94 117 VAL B O 1
ATOM 4968 N N . LEU B 1 118 ? -14.109 -2.754 -8.023 1 98.94 118 LEU B N 1
ATOM 4969 C CA . LEU B 1 118 ? -13.555 -3.467 -9.164 1 98.94 118 LEU B CA 1
ATOM 4970 C C . LEU B 1 118 ? -12.031 -3.357 -9.188 1 98.94 118 LEU B C 1
ATOM 4972 O O . LEU B 1 118 ? -11.484 -2.258 -9.281 1 98.94 118 LEU B O 1
ATOM 4976 N N . ALA B 1 119 ? -11.367 -4.465 -8.984 1 98.94 119 ALA B N 1
ATOM 4977 C CA . ALA B 1 119 ? -9.906 -4.465 -8.984 1 98.94 119 ALA B CA 1
ATOM 4978 C C . ALA B 1 119 ? -9.359 -5.102 -10.258 1 98.94 119 ALA B C 1
ATOM 4980 O O . ALA B 1 119 ? -9.836 -6.152 -10.688 1 98.94 119 ALA B O 1
ATOM 4981 N N . ILE B 1 120 ? -8.398 -4.453 -10.883 1 98.88 120 ILE B N 1
ATOM 4982 C CA . ILE B 1 120 ? -7.742 -4.977 -12.078 1 98.88 120 ILE B CA 1
ATOM 4983 C C . ILE B 1 120 ? -6.285 -5.305 -11.766 1 98.88 120 ILE B C 1
ATOM 4985 O O . ILE B 1 120 ? -5.559 -4.469 -11.227 1 98.88 120 ILE B O 1
ATOM 4989 N N . GLY B 1 121 ? -5.84 -6.484 -12 1 98.56 121 GLY B N 1
ATOM 4990 C CA . GLY B 1 121 ? -4.473 -6.93 -11.773 1 98.56 121 GLY B CA 1
ATOM 4991 C C . GLY B 1 121 ? -3.953 -7.844 -12.867 1 98.56 121 GLY B C 1
ATOM 4992 O O . GLY B 1 121 ? -4.727 -8.336 -13.688 1 98.56 121 GLY B O 1
ATOM 4993 N N . GLY B 1 122 ? -2.639 -8.062 -12.906 1 98.12 122 GLY B N 1
ATOM 4994 C CA . GLY B 1 122 ? -2.021 -8.875 -13.938 1 98.12 122 GLY B CA 1
ATOM 4995 C C . GLY B 1 122 ? -0.982 -9.844 -13.398 1 98.12 122 GLY B C 1
ATOM 4996 O O . GLY B 1 122 ? -1.135 -11.062 -13.523 1 98.12 122 GLY B O 1
ATOM 4997 N N . CYS B 1 123 ? 0.016 -9.352 -12.719 1 97.62 123 CYS B N 1
ATOM 4998 C CA . CYS B 1 123 ? 1.108 -10.172 -12.219 1 97.62 123 CYS B CA 1
ATOM 4999 C C . CYS B 1 123 ? 0.642 -11.047 -11.055 1 97.62 123 CYS B C 1
ATOM 5001 O O . CYS B 1 123 ? -0.472 -10.883 -10.555 1 97.62 123 CYS B O 1
ATOM 5003 N N . ASP B 1 124 ? 1.397 -11.977 -10.656 1 96.81 124 ASP B N 1
ATOM 5004 C CA . ASP B 1 124 ? 1.085 -13.117 -9.797 1 96.81 124 ASP B CA 1
ATOM 5005 C C . ASP B 1 124 ? 0.374 -12.672 -8.523 1 96.81 124 ASP B C 1
ATOM 5007 O O . ASP B 1 124 ? -0.661 -13.227 -8.156 1 96.81 124 ASP B O 1
ATOM 5011 N N . LYS B 1 125 ? 0.893 -11.578 -7.93 1 98.5 125 LYS B N 1
ATOM 5012 C CA . LYS B 1 125 ? 0.442 -11.281 -6.57 1 98.5 125 LYS B CA 1
ATOM 5013 C C . LYS B 1 125 ? -0.693 -10.266 -6.578 1 98.5 125 LYS B C 1
ATOM 5015 O O . LYS B 1 125 ? -1.342 -10.039 -5.555 1 98.5 125 LYS B O 1
ATOM 5020 N N . ASN B 1 126 ? -1.022 -9.688 -7.754 1 98.56 126 ASN B N 1
ATOM 5021 C CA . ASN B 1 126 ? -2.174 -8.789 -7.848 1 98.56 126 ASN B CA 1
ATOM 5022 C C . ASN B 1 126 ? -3.477 -9.523 -7.535 1 98.56 126 ASN B C 1
ATOM 5024 O O . ASN B 1 126 ? -4.348 -8.984 -6.855 1 98.56 126 ASN B O 1
ATOM 5028 N N . MET B 1 127 ? -3.598 -10.758 -8.031 1 98.38 127 MET B N 1
ATOM 5029 C CA . MET B 1 127 ? -4.84 -11.516 -7.922 1 98.38 127 MET B CA 1
ATOM 5030 C C . MET B 1 127 ? -5.121 -11.898 -6.473 1 98.38 127 MET B C 1
ATOM 5032 O O . MET B 1 127 ? -6.113 -11.461 -5.891 1 98.38 127 MET B O 1
ATOM 5036 N N . PRO B 1 128 ? -4.184 -12.641 -5.867 1 98.69 128 PRO B N 1
ATOM 5037 C CA . PRO B 1 128 ? -4.504 -13 -4.484 1 98.69 128 PRO B CA 1
ATOM 5038 C C . PRO B 1 128 ? -4.566 -11.789 -3.559 1 98.69 128 PRO B C 1
ATOM 5040 O O . PRO B 1 128 ? -5.348 -11.781 -2.602 1 98.69 128 PRO B O 1
ATOM 5043 N N . GLY B 1 129 ? -3.734 -10.727 -3.779 1 98.81 129 GLY B N 1
ATOM 5044 C CA . GLY B 1 129 ? -3.838 -9.516 -2.98 1 98.81 129 GLY B CA 1
ATOM 5045 C C . GLY B 1 129 ? -5.207 -8.867 -3.055 1 98.81 129 GLY B C 1
ATOM 5046 O O . GLY B 1 129 ? -5.789 -8.516 -2.027 1 98.81 129 GLY B O 1
ATOM 5047 N N . ALA B 1 130 ? -5.734 -8.711 -4.258 1 98.88 130 ALA B N 1
ATOM 5048 C CA . ALA B 1 130 ? -7.051 -8.117 -4.453 1 98.88 130 ALA B CA 1
ATOM 5049 C C . ALA B 1 130 ? -8.141 -8.977 -3.82 1 98.88 130 ALA B C 1
ATOM 5051 O O . ALA B 1 130 ? -9.07 -8.453 -3.193 1 98.88 130 ALA B O 1
ATOM 5052 N N . MET B 1 131 ? -8.055 -10.289 -3.957 1 98.88 131 MET B N 1
ATOM 5053 C CA . MET B 1 131 ? -9.086 -11.18 -3.439 1 98.88 131 MET B CA 1
ATOM 5054 C C . MET B 1 131 ? -9.086 -11.188 -1.915 1 98.88 131 MET B C 1
ATOM 5056 O O . MET B 1 131 ? -10.141 -11.281 -1.29 1 98.88 131 MET B O 1
ATOM 5060 N N . LEU B 1 132 ? -7.879 -11.102 -1.346 1 98.81 132 LEU B N 1
ATOM 5061 C CA . LEU B 1 132 ? -7.777 -10.969 0.104 1 98.81 132 LEU B CA 1
ATOM 5062 C C . LEU B 1 132 ? -8.531 -9.734 0.589 1 98.81 132 LEU B C 1
ATOM 5064 O O . LEU B 1 132 ? -9.297 -9.812 1.554 1 98.81 132 LEU B O 1
ATOM 5068 N N . ALA B 1 133 ? -8.32 -8.648 -0.078 1 98.88 133 ALA B N 1
ATOM 5069 C CA . ALA B 1 133 ? -8.992 -7.402 0.286 1 98.88 133 ALA B CA 1
ATOM 5070 C C . ALA B 1 133 ? -10.508 -7.543 0.158 1 98.88 133 ALA B C 1
ATOM 5072 O O . ALA B 1 133 ? -11.258 -7.121 1.043 1 98.88 133 ALA B O 1
ATOM 5073 N N . MET B 1 134 ? -10.961 -8.125 -0.948 1 98.88 134 MET B N 1
ATOM 5074 C CA . MET B 1 134 ? -12.391 -8.297 -1.196 1 98.88 134 MET B CA 1
ATOM 5075 C C . MET B 1 134 ? -13.031 -9.141 -0.1 1 98.88 134 MET B C 1
ATOM 5077 O O . MET B 1 134 ? -14.109 -8.805 0.396 1 98.88 134 MET B O 1
ATOM 5081 N N . ALA B 1 135 ? -12.32 -10.195 0.237 1 98.75 135 ALA B N 1
ATOM 5082 C CA . ALA B 1 135 ? -12.836 -11.078 1.277 1 98.75 135 ALA B CA 1
ATOM 5083 C C . ALA B 1 135 ? -12.898 -10.367 2.625 1 98.75 135 ALA B C 1
ATOM 5085 O O . ALA B 1 135 ? -13.859 -10.539 3.383 1 98.75 135 ALA B O 1
ATOM 5086 N N . ARG B 1 136 ? -11.914 -9.555 2.936 1 98.38 136 ARG B N 1
ATOM 5087 C CA . ARG B 1 136 ? -11.852 -8.82 4.199 1 98.38 136 ARG B CA 1
ATOM 5088 C C . ARG B 1 136 ? -12.961 -7.781 4.281 1 98.38 136 ARG B C 1
ATOM 5090 O O . ARG B 1 136 ? -13.648 -7.676 5.305 1 98.38 136 ARG B O 1
ATOM 5097 N N . MET B 1 137 ? -13.141 -7.023 3.215 1 98.5 137 MET B N 1
ATOM 5098 C CA . MET B 1 137 ? -14.023 -5.863 3.23 1 98.5 137 MET B CA 1
ATOM 5099 C C . MET B 1 137 ? -15.484 -6.289 3.135 1 98.5 137 MET B C 1
ATOM 5101 O O . MET B 1 137 ? -16.359 -5.668 3.74 1 98.5 137 MET B O 1
ATOM 5105 N N . ASN B 1 138 ? -15.719 -7.32 2.34 1 98.69 138 ASN B N 1
ATOM 5106 C CA . ASN B 1 138 ? -17.031 -7.914 2.127 1 98.69 138 ASN B CA 1
ATOM 5107 C C . ASN B 1 138 ? -18.031 -6.887 1.61 1 98.69 138 ASN B C 1
ATOM 5109 O O . ASN B 1 138 ? -19.188 -6.875 2.033 1 98.69 138 ASN B O 1
ATOM 5113 N N . ILE B 1 139 ? -17.656 -5.953 0.795 1 98.75 139 ILE B N 1
ATOM 5114 C CA . ILE B 1 139 ? -18.531 -5.152 -0.054 1 98.75 139 ILE B CA 1
ATOM 5115 C C . ILE B 1 139 ? -18.562 -5.75 -1.458 1 98.75 139 ILE B C 1
ATOM 5117 O O . ILE B 1 139 ? -17.641 -6.438 -1.876 1 98.75 139 ILE B O 1
ATOM 5121 N N . PRO B 1 140 ? -19.641 -5.559 -2.205 1 98.88 140 PRO B N 1
ATOM 5122 C CA . PRO B 1 140 ? -19.688 -6.168 -3.537 1 98.88 140 PRO B CA 1
ATOM 5123 C C . PRO B 1 140 ? -18.438 -5.891 -4.359 1 98.88 140 PRO B C 1
ATOM 5125 O O . PRO B 1 140 ? -17.938 -4.762 -4.375 1 98.88 140 PRO B O 1
ATOM 5128 N N . ALA B 1 141 ? -17.922 -6.949 -5.016 1 98.94 141 ALA B N 1
ATOM 5129 C CA . ALA B 1 141 ? -16.625 -6.812 -5.652 1 98.94 141 ALA B CA 1
ATOM 5130 C C . ALA B 1 141 ? -16.469 -7.785 -6.82 1 98.94 141 ALA B C 1
ATOM 5132 O O . ALA B 1 141 ? -17.094 -8.852 -6.832 1 98.94 141 ALA B O 1
ATOM 5133 N N . ILE B 1 142 ? -15.664 -7.406 -7.754 1 98.94 142 ILE B N 1
ATOM 5134 C CA . ILE B 1 142 ? -15.336 -8.258 -8.891 1 98.94 142 ILE B CA 1
ATOM 5135 C C . ILE B 1 142 ? -13.875 -8.047 -9.289 1 98.94 142 ILE B C 1
ATOM 5137 O O . ILE B 1 142 ? -13.344 -6.941 -9.164 1 98.94 142 ILE B O 1
ATOM 5141 N N . PHE B 1 143 ? -13.188 -9.133 -9.594 1 98.94 143 PHE B N 1
ATOM 5142 C CA . PHE B 1 143 ? -11.812 -9.039 -10.062 1 98.94 143 PHE B CA 1
ATOM 5143 C C . PHE B 1 143 ? -11.758 -9.117 -11.586 1 98.94 143 PHE B C 1
ATOM 5145 O O . PHE B 1 143 ? -12.445 -9.938 -12.195 1 98.94 143 PHE B O 1
ATOM 5152 N N . VAL B 1 144 ? -10.961 -8.234 -12.219 1 98.94 144 VAL B N 1
ATOM 5153 C CA . VAL B 1 144 ? -10.711 -8.234 -13.656 1 98.94 144 VAL B CA 1
ATOM 5154 C C . VAL B 1 144 ? -9.242 -8.562 -13.93 1 98.94 144 VAL B C 1
ATOM 5156 O O . VAL B 1 144 ? -8.352 -7.812 -13.523 1 98.94 144 VAL B O 1
ATOM 5159 N N . TYR B 1 145 ? -9.023 -9.703 -14.578 1 98.69 145 TYR B N 1
ATOM 5160 C CA . TYR B 1 145 ? -7.688 -10.102 -15.016 1 98.69 145 TYR B CA 1
ATOM 5161 C C . TYR B 1 145 ? -7.223 -9.242 -16.188 1 98.69 145 TYR B C 1
ATOM 5163 O O . TYR B 1 145 ? -7.996 -8.969 -17.109 1 98.69 145 TYR B O 1
ATOM 5171 N N . GLY B 1 146 ? -5.969 -8.75 -16.125 1 98.56 146 GLY B N 1
ATOM 5172 C CA . GLY B 1 146 ? -5.438 -7.887 -17.156 1 98.56 146 GLY B CA 1
ATOM 5173 C C . GLY B 1 146 ? -5.219 -8.609 -18.484 1 98.56 146 GLY B C 1
ATOM 5174 O O . GLY B 1 146 ? -5.066 -7.98 -19.531 1 98.56 146 GLY B O 1
ATOM 5175 N N . GLY B 1 147 ? -5.16 -9.969 -18.406 1 98.62 147 GLY B N 1
ATOM 5176 C CA . GLY B 1 147 ? -4.98 -10.773 -19.594 1 98.62 147 GLY B CA 1
ATOM 5177 C C . GLY B 1 147 ? -3.609 -11.422 -19.688 1 98.62 147 GLY B C 1
ATOM 5178 O O . GLY B 1 147 ? -2.658 -10.953 -19.062 1 98.62 147 GLY B O 1
ATOM 5179 N N . THR B 1 148 ? -3.537 -12.492 -20.453 1 98.38 148 THR B N 1
ATOM 5180 C CA . THR B 1 148 ? -2.287 -13.219 -20.625 1 98.38 148 THR B CA 1
ATOM 5181 C C . THR B 1 148 ? -1.55 -12.742 -21.875 1 98.38 148 THR B C 1
ATOM 5183 O O . THR B 1 148 ? -2.16 -12.18 -22.781 1 98.38 148 THR B O 1
ATOM 5186 N N . ILE B 1 149 ? -0.244 -12.883 -21.906 1 98.44 149 ILE B N 1
ATOM 5187 C CA . ILE B 1 149 ? 0.608 -12.484 -23.016 1 98.44 149 ILE B CA 1
ATOM 5188 C C . ILE B 1 149 ? 0.469 -13.492 -24.156 1 98.44 149 ILE B C 1
ATOM 5190 O O . ILE B 1 149 ? 0.273 -14.688 -23.922 1 98.44 149 ILE B O 1
ATOM 5194 N N . LYS B 1 150 ? 0.508 -13.086 -25.344 1 97.94 150 LYS B N 1
ATOM 5195 C CA . LYS B 1 150 ? 0.636 -13.992 -26.484 1 97.94 150 LYS B CA 1
ATOM 5196 C C . LYS B 1 150 ? 2.029 -14.609 -26.547 1 97.94 150 LYS B C 1
ATOM 5198 O O . LYS B 1 150 ? 3.008 -13.992 -26.125 1 97.94 150 LYS B O 1
ATOM 5203 N N . PRO B 1 151 ? 2.115 -15.836 -27.031 1 97.31 151 PRO B N 1
ATOM 5204 C CA . PRO B 1 151 ? 3.436 -16.469 -27.078 1 97.31 151 PRO B CA 1
ATOM 5205 C C . PRO B 1 151 ? 4.391 -15.789 -28.047 1 97.31 151 PRO B C 1
ATOM 5207 O O . PRO B 1 151 ? 3.957 -15.266 -29.078 1 97.31 151 PRO B O 1
ATOM 5210 N N . GLY B 1 152 ? 5.691 -15.734 -27.625 1 97.06 152 GLY B N 1
ATOM 5211 C CA . GLY B 1 152 ? 6.715 -15.43 -28.609 1 97.06 152 GLY B CA 1
ATOM 5212 C C . GLY B 1 152 ? 6.918 -16.547 -29.625 1 97.06 152 GLY B C 1
ATOM 5213 O O . GLY B 1 152 ? 6.395 -17.641 -29.453 1 97.06 152 GLY B O 1
ATOM 5214 N N . HIS B 1 153 ? 7.613 -16.125 -30.688 1 96.56 153 HIS B N 1
ATOM 5215 C CA . HIS B 1 153 ? 7.875 -17.109 -31.734 1 96.56 153 HIS B CA 1
ATOM 5216 C C . HIS B 1 153 ? 9.32 -17.031 -32.219 1 96.56 153 HIS B C 1
ATOM 5218 O O . HIS B 1 153 ? 9.836 -15.93 -32.469 1 96.56 153 HIS B O 1
ATOM 5224 N N . LEU B 1 154 ? 9.938 -18.172 -32.219 1 96.56 154 LEU B N 1
ATOM 5225 C CA . LEU B 1 154 ? 11.297 -18.281 -32.75 1 96.56 154 LEU B CA 1
ATOM 5226 C C . LEU B 1 154 ? 11.523 -19.656 -33.375 1 96.56 154 LEU B C 1
ATOM 5228 O O . LEU B 1 154 ? 11.266 -20.672 -32.75 1 96.56 154 LEU B O 1
ATOM 5232 N N . ASN B 1 155 ? 12.008 -19.703 -34.594 1 94.25 155 ASN B N 1
ATOM 5233 C CA . ASN B 1 155 ? 12.344 -20.922 -35.312 1 94.25 155 ASN B CA 1
ATOM 5234 C C . ASN B 1 155 ? 11.188 -21.922 -35.312 1 94.25 155 ASN B C 1
ATOM 5236 O O . ASN B 1 155 ? 11.391 -23.109 -35.031 1 94.25 155 ASN B O 1
ATOM 5240 N N . GLY B 1 156 ? 9.977 -21.453 -35.375 1 91.62 156 GLY B N 1
ATOM 5241 C CA . GLY B 1 156 ? 8.805 -22.312 -35.5 1 91.62 156 GLY B CA 1
ATOM 5242 C C . GLY B 1 156 ? 8.273 -22.766 -34.156 1 91.62 156 GLY B C 1
ATOM 5243 O O . GLY B 1 156 ? 7.309 -23.531 -34.094 1 91.62 156 GLY B O 1
ATOM 5244 N N . GLU B 1 157 ? 8.852 -22.297 -33.094 1 91.75 157 GLU B N 1
ATOM 5245 C CA . GLU B 1 157 ? 8.43 -22.703 -31.75 1 91.75 157 GLU B CA 1
ATOM 5246 C C . GLU B 1 157 ? 7.848 -21.516 -30.969 1 91.75 157 GLU B C 1
ATOM 5248 O O . GLU B 1 157 ? 8.297 -20.391 -31.125 1 91.75 157 GLU B O 1
ATOM 5253 N N . ASP B 1 158 ? 6.879 -21.859 -30.141 1 93.88 158 ASP B N 1
ATOM 5254 C CA . ASP B 1 158 ? 6.328 -20.875 -29.219 1 93.88 158 ASP B CA 1
ATOM 5255 C C . ASP B 1 158 ? 7.242 -20.688 -28.016 1 93.88 158 ASP B C 1
ATOM 5257 O O . ASP B 1 158 ? 7.809 -21.641 -27.5 1 93.88 158 ASP B O 1
ATOM 5261 N N . LEU B 1 159 ? 7.438 -19.438 -27.641 1 95.69 159 LEU B N 1
ATOM 5262 C CA . LEU B 1 159 ? 8.297 -19.094 -26.516 1 95.69 159 LEU B CA 1
ATOM 5263 C C . LEU B 1 159 ? 7.488 -18.438 -25.391 1 95.69 159 LEU B C 1
ATOM 5265 O O . LEU B 1 159 ? 6.461 -17.812 -25.656 1 95.69 159 LEU B O 1
ATOM 5269 N N . THR B 1 160 ? 7.867 -18.688 -24.25 1 94.88 160 THR B N 1
ATOM 5270 C CA . THR B 1 160 ? 7.445 -17.969 -23.062 1 94.88 160 THR B CA 1
ATOM 5271 C C . THR B 1 160 ? 8.656 -17.453 -22.281 1 94.88 160 THR B C 1
ATOM 5273 O O . THR B 1 160 ? 9.797 -17.719 -22.656 1 94.88 160 THR B O 1
ATOM 5276 N N . VAL B 1 161 ? 8.414 -16.719 -21.234 1 94.25 161 VAL B N 1
ATOM 5277 C CA . VAL B 1 161 ? 9.508 -16.25 -20.391 1 94.25 161 VAL B CA 1
ATOM 5278 C C . VAL B 1 161 ? 10.289 -17.438 -19.844 1 94.25 161 VAL B C 1
ATOM 5280 O O . VAL B 1 161 ? 11.508 -17.359 -19.656 1 94.25 161 VAL B O 1
ATOM 5283 N N . VAL B 1 162 ? 9.625 -18.594 -19.578 1 91.12 162 VAL B N 1
ATOM 5284 C CA . VAL B 1 162 ? 10.266 -19.781 -19.031 1 91.12 162 VAL B CA 1
ATOM 5285 C C . VAL B 1 162 ? 11.258 -20.344 -20.047 1 91.12 162 VAL B C 1
ATOM 5287 O O . VAL B 1 162 ? 12.305 -20.875 -19.672 1 91.12 162 VAL B O 1
ATOM 5290 N N . SER B 1 163 ? 10.961 -20.156 -21.375 1 92.25 163 SER B N 1
ATOM 5291 C CA . SER B 1 163 ? 11.906 -20.547 -22.406 1 92.25 163 SER B CA 1
ATOM 5292 C C . SER B 1 163 ? 13.242 -19.828 -22.25 1 92.25 163 SER B C 1
ATOM 5294 O O . SER B 1 163 ? 14.297 -20.406 -22.531 1 92.25 163 SER B O 1
ATOM 5296 N N . ALA B 1 164 ? 13.148 -18.625 -21.797 1 94.06 164 ALA B N 1
ATOM 5297 C CA . ALA B 1 164 ? 14.367 -17.844 -21.594 1 94.06 164 ALA B CA 1
ATOM 5298 C C . ALA B 1 164 ? 15.156 -18.391 -20.406 1 94.06 164 ALA B C 1
ATOM 5300 O O . ALA B 1 164 ? 16.391 -18.453 -20.453 1 94.06 164 ALA B O 1
ATOM 5301 N N . PHE B 1 165 ? 14.531 -18.797 -19.328 1 90.06 165 PHE B N 1
ATOM 5302 C CA . PHE B 1 165 ? 15.203 -19.391 -18.172 1 90.06 165 PHE B CA 1
ATOM 5303 C C . PHE B 1 165 ? 15.883 -20.688 -18.547 1 90.06 165 PHE B C 1
ATOM 5305 O O . PHE B 1 165 ? 17.016 -20.953 -18.125 1 90.06 165 PHE B O 1
ATOM 5312 N N . GLU B 1 166 ? 15.188 -21.438 -19.359 1 88.38 166 GLU B N 1
ATOM 5313 C CA . GLU B 1 166 ? 15.75 -22.719 -19.812 1 88.38 166 GLU B CA 1
ATOM 5314 C C . GLU B 1 166 ? 16.938 -22.484 -20.734 1 88.38 166 GLU B C 1
ATOM 5316 O O . GLU B 1 166 ? 17.922 -23.234 -20.672 1 88.38 166 GLU B O 1
ATOM 5321 N N . ALA B 1 167 ? 16.812 -21.5 -21.547 1 92.38 167 ALA B N 1
ATOM 5322 C CA . ALA B 1 167 ? 17.891 -21.188 -22.484 1 92.38 167 ALA B CA 1
ATOM 5323 C C . ALA B 1 167 ? 19.172 -20.828 -21.734 1 92.38 167 ALA B C 1
ATOM 5325 O O . ALA B 1 167 ? 20.281 -21.125 -22.203 1 92.38 167 ALA B O 1
ATOM 5326 N N . VAL B 1 168 ? 19.047 -20.172 -20.609 1 90.75 168 VAL B N 1
ATOM 5327 C CA . VAL B 1 168 ? 20.219 -19.844 -19.797 1 90.75 168 VAL B CA 1
ATOM 5328 C C . VAL B 1 168 ? 20.906 -21.141 -19.359 1 90.75 168 VAL B C 1
ATOM 5330 O O . VAL B 1 168 ? 22.141 -21.234 -19.422 1 90.75 168 VAL B O 1
ATOM 5333 N N . GLY B 1 169 ? 20.094 -22.109 -18.828 1 86.25 169 GLY B N 1
ATOM 5334 C CA . GLY B 1 169 ? 20.656 -23.406 -18.453 1 86.25 169 GLY B CA 1
ATOM 5335 C C . GLY B 1 169 ? 21.328 -24.125 -19.594 1 86.25 169 GLY B C 1
ATOM 5336 O O . GLY B 1 169 ? 22.391 -24.719 -19.422 1 86.25 169 GLY B O 1
ATOM 5337 N N . GLN B 1 170 ? 20.75 -24.031 -20.812 1 89.25 170 GLN B N 1
ATOM 5338 C CA . GLN B 1 170 ? 21.312 -24.656 -22 1 89.25 170 GLN B CA 1
ATOM 5339 C C . GLN B 1 170 ? 22.625 -24.016 -22.406 1 89.25 170 GLN B C 1
ATOM 5341 O O . GLN B 1 170 ? 23.578 -24.703 -22.766 1 89.25 170 GLN B O 1
ATOM 5346 N N . HIS B 1 171 ? 22.609 -22.766 -22.281 1 93.06 171 HIS B N 1
ATOM 5347 C CA . HIS B 1 171 ? 23.828 -22.031 -22.609 1 93.06 171 HIS B CA 1
ATOM 5348 C C . HIS B 1 171 ? 24.969 -22.391 -21.656 1 93.06 171 HIS B C 1
ATOM 5350 O O . HIS B 1 171 ? 26.094 -22.609 -22.094 1 93.06 171 HIS B O 1
ATOM 5356 N N . SER B 1 172 ? 24.688 -22.438 -20.406 1 87.88 172 SER B N 1
ATOM 5357 C CA . SER B 1 172 ? 25.688 -22.766 -19.391 1 87.88 172 SER B CA 1
ATOM 5358 C C . SER B 1 172 ? 26.219 -24.188 -19.578 1 87.88 172 SER B C 1
ATOM 5360 O O . SER B 1 172 ? 27.391 -24.453 -19.281 1 87.88 172 SER B O 1
ATOM 5362 N N . ALA B 1 173 ? 25.422 -25.031 -20.094 1 84.94 173 ALA B N 1
ATOM 5363 C CA . ALA B 1 173 ? 25.812 -26.422 -20.344 1 84.94 173 ALA B CA 1
ATOM 5364 C C . ALA B 1 173 ? 26.516 -26.562 -21.703 1 84.94 173 ALA B C 1
ATOM 5366 O O . ALA B 1 173 ? 26.922 -27.656 -22.078 1 84.94 173 ALA B O 1
ATOM 5367 N N . GLY B 1 174 ? 26.594 -25.469 -22.453 1 89.56 174 GLY B N 1
ATOM 5368 C CA . GLY B 1 174 ? 27.297 -25.469 -23.719 1 89.56 174 GLY B CA 1
ATOM 5369 C C . GLY B 1 174 ? 26.453 -25.984 -24.875 1 89.56 174 GLY B C 1
ATOM 5370 O O . GLY B 1 174 ? 26.984 -26.344 -25.922 1 89.56 174 GLY B O 1
ATOM 5371 N N . ARG B 1 175 ? 25.219 -25.984 -24.75 1 91.12 175 ARG B N 1
ATOM 5372 C CA . ARG B 1 175 ? 24.359 -26.609 -25.734 1 91.12 175 ARG B CA 1
ATOM 5373 C C . ARG B 1 175 ? 23.891 -25.578 -26.766 1 91.12 175 ARG B C 1
ATOM 5375 O O . ARG B 1 175 ? 23.531 -25.938 -27.891 1 91.12 175 ARG B O 1
ATOM 5382 N N . ILE B 1 176 ? 23.766 -24.312 -26.375 1 93.38 176 ILE B N 1
ATOM 5383 C CA . ILE B 1 176 ? 23.406 -23.266 -27.328 1 93.38 176 ILE B CA 1
ATOM 5384 C C . ILE B 1 176 ? 24.406 -22.125 -27.234 1 93.38 176 ILE B C 1
ATOM 5386 O O . ILE B 1 176 ? 25.094 -21.969 -26.234 1 93.38 176 ILE B O 1
ATOM 5390 N N . SER B 1 177 ? 24.5 -21.344 -28.297 1 96 177 SER B N 1
ATOM 5391 C CA . SER B 1 177 ? 25.406 -20.203 -28.344 1 96 177 SER B CA 1
ATOM 5392 C C . SER B 1 177 ? 24.812 -18.984 -27.641 1 96 177 SER B C 1
ATOM 5394 O O . SER B 1 177 ? 23.625 -18.969 -27.328 1 96 177 SER B O 1
ATOM 5396 N N . GLU B 1 178 ? 25.688 -18.078 -27.438 1 96 178 GLU B N 1
ATOM 5397 C CA . GLU B 1 178 ? 25.219 -16.812 -26.859 1 96 178 GLU B CA 1
ATOM 5398 C C . GLU B 1 178 ? 24.25 -16.109 -27.812 1 96 178 GLU B C 1
ATOM 5400 O O . GLU B 1 178 ? 23.297 -15.461 -27.359 1 96 178 GLU B O 1
ATOM 5405 N N . ALA B 1 179 ? 24.469 -16.219 -29.078 1 97.06 179 ALA B N 1
ATOM 5406 C CA . ALA B 1 179 ? 23.594 -15.609 -30.078 1 97.06 179 ALA B CA 1
ATOM 5407 C C . ALA B 1 179 ? 22.188 -16.219 -30.016 1 97.06 179 ALA B C 1
ATOM 5409 O O . ALA B 1 179 ? 21.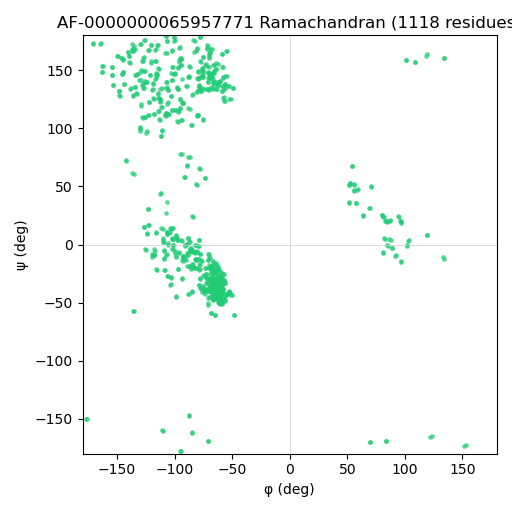188 -15.523 -30.172 1 97.06 179 ALA B O 1
ATOM 5410 N N . GLU B 1 180 ? 22.172 -17.5 -29.844 1 96.38 180 GLU B N 1
ATOM 5411 C CA . GLU B 1 180 ? 20.891 -18.188 -29.719 1 96.38 180 GLU B CA 1
ATOM 5412 C C . GLU B 1 180 ? 20.156 -17.766 -28.453 1 96.38 180 GLU B C 1
ATOM 5414 O O . GLU B 1 180 ? 18.938 -17.578 -28.453 1 96.38 180 GLU B O 1
ATOM 5419 N N . LEU B 1 181 ? 20.922 -17.688 -27.391 1 96.69 181 LEU B N 1
ATOM 5420 C CA . LEU B 1 181 ? 20.328 -17.203 -26.141 1 96.69 181 LEU B CA 1
ATOM 5421 C C . LEU B 1 181 ? 19.734 -15.812 -26.297 1 96.69 181 LEU B C 1
ATOM 5423 O O . LEU B 1 181 ? 18.625 -15.547 -25.844 1 96.69 181 LEU B O 1
ATOM 5427 N N . THR B 1 182 ? 20.453 -14.969 -26.953 1 97.5 182 THR B N 1
ATOM 5428 C CA . THR B 1 182 ? 20 -13.602 -27.188 1 97.5 182 THR B CA 1
ATOM 5429 C C . THR B 1 182 ? 18.734 -13.594 -28.047 1 97.5 182 THR B C 1
ATOM 5431 O O . THR B 1 182 ? 17.844 -12.773 -27.828 1 97.5 182 THR B O 1
ATOM 5434 N N . ALA B 1 183 ? 18.703 -14.461 -29.016 1 97.88 183 ALA B N 1
ATOM 5435 C CA . ALA B 1 183 ? 17.516 -14.57 -29.859 1 97.88 183 ALA B CA 1
ATOM 5436 C C . ALA B 1 183 ? 16.281 -14.961 -29.031 1 97.88 183 ALA B C 1
ATOM 5438 O O . ALA B 1 183 ? 15.195 -14.43 -29.234 1 97.88 183 ALA B O 1
ATOM 5439 N N . VAL B 1 184 ? 16.453 -15.875 -28.156 1 97.38 184 VAL B N 1
ATOM 5440 C CA . VAL B 1 184 ? 15.367 -16.281 -27.266 1 97.38 184 VAL B CA 1
ATOM 5441 C C . VAL B 1 184 ? 14.938 -15.109 -26.406 1 97.38 184 VAL B C 1
ATOM 5443 O O . VAL B 1 184 ? 13.742 -14.836 -26.25 1 97.38 184 VAL B O 1
ATOM 5446 N N . GLU B 1 185 ? 15.922 -14.406 -25.828 1 97.88 185 GLU B N 1
ATOM 5447 C CA . GLU B 1 185 ? 15.656 -13.242 -24.984 1 97.88 185 GLU B CA 1
ATOM 5448 C C . GLU B 1 185 ? 14.797 -12.219 -25.719 1 97.88 185 GLU B C 1
ATOM 5450 O O . GLU B 1 185 ? 13.82 -11.711 -25.172 1 97.88 185 GLU B O 1
ATOM 5455 N N . LYS B 1 186 ? 15.078 -11.984 -26.953 1 98.19 186 LYS B N 1
ATOM 5456 C CA . LYS B 1 186 ? 14.461 -10.906 -27.719 1 98.19 186 LYS B CA 1
ATOM 5457 C C . LYS B 1 186 ? 13.062 -11.305 -28.203 1 98.19 186 LYS B C 1
ATOM 5459 O O . LYS B 1 186 ? 12.266 -10.453 -28.578 1 98.19 186 LYS B O 1
ATOM 5464 N N . HIS B 1 187 ? 12.695 -12.594 -28.109 1 97.94 187 HIS B N 1
ATOM 5465 C CA . HIS B 1 187 ? 11.438 -13.047 -28.719 1 97.94 187 HIS B CA 1
ATOM 5466 C C . HIS B 1 187 ? 10.508 -13.625 -27.656 1 97.94 187 HIS B C 1
ATOM 5468 O O . HIS B 1 187 ? 9.32 -13.852 -27.922 1 97.94 187 HIS B O 1
ATOM 5474 N N . ALA B 1 188 ? 10.961 -13.844 -26.469 1 97.5 188 ALA B N 1
ATOM 5475 C CA . ALA B 1 188 ? 10.234 -14.609 -25.453 1 97.5 188 ALA B CA 1
ATOM 5476 C C . ALA B 1 188 ? 9 -13.859 -24.969 1 97.5 188 ALA B C 1
ATOM 5478 O O . ALA B 1 188 ? 7.984 -14.469 -24.641 1 97.5 188 ALA B O 1
ATOM 5479 N N . CYS B 1 189 ? 9.07 -12.523 -24.875 1 98.06 189 CYS B N 1
ATOM 5480 C CA . CYS B 1 189 ? 7.977 -11.688 -24.406 1 98.06 189 CYS B CA 1
ATOM 5481 C C . CYS B 1 189 ? 7.609 -10.625 -25.438 1 98.06 189 CYS B C 1
ATOM 5483 O O . CYS B 1 189 ? 8.117 -9.5 -25.375 1 98.06 189 CYS B O 1
ATOM 5485 N N . PRO B 1 190 ? 6.625 -10.859 -26.219 1 97.12 190 PRO B N 1
ATOM 5486 C CA . PRO B 1 190 ? 6.383 -10.023 -27.391 1 97.12 190 PRO B CA 1
ATOM 5487 C C . PRO B 1 190 ? 5.574 -8.766 -27.078 1 97.12 190 PRO B C 1
ATOM 5489 O O . PRO B 1 190 ? 5.5 -7.848 -27.891 1 97.12 190 PRO B O 1
ATOM 5492 N N . GLY B 1 191 ? 4.918 -8.766 -25.906 1 96.56 191 GLY B N 1
ATOM 5493 C CA . GLY B 1 191 ? 4.094 -7.605 -25.594 1 96.56 191 GLY B CA 1
ATOM 5494 C C . GLY B 1 191 ? 3.451 -7.668 -24.234 1 96.56 191 GLY B C 1
ATOM 5495 O O . GLY B 1 191 ? 4.012 -8.25 -23.297 1 96.56 191 GLY B O 1
ATOM 5496 N N . ALA B 1 192 ? 2.27 -7.031 -24.156 1 98.06 192 ALA B N 1
ATOM 5497 C CA . ALA B 1 192 ? 1.582 -6.906 -22.875 1 98.06 192 ALA B CA 1
ATOM 5498 C C . ALA B 1 192 ? 0.922 -8.227 -22.469 1 98.06 192 ALA B C 1
ATOM 5500 O O . ALA B 1 192 ? 0.433 -8.961 -23.328 1 98.06 192 ALA B O 1
ATOM 5501 N N . GLY B 1 193 ? 0.91 -8.469 -21.172 1 98.44 193 GLY B N 1
ATOM 5502 C CA . GLY B 1 193 ? 0.18 -9.594 -20.609 1 98.44 193 GLY B CA 1
ATOM 5503 C C . GLY B 1 193 ? 0.985 -10.391 -19.594 1 98.44 193 GLY B C 1
ATOM 5504 O O . GLY B 1 193 ? 2.211 -10.273 -19.547 1 98.44 193 GLY B O 1
ATOM 5505 N N . SER B 1 194 ? 0.28 -11.117 -18.812 1 97.94 194 SER B N 1
ATOM 5506 C CA . SER B 1 194 ? 0.914 -11.961 -17.812 1 97.94 194 SER B CA 1
ATOM 5507 C C . SER B 1 194 ? 1.638 -13.141 -18.453 1 97.94 194 SER B C 1
ATOM 5509 O O . SER B 1 194 ? 1.354 -13.492 -19.609 1 97.94 194 SER B O 1
ATOM 5511 N N . CYS B 1 195 ? 2.508 -13.789 -17.75 1 95 195 CYS B N 1
ATOM 5512 C CA . CYS B 1 195 ? 3.33 -14.867 -18.297 1 95 195 CYS B CA 1
ATOM 5513 C C . CYS B 1 195 ? 2.461 -15.961 -18.906 1 95 195 CYS B C 1
ATOM 5515 O O . CYS B 1 195 ? 1.475 -16.391 -18.297 1 95 195 CYS B O 1
ATOM 5517 N N . GLY B 1 196 ? 2.689 -16.469 -19.984 1 94.88 196 GLY B N 1
ATOM 5518 C CA . GLY B 1 196 ? 1.8 -17.062 -20.969 1 94.88 196 GLY B CA 1
ATOM 5519 C C . GLY B 1 196 ? 1.448 -18.5 -20.656 1 94.88 196 GLY B C 1
ATOM 5520 O O . GLY B 1 196 ? 0.48 -19.047 -21.188 1 94.88 196 GLY B O 1
ATOM 5521 N N . GLY B 1 197 ? 2.184 -19.219 -19.828 1 95.38 197 GLY B N 1
ATOM 5522 C CA . GLY B 1 197 ? 1.839 -20.594 -19.453 1 95.38 197 GLY B CA 1
ATOM 5523 C C . GLY B 1 197 ? 0.836 -20.656 -18.312 1 95.38 197 GLY B C 1
ATOM 5524 O O . GLY B 1 197 ? 0.319 -19.625 -17.875 1 95.38 197 GLY B O 1
ATOM 5525 N N . MET B 1 198 ? 0.448 -21.875 -18.016 1 95.94 198 MET B N 1
ATOM 5526 C CA . MET B 1 198 ? -0.383 -22.031 -16.828 1 95.94 198 MET B CA 1
ATOM 5527 C C . MET B 1 198 ? 0.449 -21.875 -15.555 1 95.94 198 MET B C 1
ATOM 5529 O O . MET B 1 198 ? 0.507 -22.797 -14.727 1 95.94 198 MET B O 1
ATOM 5533 N N . TYR B 1 199 ? 1.07 -20.688 -15.523 1 96.06 199 TYR B N 1
ATOM 5534 C CA . TYR B 1 199 ? 1.846 -20.297 -14.359 1 96.06 199 TYR B CA 1
ATOM 5535 C C . TYR B 1 199 ? 0.949 -19.672 -13.289 1 96.06 199 TYR B C 1
ATOM 5537 O O . TYR B 1 199 ? -0.269 -19.875 -13.305 1 96.06 199 TYR B O 1
ATOM 5545 N N . THR B 1 200 ? 1.51 -18.953 -12.375 1 97.06 200 THR B N 1
ATOM 5546 C CA . THR B 1 200 ? 0.742 -18.531 -11.211 1 97.06 200 THR B CA 1
ATOM 5547 C C . THR B 1 200 ? -0.374 -17.578 -11.617 1 97.06 200 THR B C 1
ATOM 5549 O O . THR B 1 200 ? -1.512 -17.719 -11.164 1 97.06 200 THR B O 1
ATOM 5552 N N . ALA B 1 201 ? -0.123 -16.578 -12.453 1 97.94 201 ALA B N 1
ATOM 5553 C CA . ALA B 1 201 ? -1.126 -15.594 -12.828 1 97.94 201 ALA B CA 1
ATOM 5554 C C . ALA B 1 201 ? -2.324 -16.25 -13.508 1 97.94 201 ALA B C 1
ATOM 5556 O O . ALA B 1 201 ? -3.471 -16.016 -13.117 1 97.94 201 ALA B O 1
ATOM 5557 N N . ASN B 1 202 ? -2.082 -17.062 -14.484 1 98.44 202 ASN B N 1
ATOM 5558 C CA . ASN B 1 202 ? -3.16 -17.734 -15.195 1 98.44 202 ASN B CA 1
ATOM 5559 C C . ASN B 1 202 ? -3.875 -18.75 -14.297 1 98.44 202 ASN B C 1
ATOM 5561 O O . ASN B 1 202 ? -5.082 -18.953 -14.43 1 98.44 202 ASN B O 1
ATOM 5565 N N . THR B 1 203 ? -3.107 -19.375 -13.43 1 98.38 203 THR B N 1
ATOM 5566 C CA . THR B 1 203 ? -3.699 -20.297 -12.469 1 98.38 203 THR B CA 1
ATOM 5567 C C . THR B 1 203 ? -4.688 -19.578 -11.562 1 98.38 203 THR B C 1
ATOM 5569 O O . THR B 1 203 ? -5.824 -20.031 -11.391 1 98.38 203 THR B O 1
ATOM 5572 N N . MET B 1 204 ? -4.289 -18.453 -11.016 1 98.69 204 MET B N 1
ATOM 5573 C CA . MET B 1 204 ? -5.145 -17.719 -10.078 1 98.69 204 MET B CA 1
ATOM 5574 C C . MET B 1 204 ? -6.344 -17.109 -10.797 1 98.69 204 MET B C 1
ATOM 5576 O O . MET B 1 204 ? -7.445 -17.062 -10.25 1 98.69 204 MET B O 1
ATOM 5580 N N . SER B 1 205 ? -6.121 -16.578 -11.984 1 98.69 205 SER B N 1
ATOM 5581 C CA . SER B 1 205 ? -7.25 -16.047 -12.742 1 98.69 205 SER B CA 1
ATOM 5582 C C . SER B 1 205 ? -8.273 -17.141 -13.039 1 98.69 205 SER B C 1
ATOM 5584 O O . SER B 1 205 ? -9.484 -16.891 -12.992 1 98.69 205 SER B O 1
ATOM 5586 N N . SER B 1 206 ? -7.824 -18.344 -13.359 1 98.81 206 SER B N 1
ATOM 5587 C CA . SER B 1 206 ? -8.711 -19.484 -13.586 1 98.81 206 SER B CA 1
ATOM 5588 C C . SER B 1 206 ? -9.484 -19.828 -12.312 1 98.81 206 SER B C 1
ATOM 5590 O O . SER B 1 206 ? -10.68 -20.125 -12.367 1 98.81 206 SER B O 1
ATOM 5592 N N . ALA B 1 207 ? -8.742 -19.828 -11.211 1 98.88 207 ALA B N 1
ATOM 5593 C CA . ALA B 1 207 ? -9.375 -20.109 -9.922 1 98.88 207 ALA B CA 1
ATOM 5594 C C . ALA B 1 207 ? -10.484 -19.094 -9.633 1 98.88 207 ALA B C 1
ATOM 5596 O O . ALA B 1 207 ? -11.555 -19.469 -9.141 1 98.88 207 ALA B O 1
ATOM 5597 N N . PHE B 1 208 ? -10.25 -17.812 -9.922 1 98.88 208 PHE B N 1
ATOM 5598 C CA . PHE B 1 208 ? -11.219 -16.766 -9.625 1 98.88 208 PHE B CA 1
ATOM 5599 C C . PHE B 1 208 ? -12.461 -16.906 -10.5 1 98.88 208 PHE B C 1
ATOM 5601 O O . PHE B 1 208 ? -13.57 -16.641 -10.055 1 98.88 208 PHE B O 1
ATOM 5608 N N . GLU B 1 209 ? -12.242 -17.281 -11.734 1 98.81 209 GLU B N 1
ATOM 5609 C CA . GLU B 1 209 ? -13.359 -17.578 -12.617 1 98.81 209 GLU B CA 1
ATOM 5610 C C . GLU B 1 209 ? -14.188 -18.75 -12.094 1 98.81 209 GLU B C 1
ATOM 5612 O O . GLU B 1 209 ? -15.422 -18.672 -12.047 1 98.81 209 GLU B O 1
ATOM 5617 N N . ALA B 1 210 ? -13.523 -19.781 -11.641 1 98.88 210 ALA B N 1
ATOM 5618 C CA . ALA B 1 210 ? -14.18 -20.969 -11.109 1 98.88 210 ALA B CA 1
ATOM 5619 C C . ALA B 1 210 ? -14.93 -20.672 -9.82 1 98.88 210 ALA B C 1
ATOM 5621 O O . ALA B 1 210 ? -15.977 -21.25 -9.547 1 98.88 210 ALA B O 1
ATOM 5622 N N . MET B 1 211 ? -14.43 -19.719 -9.062 1 98.75 211 MET B N 1
ATOM 5623 C CA . MET B 1 211 ? -15.039 -19.359 -7.793 1 98.75 211 MET B CA 1
ATOM 5624 C C . MET B 1 211 ? -16.266 -18.469 -8.016 1 98.75 211 MET B C 1
ATOM 5626 O O . MET B 1 211 ? -17.109 -18.328 -7.125 1 98.75 211 MET B O 1
ATOM 5630 N N . GLY B 1 212 ? -16.297 -17.828 -9.172 1 98.81 212 GLY B N 1
ATOM 5631 C CA . GLY B 1 212 ? -17.422 -16.953 -9.477 1 98.81 212 GLY B CA 1
ATOM 5632 C C . GLY B 1 212 ? -17.156 -15.5 -9.172 1 98.81 212 GLY B C 1
ATOM 5633 O O . GLY B 1 212 ? -18.078 -14.703 -9.023 1 98.81 212 GLY B O 1
ATOM 5634 N N . MET B 1 213 ? -15.883 -15.102 -9.047 1 98.88 213 MET B N 1
ATOM 5635 C CA . MET B 1 213 ? -15.516 -13.734 -8.68 1 98.88 213 MET B CA 1
ATOM 5636 C C . MET B 1 213 ? -15.086 -12.938 -9.898 1 98.88 213 MET B C 1
ATOM 5638 O O . MET B 1 213 ? -14.742 -11.758 -9.789 1 98.88 213 MET B O 1
ATOM 5642 N N . SER B 1 214 ? -15.016 -13.523 -11.055 1 98.75 214 SER B N 1
ATOM 5643 C CA . SER B 1 214 ? -14.789 -12.906 -12.359 1 98.75 214 SER B CA 1
ATOM 5644 C C . SER B 1 214 ? -15.734 -13.477 -13.406 1 98.75 214 SER B C 1
ATOM 5646 O O . SER B 1 214 ? -16.438 -14.461 -13.156 1 98.75 214 SER B O 1
ATOM 5648 N N . LEU B 1 215 ? -15.812 -12.859 -14.547 1 98.75 215 LEU B N 1
ATOM 5649 C CA . LEU B 1 215 ? -16.75 -13.297 -15.578 1 98.75 215 LEU B CA 1
ATOM 5650 C C . LEU B 1 215 ? -16.234 -14.547 -16.281 1 98.75 215 LEU B C 1
ATOM 5652 O O . LEU B 1 215 ? -15.023 -14.766 -16.375 1 98.75 215 LEU B O 1
ATOM 5656 N N . MET B 1 216 ? -17.172 -15.359 -16.781 1 98.25 216 MET B N 1
ATOM 5657 C CA . MET B 1 216 ? -16.828 -16.547 -17.562 1 98.25 216 MET B CA 1
ATOM 5658 C C . MET B 1 216 ? -15.992 -16.172 -18.781 1 98.25 216 MET B C 1
ATOM 5660 O O . MET B 1 216 ? -16.203 -15.125 -19.391 1 98.25 216 MET B O 1
ATOM 5664 N N . TYR B 1 217 ? -14.938 -16.953 -19.031 1 98.25 217 TYR B N 1
ATOM 5665 C CA . TYR B 1 217 ? -14.039 -16.875 -20.172 1 98.25 217 TYR B CA 1
ATOM 5666 C C . TYR B 1 217 ? -12.984 -15.789 -19.969 1 98.25 217 TYR B C 1
ATOM 5668 O O . TYR B 1 217 ? -12.016 -15.703 -20.734 1 98.25 217 TYR B O 1
ATOM 5676 N N . SER B 1 218 ? -13.055 -14.992 -18.953 1 98.31 218 SER B N 1
ATOM 5677 C CA . SER B 1 218 ? -12.219 -13.797 -18.797 1 98.31 218 SER B CA 1
ATOM 5678 C C . SER B 1 218 ? -10.812 -14.164 -18.344 1 98.31 218 SER B C 1
ATOM 5680 O O . SER B 1 218 ? -9.891 -13.352 -18.438 1 98.31 218 SER B O 1
ATOM 5682 N N . SER B 1 219 ? -10.602 -15.352 -17.812 1 98.19 219 SER B N 1
ATOM 5683 C CA . SER B 1 219 ? -9.352 -15.703 -17.141 1 98.19 219 SER B CA 1
ATOM 5684 C C . SER B 1 219 ? -8.273 -16.094 -18.141 1 98.19 219 SER B C 1
ATOM 5686 O O . SER B 1 219 ? -7.09 -16.156 -17.797 1 98.19 219 SER B O 1
ATOM 5688 N N . THR B 1 220 ? -8.625 -16.328 -19.438 1 98.31 220 THR B N 1
ATOM 5689 C CA . THR B 1 220 ? -7.641 -16.828 -20.391 1 98.31 220 THR B CA 1
ATOM 5690 C C . THR B 1 220 ? -7.535 -15.906 -21.609 1 98.31 220 THR B C 1
ATOM 5692 O O . THR B 1 220 ? -6.891 -16.25 -22.594 1 98.31 220 THR B O 1
ATOM 5695 N N . MET B 1 221 ? -8.156 -14.758 -21.562 1 98.69 221 MET B N 1
ATOM 5696 C CA . MET B 1 221 ? -8.109 -13.789 -22.656 1 98.69 221 MET B CA 1
ATOM 5697 C C . MET B 1 221 ? -6.723 -13.18 -22.797 1 98.69 221 MET B C 1
ATOM 5699 O O . MET B 1 221 ? -6.031 -12.977 -21.797 1 98.69 221 MET B O 1
ATOM 5703 N N . ALA B 1 222 ? -6.309 -12.93 -24.031 1 98.5 222 ALA B N 1
ATOM 5704 C CA . ALA B 1 222 ? -5.062 -12.203 -24.266 1 98.5 222 ALA B CA 1
ATOM 5705 C C . ALA B 1 222 ? -5.211 -10.727 -23.891 1 98.5 222 ALA B C 1
ATOM 5707 O O . ALA B 1 222 ? -6.23 -10.109 -24.203 1 98.5 222 ALA B O 1
ATOM 5708 N N . ALA B 1 223 ? -4.223 -10.18 -23.297 1 98.44 223 ALA B N 1
ATOM 5709 C CA . ALA B 1 223 ? -4.242 -8.805 -22.797 1 98.44 223 ALA B CA 1
ATOM 5710 C C . ALA B 1 223 ? -4.484 -7.812 -23.938 1 98.44 223 ALA B C 1
ATOM 5712 O O . ALA B 1 223 ? -5.121 -6.777 -23.734 1 98.44 223 ALA B O 1
ATOM 5713 N N . GLU B 1 224 ? -4.016 -8.117 -25.109 1 97.88 224 GLU B N 1
ATOM 5714 C CA . GLU B 1 224 ? -3.992 -7.141 -26.188 1 97.88 224 GLU B CA 1
ATOM 5715 C C . GLU B 1 224 ? -5.246 -7.242 -27.047 1 97.88 224 GLU B C 1
ATOM 5717 O O . GLU B 1 224 ? -5.484 -6.398 -27.922 1 97.88 224 GLU B O 1
ATOM 5722 N N . ASP B 1 225 ? -6.047 -8.273 -26.875 1 98.06 225 ASP B N 1
ATOM 5723 C CA . ASP B 1 225 ? -7.238 -8.477 -27.688 1 98.06 225 ASP B CA 1
ATOM 5724 C C . ASP B 1 225 ? -8.391 -7.602 -27.203 1 98.06 225 ASP B C 1
ATOM 5726 O O . ASP B 1 225 ? -8.555 -7.395 -26 1 98.06 225 ASP B O 1
ATOM 5730 N N . GLU B 1 226 ? -9.266 -7.176 -28.062 1 98.19 226 GLU B N 1
ATOM 5731 C CA . GLU B 1 226 ? -10.406 -6.309 -27.781 1 98.19 226 GLU B CA 1
ATOM 5732 C C . GLU B 1 226 ? -11.375 -6.969 -26.797 1 98.19 226 GLU B C 1
ATOM 5734 O O . GLU B 1 226 ? -12.008 -6.289 -25.984 1 98.19 226 GLU B O 1
ATOM 5739 N N . GLU B 1 227 ? -11.5 -8.211 -26.844 1 98.25 227 GLU B N 1
ATOM 5740 C CA . GLU B 1 227 ? -12.438 -8.922 -25.984 1 98.25 227 GLU B CA 1
ATOM 5741 C C . GLU B 1 227 ? -12.117 -8.688 -24.516 1 98.25 227 GLU B C 1
ATOM 5743 O O . GLU B 1 227 ? -13.008 -8.711 -23.672 1 98.25 227 GLU B O 1
ATOM 5748 N N . LYS B 1 228 ? -10.812 -8.469 -24.219 1 98.56 228 LYS B N 1
ATOM 5749 C CA . LYS B 1 228 ? -10.422 -8.203 -22.844 1 98.56 228 LYS B CA 1
ATOM 5750 C C . LYS B 1 228 ? -10.992 -6.875 -22.344 1 98.56 228 LYS B C 1
ATOM 5752 O O . LYS B 1 228 ? -11.461 -6.781 -21.203 1 98.56 228 LYS B O 1
ATOM 5757 N N . ALA B 1 229 ? -10.938 -5.867 -23.172 1 98.44 229 ALA B N 1
ATOM 5758 C CA . ALA B 1 229 ? -11.508 -4.562 -22.844 1 98.44 229 ALA B CA 1
ATOM 5759 C C . ALA B 1 229 ? -13.016 -4.656 -22.672 1 98.44 229 ALA B C 1
ATOM 5761 O O . ALA B 1 229 ? -13.578 -4.051 -21.75 1 98.44 229 ALA B O 1
ATOM 5762 N N . VAL B 1 230 ? -13.68 -5.379 -23.547 1 98.69 230 VAL B N 1
ATOM 5763 C CA . VAL B 1 230 ? -15.125 -5.574 -23.469 1 98.69 230 VAL B CA 1
ATOM 5764 C C . VAL B 1 230 ? -15.484 -6.285 -22.172 1 98.69 230 VAL B C 1
ATOM 5766 O O . VAL B 1 230 ? -16.469 -5.93 -21.516 1 98.69 230 VAL B O 1
ATOM 5769 N N . SER B 1 231 ? -14.68 -7.262 -21.844 1 98.69 231 SER B N 1
ATOM 5770 C CA . SER B 1 231 ? -14.891 -7.992 -20.594 1 98.69 231 SER B CA 1
ATOM 5771 C C . SER B 1 231 ? -14.781 -7.062 -19.391 1 98.69 231 SER B C 1
ATOM 5773 O O . SER B 1 231 ? -15.539 -7.195 -18.422 1 98.69 231 SER B O 1
ATOM 5775 N N . ALA B 1 232 ? -13.844 -6.141 -19.406 1 98.81 232 ALA B N 1
ATOM 5776 C CA . ALA B 1 232 ? -13.688 -5.176 -18.312 1 98.81 232 ALA B CA 1
ATOM 5777 C C . ALA B 1 232 ? -14.93 -4.293 -18.188 1 98.81 232 ALA B C 1
ATOM 5779 O O . ALA B 1 232 ? -15.398 -4.027 -17.078 1 98.81 232 ALA B O 1
ATOM 5780 N N . GLU B 1 233 ? -15.516 -3.877 -19.297 1 98.75 233 GLU B N 1
ATOM 5781 C CA . GLU B 1 233 ? -16.734 -3.084 -19.312 1 98.75 233 GLU B CA 1
ATOM 5782 C C . GLU B 1 233 ? -17.906 -3.869 -18.734 1 98.75 233 GLU B C 1
ATOM 5784 O O . GLU B 1 233 ? -18.656 -3.348 -17.906 1 98.75 233 GLU B O 1
ATOM 5789 N N . GLN B 1 234 ? -17.984 -5.066 -19.172 1 98.81 234 GLN B N 1
ATOM 5790 C CA . GLN B 1 234 ? -19.078 -5.914 -18.703 1 98.81 234 GLN B CA 1
ATOM 5791 C C . GLN B 1 234 ? -18.953 -6.184 -17.203 1 98.81 234 GLN B C 1
ATOM 5793 O O . GLN B 1 234 ? -19.969 -6.238 -16.5 1 98.81 234 GLN B O 1
ATOM 5798 N N . SER B 1 235 ? -17.75 -6.383 -16.766 1 98.94 235 SER B N 1
ATOM 5799 C CA . SER B 1 235 ? -17.5 -6.621 -15.352 1 98.94 235 SER B CA 1
ATOM 5800 C C . SER B 1 235 ? -17.984 -5.449 -14.5 1 98.94 235 SER B C 1
ATOM 5802 O O . SER B 1 235 ? -18.547 -5.645 -13.422 1 98.94 235 SER B O 1
ATOM 5804 N N . ALA B 1 236 ? -17.766 -4.254 -15 1 98.88 236 ALA B N 1
ATOM 5805 C CA . ALA B 1 236 ? -18.203 -3.051 -14.297 1 98.88 236 ALA B CA 1
ATOM 5806 C C . ALA B 1 236 ? -19.719 -3.021 -14.172 1 98.88 236 ALA B C 1
ATOM 5808 O O . ALA B 1 236 ? -20.266 -2.727 -13.102 1 98.88 236 ALA B O 1
ATOM 5809 N N . ALA B 1 237 ? -20.422 -3.311 -15.242 1 98.81 237 ALA B N 1
ATOM 5810 C CA . ALA B 1 237 ? -21.875 -3.324 -15.227 1 98.81 237 ALA B CA 1
ATOM 5811 C C . ALA B 1 237 ? -22.406 -4.391 -14.273 1 98.81 237 ALA B C 1
ATOM 5813 O O . ALA B 1 237 ? -23.359 -4.145 -13.523 1 98.81 237 ALA B O 1
ATOM 5814 N N . VAL B 1 238 ? -21.781 -5.559 -14.289 1 98.88 238 VAL B N 1
ATOM 5815 C CA . VAL B 1 238 ? -22.188 -6.664 -13.422 1 98.88 238 VAL B CA 1
ATOM 5816 C C . VAL B 1 238 ? -21.984 -6.273 -11.961 1 98.88 238 VAL B C 1
ATOM 5818 O O . VAL B 1 238 ? -22.797 -6.605 -11.102 1 98.88 238 VAL B O 1
ATOM 5821 N N . LEU B 1 239 ? -20.906 -5.59 -11.664 1 98.88 239 LEU B N 1
ATOM 5822 C CA . LEU B 1 239 ? -20.641 -5.16 -10.297 1 98.88 239 LEU B CA 1
ATOM 5823 C C . LEU B 1 239 ? -21.734 -4.219 -9.797 1 98.88 239 LEU B C 1
ATOM 5825 O O . LEU B 1 239 ? -22.188 -4.336 -8.656 1 98.88 239 LEU B O 1
ATOM 5829 N N . VAL B 1 240 ? -22.125 -3.244 -10.594 1 98.75 240 VAL B N 1
ATOM 5830 C CA . VAL B 1 240 ? -23.156 -2.291 -10.188 1 98.75 240 VAL B CA 1
ATOM 5831 C C . VAL B 1 240 ? -24.453 -3.031 -9.898 1 98.75 240 VAL B C 1
ATOM 5833 O O . VAL B 1 240 ? -25.156 -2.719 -8.93 1 98.75 240 VAL B O 1
ATOM 5836 N N . GLU B 1 241 ? -24.781 -4.035 -10.727 1 98.56 241 GLU B N 1
ATOM 5837 C CA . GLU B 1 241 ? -25.953 -4.871 -10.445 1 98.56 241 GLU B CA 1
ATOM 5838 C C . GLU B 1 241 ? -25.797 -5.621 -9.125 1 98.56 241 GLU B C 1
ATOM 5840 O O . GLU B 1 241 ? -26.75 -5.773 -8.375 1 98.56 241 GLU B O 1
ATOM 5845 N N . ALA B 1 242 ? -24.594 -6.102 -8.898 1 98.75 242 ALA B N 1
ATOM 5846 C CA . ALA B 1 242 ? -24.312 -6.809 -7.648 1 98.75 242 ALA B CA 1
ATOM 5847 C C . ALA B 1 242 ? -24.484 -5.883 -6.445 1 98.75 242 ALA B C 1
ATOM 5849 O O . ALA B 1 242 ? -24.906 -6.316 -5.375 1 98.75 242 ALA B O 1
ATOM 5850 N N . ILE B 1 243 ? -24.078 -4.664 -6.582 1 98.69 243 ILE B N 1
ATOM 5851 C CA . ILE B 1 243 ? -24.266 -3.678 -5.523 1 98.69 243 ILE B CA 1
ATOM 5852 C C . ILE B 1 243 ? -25.75 -3.518 -5.219 1 98.69 243 ILE B C 1
ATOM 5854 O O . ILE B 1 243 ? -26.156 -3.531 -4.055 1 98.69 243 ILE B O 1
ATOM 5858 N N . HIS B 1 244 ? -26.578 -3.41 -6.289 1 97.88 244 HIS B N 1
ATOM 5859 C CA . HIS B 1 244 ? -28.031 -3.293 -6.129 1 97.88 244 HIS B CA 1
ATOM 5860 C C . HIS B 1 244 ? -28.594 -4.504 -5.398 1 97.88 244 HIS B C 1
ATOM 5862 O O . HIS B 1 244 ? -29.453 -4.355 -4.523 1 97.88 244 HIS B O 1
ATOM 5868 N N . LYS B 1 245 ? -28.047 -5.641 -5.715 1 97.88 245 LYS B N 1
ATOM 5869 C CA . LYS B 1 245 ? -28.578 -6.887 -5.176 1 97.88 245 LYS B CA 1
ATOM 5870 C C . LYS B 1 245 ? -27.859 -7.285 -3.893 1 97.88 245 LYS B C 1
ATOM 5872 O O . LYS B 1 245 ? -28.266 -8.242 -3.221 1 97.88 245 LYS B O 1
ATOM 5877 N N . GLN B 1 246 ? -26.797 -6.625 -3.564 1 98 246 GLN B N 1
ATOM 5878 C CA . GLN B 1 246 ? -25.969 -6.887 -2.385 1 98 246 GLN B CA 1
ATOM 5879 C C . GLN B 1 246 ? -25.422 -8.312 -2.4 1 98 246 GLN B C 1
ATOM 5881 O O . GLN B 1 246 ? -25.562 -9.047 -1.422 1 98 246 GLN B O 1
ATOM 5886 N N . ILE B 1 247 ? -24.922 -8.625 -3.57 1 98.69 247 ILE B N 1
ATOM 5887 C CA . ILE B 1 247 ? -24.141 -9.852 -3.668 1 98.69 247 ILE B CA 1
ATOM 5888 C C . ILE B 1 247 ? -22.719 -9.609 -3.15 1 98.69 247 ILE B C 1
ATOM 5890 O O . ILE B 1 247 ? -21.922 -8.938 -3.801 1 98.69 247 ILE B O 1
ATOM 5894 N N . LEU B 1 248 ? -22.391 -10.227 -2.01 1 98.75 248 LEU B N 1
ATOM 5895 C CA . LEU B 1 248 ? -21.141 -9.922 -1.306 1 98.75 248 LEU B CA 1
ATOM 5896 C C . LEU B 1 248 ? -20.109 -11.008 -1.561 1 98.75 248 LEU B C 1
ATOM 5898 O O . LEU B 1 248 ? -20.453 -12.148 -1.849 1 98.75 248 LEU B O 1
ATOM 5902 N N . PRO B 1 249 ? -18.844 -10.68 -1.5 1 98.81 249 PRO B N 1
ATOM 5903 C CA . PRO B 1 249 ? -17.766 -11.648 -1.721 1 98.81 249 PRO B CA 1
ATOM 5904 C C . PRO B 1 249 ? -17.906 -12.891 -0.847 1 98.81 249 PRO B C 1
ATOM 5906 O O . PRO B 1 249 ? -17.703 -14.016 -1.323 1 98.81 249 PRO B O 1
ATOM 5909 N N . ARG B 1 250 ? -18.281 -12.742 0.397 1 98.5 250 ARG B N 1
ATOM 5910 C CA . ARG B 1 250 ? -18.328 -13.883 1.307 1 98.5 250 ARG B CA 1
ATOM 5911 C C . ARG B 1 250 ? -19.547 -14.758 1.026 1 98.5 250 ARG B C 1
ATOM 5913 O O . ARG B 1 250 ? -19.625 -15.891 1.507 1 98.5 250 ARG B O 1
ATOM 5920 N N . ASP B 1 251 ? -20.531 -14.234 0.237 1 98.19 251 ASP B N 1
ATOM 5921 C CA . ASP B 1 251 ? -21.609 -15.078 -0.283 1 98.19 251 ASP B CA 1
ATOM 5922 C C . ASP B 1 251 ? -21.094 -16 -1.383 1 98.19 251 ASP B C 1
ATOM 5924 O O . ASP B 1 251 ? -21.688 -17.047 -1.647 1 98.19 251 ASP B O 1
ATOM 5928 N N . ILE B 1 252 ? -20.062 -15.609 -2.021 1 98.81 252 ILE B N 1
ATOM 5929 C CA . ILE B 1 252 ? -19.516 -16.328 -3.172 1 98.81 252 ILE B CA 1
ATOM 5930 C C . ILE B 1 252 ? -18.344 -17.203 -2.734 1 98.81 252 ILE B C 1
ATOM 5932 O O . ILE B 1 252 ? -18.266 -18.375 -3.107 1 98.81 252 ILE B O 1
ATOM 5936 N N . LEU B 1 253 ? -17.453 -16.609 -1.896 1 98.69 253 LEU B N 1
ATOM 5937 C CA . LEU B 1 253 ? -16.25 -17.281 -1.431 1 98.69 253 LEU B CA 1
ATOM 5938 C C . LEU B 1 253 ? -16.562 -18.266 -0.313 1 98.69 253 LEU B C 1
ATOM 5940 O O . LEU B 1 253 ? -16.094 -18.109 0.815 1 98.69 253 LEU B O 1
ATOM 5944 N N . THR B 1 254 ? -17.312 -19.281 -0.659 1 98.06 254 THR B N 1
ATOM 5945 C CA . THR B 1 254 ? -17.719 -20.344 0.259 1 98.06 254 THR B CA 1
ATOM 5946 C C . THR B 1 254 ? -16.844 -21.578 0.072 1 98.06 254 THR B C 1
ATOM 5948 O O . THR B 1 254 ? -16.031 -21.641 -0.853 1 98.06 254 THR B O 1
ATOM 5951 N N . ARG B 1 255 ? -17.078 -22.562 0.923 1 98.06 255 ARG B N 1
ATOM 5952 C CA . ARG B 1 255 ? -16.391 -23.844 0.804 1 98.06 255 ARG B CA 1
ATOM 5953 C C . ARG B 1 255 ? -16.562 -24.438 -0.594 1 98.06 255 ARG B C 1
ATOM 5955 O O . ARG B 1 255 ? -15.594 -24.906 -1.199 1 98.06 255 ARG B O 1
ATOM 5962 N N . LYS B 1 256 ? -17.75 -24.328 -1.118 1 98.31 256 LYS B N 1
ATOM 5963 C CA . LYS B 1 256 ? -18.047 -24.859 -2.445 1 98.31 256 LYS B CA 1
ATOM 5964 C C . LYS B 1 256 ? -17.219 -24.156 -3.518 1 98.31 256 LYS B C 1
ATOM 5966 O O . LYS B 1 256 ? -16.703 -24.797 -4.43 1 98.31 256 LYS B O 1
ATOM 5971 N N . ALA B 1 257 ? -17.125 -22.844 -3.41 1 98.69 257 ALA B N 1
ATOM 5972 C CA . ALA B 1 257 ? -16.344 -22.062 -4.375 1 98.69 257 ALA B CA 1
ATOM 5973 C C . ALA B 1 257 ? -14.875 -22.453 -4.336 1 98.69 257 ALA B C 1
ATOM 5975 O O . ALA B 1 257 ? -14.227 -22.562 -5.383 1 98.69 257 ALA B O 1
ATOM 5976 N N . PHE B 1 258 ? -14.336 -22.625 -3.129 1 98.75 258 PHE B N 1
ATOM 5977 C CA . PHE B 1 258 ? -12.93 -22.984 -2.984 1 98.75 258 PHE B CA 1
ATOM 5978 C C . PHE B 1 258 ? -12.672 -24.375 -3.549 1 98.75 258 PHE B C 1
ATOM 5980 O O . PHE B 1 258 ? -11.648 -24.609 -4.199 1 98.75 258 PHE B O 1
ATOM 5987 N N . GLU B 1 259 ? -13.555 -25.266 -3.293 1 98.69 259 GLU B N 1
ATOM 5988 C CA . GLU B 1 259 ? -13.406 -26.609 -3.84 1 98.69 259 GLU B CA 1
ATOM 5989 C C . GLU B 1 259 ? -13.492 -26.609 -5.363 1 98.69 259 GLU B C 1
ATOM 5991 O O . GLU B 1 259 ? -12.758 -27.328 -6.039 1 98.69 259 GLU B O 1
ATOM 5996 N N . ASN B 1 260 ? -14.406 -25.781 -5.93 1 98.88 260 ASN B N 1
ATOM 5997 C CA . ASN B 1 260 ? -14.453 -25.594 -7.375 1 98.88 260 ASN B CA 1
ATOM 5998 C C . ASN B 1 260 ? -13.117 -25.094 -7.926 1 98.88 260 ASN B C 1
ATOM 6000 O O . ASN B 1 260 ? -12.648 -25.594 -8.953 1 98.88 260 ASN B O 1
ATOM 6004 N N . ALA B 1 261 ? -12.562 -24.141 -7.234 1 98.88 261 ALA B N 1
ATOM 6005 C CA . ALA B 1 261 ? -11.281 -23.594 -7.664 1 98.88 261 ALA B CA 1
ATOM 6006 C C . ALA B 1 261 ? -10.195 -24.656 -7.656 1 98.88 261 ALA B C 1
ATOM 6008 O O . ALA B 1 261 ? -9.406 -24.75 -8.602 1 98.88 261 ALA B O 1
ATOM 6009 N N . ILE B 1 262 ? -10.125 -25.453 -6.59 1 98.81 262 ILE B N 1
ATOM 6010 C CA . ILE B 1 262 ? -9.109 -26.484 -6.469 1 98.81 262 ILE B CA 1
ATOM 6011 C C . ILE B 1 262 ? -9.273 -27.516 -7.59 1 98.81 262 ILE B C 1
ATOM 6013 O O . ILE B 1 262 ? -8.289 -27.938 -8.203 1 98.81 262 ILE B O 1
ATOM 6017 N N . ALA B 1 263 ? -10.5 -27.891 -7.887 1 98.88 263 ALA B N 1
ATOM 6018 C CA . ALA B 1 263 ? -10.766 -28.844 -8.961 1 98.88 263 ALA B CA 1
ATOM 6019 C C . ALA B 1 263 ? -10.258 -28.328 -10.297 1 98.88 263 ALA B C 1
ATOM 6021 O O . ALA B 1 263 ? -9.609 -29.047 -11.055 1 98.88 263 ALA B O 1
ATOM 6022 N N . VAL B 1 264 ? -10.531 -27.078 -10.57 1 98.88 264 VAL B N 1
ATOM 6023 C CA . VAL B 1 264 ? -10.117 -26.469 -11.836 1 98.88 264 VAL B CA 1
ATOM 6024 C C . VAL B 1 264 ? -8.594 -26.391 -11.891 1 98.88 264 VAL B C 1
ATOM 6026 O O . VAL B 1 264 ? -7.984 -26.703 -12.914 1 98.88 264 VAL B O 1
ATOM 6029 N N . ILE B 1 265 ? -7.98 -26 -10.805 1 98.25 265 ILE B N 1
ATOM 6030 C CA . ILE B 1 265 ? -6.527 -25.859 -10.742 1 98.25 265 ILE B CA 1
ATOM 6031 C C . ILE B 1 265 ? -5.875 -27.219 -11.023 1 98.25 265 ILE B C 1
ATOM 6033 O O . ILE B 1 265 ? -4.887 -27.297 -11.758 1 98.25 265 ILE B O 1
ATOM 6037 N N . MET B 1 266 ? -6.438 -28.281 -10.484 1 97.81 266 MET B N 1
ATOM 6038 C CA . MET B 1 266 ? -5.922 -29.625 -10.734 1 97.81 266 MET B CA 1
ATOM 6039 C C . MET B 1 266 ? -6.09 -30.016 -12.203 1 97.81 266 MET B C 1
ATOM 6041 O O . MET B 1 266 ? -5.156 -30.516 -12.828 1 97.81 266 MET B O 1
ATOM 6045 N N . ALA B 1 267 ? -7.211 -29.688 -12.75 1 98.31 267 ALA B N 1
ATOM 6046 C CA . ALA B 1 267 ? -7.559 -30.109 -14.109 1 98.31 267 ALA B CA 1
ATOM 6047 C C . ALA B 1 267 ? -6.668 -29.422 -15.141 1 98.31 267 ALA B C 1
ATOM 6049 O O . ALA B 1 267 ? -6.359 -30 -16.188 1 98.31 267 ALA B O 1
ATOM 6050 N N . VAL B 1 268 ? -6.23 -28.219 -14.805 1 97.62 268 VAL B N 1
ATOM 6051 C CA . VAL B 1 268 ? -5.504 -27.438 -15.812 1 97.62 268 VAL B CA 1
ATOM 6052 C C . VAL B 1 268 ? -4.004 -27.516 -15.547 1 97.62 268 VAL B C 1
ATOM 6054 O O . VAL B 1 268 ? -3.201 -26.969 -16.297 1 97.62 268 VAL B O 1
ATOM 6057 N N . GLY B 1 269 ? -3.576 -28.219 -14.508 1 95.38 269 GLY B N 1
ATOM 6058 C CA . GLY B 1 269 ? -2.164 -28.297 -14.172 1 95.38 269 GLY B CA 1
ATOM 6059 C C . GLY B 1 269 ? -1.608 -27 -13.633 1 95.38 269 GLY B C 1
ATOM 6060 O O . GLY B 1 269 ? -0.57 -26.516 -14.102 1 95.38 269 GLY B O 1
ATOM 6061 N N . GLY B 1 270 ? -2.256 -26.438 -12.695 1 95.31 270 GLY B N 1
ATOM 6062 C CA . GLY B 1 270 ? -1.964 -25.094 -12.203 1 95.31 270 GLY B CA 1
ATOM 6063 C C . GLY B 1 270 ? -0.753 -25.047 -11.289 1 95.31 270 GLY B C 1
ATOM 6064 O O . GLY B 1 270 ? -0.142 -26.078 -11.008 1 95.31 270 GLY B O 1
ATOM 6065 N N . SER B 1 271 ? -0.394 -23.859 -10.805 1 95.88 271 SER B N 1
ATOM 6066 C CA . SER B 1 271 ? 0.788 -23.531 -10.016 1 95.88 271 SER B CA 1
ATOM 6067 C C . SER B 1 271 ? 0.631 -24 -8.57 1 95.88 271 SER B C 1
ATOM 6069 O O . SER B 1 271 ? -0.457 -23.906 -8 1 95.88 271 SER B O 1
ATOM 6071 N N . THR B 1 272 ? 1.788 -24.375 -7.914 1 95.38 272 THR B N 1
ATOM 6072 C CA . THR B 1 272 ? 1.79 -24.703 -6.492 1 95.38 272 THR B CA 1
ATOM 6073 C C . THR B 1 272 ? 1.444 -23.484 -5.648 1 95.38 272 THR B C 1
ATOM 6075 O O . THR B 1 272 ? 0.944 -23.609 -4.531 1 95.38 272 THR B O 1
ATOM 6078 N N . ASN B 1 273 ? 1.649 -22.312 -6.172 1 97.25 273 ASN B N 1
ATOM 6079 C CA . ASN B 1 273 ? 1.375 -21.078 -5.434 1 97.25 273 ASN B CA 1
ATOM 6080 C C . ASN B 1 273 ? -0.11 -20.938 -5.109 1 97.25 273 ASN B C 1
ATOM 6082 O O . ASN B 1 273 ? -0.48 -20.234 -4.168 1 97.25 273 ASN B O 1
ATOM 6086 N N . ALA B 1 274 ? -0.939 -21.609 -5.922 1 98 274 ALA B N 1
ATOM 6087 C CA . ALA B 1 274 ? -2.381 -21.531 -5.703 1 98 274 ALA B CA 1
ATOM 6088 C C . ALA B 1 274 ? -2.758 -22.062 -4.324 1 98 274 ALA B C 1
ATOM 6090 O O . ALA B 1 274 ? -3.693 -21.562 -3.693 1 98 274 ALA B O 1
ATOM 6091 N N . VAL B 1 275 ? -1.975 -23.078 -3.844 1 98.12 275 VAL B N 1
ATOM 6092 C CA . VAL B 1 275 ? -2.26 -23.656 -2.537 1 98.12 275 VAL B CA 1
ATOM 6093 C C . VAL B 1 275 ? -2.131 -22.594 -1.454 1 98.12 275 VAL B C 1
ATOM 6095 O O . VAL B 1 275 ? -3.047 -22.406 -0.651 1 98.12 275 VAL B O 1
ATOM 6098 N N . LEU B 1 276 ? -1.035 -21.922 -1.53 1 98.06 276 LEU B N 1
ATOM 6099 C CA . LEU B 1 276 ? -0.744 -20.875 -0.562 1 98.06 276 LEU B CA 1
ATOM 6100 C C . LEU B 1 276 ? -1.789 -19.766 -0.633 1 98.06 276 LEU B C 1
ATOM 6102 O O . LEU B 1 276 ? -2.291 -19.312 0.398 1 98.06 276 LEU B O 1
ATOM 6106 N N . HIS B 1 277 ? -2.145 -19.312 -1.786 1 98.62 277 HIS B N 1
ATOM 6107 C CA . HIS B 1 277 ? -3.025 -18.172 -1.988 1 98.62 277 HIS B CA 1
ATOM 6108 C C . HIS B 1 277 ? -4.469 -18.516 -1.636 1 98.62 277 HIS B C 1
ATOM 6110 O O . HIS B 1 277 ? -5.176 -17.703 -1.032 1 98.62 277 HIS B O 1
ATOM 6116 N N . LEU B 1 278 ? -4.922 -19.719 -1.991 1 98.81 278 LEU B N 1
ATOM 6117 C CA . LEU B 1 278 ? -6.297 -20.094 -1.676 1 98.81 278 LEU B CA 1
ATOM 6118 C C . LEU B 1 278 ? -6.48 -20.266 -0.172 1 98.81 278 LEU B C 1
ATOM 6120 O O . LEU B 1 278 ? -7.539 -19.953 0.371 1 98.81 278 LEU B O 1
ATOM 6124 N N . LEU B 1 279 ? -5.438 -20.844 0.501 1 98.69 279 LEU B N 1
ATOM 6125 C CA . LEU B 1 279 ? -5.492 -20.922 1.956 1 98.69 279 LEU B CA 1
ATOM 6126 C C . LEU B 1 279 ? -5.664 -19.547 2.576 1 98.69 279 LEU B C 1
ATOM 6128 O O . LEU B 1 279 ? -6.496 -19.359 3.467 1 98.69 279 LEU B O 1
ATOM 6132 N N . ALA B 1 280 ? -4.918 -18.578 2.072 1 98.62 280 ALA B N 1
ATOM 6133 C CA . ALA B 1 280 ? -4.977 -17.219 2.596 1 98.62 280 ALA B CA 1
ATOM 6134 C C . ALA B 1 280 ? -6.344 -16.594 2.35 1 98.62 280 ALA B C 1
ATOM 6136 O O . ALA B 1 280 ? -6.926 -15.984 3.25 1 98.62 280 ALA B O 1
ATOM 6137 N N . ILE B 1 281 ? -6.891 -16.719 1.143 1 98.81 281 ILE B N 1
ATOM 6138 C CA . ILE B 1 281 ? -8.172 -16.125 0.769 1 98.81 281 ILE B CA 1
ATOM 6139 C C . ILE B 1 281 ? -9.297 -16.781 1.57 1 98.81 281 ILE B C 1
ATOM 6141 O O . ILE B 1 281 ? -10.211 -16.094 2.027 1 98.81 281 ILE B O 1
ATOM 6145 N N . SER B 1 282 ? -9.227 -18.094 1.71 1 98.56 282 SER B N 1
ATOM 6146 C CA . SER B 1 282 ? -10.25 -18.797 2.467 1 98.56 282 SER B CA 1
ATOM 6147 C C . SER B 1 282 ? -10.305 -18.312 3.912 1 98.56 282 SER B C 1
ATOM 6149 O O . SER B 1 282 ? -11.391 -18.125 4.469 1 98.56 282 SER B O 1
ATOM 6151 N N . ARG B 1 283 ? -9.203 -18.094 4.473 1 97.38 283 ARG B N 1
ATOM 6152 C CA . ARG B 1 283 ? -9.141 -17.609 5.844 1 97.38 283 ARG B CA 1
ATOM 6153 C C . ARG B 1 283 ? -9.742 -16.203 5.949 1 97.38 283 ARG B C 1
ATOM 6155 O O . ARG B 1 283 ? -10.492 -15.914 6.887 1 97.38 283 ARG B O 1
ATOM 6162 N N . ALA B 1 284 ? -9.383 -15.359 5.027 1 97.88 284 ALA B N 1
ATOM 6163 C CA . ALA B 1 284 ? -9.938 -14.008 5.004 1 97.88 284 ALA B CA 1
ATOM 6164 C C . ALA B 1 284 ? -11.453 -14.047 4.855 1 97.88 284 ALA B C 1
ATOM 6166 O O . ALA B 1 284 ? -12.156 -13.188 5.398 1 97.88 284 ALA B O 1
ATOM 6167 N N . ALA B 1 285 ? -11.969 -15.055 4.16 1 97.88 285 ALA B N 1
ATOM 6168 C CA . ALA B 1 285 ? -13.398 -15.188 3.9 1 97.88 285 ALA B CA 1
ATOM 6169 C C . ALA B 1 285 ? -14.102 -15.883 5.062 1 97.88 285 ALA B C 1
ATOM 6171 O O . ALA B 1 285 ? -15.328 -15.992 5.074 1 97.88 285 ALA B O 1
ATOM 6172 N N . GLY B 1 286 ? -13.297 -16.375 6.074 1 94.38 286 GLY B N 1
ATOM 6173 C CA . GLY B 1 286 ? -13.883 -17.016 7.238 1 94.38 286 GLY B CA 1
ATOM 6174 C C . GLY B 1 286 ? -14.133 -18.5 7.039 1 94.38 286 GLY B C 1
ATOM 6175 O O . GLY B 1 286 ? -14.953 -19.094 7.742 1 94.38 286 GLY B O 1
ATOM 6176 N N . ASP B 1 287 ? -13.398 -19.016 6.051 1 86.81 287 ASP B N 1
ATOM 6177 C CA . ASP B 1 287 ? -13.555 -20.438 5.781 1 86.81 287 ASP B CA 1
ATOM 6178 C C . ASP B 1 287 ? -12.391 -21.25 6.371 1 86.81 287 ASP B C 1
ATOM 6180 O O . ASP B 1 287 ? -11.344 -20.688 6.688 1 86.81 287 ASP B O 1
ATOM 6184 N N . SER B 1 288 ? -12.555 -22.609 6.422 1 87.25 28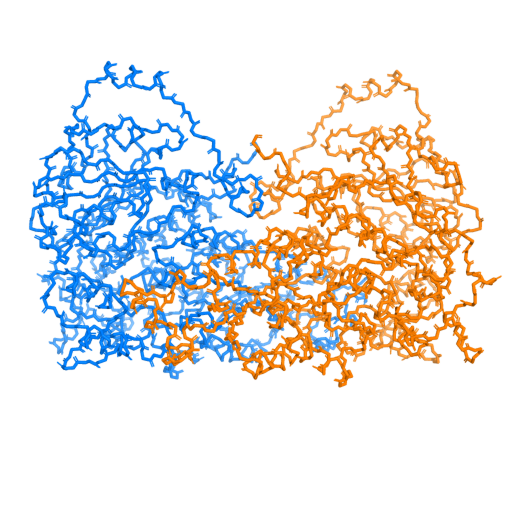8 SER B N 1
ATOM 6185 C CA . SER B 1 288 ? -11.617 -23.531 7.047 1 87.25 288 SER B CA 1
ATOM 6186 C C . SER B 1 288 ? -10.938 -24.406 6.008 1 87.25 288 SER B C 1
ATOM 6188 O O . SER B 1 288 ? -10.875 -25.625 6.168 1 87.25 288 SER B O 1
ATOM 6190 N N . LEU B 1 289 ? -10.5 -23.859 4.918 1 96.81 289 LEU B N 1
ATOM 6191 C CA . LEU B 1 289 ? -9.75 -24.609 3.918 1 96.81 289 LEU B CA 1
ATOM 6192 C C . LEU B 1 289 ? -8.398 -25.047 4.473 1 96.81 289 LEU B C 1
ATOM 6194 O O . LEU B 1 289 ? -7.719 -24.281 5.152 1 96.81 289 LEU B O 1
ATOM 6198 N N . THR B 1 290 ? -7.996 -26.297 4.281 1 97.75 290 THR B N 1
ATOM 6199 C CA . THR B 1 290 ? -6.73 -26.844 4.762 1 97.75 290 THR B CA 1
ATOM 6200 C C . THR B 1 290 ? -5.984 -27.547 3.639 1 97.75 290 THR B C 1
ATOM 6202 O O . THR B 1 290 ? -6.539 -27.766 2.557 1 97.75 290 THR B O 1
ATOM 6205 N N . LEU B 1 291 ? -4.785 -27.953 3.887 1 98.06 291 LEU B N 1
ATOM 6206 C CA . LEU B 1 291 ? -3.979 -28.688 2.922 1 98.06 291 LEU B CA 1
ATOM 6207 C C . LEU B 1 291 ? -4.633 -30.016 2.57 1 98.06 291 LEU B C 1
ATOM 6209 O O . LEU B 1 291 ? -4.504 -30.5 1.442 1 98.06 291 LEU B O 1
ATOM 6213 N N . ASP B 1 292 ? -5.355 -30.578 3.482 1 97.06 292 ASP B N 1
ATOM 6214 C CA . ASP B 1 292 ? -6.008 -31.859 3.271 1 97.06 292 ASP B CA 1
ATOM 6215 C C . ASP B 1 292 ? -7.086 -31.766 2.195 1 97.06 292 ASP B C 1
ATOM 6217 O O . ASP B 1 292 ? -7.336 -32.719 1.466 1 97.06 292 ASP B O 1
ATOM 6221 N N . ASP B 1 293 ? -7.699 -30.656 2.117 1 97.94 293 ASP B N 1
ATOM 6222 C CA . ASP B 1 293 ? -8.719 -30.453 1.091 1 97.94 293 ASP B CA 1
ATOM 6223 C C . ASP B 1 293 ? -8.117 -30.562 -0.309 1 97.94 293 ASP B C 1
ATOM 6225 O O . ASP B 1 293 ? -8.75 -31.094 -1.222 1 97.94 293 ASP B O 1
ATOM 6229 N N . PHE B 1 294 ? -6.918 -30.047 -0.465 1 98 294 PHE B N 1
ATOM 6230 C CA . PHE B 1 294 ? -6.242 -30.141 -1.751 1 98 294 PHE B CA 1
ATOM 6231 C C . PHE B 1 294 ? -5.973 -31.609 -2.115 1 98 294 PHE B C 1
ATOM 6233 O O . PHE B 1 294 ? -6.18 -32 -3.26 1 98 294 PHE B O 1
ATOM 6240 N N . GLU B 1 295 ? -5.512 -32.344 -1.114 1 95.69 295 GLU B N 1
ATOM 6241 C CA . GLU B 1 295 ? -5.195 -33.75 -1.355 1 95.69 295 GLU B CA 1
ATOM 6242 C C . GLU B 1 295 ? -6.449 -34.531 -1.691 1 95.69 295 GLU B C 1
ATOM 6244 O O . GLU B 1 295 ? -6.398 -35.5 -2.488 1 95.69 295 GLU B O 1
ATOM 6249 N N . THR B 1 296 ? -7.52 -34.25 -1.01 1 97.06 296 THR B N 1
ATOM 6250 C CA . THR B 1 296 ? -8.789 -34.938 -1.244 1 97.06 296 THR B CA 1
ATOM 6251 C C . THR B 1 296 ? -9.273 -34.688 -2.672 1 97.06 296 THR B C 1
ATOM 6253 O O . THR B 1 296 ? -9.68 -35.625 -3.355 1 97.06 296 THR B O 1
ATOM 6256 N N . ILE B 1 297 ? -9.203 -33.531 -3.133 1 98.06 297 ILE B N 1
ATOM 6257 C CA . ILE B 1 297 ? -9.695 -33.156 -4.461 1 98.06 297 ILE B CA 1
ATOM 6258 C C . ILE B 1 297 ? -8.711 -33.656 -5.52 1 98.06 297 ILE B C 1
ATOM 6260 O O . ILE B 1 297 ? -9.125 -34.125 -6.582 1 98.06 297 ILE B O 1
ATOM 6264 N N . ARG B 1 298 ? -7.43 -33.531 -5.238 1 96.5 298 ARG B N 1
ATOM 6265 C CA . ARG B 1 298 ? -6.395 -34.031 -6.145 1 96.5 298 ARG B CA 1
ATOM 6266 C C . ARG B 1 298 ? -6.637 -35.469 -6.52 1 96.5 298 ARG B C 1
ATOM 6268 O O . ARG B 1 298 ? -6.477 -35.875 -7.68 1 96.5 298 ARG B O 1
ATOM 6275 N N . ALA B 1 299 ? -7.027 -36.312 -5.598 1 95.5 299 ALA B N 1
ATOM 6276 C CA . ALA B 1 299 ? -7.199 -37.75 -5.777 1 95.5 299 ALA B CA 1
ATOM 6277 C C . ALA B 1 299 ? -8.344 -38.031 -6.75 1 95.5 299 ALA B C 1
ATOM 6279 O O . ALA B 1 299 ? -8.383 -39.125 -7.359 1 95.5 299 ALA B O 1
ATOM 6280 N N . GLN B 1 300 ? -9.18 -37.062 -6.961 1 97.31 300 GLN B N 1
ATOM 6281 C CA . GLN B 1 300 ? -10.398 -37.312 -7.727 1 97.31 300 GLN B CA 1
ATOM 6282 C C . GLN B 1 300 ? -10.328 -36.656 -9.102 1 97.31 300 GLN B C 1
ATOM 6284 O O . GLN B 1 300 ? -11.07 -37.062 -10.016 1 97.31 300 GLN B O 1
ATOM 6289 N N . VAL B 1 301 ? -9.523 -35.688 -9.258 1 98.06 301 VAL B N 1
ATOM 6290 C CA . VAL B 1 301 ? -9.594 -34.844 -10.445 1 98.06 301 VAL B CA 1
ATOM 6291 C C . VAL B 1 301 ? -8.43 -35.188 -11.375 1 98.06 301 VAL B C 1
ATOM 6293 O O . VAL B 1 301 ? -7.262 -35.062 -10.984 1 98.06 301 VAL B O 1
ATOM 6296 N N . PRO B 1 302 ? -8.633 -35.562 -12.602 1 97.06 302 PRO B N 1
ATOM 6297 C CA . PRO B 1 302 ? -7.547 -35.75 -13.57 1 97.06 302 PRO B CA 1
ATOM 6298 C C . PRO B 1 302 ? -7.027 -34.406 -14.133 1 97.06 302 PRO B C 1
ATOM 6300 O O . PRO B 1 302 ? -7.707 -33.375 -14.039 1 97.06 302 PRO B O 1
ATOM 6303 N N . VAL B 1 303 ? -5.816 -34.469 -14.625 1 97 303 VAL B N 1
ATOM 6304 C CA . VAL B 1 303 ? -5.293 -33.344 -15.398 1 97 303 VAL B CA 1
ATOM 6305 C C . VAL B 1 303 ? -5.668 -33.531 -16.875 1 97 303 VAL B C 1
ATOM 6307 O O . VAL B 1 303 ? -5.18 -34.438 -17.547 1 97 303 VAL B O 1
ATOM 6310 N N . ILE B 1 304 ? -6.453 -32.594 -17.375 1 98 304 ILE B N 1
ATOM 6311 C CA . ILE B 1 304 ? -7.02 -32.875 -18.703 1 98 304 ILE B CA 1
ATOM 6312 C C . ILE B 1 304 ? -6.52 -31.812 -19.688 1 98 304 ILE B C 1
ATOM 6314 O O . ILE B 1 304 ? -6.785 -31.906 -20.891 1 98 304 ILE B O 1
ATOM 6318 N N . CYS B 1 305 ? -5.777 -30.828 -19.234 1 97.88 305 CYS B N 1
ATOM 6319 C CA . CYS B 1 305 ? -5.266 -29.797 -20.125 1 97.88 305 CYS B CA 1
ATOM 6320 C C . CYS B 1 305 ? -3.764 -29.953 -20.344 1 97.88 305 CYS B C 1
ATOM 6322 O O . CYS B 1 305 ? -3.02 -30.172 -19.391 1 97.88 305 CYS B O 1
ATOM 6324 N N . ASP B 1 306 ? -3.301 -29.859 -21.562 1 97.12 306 ASP B N 1
ATOM 6325 C CA . ASP B 1 306 ? -1.901 -29.969 -21.969 1 97.12 306 ASP B CA 1
ATOM 6326 C C . ASP B 1 306 ? -1.243 -28.594 -22.047 1 97.12 306 ASP B C 1
ATOM 6328 O O . ASP B 1 306 ? -1.038 -28.078 -23.141 1 97.12 306 ASP B O 1
ATOM 6332 N N . LEU B 1 307 ? -0.894 -28.062 -20.922 1 95.69 307 LEU B N 1
ATOM 6333 C CA . LEU B 1 307 ? -0.427 -26.688 -20.859 1 95.69 307 LEU B CA 1
ATOM 6334 C C . LEU B 1 307 ? 0.98 -26.609 -20.266 1 95.69 307 LEU B C 1
ATOM 6336 O O . LEU B 1 307 ? 1.337 -27.406 -19.406 1 95.69 307 LEU B O 1
ATOM 6340 N N . LYS B 1 308 ? 1.773 -25.641 -20.766 1 92.88 308 LYS B N 1
ATOM 6341 C CA . LYS B 1 308 ? 3.043 -25.297 -20.141 1 92.88 308 LYS B CA 1
ATOM 6342 C C . LYS B 1 308 ? 2.842 -24.922 -18.672 1 92.88 308 LYS B C 1
ATOM 6344 O O . LYS B 1 308 ? 1.846 -24.281 -18.312 1 92.88 308 LYS B O 1
ATOM 6349 N N . PRO B 1 309 ? 3.781 -25.422 -17.781 1 88.44 309 PRO B N 1
ATOM 6350 C CA . PRO B 1 309 ? 5.168 -25.75 -18.109 1 88.44 309 PRO B CA 1
ATOM 6351 C C . PRO B 1 309 ? 5.371 -27.234 -18.406 1 88.44 309 PRO B C 1
ATOM 6353 O O . PRO B 1 309 ? 6.391 -27.625 -18.984 1 88.44 309 PRO B O 1
ATOM 6356 N N . SER B 1 310 ? 4.484 -28.078 -17.953 1 83.94 310 SER B N 1
ATOM 6357 C CA . SER B 1 310 ? 4.691 -29.516 -18.125 1 83.94 310 SER B CA 1
ATOM 6358 C C . SER B 1 310 ? 4.188 -30 -19.484 1 83.94 310 SER B C 1
ATOM 6360 O O . SER B 1 310 ? 4.574 -31.062 -19.953 1 83.94 310 SER B O 1
ATOM 6362 N N . GLY B 1 311 ? 3.346 -29.219 -20.094 1 90.25 311 GLY B N 1
ATOM 6363 C CA . GLY B 1 311 ? 2.748 -29.578 -21.375 1 90.25 311 GLY B CA 1
ATOM 6364 C C . GLY B 1 311 ? 3.238 -28.719 -22.516 1 90.25 311 GLY B C 1
ATOM 6365 O O . GLY B 1 311 ? 4.273 -28.047 -22.406 1 90.25 311 GLY B O 1
ATOM 6366 N N . ARG B 1 312 ? 2.455 -28.688 -23.609 1 92.25 312 ARG B N 1
ATOM 6367 C CA . ARG B 1 312 ? 2.949 -28.141 -24.859 1 92.25 312 ARG B CA 1
ATOM 6368 C C . ARG B 1 312 ? 2.385 -26.75 -25.109 1 92.25 312 ARG B C 1
ATOM 6370 O O . ARG B 1 312 ? 3.021 -25.922 -25.781 1 92.25 312 ARG B O 1
ATOM 6377 N N . TYR B 1 313 ? 1.198 -26.453 -24.578 1 96.19 313 TYR B N 1
ATOM 6378 C CA . TYR B 1 313 ? 0.455 -25.297 -25.062 1 96.19 313 TYR B CA 1
ATOM 6379 C C . TYR B 1 313 ? 0.463 -24.172 -24.031 1 96.19 313 TYR B C 1
ATOM 6381 O O . TYR B 1 313 ? 0.843 -24.391 -22.875 1 96.19 313 TYR B O 1
ATOM 6389 N N . VAL B 1 314 ? 0.097 -22.984 -24.484 1 96.75 314 VAL B N 1
ATOM 6390 C CA . VAL B 1 314 ? 0.054 -21.812 -23.625 1 96.75 314 VAL B CA 1
ATOM 6391 C C . VAL B 1 314 ? -1.397 -21.453 -23.312 1 96.75 314 VAL B C 1
ATOM 6393 O O . VAL B 1 314 ? -2.324 -22.062 -23.844 1 96.75 314 VAL B O 1
ATOM 6396 N N . ALA B 1 315 ? -1.621 -20.469 -22.469 1 97.38 315 ALA B N 1
ATOM 6397 C CA . ALA B 1 315 ? -2.938 -20.109 -21.953 1 97.38 315 ALA B CA 1
ATOM 6398 C C . ALA B 1 315 ? -3.859 -19.625 -23.062 1 97.38 315 ALA B C 1
ATOM 6400 O O . ALA B 1 315 ? -5.062 -19.891 -23.047 1 97.38 315 ALA B O 1
ATOM 6401 N N . THR B 1 316 ? -3.324 -18.875 -24.062 1 97.56 316 THR B N 1
ATOM 6402 C CA . THR B 1 316 ? -4.16 -18.391 -25.141 1 97.56 316 THR B CA 1
ATOM 6403 C C . THR B 1 316 ? -4.68 -19.547 -26 1 97.56 316 THR B C 1
ATOM 6405 O O . THR B 1 316 ? -5.77 -19.453 -26.562 1 97.56 316 THR B O 1
ATOM 6408 N N . ASP B 1 317 ? -3.957 -20.625 -26.062 1 97.88 317 ASP B N 1
ATOM 6409 C CA . ASP B 1 317 ? -4.438 -21.828 -26.734 1 97.88 317 ASP B CA 1
ATOM 6410 C C . ASP B 1 317 ? -5.629 -22.422 -25.984 1 97.88 317 ASP B C 1
ATOM 6412 O O . ASP B 1 317 ? -6.57 -22.922 -26.609 1 97.88 317 ASP B O 1
ATOM 6416 N N . LEU B 1 318 ? -5.516 -22.438 -24.672 1 98.5 318 LEU B N 1
ATOM 6417 C CA . LEU B 1 318 ? -6.637 -22.891 -23.859 1 98.5 318 LEU B CA 1
ATOM 6418 C C . LEU B 1 318 ? -7.887 -22.062 -24.141 1 98.5 318 LEU B C 1
ATOM 6420 O O . LEU B 1 318 ? -8.984 -22.609 -24.25 1 98.5 318 LEU B O 1
ATOM 6424 N N . HIS B 1 319 ? -7.688 -20.781 -24.234 1 98.44 319 HIS B N 1
ATOM 6425 C CA . HIS B 1 319 ? -8.797 -19.875 -24.531 1 98.44 319 HIS B CA 1
ATOM 6426 C C . HIS B 1 319 ? -9.484 -20.25 -25.844 1 98.44 319 HIS B C 1
ATOM 6428 O O . HIS B 1 319 ? -10.719 -20.344 -25.891 1 98.44 319 HIS B O 1
ATOM 6434 N N . LYS B 1 320 ? -8.734 -20.516 -26.828 1 97.62 320 LYS B N 1
ATOM 6435 C CA . LYS B 1 320 ? -9.25 -20.859 -28.156 1 97.62 320 LYS B CA 1
ATOM 6436 C C . LYS B 1 320 ? -9.953 -22.219 -28.125 1 97.62 320 LYS B C 1
ATOM 6438 O O . LYS B 1 320 ? -10.914 -22.438 -28.859 1 97.62 320 LYS B O 1
ATOM 6443 N N . ALA B 1 321 ? -9.5 -23.062 -27.25 1 98.25 321 ALA B N 1
ATOM 6444 C CA . ALA B 1 321 ? -9.992 -24.438 -27.203 1 98.25 321 ALA B CA 1
ATOM 6445 C C . ALA B 1 321 ? -11.305 -24.531 -26.422 1 98.25 321 ALA B C 1
ATOM 6447 O O . ALA B 1 321 ? -11.93 -25.594 -26.375 1 98.25 321 ALA B O 1
ATOM 6448 N N . GLY B 1 322 ? -11.758 -23.469 -25.781 1 97.81 322 GLY B N 1
ATOM 6449 C CA . GLY B 1 322 ? -12.992 -23.453 -25.031 1 97.81 322 GLY B CA 1
ATOM 6450 C C . GLY B 1 322 ? -12.852 -22.828 -23.656 1 97.81 322 GLY B C 1
ATOM 6451 O O . GLY B 1 322 ? -13.852 -22.594 -22.969 1 97.81 322 GLY B O 1
ATOM 6452 N N . GLY B 1 323 ? -11.648 -22.609 -23.281 1 98.19 323 GLY B N 1
ATOM 6453 C CA . GLY B 1 323 ? -11.367 -21.859 -22.062 1 98.19 323 GLY B CA 1
ATOM 6454 C C . GLY B 1 323 ? -11.734 -22.625 -20.812 1 98.19 323 GLY B C 1
ATOM 6455 O O . GLY B 1 323 ? -11.992 -23.828 -20.859 1 98.19 323 GLY B O 1
ATOM 6456 N N . ILE B 1 324 ? -11.695 -21.922 -19.688 1 98.81 324 ILE B N 1
ATOM 6457 C CA . ILE B 1 324 ? -11.93 -22.5 -18.375 1 98.81 324 ILE B CA 1
ATOM 6458 C C . ILE B 1 324 ? -13.375 -23 -18.266 1 98.81 324 ILE B C 1
ATOM 6460 O O . ILE B 1 324 ? -13.633 -24.047 -17.672 1 98.81 324 ILE B O 1
ATOM 6464 N N . PRO B 1 325 ? -14.359 -22.297 -18.922 1 98.81 325 PRO B N 1
ATOM 6465 C CA . PRO B 1 325 ? -15.734 -22.781 -18.828 1 98.81 325 PRO B CA 1
ATOM 6466 C C . PRO B 1 325 ? -15.914 -24.188 -19.391 1 98.81 325 PRO B C 1
ATOM 6468 O O . PRO B 1 325 ? -16.688 -24.984 -18.844 1 98.81 325 PRO B O 1
ATOM 6471 N N . LEU B 1 326 ? -15.219 -24.5 -20.484 1 98.75 326 LEU B N 1
ATOM 6472 C CA . LEU B 1 326 ? -15.32 -25.859 -21 1 98.75 326 LEU B CA 1
ATOM 6473 C C . LEU B 1 326 ? -14.758 -26.875 -20 1 98.75 326 LEU B C 1
ATOM 6475 O O . LEU B 1 326 ? -15.344 -27.938 -19.797 1 98.75 326 LEU B O 1
ATOM 6479 N N . VAL B 1 327 ? -13.617 -26.562 -19.406 1 98.81 327 VAL B N 1
ATOM 6480 C CA . VAL B 1 327 ? -13.023 -27.406 -18.375 1 98.81 327 VAL B CA 1
ATOM 6481 C C . VAL B 1 327 ? -14.008 -27.578 -17.219 1 98.81 327 VAL B C 1
ATOM 6483 O O . VAL B 1 327 ? -14.211 -28.688 -16.719 1 98.81 327 VAL B O 1
ATOM 6486 N N . MET B 1 328 ? -14.625 -26.469 -16.812 1 98.94 328 MET B N 1
ATOM 6487 C CA . MET B 1 328 ? -15.586 -26.484 -15.711 1 98.94 328 MET B CA 1
ATOM 6488 C C . MET B 1 328 ? -16.797 -27.344 -16.062 1 98.94 328 MET B C 1
ATOM 6490 O O . MET B 1 328 ? -17.297 -28.094 -15.219 1 98.94 328 MET B O 1
ATOM 6494 N N . LYS B 1 329 ? -17.297 -27.219 -17.281 1 98.81 329 LYS B N 1
ATOM 6495 C CA . LYS B 1 329 ? -18.438 -28.016 -17.719 1 98.81 329 LYS B CA 1
ATOM 6496 C C . LYS B 1 329 ? -18.125 -29.516 -17.625 1 98.81 329 LYS B C 1
ATOM 6498 O O . LYS B 1 329 ? -18.953 -30.281 -17.141 1 98.81 329 LYS B O 1
ATOM 6503 N N . MET B 1 330 ? -16.969 -29.891 -18.094 1 98.69 330 MET B N 1
ATOM 6504 C CA . MET B 1 330 ? -16.547 -31.281 -18.016 1 98.69 330 MET B CA 1
ATOM 6505 C C . MET B 1 330 ? -16.5 -31.766 -16.578 1 98.69 330 MET B C 1
ATOM 6507 O O . MET B 1 330 ? -17 -32.844 -16.25 1 98.69 330 MET B O 1
ATOM 6511 N N . LEU B 1 331 ? -15.883 -31 -15.68 1 98.81 331 LEU B N 1
ATOM 6512 C CA . LEU B 1 331 ? -15.805 -31.328 -14.266 1 98.81 331 LEU B CA 1
ATOM 6513 C C . LEU B 1 331 ? -17.203 -31.438 -13.656 1 98.81 331 LEU B C 1
ATOM 6515 O O . LEU B 1 331 ? -17.469 -32.312 -12.852 1 98.81 331 LEU B O 1
ATOM 6519 N N . LEU B 1 332 ? -18.062 -30.484 -13.992 1 98.75 332 LEU B N 1
ATOM 6520 C CA . LEU B 1 332 ? -19.422 -30.453 -13.469 1 98.75 332 LEU B CA 1
ATOM 6521 C C . LEU B 1 332 ? -20.172 -31.719 -13.859 1 98.75 332 LEU B C 1
ATOM 6523 O O . LEU B 1 332 ? -20.844 -32.344 -13.016 1 98.75 332 LEU B O 1
ATOM 6527 N N . GLU B 1 333 ? -20.094 -32.156 -15.062 1 98.12 333 GLU B N 1
ATOM 6528 C CA . GLU B 1 333 ? -20.812 -33.312 -15.586 1 98.12 333 GLU B CA 1
ATOM 6529 C C . GLU B 1 333 ? -20.297 -34.594 -14.938 1 98.12 333 GLU B C 1
ATOM 6531 O O . GLU B 1 333 ? -21.016 -35.594 -14.891 1 98.12 333 GLU B O 1
ATOM 6536 N N . HIS B 1 334 ? -19.141 -34.562 -14.477 1 98 334 HIS B N 1
ATOM 6537 C CA . HIS B 1 334 ? -18.578 -35.719 -13.828 1 98 334 HIS B CA 1
ATOM 6538 C C . HIS B 1 334 ? -18.672 -35.625 -12.305 1 98 334 HIS B C 1
ATOM 6540 O O . HIS B 1 334 ? -17.984 -36.344 -11.578 1 98 334 HIS B O 1
ATOM 6546 N N . GLY B 1 335 ? -19.375 -34.625 -11.773 1 98.06 335 GLY B N 1
ATOM 6547 C CA . GLY B 1 335 ? -19.703 -34.5 -10.359 1 98.06 335 GLY B CA 1
ATOM 6548 C C . GLY B 1 335 ? -18.578 -33.938 -9.523 1 98.06 335 GLY B C 1
ATOM 6549 O O . GLY B 1 335 ? -18.531 -34.156 -8.312 1 98.06 335 GLY B O 1
ATOM 6550 N N . LEU B 1 336 ? -17.688 -33.219 -10.148 1 98.44 336 LEU B N 1
ATOM 6551 C CA . LEU B 1 336 ? -16.5 -32.781 -9.453 1 98.44 336 LEU B CA 1
ATOM 6552 C C . LEU B 1 336 ? -16.531 -31.266 -9.227 1 98.44 336 LEU B C 1
ATOM 6554 O O . LEU B 1 336 ? -15.531 -30.688 -8.805 1 98.44 336 LEU B O 1
ATOM 6558 N N . LEU B 1 337 ? -17.641 -30.594 -9.57 1 98.44 337 LEU B N 1
ATOM 6559 C CA . LEU B 1 337 ? -17.891 -29.203 -9.258 1 98.44 337 LEU B CA 1
ATOM 6560 C C . LEU B 1 337 ? -19.219 -29.031 -8.539 1 98.44 337 LEU B C 1
ATOM 6562 O O . LEU B 1 337 ? -20.156 -29.797 -8.781 1 98.44 337 LEU B O 1
ATOM 6566 N N . HIS B 1 338 ? -19.203 -28.031 -7.719 1 98.75 338 HIS B N 1
ATOM 6567 C CA . HIS B 1 338 ? -20.453 -27.609 -7.109 1 98.75 338 HIS B CA 1
ATOM 6568 C C . HIS B 1 338 ? -21.203 -26.641 -8.016 1 98.75 338 HIS B C 1
ATOM 6570 O O . HIS B 1 338 ? -20.953 -25.438 -7.988 1 98.75 338 HIS B O 1
ATOM 6576 N N . GLY B 1 339 ? -22.234 -27.141 -8.68 1 98.75 339 GLY B N 1
ATOM 6577 C CA . GLY B 1 339 ? -22.969 -26.359 -9.648 1 98.75 339 GLY B CA 1
ATOM 6578 C C . GLY B 1 339 ? -23.844 -25.297 -9.016 1 98.75 339 GLY B C 1
ATOM 6579 O O . GLY B 1 339 ? -24.203 -24.312 -9.664 1 98.75 339 GLY B O 1
ATOM 6580 N N . ASP B 1 340 ? -24.203 -25.406 -7.746 1 98.75 340 ASP B N 1
ATOM 6581 C CA . ASP B 1 340 ? -25.125 -24.5 -7.074 1 98.75 340 ASP B CA 1
ATOM 6582 C C . ASP B 1 340 ? -24.391 -23.328 -6.449 1 98.75 340 ASP B C 1
ATOM 6584 O O . ASP B 1 340 ? -25 -22.438 -5.855 1 98.75 340 ASP B O 1
ATOM 6588 N N . ALA B 1 341 ? -23.047 -23.297 -6.605 1 98.69 341 ALA B N 1
ATOM 6589 C CA . ALA B 1 341 ? -22.281 -22.172 -6.074 1 98.69 341 ALA B CA 1
ATOM 6590 C C . ALA B 1 341 ? -22.641 -20.875 -6.781 1 98.69 341 ALA B C 1
ATOM 6592 O O . ALA B 1 341 ? -22.844 -20.859 -7.996 1 98.69 341 ALA B O 1
ATOM 6593 N N . LEU B 1 342 ? -22.734 -19.797 -6.02 1 98.75 342 LEU B N 1
ATOM 6594 C CA . LEU B 1 342 ? -23.125 -18.484 -6.5 1 98.75 342 LEU B CA 1
ATOM 6595 C C . LEU B 1 342 ? -21.953 -17.797 -7.203 1 98.75 342 LEU B C 1
ATOM 6597 O O . LEU B 1 342 ? -20.797 -17.938 -6.793 1 98.75 342 LEU B O 1
ATOM 6601 N N . THR B 1 343 ? -22.266 -17.062 -8.25 1 98.75 343 THR B N 1
ATOM 6602 C CA . THR B 1 343 ? -21.266 -16.203 -8.883 1 98.75 343 THR B CA 1
ATOM 6603 C C . THR B 1 343 ? -21.641 -14.734 -8.734 1 98.75 343 THR B C 1
ATOM 6605 O O . THR B 1 343 ? -22.766 -14.406 -8.328 1 98.75 343 THR B O 1
ATOM 6608 N N . ILE B 1 344 ? -20.75 -13.82 -9.117 1 98.81 344 ILE B N 1
ATOM 6609 C CA . ILE B 1 344 ? -20.906 -12.375 -8.984 1 98.81 344 ILE B CA 1
ATOM 6610 C C . ILE B 1 344 ? -22.031 -11.891 -9.898 1 98.81 344 ILE B C 1
ATOM 6612 O O . ILE B 1 344 ? -22.594 -10.805 -9.688 1 98.81 344 ILE B O 1
ATOM 6616 N N . THR B 1 345 ? -22.484 -12.719 -10.859 1 98.44 345 THR B N 1
ATOM 6617 C CA . THR B 1 345 ? -23.547 -12.352 -11.781 1 98.44 345 THR B CA 1
ATOM 6618 C C . THR B 1 345 ? -24.922 -12.555 -11.141 1 98.44 345 THR B C 1
ATOM 6620 O O . THR B 1 345 ? -25.922 -12.062 -11.648 1 98.44 345 THR B O 1
ATOM 6623 N N . GLY B 1 346 ? -24.906 -13.234 -10.023 1 98.5 346 GLY B N 1
ATOM 6624 C CA . GLY B 1 346 ? -26.172 -13.609 -9.391 1 98.5 346 GLY B CA 1
ATOM 6625 C C . GLY B 1 346 ? -26.672 -14.969 -9.828 1 98.5 346 GLY B C 1
ATOM 6626 O O . GLY B 1 346 ? -27.609 -15.516 -9.234 1 98.5 346 GLY B O 1
ATOM 6627 N N . LYS B 1 347 ? -26.031 -15.5 -10.82 1 98.62 347 LYS B N 1
ATOM 6628 C CA . LYS B 1 347 ? -26.359 -16.844 -11.289 1 98.62 347 LYS B CA 1
ATOM 6629 C C . LYS B 1 347 ? -25.453 -17.891 -10.648 1 98.62 347 LYS B C 1
ATOM 6631 O O . LYS B 1 347 ? -24.375 -17.547 -10.141 1 98.62 347 LYS B O 1
ATOM 6636 N N . THR B 1 348 ? -25.875 -19.109 -10.648 1 98.75 348 THR B N 1
ATOM 6637 C CA . THR B 1 348 ? -25.047 -20.203 -10.156 1 98.75 348 THR B CA 1
ATOM 6638 C C . THR B 1 348 ? -24.031 -20.641 -11.211 1 98.75 348 THR B C 1
ATOM 6640 O O . THR B 1 348 ? -24.141 -20.25 -12.375 1 98.75 348 THR B O 1
ATOM 6643 N N . ILE B 1 349 ? -23.094 -21.469 -10.797 1 98.81 349 ILE B N 1
ATOM 6644 C CA . ILE B 1 349 ? -22.094 -22.031 -11.703 1 98.81 349 ILE B CA 1
ATOM 6645 C C . ILE B 1 349 ? -22.797 -22.859 -12.781 1 98.81 349 ILE B C 1
ATOM 6647 O O . ILE B 1 349 ? -22.484 -22.734 -13.969 1 98.81 349 ILE B O 1
ATOM 6651 N N . ALA B 1 350 ? -23.75 -23.641 -12.375 1 98.81 350 ALA B N 1
ATOM 6652 C CA . ALA B 1 350 ? -24.453 -24.5 -13.32 1 98.81 350 ALA B CA 1
ATOM 6653 C C . ALA B 1 350 ? -25.203 -23.672 -14.359 1 98.81 350 ALA B C 1
ATOM 6655 O O . ALA B 1 350 ? -25.219 -24.016 -15.547 1 98.81 350 ALA B O 1
ATOM 6656 N N . GLU B 1 351 ? -25.844 -22.594 -13.906 1 98.75 351 GLU B N 1
ATOM 6657 C CA . GLU B 1 351 ? -26.578 -21.719 -14.82 1 98.75 351 GLU B CA 1
ATOM 6658 C C . GLU B 1 351 ? -25.625 -21.062 -15.82 1 98.75 351 GLU B C 1
ATOM 6660 O O . GLU B 1 351 ? -25.969 -20.938 -17 1 98.75 351 GLU B O 1
ATOM 6665 N N . GLN B 1 352 ? -24.469 -20.688 -15.344 1 98.5 352 GLN B N 1
ATOM 6666 C CA . GLN B 1 352 ? -23.484 -20.031 -16.203 1 98.5 352 GLN B CA 1
ATOM 6667 C C . GLN B 1 352 ? -22.938 -20.984 -17.25 1 98.5 352 GLN B C 1
ATOM 6669 O O . GLN B 1 352 ? -22.578 -20.562 -18.359 1 98.5 352 GLN B O 1
ATOM 6674 N N . LEU B 1 353 ? -22.922 -22.281 -16.922 1 98.69 353 LEU B N 1
ATOM 6675 C CA . LEU B 1 353 ? -22.281 -23.281 -17.781 1 98.69 353 LEU B CA 1
ATOM 6676 C C . LEU B 1 353 ? -23.312 -24 -18.656 1 98.69 353 LEU B C 1
ATOM 6678 O O . LEU B 1 353 ? -22.953 -24.891 -19.422 1 98.69 353 LEU B O 1
ATOM 6682 N N . ALA B 1 354 ? -24.516 -23.578 -18.609 1 98.38 354 ALA B N 1
ATOM 6683 C CA . ALA B 1 354 ? -25.625 -24.312 -19.203 1 98.38 354 ALA B CA 1
ATOM 6684 C C . ALA B 1 354 ? -25.391 -24.516 -20.703 1 98.38 354 ALA B C 1
ATOM 6686 O O . ALA B 1 354 ? -25.672 -25.594 -21.25 1 98.38 354 ALA B O 1
ATOM 6687 N N . ASP B 1 355 ? -24.844 -23.484 -21.375 1 97.94 355 ASP B N 1
ATOM 6688 C CA . ASP B 1 355 ? -24.734 -23.531 -22.828 1 97.94 355 ASP B CA 1
ATOM 6689 C C . ASP B 1 355 ? -23.328 -23.891 -23.266 1 97.94 355 ASP B C 1
ATOM 6691 O O . ASP B 1 355 ? -23.016 -23.844 -24.469 1 97.94 355 ASP B O 1
ATOM 6695 N N . VAL B 1 356 ? -22.453 -24.203 -22.375 1 98.44 356 VAL B N 1
ATOM 6696 C CA . VAL B 1 356 ? -21.094 -24.609 -22.688 1 98.44 356 VAL B CA 1
ATOM 6697 C C . VAL B 1 356 ? -21.078 -26.078 -23.125 1 98.44 356 VAL B C 1
ATOM 6699 O O . VAL B 1 356 ? -21.781 -26.906 -22.531 1 98.44 356 VAL B O 1
ATOM 6702 N N . PRO B 1 357 ? -20.359 -26.422 -24.156 1 97.25 357 PRO B N 1
ATOM 6703 C CA . PRO B 1 357 ? -20.297 -27.828 -24.578 1 97.25 357 PRO B CA 1
ATOM 6704 C C . PRO B 1 357 ? -19.766 -28.75 -23.484 1 97.25 357 PRO B C 1
ATOM 6706 O O . PRO B 1 357 ? -18.922 -28.344 -22.688 1 97.25 357 PRO B O 1
ATOM 6709 N N . SER B 1 358 ? -20.172 -30 -23.531 1 96.19 358 SER B N 1
ATOM 6710 C CA . SER B 1 358 ? -19.781 -30.984 -22.516 1 96.19 358 SER B CA 1
ATOM 6711 C C . SER B 1 358 ? -18.469 -31.656 -22.859 1 96.19 358 SER B C 1
ATOM 6713 O O . SER B 1 358 ? -17.844 -32.281 -22.016 1 96.19 358 SER B O 1
ATOM 6715 N N . GLU B 1 359 ? -18.094 -31.547 -24.156 1 96.69 359 GLU B N 1
ATOM 6716 C CA . GLU B 1 359 ? -16.875 -32.188 -24.641 1 96.69 359 GLU B CA 1
ATOM 6717 C C . GLU B 1 359 ? -16.047 -31.219 -25.469 1 96.69 359 GLU B C 1
ATOM 6719 O O . GLU B 1 359 ? -16.578 -30.359 -26.172 1 96.69 359 GLU B O 1
ATOM 6724 N N . PRO B 1 360 ? -14.773 -31.406 -25.359 1 97.69 360 PRO B N 1
ATOM 6725 C CA . PRO B 1 360 ? -13.938 -30.562 -26.234 1 97.69 360 PRO B CA 1
ATOM 6726 C C . PRO B 1 360 ? -14.023 -30.969 -27.703 1 97.69 360 PRO B C 1
ATOM 6728 O O . PRO B 1 360 ? -14.266 -32.156 -28.016 1 97.69 360 PRO B O 1
ATOM 6731 N N . SER B 1 361 ? -13.789 -30.031 -28.562 1 96.75 361 SER B N 1
ATOM 6732 C CA . SER B 1 361 ? -13.742 -30.328 -29.984 1 96.75 361 SER B CA 1
ATOM 6733 C C . SER B 1 361 ? -12.648 -31.328 -30.312 1 96.75 361 SER B C 1
ATOM 6735 O O . SER B 1 361 ? -11.555 -31.281 -29.734 1 96.75 361 SER B O 1
ATOM 6737 N N . PRO B 1 362 ? -12.875 -32.219 -31.172 1 94.69 362 PRO B N 1
ATOM 6738 C CA . PRO B 1 362 ? -11.836 -33.156 -31.578 1 94.69 362 PRO B CA 1
ATOM 6739 C C . PRO B 1 362 ? -10.727 -32.5 -32.406 1 94.69 362 PRO B C 1
ATOM 6741 O O . PRO B 1 362 ? -9.672 -33.125 -32.625 1 94.69 362 PRO B O 1
ATOM 6744 N N . ASP B 1 363 ? -10.938 -31.25 -32.781 1 95.5 363 ASP B N 1
ATOM 6745 C CA . ASP B 1 363 ? -10 -30.578 -33.656 1 95.5 363 ASP B CA 1
ATOM 6746 C C . ASP B 1 363 ? -8.891 -29.891 -32.875 1 95.5 363 ASP B C 1
ATOM 6748 O O . ASP B 1 363 ? -8.078 -29.156 -33.438 1 95.5 363 ASP B O 1
ATOM 6752 N N . GLN B 1 364 ? -8.898 -30.109 -31.594 1 96.31 364 GLN B N 1
ATOM 6753 C CA . GLN B 1 364 ? -7.852 -29.547 -30.75 1 96.31 364 GLN B CA 1
ATOM 6754 C C . GLN B 1 364 ? -7.387 -30.547 -29.703 1 96.31 364 GLN B C 1
ATOM 6756 O O . GLN B 1 364 ? -8.102 -31.5 -29.391 1 96.31 364 GLN B O 1
ATOM 6761 N N . ASP B 1 365 ? -6.184 -30.391 -29.203 1 96.31 365 ASP B N 1
ATOM 6762 C CA . ASP B 1 365 ? -5.676 -31.344 -28.219 1 96.31 365 ASP B CA 1
ATOM 6763 C C . ASP B 1 365 ? -5.191 -30.609 -26.953 1 96.31 365 ASP B C 1
ATOM 6765 O O . ASP B 1 365 ? -4.406 -31.156 -26.188 1 96.31 365 ASP B O 1
ATOM 6769 N N . VAL B 1 366 ? -5.574 -29.344 -26.812 1 98.12 366 VAL B N 1
ATOM 6770 C CA . VAL B 1 366 ? -5.227 -28.578 -25.625 1 98.12 366 VAL B CA 1
ATOM 6771 C C . VAL B 1 366 ? -6.012 -29.078 -24.422 1 98.12 366 VAL B C 1
ATOM 6773 O O . VAL B 1 366 ? -5.441 -29.312 -23.344 1 98.12 366 VAL B O 1
ATOM 6776 N N . ILE B 1 367 ? -7.348 -29.188 -24.609 1 98.56 367 ILE B N 1
ATOM 6777 C CA . ILE B 1 367 ? -8.227 -29.812 -23.625 1 98.56 367 ILE B CA 1
ATOM 6778 C C . ILE B 1 367 ? -8.523 -31.25 -24.062 1 98.56 367 ILE B C 1
ATOM 6780 O O . ILE B 1 367 ? -9.219 -31.484 -25.047 1 98.56 367 ILE B O 1
ATOM 6784 N N . ARG B 1 368 ? -8.094 -32.156 -23.281 1 98 368 ARG B N 1
ATOM 6785 C CA . ARG B 1 368 ? -8.227 -33.562 -23.625 1 98 368 ARG B CA 1
ATOM 6786 C C . ARG B 1 368 ? -9.578 -34.125 -23.172 1 98 368 ARG B C 1
ATOM 6788 O O . ARG B 1 368 ? -10.18 -33.594 -22.234 1 98 368 ARG B O 1
ATOM 6795 N N . PRO B 1 369 ? -10.039 -35.156 -23.891 1 97.06 369 PRO B N 1
ATOM 6796 C CA . PRO B 1 369 ? -11.266 -35.812 -23.422 1 97.06 369 PRO B CA 1
ATOM 6797 C C . PRO B 1 369 ? -11.109 -36.438 -22.047 1 97.06 369 PRO B C 1
ATOM 6799 O O . PRO B 1 369 ? -9.992 -36.75 -21.641 1 97.06 369 PRO B O 1
ATOM 6802 N N . TRP B 1 370 ? -12.289 -36.562 -21.391 1 96.62 370 TRP B N 1
ATOM 6803 C CA . TRP B 1 370 ? -12.305 -37.031 -20.016 1 96.62 370 TRP B CA 1
ATOM 6804 C C . TRP B 1 370 ? -11.609 -38.406 -19.906 1 96.62 370 TRP B C 1
ATOM 6806 O O . TRP B 1 370 ? -10.945 -38.688 -18.906 1 96.62 370 TRP B O 1
ATOM 6816 N N . ASP B 1 371 ? -11.672 -39.281 -20.906 1 95.88 371 ASP B N 1
ATOM 6817 C CA . ASP B 1 371 ? -11.203 -40.656 -20.844 1 95.88 371 ASP B CA 1
ATOM 6818 C C . ASP B 1 371 ? -9.75 -40.75 -21.297 1 95.88 371 ASP B C 1
ATOM 6820 O O . ASP B 1 371 ? -9.164 -41.844 -21.297 1 95.88 371 ASP B O 1
ATOM 6824 N N . ASN B 1 372 ? -9.195 -39.656 -21.672 1 96.75 372 ASN B N 1
ATOM 6825 C CA . ASN B 1 372 ? -7.797 -39.625 -22.078 1 96.75 372 ASN B CA 1
ATOM 6826 C C . ASN B 1 372 ? -7.066 -38.438 -21.469 1 96.75 372 ASN B C 1
ATOM 6828 O O . ASN B 1 372 ? -6.531 -37.594 -22.203 1 96.75 372 ASN B O 1
ATOM 6832 N N . PRO B 1 373 ? -7.023 -38.406 -20.172 1 96.44 373 PRO B N 1
ATOM 6833 C CA . PRO B 1 373 ? -6.375 -37.281 -19.516 1 96.44 373 PRO B CA 1
ATOM 6834 C C . PRO B 1 373 ? -4.852 -37.344 -19.594 1 96.44 373 PRO B C 1
ATOM 6836 O O . PRO B 1 373 ? -4.293 -38.375 -19.969 1 96.44 373 PRO B O 1
ATOM 6839 N N . MET B 1 374 ? -4.141 -36.219 -19.375 1 94.5 374 MET B N 1
ATOM 6840 C CA . MET B 1 374 ? -2.686 -36.188 -19.234 1 94.5 374 MET B CA 1
ATOM 6841 C C . MET B 1 374 ? -2.232 -37.062 -18.078 1 94.5 374 MET B C 1
ATOM 6843 O O . MET B 1 374 ? -1.265 -37.812 -18.188 1 94.5 374 MET B O 1
ATOM 6847 N N . TYR B 1 375 ? -2.852 -36.844 -16.938 1 92.12 375 TYR B N 1
ATOM 6848 C CA . TYR B 1 375 ? -2.639 -37.594 -15.711 1 92.12 375 TYR B CA 1
ATOM 6849 C C . TYR B 1 375 ? -3.967 -37.969 -15.07 1 92.12 375 TYR B C 1
ATOM 6851 O O . TYR B 1 375 ? -4.918 -37.188 -15.078 1 92.12 375 TYR B O 1
ATOM 6859 N N . LYS B 1 376 ? -4.016 -39.125 -14.438 1 92.31 376 LYS B N 1
ATOM 6860 C CA . LYS B 1 376 ? -5.262 -39.656 -13.891 1 92.31 376 LYS B CA 1
ATOM 6861 C C . LYS B 1 376 ? -5.668 -38.938 -12.617 1 92.31 376 LYS B C 1
ATOM 6863 O O . LYS B 1 376 ? -6.844 -38.906 -12.25 1 92.31 376 LYS B O 1
ATOM 6868 N N . GLN B 1 377 ? -4.652 -38.438 -11.977 1 92.5 377 GLN B N 1
ATOM 6869 C CA . GLN B 1 377 ? -4.879 -37.656 -10.758 1 92.5 377 GLN B CA 1
ATOM 6870 C C . GLN B 1 377 ? -4.203 -36.281 -10.844 1 92.5 377 GLN B C 1
ATOM 6872 O O . GLN B 1 377 ? -3.297 -36.094 -11.656 1 92.5 377 GLN B O 1
ATOM 6877 N N . GLY B 1 378 ? -4.719 -35.438 -9.969 1 91.44 378 GLY B N 1
ATOM 6878 C CA . GLY B 1 378 ? -4.129 -34.125 -9.922 1 91.44 378 GLY B CA 1
ATOM 6879 C C . GLY B 1 378 ? -2.633 -34.125 -9.68 1 91.44 378 GLY B C 1
ATOM 6880 O O . GLY B 1 378 ? -2.086 -35.125 -9.219 1 91.44 378 GLY B O 1
ATOM 6881 N N . HIS B 1 379 ? -2.018 -33 -9.898 1 90.69 379 HIS B N 1
ATOM 6882 C CA . HIS B 1 379 ? -0.562 -32.969 -9.977 1 90.69 379 HIS B CA 1
ATOM 6883 C C . HIS B 1 379 ? 0.049 -32.281 -8.75 1 90.69 379 HIS B C 1
ATOM 6885 O O . HIS B 1 379 ? 1.27 -32.312 -8.57 1 90.69 379 HIS B O 1
ATOM 6891 N N . LEU B 1 380 ? -0.722 -31.609 -7.926 1 93.56 380 LEU B N 1
ATOM 6892 C CA . LEU B 1 380 ? -0.218 -30.984 -6.707 1 93.56 380 LEU B CA 1
ATOM 6893 C C . LEU B 1 380 ? -0.411 -31.922 -5.508 1 93.56 380 LEU B C 1
ATOM 6895 O O . LEU B 1 380 ? -1.523 -32.062 -4.992 1 93.56 380 LEU B O 1
ATOM 6899 N N . ALA B 1 381 ? 0.648 -32.469 -5.047 1 94.62 381 ALA B N 1
ATOM 6900 C CA . ALA B 1 381 ? 0.569 -33.375 -3.924 1 94.62 381 ALA B CA 1
ATOM 6901 C C . ALA B 1 381 ? 0.998 -32.719 -2.621 1 94.62 381 ALA B C 1
ATOM 6903 O O . ALA B 1 381 ? 1.93 -31.906 -2.609 1 94.62 381 ALA B O 1
ATOM 6904 N N . ILE B 1 382 ? 0.292 -33.062 -1.566 1 97.31 382 ILE B N 1
ATOM 6905 C CA . ILE B 1 382 ? 0.672 -32.625 -0.226 1 97.31 382 ILE B CA 1
ATOM 6906 C C . ILE B 1 382 ? 1.497 -33.719 0.454 1 97.31 382 ILE B C 1
ATOM 6908 O O . ILE B 1 382 ? 1.021 -34.844 0.642 1 97.31 382 ILE B O 1
ATOM 6912 N N . LEU B 1 383 ? 2.736 -33.375 0.76 1 97.38 383 LEU B N 1
ATOM 6913 C CA . LEU B 1 383 ? 3.602 -34.312 1.441 1 97.38 383 LEU B CA 1
ATOM 6914 C C . LEU B 1 383 ? 3.711 -34 2.928 1 97.38 383 LEU B C 1
ATOM 6916 O O . LEU B 1 383 ? 3.646 -32.812 3.314 1 97.38 383 LEU B O 1
ATOM 6920 N N . ARG B 1 384 ? 3.85 -35.062 3.709 1 97.75 384 ARG B N 1
ATOM 6921 C CA . ARG B 1 384 ? 4.066 -34.938 5.145 1 97.75 384 ARG B CA 1
ATOM 6922 C C . ARG B 1 384 ? 5.145 -35.875 5.629 1 97.75 384 ARG B C 1
ATOM 6924 O O . ARG B 1 384 ? 5.516 -36.812 4.91 1 97.75 384 ARG B O 1
ATOM 6931 N N . GLY B 1 385 ? 5.605 -35.688 6.793 1 97.94 385 GLY B N 1
ATOM 6932 C CA . GLY B 1 385 ? 6.672 -36.406 7.453 1 97.94 385 GLY B CA 1
ATOM 6933 C C . GLY B 1 385 ? 7.418 -35.562 8.484 1 97.94 385 GLY B C 1
ATOM 6934 O O . GLY B 1 385 ? 6.996 -34.469 8.82 1 97.94 385 GLY B O 1
ATOM 6935 N N . ASN B 1 386 ? 8.508 -36.125 9.023 1 98 386 ASN B N 1
ATOM 6936 C CA . ASN B 1 386 ? 9.211 -35.406 10.078 1 98 386 ASN B CA 1
ATOM 6937 C C . ASN B 1 386 ? 9.867 -34.125 9.539 1 98 386 ASN B C 1
ATOM 6939 O O . ASN B 1 386 ? 10.125 -33.188 10.297 1 98 386 ASN B O 1
ATOM 6943 N N . LEU B 1 387 ? 10.094 -34.125 8.211 1 97.81 387 LEU B N 1
ATOM 6944 C CA . LEU B 1 387 ? 10.695 -32.938 7.602 1 97.81 387 LEU B CA 1
ATOM 6945 C C . LEU B 1 387 ? 9.641 -31.859 7.336 1 97.81 387 LEU B C 1
ATOM 6947 O O . LEU B 1 387 ? 9.977 -30.688 7.148 1 97.81 387 LEU B O 1
ATOM 6951 N N . ALA B 1 388 ? 8.359 -32.25 7.277 1 98.19 388 ALA B N 1
ATOM 6952 C CA . ALA B 1 388 ? 7.246 -31.344 7 1 98.19 388 ALA B CA 1
ATOM 6953 C C . ALA B 1 388 ? 6.02 -31.703 7.828 1 98.19 388 ALA B C 1
ATOM 6955 O O . ALA B 1 388 ? 4.988 -32.094 7.281 1 98.19 388 ALA B O 1
ATOM 6956 N N . THR B 1 389 ? 6.078 -31.422 9.109 1 98.25 389 THR B N 1
ATOM 6957 C CA . THR B 1 389 ? 5.035 -31.859 10.023 1 98.25 389 THR B CA 1
ATOM 6958 C C . THR B 1 389 ? 3.738 -31.094 9.781 1 98.25 389 THR B C 1
ATOM 6960 O O . THR B 1 389 ? 2.646 -31.641 9.969 1 98.25 389 THR B O 1
ATOM 6963 N N . GLU B 1 390 ? 3.838 -29.844 9.312 1 98.25 390 GLU B N 1
ATOM 6964 C CA . GLU B 1 390 ? 2.648 -29.062 8.992 1 98.25 390 GLU B CA 1
ATOM 6965 C C . GLU B 1 390 ? 2.227 -29.25 7.539 1 98.25 390 GLU B C 1
ATOM 6967 O O . GLU B 1 390 ? 1.128 -28.859 7.145 1 98.25 390 GLU B O 1
ATOM 6972 N N . GLY B 1 391 ? 3.162 -29.875 6.738 1 98.12 391 GLY B N 1
ATOM 6973 C CA . GLY B 1 391 ? 2.869 -30.141 5.34 1 98.12 391 GLY B CA 1
ATOM 6974 C C . GLY B 1 391 ? 3.822 -29.438 4.387 1 98.12 391 GLY B C 1
ATOM 6975 O O . GLY B 1 391 ? 4.586 -28.562 4.797 1 98.12 391 GLY B O 1
ATOM 6976 N N . ALA B 1 392 ? 3.854 -29.875 3.201 1 98.06 392 ALA B N 1
ATOM 6977 C CA . ALA B 1 392 ? 4.594 -29.312 2.07 1 98.06 392 ALA B CA 1
ATOM 6978 C C . ALA B 1 392 ? 3.857 -29.578 0.756 1 98.06 392 ALA B C 1
ATOM 6980 O O . ALA B 1 392 ? 2.932 -30.391 0.703 1 98.06 392 ALA B O 1
ATOM 6981 N N . VAL B 1 393 ? 4.219 -28.828 -0.284 1 97 393 VAL B N 1
ATOM 6982 C CA . VAL B 1 393 ? 3.539 -28.938 -1.571 1 97 393 VAL B CA 1
ATOM 6983 C C . VAL B 1 393 ? 4.527 -29.375 -2.645 1 97 393 VAL B C 1
ATOM 6985 O O . VAL B 1 393 ? 5.586 -28.766 -2.814 1 97 393 VAL B O 1
ATOM 6988 N N . ALA B 1 394 ? 4.195 -30.438 -3.346 1 94.12 394 ALA B N 1
ATOM 6989 C CA . ALA B 1 394 ? 5.031 -30.969 -4.418 1 94.12 394 ALA B CA 1
ATOM 6990 C C . ALA B 1 394 ? 4.297 -30.938 -5.758 1 94.12 394 ALA B C 1
ATOM 6992 O O . ALA B 1 394 ? 3.09 -31.172 -5.82 1 94.12 394 ALA B O 1
ATOM 6993 N N . LYS B 1 395 ? 5.004 -30.578 -6.77 1 88.31 395 LYS B N 1
ATOM 6994 C CA . LYS B 1 395 ? 4.516 -30.703 -8.141 1 88.31 395 LYS B CA 1
ATOM 6995 C C . LYS B 1 395 ? 5.039 -31.984 -8.789 1 88.31 395 LYS B C 1
ATOM 6997 O O . LYS B 1 395 ? 6.246 -32.125 -8.992 1 88.31 395 LYS B O 1
ATOM 7002 N N . ILE B 1 396 ? 4.203 -32.969 -9.117 1 79.75 396 ILE B N 1
ATOM 7003 C CA . ILE B 1 396 ? 4.648 -34.281 -9.562 1 79.75 396 ILE B CA 1
ATOM 7004 C C . ILE B 1 396 ? 4.398 -34.406 -11.062 1 79.75 396 ILE B C 1
ATOM 7006 O O . ILE B 1 396 ? 4.293 -35.531 -11.578 1 79.75 396 ILE B O 1
ATOM 7010 N N . THR B 1 397 ? 4.527 -33.5 -11.789 1 74 397 THR B N 1
ATOM 7011 C CA . THR B 1 397 ? 4.289 -33.594 -13.227 1 74 397 THR B CA 1
ATOM 7012 C C . THR B 1 397 ? 5.586 -33.906 -13.969 1 74 397 THR B C 1
ATOM 7014 O O . THR B 1 397 ? 6.66 -33.469 -13.547 1 74 397 THR B O 1
ATOM 7017 N N . GLY B 1 398 ? 5.504 -34.656 -14.93 1 65.19 398 GLY B N 1
ATOM 7018 C CA . GLY B 1 398 ? 6.594 -34.812 -15.883 1 65.19 398 GLY B CA 1
ATOM 7019 C C . GLY B 1 398 ? 7.633 -35.812 -15.438 1 65.19 398 GLY B C 1
ATOM 7020 O O . GLY B 1 398 ? 8.695 -35.938 -16.062 1 65.19 398 GLY B O 1
ATOM 7021 N N . ILE B 1 399 ? 7.391 -36.344 -14.32 1 73.5 399 ILE B N 1
ATOM 7022 C CA . ILE B 1 399 ? 8.391 -37.281 -13.82 1 73.5 399 ILE B CA 1
ATOM 7023 C C . ILE B 1 399 ? 7.824 -38.719 -13.836 1 73.5 399 ILE B C 1
ATOM 7025 O O . ILE B 1 399 ? 6.684 -38.938 -13.414 1 73.5 399 ILE B O 1
ATOM 7029 N N . LYS B 1 400 ? 8.664 -39.594 -14.328 1 72.69 400 LYS B N 1
ATOM 7030 C CA . LYS B 1 400 ? 8.242 -41 -14.469 1 72.69 400 LYS B CA 1
ATOM 7031 C C . LYS B 1 400 ? 8.07 -41.656 -13.102 1 72.69 400 LYS B C 1
ATOM 7033 O O . LYS B 1 400 ? 7.066 -42.312 -12.844 1 72.69 400 LYS B O 1
ATOM 7038 N N . ASN B 1 401 ? 9.047 -41.406 -12.234 1 78.5 401 ASN B N 1
ATOM 7039 C CA . ASN B 1 401 ? 9.008 -41.938 -10.875 1 78.5 401 ASN B CA 1
ATOM 7040 C C . ASN B 1 401 ? 9.266 -40.844 -9.836 1 78.5 401 ASN B C 1
ATOM 7042 O O . ASN B 1 401 ? 10.414 -40.594 -9.477 1 78.5 401 ASN B O 1
ATOM 7046 N N . PRO B 1 402 ? 8.156 -40.375 -9.289 1 85.81 402 PRO B N 1
ATOM 7047 C CA . PRO B 1 402 ? 8.32 -39.25 -8.344 1 85.81 402 PRO B CA 1
ATOM 7048 C C . PRO B 1 402 ? 8.727 -39.719 -6.949 1 85.81 402 PRO B C 1
ATOM 7050 O O . PRO B 1 402 ? 8.055 -39.406 -5.965 1 85.81 402 PRO B O 1
ATOM 7053 N N . GLN B 1 403 ? 9.844 -40.562 -6.918 1 91.75 403 GLN B N 1
ATOM 7054 C CA . GLN B 1 403 ? 10.43 -41.062 -5.684 1 91.75 403 GLN B CA 1
ATOM 7055 C C . GLN B 1 403 ? 11.953 -41.031 -5.738 1 91.75 403 GLN B C 1
ATOM 7057 O O . GLN B 1 403 ? 12.555 -41.375 -6.762 1 91.75 403 GLN B O 1
ATOM 7062 N N . ILE B 1 404 ? 12.5 -40.531 -4.66 1 94.12 404 ILE B N 1
ATOM 7063 C CA . ILE B 1 404 ? 13.961 -40.5 -4.582 1 94.12 404 ILE B CA 1
ATOM 7064 C C . ILE B 1 404 ? 14.398 -40.531 -3.121 1 94.12 404 ILE B C 1
ATOM 7066 O O . ILE B 1 404 ? 13.719 -40 -2.244 1 94.12 404 ILE B O 1
ATOM 7070 N N . THR B 1 405 ? 15.406 -41.312 -2.85 1 96.88 405 THR B N 1
ATOM 7071 C CA . THR B 1 405 ? 16.141 -41.312 -1.586 1 96.88 405 THR B CA 1
ATOM 7072 C C . THR B 1 405 ? 17.625 -41.031 -1.822 1 96.88 405 THR B C 1
ATOM 7074 O O . THR B 1 405 ? 18.25 -41.75 -2.615 1 96.88 405 THR B O 1
ATOM 7077 N N . GLY B 1 406 ? 18.094 -40.062 -1.23 1 97.69 406 GLY B N 1
ATOM 7078 C CA . GLY B 1 406 ? 19.484 -39.719 -1.464 1 97.69 406 GLY B CA 1
ATOM 7079 C C . GLY B 1 406 ? 20.062 -38.75 -0.433 1 97.69 406 GLY B C 1
ATOM 7080 O O . GLY B 1 406 ? 19.344 -38.344 0.482 1 97.69 406 GLY B O 1
ATOM 7081 N N . PRO B 1 407 ? 21.359 -38.531 -0.517 1 98.5 407 PRO B N 1
ATOM 7082 C CA . PRO B 1 407 ? 22.031 -37.625 0.443 1 98.5 407 PRO B CA 1
ATOM 708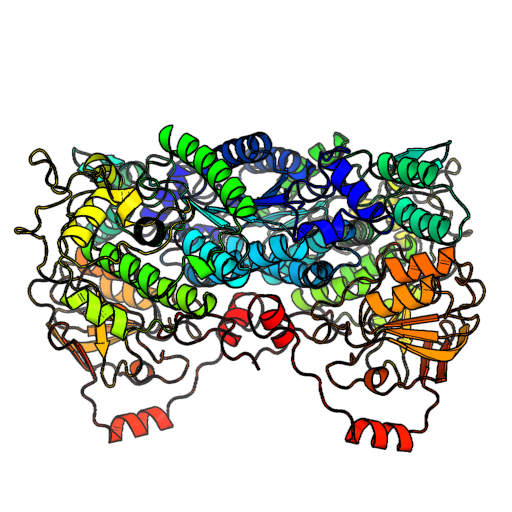3 C C . PRO B 1 407 ? 21.641 -36.188 0.257 1 98.5 407 PRO B C 1
ATOM 7085 O O . PRO B 1 407 ? 21.5 -35.719 -0.876 1 98.5 407 PRO B O 1
ATOM 7088 N N . ALA B 1 408 ? 21.547 -35.531 1.402 1 98.62 408 ALA B N 1
ATOM 7089 C CA . ALA B 1 408 ? 21.188 -34.094 1.393 1 98.62 408 ALA B CA 1
ATOM 7090 C C . ALA B 1 408 ? 22.391 -33.25 0.958 1 98.62 408 ALA B C 1
ATOM 7092 O O . ALA B 1 408 ? 23.516 -33.5 1.368 1 98.62 408 ALA B O 1
ATOM 7093 N N . ARG B 1 409 ? 22.156 -32.312 0.075 1 98.56 409 ARG B N 1
ATOM 7094 C CA . ARG B 1 409 ? 23.016 -31.156 -0.21 1 98.56 409 ARG B CA 1
ATOM 7095 C C . ARG B 1 409 ? 22.391 -29.875 0.308 1 98.56 409 ARG B C 1
ATOM 7097 O O . ARG B 1 409 ? 21.391 -29.391 -0.239 1 98.56 409 ARG B O 1
ATOM 7104 N N . VAL B 1 410 ? 23.031 -29.312 1.335 1 98.62 410 VAL B N 1
ATOM 7105 C CA . VAL B 1 410 ? 22.328 -28.281 2.105 1 98.62 410 VAL B CA 1
ATOM 7106 C C . VAL B 1 410 ? 22.859 -26.891 1.715 1 98.62 410 VAL B C 1
ATOM 7108 O O . VAL B 1 410 ? 24.062 -26.656 1.724 1 98.62 410 VAL B O 1
ATOM 7111 N N . PHE B 1 411 ? 21.922 -25.969 1.357 1 98.12 411 PHE B N 1
ATOM 7112 C CA . PHE B 1 411 ? 22.234 -24.578 1.041 1 98.12 411 PHE B CA 1
ATOM 7113 C C . PHE B 1 411 ? 21.344 -23.625 1.837 1 98.12 411 PHE B C 1
ATOM 7115 O O . PHE B 1 411 ? 20.203 -23.984 2.17 1 98.12 411 PHE B O 1
ATOM 7122 N N . GLU B 1 412 ? 21.844 -22.469 2.137 1 96.12 412 GLU B N 1
ATOM 7123 C CA . GLU B 1 412 ? 21.078 -21.516 2.951 1 96.12 412 GLU B CA 1
ATOM 7124 C C . GLU B 1 412 ? 20.656 -20.312 2.133 1 96.12 412 GLU B C 1
ATOM 7126 O O . GLU B 1 412 ? 20.25 -19.281 2.693 1 96.12 412 GLU B O 1
ATOM 7131 N N . SER B 1 413 ? 20.766 -20.453 0.793 1 93.06 413 SER B N 1
ATOM 7132 C CA . SER B 1 413 ? 20.266 -19.438 -0.135 1 93.06 413 SER B CA 1
ATOM 7133 C C . SER B 1 413 ? 20.125 -20.016 -1.545 1 93.06 413 SER B C 1
ATOM 7135 O O . SER B 1 413 ? 20.812 -20.969 -1.905 1 93.06 413 SER B O 1
ATOM 7137 N N . GLU B 1 414 ? 19.234 -19.422 -2.273 1 92.5 414 GLU B N 1
ATOM 7138 C CA . GLU B 1 414 ? 19.047 -19.781 -3.674 1 92.5 414 GLU B CA 1
ATOM 7139 C C . GLU B 1 414 ? 20.328 -19.578 -4.48 1 92.5 414 GLU B C 1
ATOM 7141 O O . GLU B 1 414 ? 20.656 -20.391 -5.34 1 92.5 414 GLU B O 1
ATOM 7146 N N . GLU B 1 415 ? 21.047 -18.469 -4.16 1 90.88 415 GLU B N 1
ATOM 7147 C CA . GLU B 1 415 ? 22.266 -18.109 -4.891 1 90.88 415 GLU B CA 1
ATOM 7148 C C . GLU B 1 415 ? 23.344 -19.188 -4.742 1 90.88 415 GLU B C 1
ATOM 7150 O O . GLU B 1 415 ? 23.953 -19.594 -5.73 1 90.88 415 GLU B O 1
ATOM 7155 N N . ALA B 1 416 ? 23.516 -19.641 -3.555 1 93.75 416 ALA B N 1
ATOM 7156 C CA . ALA B 1 416 ? 24.516 -20.672 -3.291 1 93.75 416 ALA B CA 1
ATOM 7157 C C . ALA B 1 416 ? 24.141 -21.984 -3.98 1 93.75 416 ALA B C 1
ATOM 7159 O O . ALA B 1 416 ? 25.016 -22.688 -4.5 1 93.75 416 ALA B O 1
ATOM 7160 N N . CYS B 1 417 ? 22.906 -22.312 -3.922 1 95.12 417 CYS B N 1
ATOM 7161 C CA . CYS B 1 417 ? 22.406 -23.5 -4.582 1 95.12 417 CYS B CA 1
ATOM 7162 C C . CYS B 1 417 ? 22.641 -23.438 -6.086 1 95.12 417 CYS B C 1
ATOM 7164 O O . CYS B 1 417 ? 23.172 -24.375 -6.68 1 95.12 417 CYS B O 1
ATOM 7166 N N . LEU B 1 418 ? 22.266 -22.328 -6.699 1 91.44 418 LEU B N 1
ATOM 7167 C CA . LEU B 1 418 ? 22.406 -22.125 -8.141 1 91.44 418 LEU B CA 1
ATOM 7168 C C . LEU B 1 418 ? 23.875 -22.234 -8.547 1 91.44 418 LEU B C 1
ATOM 7170 O O . LEU B 1 418 ? 24.203 -22.891 -9.555 1 91.44 418 LEU B O 1
ATOM 7174 N N . GLU B 1 419 ? 24.719 -21.641 -7.77 1 91.62 419 GLU B N 1
ATOM 7175 C CA . GLU B 1 419 ? 26.141 -21.688 -8.047 1 91.62 419 GLU B CA 1
ATOM 7176 C C . GLU B 1 419 ? 26.656 -23.125 -8.039 1 91.62 419 GLU B C 1
ATOM 7178 O O . GLU B 1 419 ? 27.453 -23.516 -8.898 1 91.62 419 GLU B O 1
ATOM 7183 N N . ALA B 1 420 ? 26.25 -23.891 -7.105 1 95 420 ALA B N 1
ATOM 7184 C CA . ALA B 1 420 ? 26.672 -25.281 -6.988 1 95 420 ALA B CA 1
ATOM 7185 C C . ALA B 1 420 ? 26.203 -26.109 -8.188 1 95 420 ALA B C 1
ATOM 7187 O O . ALA B 1 420 ? 26.953 -26.953 -8.695 1 95 420 ALA B O 1
ATOM 7188 N N . ILE B 1 421 ? 24.969 -25.875 -8.609 1 92.31 421 ILE B N 1
ATOM 7189 C CA . ILE B 1 421 ? 24.422 -26.594 -9.75 1 92.31 421 ILE B CA 1
ATOM 7190 C C . ILE B 1 421 ? 25.219 -26.25 -11.008 1 92.31 421 ILE B C 1
ATOM 7192 O O . ILE B 1 421 ? 25.609 -27.141 -11.766 1 92.31 421 ILE B O 1
ATOM 7196 N N . LEU B 1 422 ? 25.438 -24.969 -11.156 1 87.5 422 LEU B N 1
ATOM 7197 C CA . LEU B 1 422 ? 26.141 -24.5 -12.352 1 87.5 422 LEU B CA 1
ATOM 7198 C C . LEU B 1 422 ? 27.594 -24.969 -12.352 1 87.5 422 LEU B C 1
ATOM 7200 O O . LEU B 1 422 ? 28.188 -25.156 -13.414 1 87.5 422 LEU B O 1
ATOM 7204 N N . ALA B 1 423 ? 28.156 -25.219 -11.156 1 91.38 423 ALA B N 1
ATOM 7205 C CA . ALA B 1 423 ? 29.531 -25.656 -11.016 1 91.38 423 ALA B CA 1
ATOM 7206 C C . ALA B 1 423 ? 29.641 -27.172 -11.141 1 91.38 423 ALA B C 1
ATOM 7208 O O . ALA B 1 423 ? 30.734 -27.75 -11.016 1 91.38 423 ALA B O 1
ATOM 7209 N N . GLY B 1 424 ? 28.547 -27.828 -11.242 1 90.94 424 GLY B N 1
ATOM 7210 C CA . GLY B 1 424 ? 28.547 -29.266 -11.422 1 90.94 424 GLY B CA 1
ATOM 7211 C C . GLY B 1 424 ? 28.766 -30.031 -10.125 1 90.94 424 GLY B C 1
ATOM 7212 O O . GLY B 1 424 ? 29.234 -31.172 -10.148 1 90.94 424 GLY B O 1
ATOM 7213 N N . LYS B 1 425 ? 28.422 -29.422 -9.094 1 95.19 425 LYS B N 1
ATOM 7214 C CA . LYS B 1 425 ? 28.672 -30.047 -7.797 1 95.19 425 LYS B CA 1
ATOM 7215 C C . LYS B 1 425 ? 27.516 -30.938 -7.375 1 95.19 425 LYS B C 1
ATOM 7217 O O . LYS B 1 425 ? 27.594 -31.656 -6.375 1 95.19 425 LYS B O 1
ATOM 7222 N N . ILE B 1 426 ? 26.453 -30.922 -8.078 1 96.12 426 ILE B N 1
ATOM 7223 C CA . ILE B 1 426 ? 25.281 -31.734 -7.785 1 96.12 426 ILE B CA 1
ATOM 7224 C C . ILE B 1 426 ? 25.312 -33 -8.625 1 96.12 426 ILE B C 1
ATOM 7226 O O . ILE B 1 426 ? 25.547 -32.969 -9.836 1 96.12 426 ILE B O 1
ATOM 7230 N N . GLN B 1 427 ? 25.047 -34.094 -7.988 1 95.5 427 GLN B N 1
ATOM 7231 C CA . GLN B 1 427 ? 25.109 -35.406 -8.633 1 95.5 427 GLN B CA 1
ATOM 7232 C C . GLN B 1 427 ? 23.734 -36.062 -8.648 1 95.5 427 GLN B C 1
ATOM 7234 O O . GLN B 1 427 ? 22.844 -35.719 -7.871 1 95.5 427 GLN B O 1
ATOM 7239 N N . PRO B 1 428 ? 23.547 -37.031 -9.594 1 95.06 428 PRO B N 1
ATOM 7240 C CA . PRO B 1 428 ? 22.312 -37.812 -9.555 1 95.06 428 PRO B CA 1
ATOM 7241 C C . PRO B 1 428 ? 22.062 -38.438 -8.195 1 95.06 428 PRO B C 1
ATOM 7243 O O . PRO B 1 428 ? 23 -38.938 -7.547 1 95.06 428 PRO B O 1
ATOM 7246 N N . ASN B 1 429 ? 20.844 -38.375 -7.719 1 95.56 429 ASN B N 1
ATOM 7247 C CA . ASN B 1 429 ? 20.359 -38.969 -6.469 1 95.56 429 ASN B CA 1
ATOM 7248 C C . ASN B 1 429 ? 20.547 -38 -5.301 1 95.56 429 ASN B C 1
ATOM 7250 O O . ASN B 1 429 ? 20.062 -38.25 -4.195 1 95.56 429 ASN B O 1
ATOM 7254 N N . ASP B 1 430 ? 21.141 -36.875 -5.574 1 97.31 430 ASP B N 1
ATOM 7255 C CA . ASP B 1 430 ? 21.203 -35.844 -4.527 1 97.31 430 ASP B CA 1
ATOM 7256 C C . ASP B 1 430 ? 19.828 -35.281 -4.219 1 97.31 430 ASP B C 1
ATOM 7258 O O . ASP B 1 430 ? 18.953 -35.25 -5.094 1 97.31 430 ASP B O 1
ATOM 7262 N N . VAL B 1 431 ? 19.641 -34.969 -3.004 1 97.81 431 VAL B N 1
ATOM 7263 C CA . VAL B 1 431 ? 18.469 -34.188 -2.6 1 97.81 431 VAL B CA 1
ATOM 7264 C C . VAL B 1 431 ? 18.922 -32.812 -2.092 1 97.81 431 VAL B C 1
ATOM 7266 O O . VAL B 1 431 ? 19.453 -32.719 -0.983 1 97.81 431 VAL B O 1
ATOM 7269 N N . ILE B 1 432 ? 18.656 -31.812 -2.879 1 98 432 ILE B N 1
ATOM 7270 C CA . ILE B 1 432 ? 19.047 -30.453 -2.529 1 98 432 ILE B CA 1
ATOM 7271 C C . ILE B 1 432 ? 18.094 -29.891 -1.487 1 98 432 ILE B C 1
ATOM 7273 O O . ILE B 1 432 ? 16.875 -30.062 -1.597 1 98 432 ILE B O 1
ATOM 7277 N N . VAL B 1 433 ? 18.625 -29.312 -0.446 1 98.56 433 VAL B N 1
ATOM 7278 C CA . VAL B 1 433 ? 17.844 -28.641 0.585 1 98.56 433 VAL B CA 1
ATOM 7279 C C . VAL B 1 433 ? 18.219 -27.156 0.635 1 98.56 433 VAL B C 1
ATOM 7281 O O . VAL B 1 433 ? 19.359 -26.812 0.967 1 98.56 433 VAL B O 1
ATOM 7284 N N . VAL B 1 434 ? 17.297 -26.312 0.261 1 98.06 434 VAL B N 1
ATOM 7285 C CA . VAL B 1 434 ? 17.484 -24.875 0.438 1 98.06 434 VAL B CA 1
ATOM 7286 C C . VAL B 1 434 ? 16.625 -24.375 1.602 1 98.06 434 VAL B C 1
ATOM 7288 O O . VAL B 1 434 ? 15.398 -24.422 1.531 1 98.06 434 VAL B O 1
ATOM 7291 N N . ARG B 1 435 ? 17.25 -23.953 2.693 1 98.19 435 ARG B N 1
ATOM 7292 C CA . ARG B 1 435 ? 16.5 -23.609 3.895 1 98.19 435 ARG B CA 1
ATOM 7293 C C . ARG B 1 435 ? 16.656 -22.125 4.238 1 98.19 435 ARG B C 1
ATOM 7295 O O . ARG B 1 435 ? 17.422 -21.422 3.578 1 98.19 435 ARG B O 1
ATOM 7302 N N . TYR B 1 436 ? 15.844 -21.578 5.172 1 97.75 436 TYR B N 1
ATOM 7303 C CA . TYR B 1 436 ? 15.781 -20.188 5.629 1 97.75 436 TYR B CA 1
ATOM 7304 C C . TYR B 1 436 ? 15.234 -19.281 4.539 1 97.75 436 TYR B C 1
ATOM 7306 O O . TYR B 1 436 ? 15.641 -18.125 4.426 1 97.75 436 TYR B O 1
ATOM 7314 N N . GLU B 1 437 ? 14.312 -19.859 3.689 1 97.44 437 GLU B N 1
ATOM 7315 C CA . GLU B 1 437 ? 13.641 -19.109 2.629 1 97.44 437 GLU B CA 1
ATOM 7316 C C . GLU B 1 437 ? 12.141 -19.047 2.869 1 97.44 437 GLU B C 1
ATOM 7318 O O . GLU B 1 437 ? 11.383 -18.625 1.991 1 97.44 437 GLU B O 1
ATOM 7323 N N . GLY B 1 438 ? 11.703 -19.453 4.035 1 98 438 GLY B N 1
ATOM 7324 C CA . GLY B 1 438 ? 10.289 -19.516 4.383 1 98 438 GLY B CA 1
ATOM 7325 C C . GLY B 1 438 ? 9.664 -18.141 4.57 1 98 438 GLY B C 1
ATOM 7326 O O . GLY B 1 438 ? 10.266 -17.125 4.23 1 98 438 GLY B O 1
ATOM 7327 N N . PRO B 1 439 ? 8.453 -18.109 5.109 1 98.25 439 PRO B N 1
ATOM 7328 C CA . PRO B 1 439 ? 7.762 -16.828 5.289 1 98.25 439 PRO B CA 1
ATOM 7329 C C . PRO B 1 439 ? 8.539 -15.852 6.176 1 98.25 439 PRO B C 1
ATOM 7331 O O . PRO B 1 439 ? 8.734 -14.695 5.797 1 98.25 439 PRO B O 1
ATOM 7334 N N . LYS B 1 440 ? 9.016 -16.266 7.32 1 97.88 440 LYS B N 1
ATOM 7335 C CA . LYS B 1 440 ? 9.734 -15.414 8.266 1 97.88 440 LYS B CA 1
ATOM 7336 C C . LYS B 1 440 ? 11.219 -15.328 7.914 1 97.88 440 LYS B C 1
ATOM 7338 O O . LYS B 1 440 ? 11.828 -14.266 8.039 1 97.88 440 LYS B O 1
ATOM 7343 N N . GLY B 1 441 ? 11.805 -16.453 7.52 1 95.88 441 GLY B N 1
ATOM 7344 C CA . GLY B 1 441 ? 13.242 -16.578 7.324 1 95.88 441 GLY B CA 1
ATOM 7345 C C . GLY B 1 441 ? 13.734 -15.859 6.078 1 95.88 441 GLY B C 1
ATOM 7346 O O . GLY B 1 441 ? 14.82 -15.281 6.082 1 95.88 441 GLY B O 1
ATOM 7347 N N . GLY B 1 442 ? 12.898 -15.969 5.059 1 92.75 442 GLY B N 1
ATOM 7348 C CA . GLY B 1 442 ? 13.273 -15.297 3.826 1 92.75 442 GLY B CA 1
ATOM 7349 C C . GLY B 1 442 ? 13.703 -13.859 4.043 1 92.75 442 GLY B C 1
ATOM 7350 O O . GLY B 1 442 ? 14.898 -13.539 3.961 1 92.75 442 GLY B O 1
ATOM 7351 N N . PRO B 1 443 ? 12.742 -13.039 4.594 1 96.44 443 PRO B N 1
ATOM 7352 C CA . PRO B 1 443 ? 11.297 -13.273 4.598 1 96.44 443 PRO B CA 1
ATOM 7353 C C . PRO B 1 443 ? 10.68 -13.195 3.201 1 96.44 443 PRO B C 1
ATOM 7355 O O . PRO B 1 443 ? 11.359 -12.805 2.246 1 96.44 443 PRO B O 1
ATOM 7358 N N . GLY B 1 444 ? 9.469 -13.617 3.072 1 96.12 444 GLY B N 1
ATOM 7359 C CA . GLY B 1 444 ? 8.711 -13.43 1.847 1 96.12 444 GLY B CA 1
ATOM 7360 C C . GLY B 1 444 ? 8.648 -14.68 0.99 1 96.12 444 GLY B C 1
ATOM 7361 O O . GLY B 1 444 ? 8.023 -14.68 -0.075 1 96.12 444 GLY B O 1
ATOM 7362 N N . MET B 1 445 ? 9.32 -15.805 1.466 1 96.88 445 MET B N 1
ATOM 7363 C CA . MET B 1 445 ? 9.188 -17.078 0.774 1 96.88 445 MET B CA 1
ATOM 7364 C C . MET B 1 445 ? 9.531 -16.938 -0.705 1 96.88 445 MET B C 1
ATOM 7366 O O . MET B 1 445 ? 8.695 -17.219 -1.569 1 96.88 445 MET B O 1
ATOM 7370 N N . ARG B 1 446 ? 10.742 -16.672 -1.109 1 94.75 446 ARG B N 1
ATOM 7371 C CA . ARG B 1 446 ? 11.164 -16.422 -2.484 1 94.75 446 ARG B CA 1
ATOM 7372 C C . ARG B 1 446 ? 10.828 -17.609 -3.383 1 94.75 446 ARG B C 1
ATOM 7374 O O . ARG B 1 446 ? 10.945 -18.766 -2.967 1 94.75 446 ARG B O 1
ATOM 7381 N N . GLU B 1 447 ? 10.445 -17.266 -4.629 1 92.5 447 GLU B N 1
ATOM 7382 C CA . GLU B 1 447 ? 10.297 -18.266 -5.676 1 92.5 447 GLU B CA 1
ATOM 7383 C C . GLU B 1 447 ? 11.648 -18.672 -6.246 1 92.5 447 GLU B C 1
ATOM 7385 O O . GLU B 1 447 ? 12.5 -17.812 -6.512 1 92.5 447 GLU B O 1
ATOM 7390 N N . MET B 1 448 ? 11.766 -20.016 -6.352 1 90.25 448 MET B N 1
ATOM 7391 C CA . MET B 1 448 ? 13.008 -20.516 -6.934 1 90.25 448 MET B CA 1
ATOM 7392 C C . MET B 1 448 ? 12.766 -21.125 -8.305 1 90.25 448 MET B C 1
ATOM 7394 O O . MET B 1 448 ? 12.359 -22.281 -8.414 1 90.25 448 MET B O 1
ATOM 7398 N N . LEU B 1 449 ? 13.023 -20.375 -9.344 1 88.12 449 LEU B N 1
ATOM 7399 C CA . LEU B 1 449 ? 12.906 -20.859 -10.703 1 88.12 449 LEU B CA 1
ATOM 7400 C C . LEU B 1 449 ? 14.281 -21.141 -11.312 1 88.12 449 LEU B C 1
ATOM 7402 O O . LEU B 1 449 ? 14.461 -22.109 -12.039 1 88.12 449 LEU B O 1
ATOM 7406 N N . ALA B 1 450 ? 15.25 -20.312 -10.922 1 86.38 450 ALA B N 1
ATOM 7407 C CA . ALA B 1 450 ? 16.578 -20.391 -11.516 1 86.38 450 ALA B CA 1
ATOM 7408 C C . ALA B 1 450 ? 17.25 -21.719 -11.172 1 86.38 450 ALA B C 1
ATOM 7410 O O . ALA B 1 450 ? 17.734 -22.438 -12.062 1 86.38 450 ALA B O 1
ATOM 7411 N N . PRO B 1 451 ? 17.203 -22.125 -9.945 1 89.88 451 PRO B N 1
ATOM 7412 C CA . PRO B 1 451 ? 17.844 -23.406 -9.617 1 89.88 451 PRO B CA 1
ATOM 7413 C C . PRO B 1 451 ? 17.156 -24.594 -10.289 1 89.88 451 PRO B C 1
ATOM 7415 O O . PRO B 1 451 ? 17.828 -25.5 -10.789 1 89.88 451 PRO B O 1
ATOM 7418 N N . THR B 1 452 ? 15.867 -24.594 -10.312 1 90.25 452 THR B N 1
ATOM 7419 C CA . THR B 1 452 ? 15.141 -25.719 -10.898 1 90.25 452 THR B CA 1
ATOM 7420 C C . THR B 1 452 ? 15.383 -25.797 -12.406 1 90.25 452 THR B C 1
ATOM 7422 O O . THR B 1 452 ? 15.562 -26.891 -12.953 1 90.25 452 THR B O 1
ATOM 7425 N N . SER B 1 453 ? 15.375 -24.609 -13.023 1 87.06 453 SER B N 1
ATOM 7426 C CA . SER B 1 453 ? 15.688 -24.562 -14.453 1 87.06 453 SER B CA 1
ATOM 7427 C C . SER B 1 453 ? 17.109 -25.016 -14.719 1 87.06 453 SER B C 1
ATOM 7429 O O . SER B 1 453 ? 17.391 -25.656 -15.75 1 87.06 453 SER B O 1
ATOM 7431 N N . ALA B 1 454 ? 18.031 -24.656 -13.836 1 86.44 454 ALA B N 1
ATOM 7432 C CA . ALA B 1 454 ? 19.438 -25.062 -13.969 1 86.44 454 ALA B CA 1
ATOM 7433 C C . ALA B 1 454 ? 19.578 -26.578 -13.844 1 86.44 454 ALA B C 1
ATOM 7435 O O . ALA B 1 454 ? 20.391 -27.188 -14.539 1 86.44 454 ALA B O 1
ATOM 7436 N N . ILE B 1 455 ? 18.844 -27.219 -12.984 1 89.06 455 ILE B N 1
ATOM 7437 C CA . ILE B 1 455 ? 18.859 -28.672 -12.805 1 89.06 455 ILE B CA 1
ATOM 7438 C C . ILE B 1 455 ? 18.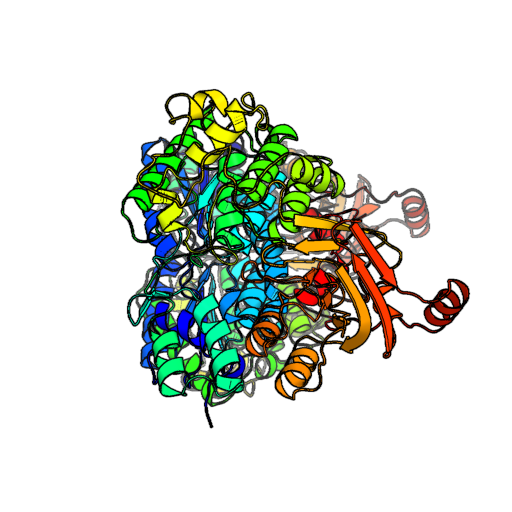406 -29.359 -14.094 1 89.06 455 ILE B C 1
ATOM 7440 O O . ILE B 1 455 ? 19.047 -30.312 -14.539 1 89.06 455 ILE B O 1
ATOM 7444 N N . ILE B 1 456 ? 17.328 -28.828 -14.688 1 84.12 456 ILE B N 1
ATOM 7445 C CA . ILE B 1 456 ? 16.781 -29.375 -15.922 1 84.12 456 ILE B CA 1
ATOM 7446 C C . ILE B 1 456 ? 17.797 -29.203 -17.062 1 84.12 456 ILE B C 1
ATOM 7448 O O . ILE B 1 456 ? 18.047 -30.125 -17.828 1 84.12 456 ILE B O 1
ATOM 7452 N N . GLY B 1 457 ? 18.312 -28.047 -17.094 1 83.12 457 GLY B N 1
ATOM 7453 C CA . GLY B 1 457 ? 19.297 -27.75 -18.141 1 83.12 457 GLY B CA 1
ATOM 7454 C C . GLY B 1 457 ? 20.547 -28.609 -18.047 1 83.12 457 GLY B C 1
ATOM 7455 O O . GLY B 1 457 ? 21.188 -28.906 -19.047 1 83.12 457 GLY B O 1
ATOM 7456 N N . ALA B 1 458 ? 20.844 -29.062 -16.812 1 84.81 458 ALA B N 1
ATOM 7457 C CA . ALA B 1 458 ? 22.031 -29.891 -16.578 1 84.81 458 ALA B CA 1
ATOM 7458 C C . ALA B 1 458 ? 21.734 -31.375 -16.828 1 84.81 458 ALA B C 1
ATOM 7460 O O . ALA B 1 458 ? 22.625 -32.219 -16.75 1 84.81 458 ALA B O 1
ATOM 7461 N N . GLY B 1 459 ? 20.469 -31.656 -17.094 1 83.12 459 GLY B N 1
ATOM 7462 C CA . GLY B 1 459 ? 20.078 -33.031 -17.359 1 83.12 459 GLY B CA 1
ATOM 7463 C C . GLY B 1 459 ? 19.812 -33.812 -16.094 1 83.12 459 GLY B C 1
ATOM 7464 O O . GLY B 1 459 ? 19.859 -35.062 -16.109 1 83.12 459 GLY B O 1
ATOM 7465 N N . LEU B 1 460 ? 19.562 -33.188 -15.031 1 87.62 460 LEU B N 1
ATOM 7466 C CA . LEU B 1 460 ? 19.391 -33.812 -13.734 1 87.62 460 LEU B CA 1
ATOM 7467 C C . LEU B 1 460 ? 17.922 -33.812 -13.312 1 87.62 460 LEU B C 1
ATOM 7469 O O . LEU B 1 460 ? 17.609 -34.188 -12.18 1 87.62 460 LEU B O 1
ATOM 7473 N N . GLY B 1 461 ? 17.031 -33.5 -14.133 1 83.5 461 GLY B N 1
ATOM 7474 C CA . GLY B 1 461 ? 15.625 -33.281 -13.828 1 83.5 461 GLY B CA 1
ATOM 7475 C C . GLY B 1 461 ? 14.953 -34.469 -13.18 1 83.5 461 GLY B C 1
ATOM 7476 O O . GLY B 1 461 ? 14.109 -34.312 -12.289 1 83.5 461 GLY B O 1
ATOM 7477 N N . ASP B 1 462 ? 15.406 -35.656 -13.508 1 86.25 462 ASP B N 1
ATOM 7478 C CA . ASP B 1 462 ? 14.734 -36.875 -13.039 1 86.25 462 ASP B CA 1
ATOM 7479 C C . ASP B 1 462 ? 15.539 -37.531 -11.938 1 86.25 462 ASP B C 1
ATOM 7481 O O . ASP B 1 462 ? 15.125 -38.562 -11.398 1 86.25 462 ASP B O 1
ATOM 7485 N N . SER B 1 463 ? 16.625 -36.938 -11.625 1 91.06 463 SER B N 1
ATOM 7486 C CA . SER B 1 463 ? 17.516 -37.688 -10.75 1 91.06 463 SER B CA 1
ATOM 7487 C C . SER B 1 463 ? 17.875 -36.906 -9.5 1 91.06 463 SER B C 1
ATOM 7489 O O . SER B 1 463 ? 18.578 -37.375 -8.625 1 91.06 463 SER B O 1
ATOM 7491 N N . VAL B 1 464 ? 17.422 -35.688 -9.438 1 93.31 464 VAL B N 1
ATOM 7492 C CA . VAL B 1 464 ? 17.719 -34.844 -8.281 1 93.31 464 VAL B CA 1
ATOM 7493 C C . VAL B 1 464 ? 16.438 -34.281 -7.691 1 93.31 464 VAL B C 1
ATOM 7495 O O . VAL B 1 464 ? 15.508 -33.938 -8.422 1 93.31 464 VAL B O 1
ATOM 7498 N N . GLY B 1 465 ? 16.328 -34.344 -6.398 1 93.69 465 GLY B N 1
ATOM 7499 C CA . GLY B 1 465 ? 15.227 -33.688 -5.703 1 93.69 465 GLY B CA 1
ATOM 7500 C C . GLY B 1 465 ? 15.625 -32.375 -5.102 1 93.69 465 GLY B C 1
ATOM 7501 O O . GLY B 1 465 ? 16.781 -32.156 -4.746 1 93.69 465 GLY B O 1
ATOM 7502 N N . LEU B 1 466 ? 14.734 -31.438 -5.043 1 95.5 466 LEU B N 1
ATOM 7503 C CA . LEU B 1 466 ? 14.953 -30.141 -4.414 1 95.5 466 LEU B CA 1
ATOM 7504 C C . LEU B 1 466 ? 13.844 -29.812 -3.43 1 95.5 466 LEU B C 1
ATOM 7506 O O . LEU B 1 466 ? 12.664 -29.828 -3.795 1 95.5 466 LEU B O 1
ATOM 7510 N N . ILE B 1 467 ? 14.156 -29.625 -2.154 1 97.19 467 ILE B N 1
ATOM 7511 C CA . ILE B 1 467 ? 13.195 -29.25 -1.122 1 97.19 467 ILE B CA 1
ATOM 7512 C C . ILE B 1 467 ? 13.539 -27.875 -0.553 1 97.19 467 ILE B C 1
ATOM 7514 O O . ILE B 1 467 ? 14.711 -27.531 -0.427 1 97.19 467 ILE B O 1
ATOM 7518 N N . THR B 1 468 ? 12.531 -27.078 -0.233 1 98 468 THR B N 1
ATOM 7519 C CA . THR B 1 468 ? 12.766 -25.75 0.343 1 98 468 THR B CA 1
ATOM 7520 C C . THR B 1 468 ? 11.57 -25.312 1.179 1 98 468 THR B C 1
ATOM 7522 O O . THR B 1 468 ? 10.445 -25.75 0.949 1 98 468 THR B O 1
ATOM 7525 N N . ASP B 1 469 ? 11.797 -24.594 2.246 1 98.31 469 ASP B N 1
ATOM 7526 C CA . ASP B 1 469 ? 10.703 -23.938 2.963 1 98.31 469 ASP B CA 1
ATOM 7527 C C . ASP B 1 469 ? 10.266 -22.656 2.246 1 98.31 469 ASP B C 1
ATOM 7529 O O . ASP B 1 469 ? 9.359 -21.953 2.709 1 98.31 469 ASP B O 1
ATOM 7533 N N . GLY B 1 470 ? 10.82 -22.312 1.084 1 97.25 470 GLY B N 1
ATOM 7534 C CA . GLY B 1 470 ? 10.336 -21.281 0.165 1 97.25 470 GLY B CA 1
ATOM 7535 C C . GLY B 1 470 ? 9.312 -21.812 -0.824 1 97.25 470 GLY B C 1
ATOM 7536 O O . GLY B 1 470 ? 8.477 -22.656 -0.476 1 97.25 470 GLY B O 1
ATOM 7537 N N . ARG B 1 471 ? 9.352 -21.219 -1.973 1 96 471 ARG B N 1
ATOM 7538 C CA . ARG B 1 471 ? 8.391 -21.641 -2.988 1 96 471 ARG B CA 1
ATOM 7539 C C . ARG B 1 471 ? 9.07 -21.828 -4.344 1 96 471 ARG B C 1
ATOM 7541 O O . ARG B 1 471 ? 10.227 -21.438 -4.523 1 96 471 ARG B O 1
ATOM 7548 N N . PHE B 1 472 ? 8.32 -22.406 -5.152 1 92.12 472 PHE B N 1
ATOM 7549 C CA . PHE B 1 472 ? 8.719 -22.516 -6.551 1 92.12 472 PHE B CA 1
ATOM 7550 C C . PHE B 1 472 ? 7.785 -21.703 -7.445 1 92.12 472 PHE B C 1
ATOM 7552 O O . PHE B 1 472 ? 6.621 -21.484 -7.102 1 92.12 472 PHE B O 1
ATOM 7559 N N . SER B 1 473 ? 8.32 -21.266 -8.508 1 87.06 473 SER B N 1
ATOM 7560 C CA . SER B 1 473 ? 7.5 -20.578 -9.492 1 87.06 473 SER B CA 1
ATOM 7561 C C . SER B 1 473 ? 6.539 -21.531 -10.195 1 87.06 473 SER B C 1
ATOM 7563 O O . SER B 1 473 ? 6.738 -22.734 -10.18 1 87.06 473 SER B O 1
ATOM 7565 N N . GLY B 1 474 ? 5.559 -20.984 -10.758 1 78.69 474 GLY B N 1
ATOM 7566 C CA . GLY B 1 474 ? 4.617 -21.766 -11.539 1 78.69 474 GLY B CA 1
ATOM 7567 C C . GLY B 1 474 ? 5.246 -22.406 -12.766 1 78.69 474 GLY B C 1
ATOM 7568 O O . GLY B 1 474 ? 4.699 -23.344 -13.336 1 78.69 474 GLY B O 1
ATOM 7569 N N . GLY B 1 475 ? 6.398 -21.938 -13.156 1 79.25 475 GLY B N 1
ATOM 7570 C CA . GLY B 1 475 ? 7.098 -22.438 -14.328 1 79.25 475 GLY B CA 1
ATOM 7571 C C . GLY B 1 475 ? 7.973 -23.641 -14.039 1 79.25 475 GLY B C 1
ATOM 7572 O O . GLY B 1 475 ? 8.594 -24.203 -14.945 1 79.25 475 GLY B O 1
ATOM 7573 N N . THR B 1 476 ? 7.918 -24.047 -12.797 1 77.81 476 THR B N 1
ATOM 7574 C CA . THR B 1 476 ? 8.797 -25.125 -12.359 1 77.81 476 THR B CA 1
ATOM 7575 C C . THR B 1 476 ? 8.148 -26.484 -12.602 1 77.81 476 THR B C 1
ATOM 7577 O O . THR B 1 476 ? 6.93 -26.625 -12.492 1 77.81 476 THR B O 1
ATOM 7580 N N . TYR B 1 477 ? 8.992 -27.453 -12.969 1 75.94 477 TYR B N 1
ATOM 7581 C CA . TYR B 1 477 ? 8.594 -28.859 -12.992 1 75.94 477 TYR B CA 1
ATOM 7582 C C . TYR B 1 477 ? 9.758 -29.75 -12.578 1 75.94 477 TYR B C 1
ATOM 7584 O O . TYR B 1 477 ? 10.906 -29.312 -12.523 1 75.94 477 TYR B O 1
ATOM 7592 N N . GLY B 1 478 ? 9.516 -31 -12.133 1 79.19 478 GLY B N 1
ATOM 7593 C CA . GLY B 1 478 ? 10.477 -31.953 -11.578 1 79.19 478 GLY B CA 1
ATOM 7594 C C . GLY B 1 478 ? 10.117 -32.406 -10.18 1 79.19 478 GLY B C 1
ATOM 7595 O O . GLY B 1 478 ? 8.961 -32.312 -9.766 1 79.19 478 GLY B O 1
ATOM 7596 N N . MET B 1 479 ? 11.117 -33.031 -9.516 1 86.25 479 MET B N 1
ATOM 7597 C CA . MET B 1 479 ? 10.891 -33.469 -8.148 1 86.25 479 MET B CA 1
ATOM 7598 C C . MET B 1 479 ? 11.195 -32.375 -7.141 1 86.25 479 MET B C 1
ATOM 7600 O O . MET B 1 479 ? 12.227 -32.438 -6.461 1 86.25 479 MET B O 1
ATOM 7604 N N . VAL B 1 480 ? 10.281 -31.469 -7.098 1 92.31 480 VAL B N 1
ATOM 7605 C CA . VAL B 1 480 ? 10.5 -30.297 -6.25 1 92.31 480 VAL B CA 1
ATOM 7606 C C . VAL B 1 480 ? 9.422 -30.234 -5.172 1 92.31 480 VAL B C 1
ATOM 7608 O O . VAL B 1 480 ? 8.25 -30.5 -5.441 1 92.31 480 VAL B O 1
ATOM 7611 N N . VAL B 1 481 ? 9.82 -30 -3.973 1 96 481 VAL B N 1
ATOM 7612 C CA . VAL B 1 481 ? 8.914 -29.891 -2.832 1 96 481 VAL B CA 1
ATOM 7613 C C . VAL B 1 481 ? 9.117 -28.531 -2.156 1 96 481 VAL B C 1
ATOM 7615 O O . VAL B 1 481 ? 10.18 -28.266 -1.577 1 96 481 VAL B O 1
ATOM 7618 N N . GLY B 1 482 ? 8.102 -27.672 -2.27 1 97 482 GLY B N 1
ATOM 7619 C CA . GLY B 1 482 ? 8.148 -26.359 -1.637 1 97 482 GLY B CA 1
ATOM 7620 C C . GLY B 1 482 ? 7.234 -26.25 -0.432 1 97 482 GLY B C 1
ATOM 7621 O O . GLY B 1 482 ? 6.621 -27.234 -0.015 1 97 482 GLY B O 1
ATOM 7622 N N . HIS B 1 483 ? 7.219 -25.125 0.194 1 98.19 483 HIS B N 1
ATOM 7623 C CA . HIS B 1 483 ? 6.32 -24.781 1.292 1 98.19 483 HIS B CA 1
ATOM 7624 C C . HIS B 1 483 ? 6.57 -25.672 2.504 1 98.19 483 HIS B C 1
ATOM 7626 O O . HIS B 1 483 ? 5.641 -26 3.252 1 98.19 483 HIS B O 1
ATOM 7632 N N . VAL B 1 484 ? 7.754 -26.219 2.646 1 98.62 484 VAL B N 1
ATOM 7633 C CA . VAL B 1 484 ? 8.016 -27.078 3.791 1 98.62 484 VAL B CA 1
ATOM 7634 C C . VAL B 1 484 ? 7.719 -26.328 5.086 1 98.62 484 VAL B C 1
ATOM 7636 O O . VAL B 1 484 ? 8.289 -25.266 5.344 1 98.62 484 VAL B O 1
ATOM 7639 N N . ALA B 1 485 ? 6.867 -26.906 5.855 1 98.69 485 ALA B N 1
ATOM 7640 C CA . ALA B 1 485 ? 6.414 -26.281 7.094 1 98.69 485 ALA B CA 1
ATOM 7641 C C . ALA B 1 485 ? 6.422 -27.266 8.25 1 98.69 485 ALA B C 1
ATOM 7643 O O . ALA B 1 485 ? 5.996 -28.422 8.094 1 98.69 485 ALA B O 1
ATOM 7644 N N . PRO B 1 486 ? 6.957 -26.844 9.492 1 98.44 486 PRO B N 1
ATOM 7645 C CA . PRO B 1 486 ? 7.438 -25.5 9.828 1 98.44 486 PRO B CA 1
ATOM 7646 C C . PRO B 1 486 ? 8.75 -25.156 9.133 1 98.44 486 PRO B C 1
ATOM 7648 O O . PRO B 1 486 ? 9.555 -26.047 8.844 1 98.44 486 PRO B O 1
ATOM 7651 N N . GLU B 1 487 ? 8.922 -23.891 8.836 1 98.69 487 GLU B N 1
ATOM 7652 C CA . GLU B 1 487 ? 10.109 -23.422 8.117 1 98.69 487 GLU B CA 1
ATOM 7653 C C . GLU B 1 487 ? 11.344 -23.484 9.008 1 98.69 487 GLU B C 1
ATOM 7655 O O . GLU B 1 487 ? 11.234 -23.641 10.227 1 98.69 487 GLU B O 1
ATOM 7660 N N . ALA B 1 488 ? 12.484 -23.266 8.438 1 98.56 488 ALA B N 1
ATOM 7661 C CA . ALA B 1 488 ? 13.758 -23.344 9.148 1 98.56 488 ALA B CA 1
ATOM 7662 C C . ALA B 1 488 ? 13.891 -22.234 10.18 1 98.56 488 ALA B C 1
ATOM 7664 O O . ALA B 1 488 ? 14.406 -22.453 11.281 1 98.56 488 ALA B O 1
ATOM 7665 N N . ALA B 1 489 ? 13.398 -21.062 9.906 1 98.06 489 ALA B N 1
ATOM 7666 C CA . ALA B 1 489 ? 13.609 -19.875 10.742 1 98.06 489 ALA B CA 1
ATOM 7667 C C . ALA B 1 489 ? 12.922 -20.031 12.094 1 98.06 489 ALA B C 1
ATOM 7669 O O . ALA B 1 489 ? 13.281 -19.359 13.062 1 98.06 489 ALA B O 1
ATOM 7670 N N . VAL B 1 490 ? 11.906 -20.859 12.203 1 97.69 490 VAL B N 1
ATOM 7671 C CA . VAL B 1 490 ? 11.195 -21.031 13.469 1 97.69 490 VAL B CA 1
ATOM 7672 C C . VAL B 1 490 ? 11.555 -22.391 14.078 1 97.69 490 VAL B C 1
ATOM 7674 O O . VAL B 1 490 ? 10.867 -22.875 14.977 1 97.69 490 VAL B O 1
ATOM 7677 N N . GLY B 1 491 ? 12.531 -23.031 13.492 1 98 491 GLY B N 1
ATOM 7678 C CA . GLY B 1 491 ? 13.07 -24.234 14.102 1 98 491 GLY B CA 1
ATOM 7679 C C . GLY B 1 491 ? 12.469 -25.516 13.547 1 98 491 GLY B C 1
ATOM 7680 O O . GLY B 1 491 ? 12.539 -26.562 14.18 1 98 491 GLY B O 1
ATOM 7681 N N . GLY B 1 492 ? 11.883 -25.516 12.391 1 98.25 492 GLY B N 1
ATOM 7682 C CA . GLY B 1 492 ? 11.422 -26.734 11.75 1 98.25 492 GLY B CA 1
ATOM 7683 C C . GLY B 1 492 ? 12.539 -27.734 11.516 1 98.25 492 GLY B C 1
ATOM 7684 O O . GLY B 1 492 ? 13.719 -27.375 11.523 1 98.25 492 GLY B O 1
ATOM 7685 N N . THR B 1 493 ? 12.172 -28.953 11.258 1 98.62 493 THR B N 1
ATOM 7686 C CA . THR B 1 493 ? 13.148 -30.031 11.078 1 98.62 493 THR B CA 1
ATOM 7687 C C . THR B 1 493 ? 14.086 -29.703 9.914 1 98.62 493 THR B C 1
ATOM 7689 O O . THR B 1 493 ? 15.25 -30.094 9.938 1 98.62 493 THR B O 1
ATOM 7692 N N . ILE B 1 494 ? 13.633 -28.984 8.969 1 98.69 494 ILE B N 1
ATOM 7693 C CA . ILE B 1 494 ? 14.438 -28.625 7.805 1 98.69 494 ILE B CA 1
ATOM 7694 C C . ILE B 1 494 ? 15.656 -27.828 8.234 1 98.69 494 ILE B C 1
ATOM 7696 O O . ILE B 1 494 ? 16.703 -27.859 7.574 1 98.69 494 ILE B O 1
ATOM 7700 N N . ALA B 1 495 ? 15.586 -27.109 9.375 1 98.56 495 ALA B N 1
ATOM 7701 C CA . ALA B 1 495 ? 16.703 -26.344 9.906 1 98.56 495 ALA B CA 1
ATOM 7702 C C . ALA B 1 495 ? 17.797 -27.266 10.43 1 98.56 495 ALA B C 1
ATOM 7704 O O . ALA B 1 495 ? 18.969 -26.859 10.547 1 98.56 495 ALA B O 1
ATOM 7705 N N . LEU B 1 496 ? 17.5 -28.547 10.734 1 98.56 496 LEU B N 1
ATOM 7706 C CA . LEU B 1 496 ? 18.391 -29.469 11.445 1 98.56 496 LEU B CA 1
ATOM 7707 C C . LEU B 1 496 ? 19.094 -30.406 10.469 1 98.56 496 LEU B C 1
ATOM 7709 O O . LEU B 1 496 ? 19.984 -31.156 10.859 1 98.56 496 LEU B O 1
ATOM 7713 N N . VAL B 1 497 ? 18.75 -30.359 9.156 1 98.81 497 VAL B N 1
ATOM 7714 C CA . VAL B 1 497 ? 19.328 -31.234 8.148 1 98.81 497 VAL B CA 1
ATOM 7715 C C . VAL B 1 497 ? 20.812 -30.922 7.996 1 98.81 497 VAL B C 1
ATOM 7717 O O . VAL B 1 497 ? 21.219 -29.75 7.988 1 98.81 497 VAL B O 1
ATOM 7720 N N . GLN B 1 498 ? 21.641 -31.938 7.871 1 98.56 498 GLN B N 1
ATOM 7721 C CA . GLN B 1 498 ? 23.078 -31.781 7.648 1 98.56 498 GLN B CA 1
ATOM 7722 C C . GLN B 1 498 ? 23.5 -32.438 6.336 1 98.56 498 GLN B C 1
ATOM 7724 O O . GLN B 1 498 ? 22.828 -33.344 5.84 1 98.56 498 GLN B O 1
ATOM 7729 N N . GLU B 1 499 ? 24.609 -31.953 5.863 1 98.38 499 GLU B N 1
ATOM 7730 C CA . GLU B 1 499 ? 25.172 -32.5 4.641 1 98.38 499 GLU B CA 1
ATOM 7731 C C . GLU B 1 499 ? 25.328 -34.031 4.734 1 98.38 499 GLU B C 1
ATOM 7733 O O . GLU B 1 499 ? 25.859 -34.531 5.719 1 98.38 499 GLU B O 1
ATOM 7738 N N . GLY B 1 500 ? 24.734 -34.656 3.756 1 98.25 500 GLY B N 1
ATOM 7739 C CA . GLY B 1 500 ? 24.922 -36.094 3.676 1 98.25 500 GLY B CA 1
ATOM 7740 C C . GLY B 1 500 ? 23.781 -36.875 4.316 1 98.25 500 GLY B C 1
ATOM 7741 O O . GLY B 1 500 ? 23.672 -38.094 4.113 1 98.25 500 GLY B O 1
ATOM 7742 N N . ASP B 1 501 ? 22.938 -36.219 5.094 1 98.62 501 ASP B N 1
ATOM 7743 C CA . ASP B 1 501 ? 21.781 -36.906 5.656 1 98.62 501 ASP B CA 1
ATOM 7744 C C . ASP B 1 501 ? 20.938 -37.562 4.559 1 98.62 501 ASP B C 1
ATOM 7746 O O . ASP B 1 501 ? 20.781 -36.969 3.473 1 98.62 501 ASP B O 1
ATOM 7750 N N . GLN B 1 502 ? 20.391 -38.656 4.852 1 98.62 502 GLN B N 1
ATOM 7751 C CA . GLN B 1 502 ? 19.516 -39.312 3.885 1 98.62 502 GLN B CA 1
ATOM 7752 C C . GLN B 1 502 ? 18.094 -38.781 3.969 1 98.62 502 GLN B C 1
ATOM 7754 O O . GLN B 1 502 ? 17.531 -38.688 5.059 1 98.62 502 GLN B O 1
ATOM 7759 N N . ILE B 1 503 ? 17.531 -38.375 2.834 1 98.62 503 ILE B N 1
ATOM 7760 C CA . ILE B 1 503 ? 16.188 -37.875 2.75 1 98.62 503 ILE B CA 1
ATOM 7761 C C . ILE B 1 503 ? 15.391 -38.656 1.706 1 98.62 503 ILE B C 1
ATOM 7763 O O . ILE B 1 503 ? 15.922 -39 0.651 1 98.62 503 ILE B O 1
ATOM 7767 N N . THR B 1 504 ? 14.164 -38.938 1.98 1 98.12 504 THR B N 1
ATOM 7768 C CA . THR B 1 504 ? 13.25 -39.562 1.027 1 98.12 504 THR B CA 1
ATOM 7769 C C . THR B 1 504 ? 12.141 -38.594 0.634 1 98.12 504 THR B C 1
ATOM 7771 O O . THR B 1 504 ? 11.461 -38.031 1.498 1 98.12 504 THR B O 1
ATOM 7774 N N . ILE B 1 505 ? 12.023 -38.344 -0.631 1 96.38 505 ILE B N 1
ATOM 7775 C CA . ILE B 1 505 ? 10.836 -37.75 -1.236 1 96.38 505 ILE B CA 1
ATOM 7776 C C . ILE B 1 505 ? 10.008 -38.844 -1.929 1 96.38 505 ILE B C 1
ATOM 7778 O O . ILE B 1 505 ? 10.492 -39.5 -2.85 1 96.38 505 ILE B O 1
ATOM 7782 N N . ASP B 1 506 ? 8.852 -39.062 -1.464 1 95.12 506 ASP B N 1
ATOM 7783 C CA . ASP B 1 506 ? 7.973 -40.031 -2.07 1 95.12 506 ASP B CA 1
ATOM 7784 C C . ASP B 1 506 ? 6.582 -39.469 -2.326 1 95.12 506 ASP B C 1
ATOM 7786 O O . ASP B 1 506 ? 5.734 -39.438 -1.432 1 95.12 506 ASP B O 1
ATOM 7790 N N . ALA B 1 507 ? 6.309 -39.094 -3.545 1 90.38 507 ALA B N 1
ATOM 7791 C CA . ALA B 1 507 ? 5.043 -38.438 -3.885 1 90.38 507 ALA B CA 1
ATOM 7792 C C . ALA B 1 507 ? 3.896 -39.438 -3.861 1 90.38 507 ALA B C 1
ATOM 7794 O O . ALA B 1 507 ? 2.764 -39.094 -3.518 1 90.38 507 ALA B O 1
ATOM 7795 N N . HIS B 1 508 ? 4.172 -40.719 -4.141 1 89.12 508 HIS B N 1
ATOM 7796 C CA . HIS B 1 508 ? 3.141 -41.75 -4.113 1 89.12 508 HIS B CA 1
ATOM 7797 C C . HIS B 1 508 ? 2.643 -42 -2.693 1 89.12 508 HIS B C 1
ATOM 7799 O O . HIS B 1 508 ? 1.434 -42.031 -2.455 1 89.12 508 HIS B O 1
ATOM 7805 N N . ALA B 1 509 ? 3.629 -42.062 -1.853 1 93.69 509 ALA B N 1
ATOM 7806 C CA . ALA B 1 509 ? 3.279 -42.312 -0.454 1 93.69 509 ALA B CA 1
ATOM 7807 C C . ALA B 1 509 ? 2.975 -41 0.264 1 93.69 509 ALA B C 1
ATOM 7809 O O . ALA B 1 509 ? 2.559 -41 1.425 1 93.69 509 ALA B O 1
ATOM 7810 N N . ARG B 1 510 ? 3.152 -39.906 -0.426 1 95.62 510 ARG B N 1
ATOM 7811 C CA . ARG B 1 510 ? 2.955 -38.562 0.129 1 95.62 510 ARG B CA 1
ATOM 7812 C C . ARG B 1 510 ? 3.805 -38.344 1.379 1 95.62 510 ARG B C 1
ATOM 7814 O O . ARG B 1 510 ? 3.305 -37.906 2.408 1 95.62 510 ARG B O 1
ATOM 7821 N N . LYS B 1 511 ? 5.109 -38.656 1.171 1 97 511 LYS B N 1
ATOM 7822 C CA . LYS B 1 511 ? 6.012 -38.656 2.32 1 97 511 LYS B CA 1
ATOM 7823 C C . LYS B 1 511 ? 7.242 -37.812 2.062 1 97 511 LYS B C 1
ATOM 7825 O O . LYS B 1 511 ? 7.801 -37.812 0.963 1 97 511 LYS B O 1
ATOM 7830 N N . LEU B 1 512 ? 7.672 -37.031 3.014 1 98.12 512 LEU B N 1
ATOM 7831 C CA . LEU B 1 512 ? 8.93 -36.312 3.094 1 98.12 512 LEU B CA 1
ATOM 7832 C C . LEU B 1 512 ? 9.656 -36.594 4.402 1 98.12 512 LEU B C 1
ATOM 7834 O O . LEU B 1 512 ? 9.289 -36.094 5.453 1 98.12 512 LEU B O 1
ATOM 7838 N N . GLU B 1 513 ? 10.812 -37.375 4.289 1 98.06 513 GLU B N 1
ATOM 7839 C CA . GLU B 1 513 ? 11.367 -37.969 5.508 1 98.06 513 GLU B CA 1
ATOM 7840 C C . GLU B 1 513 ? 12.875 -37.75 5.59 1 98.06 513 GLU B C 1
ATOM 7842 O O . GLU B 1 513 ? 13.594 -37.969 4.617 1 98.06 513 GLU B O 1
ATOM 7847 N N . LEU B 1 514 ? 13.266 -37.281 6.676 1 98.69 514 LEU B N 1
ATOM 7848 C CA . LEU B 1 514 ? 14.672 -37.25 7.051 1 98.69 514 LEU B CA 1
ATOM 7849 C C . LEU B 1 514 ? 15.055 -38.469 7.848 1 98.69 514 LEU B C 1
ATOM 7851 O O . LEU B 1 514 ? 14.477 -38.75 8.906 1 98.69 514 LEU B O 1
ATOM 7855 N N . HIS B 1 515 ? 16.047 -39.188 7.312 1 98.38 515 HIS B N 1
ATOM 7856 C CA . HIS B 1 515 ? 16.438 -40.438 7.949 1 98.38 515 HIS B CA 1
ATOM 7857 C C . HIS B 1 515 ? 17.516 -40.219 9 1 98.38 515 HIS B C 1
ATOM 7859 O O . HIS B 1 515 ? 18.641 -40.719 8.867 1 98.38 515 HIS B O 1
ATOM 7865 N N . VAL B 1 516 ? 17.188 -39.594 10.031 1 98 516 VAL B N 1
ATOM 7866 C CA . VAL B 1 516 ? 17.969 -39.344 11.234 1 98 516 VAL B CA 1
ATOM 7867 C C . VAL B 1 516 ? 17.156 -39.688 12.477 1 98 516 VAL B C 1
ATOM 7869 O O . VAL B 1 516 ? 15.953 -39.5 12.516 1 98 516 VAL B O 1
ATOM 7872 N N . SER B 1 517 ? 17.797 -40.25 13.461 1 97.75 517 SER B N 1
ATOM 7873 C CA . SER B 1 517 ? 17.078 -40.75 14.633 1 97.75 517 SER B CA 1
ATOM 7874 C C . SER B 1 517 ? 16.453 -39.594 15.414 1 97.75 517 SER B C 1
ATOM 7876 O O . SER B 1 517 ? 16.984 -38.469 15.383 1 97.75 517 SER B O 1
ATOM 7878 N N . ASP B 1 518 ? 15.422 -39.844 16.141 1 97.31 518 ASP B N 1
ATOM 7879 C CA . ASP B 1 518 ? 14.75 -38.844 16.969 1 97.31 518 ASP B CA 1
ATOM 7880 C C . ASP B 1 518 ? 15.695 -38.281 18.016 1 97.31 518 ASP B C 1
ATOM 7882 O O . ASP B 1 518 ? 15.641 -37.094 18.328 1 97.31 518 ASP B O 1
ATOM 7886 N N . GLN B 1 519 ? 16.484 -39.125 18.516 1 97.81 519 GLN B N 1
ATOM 7887 C CA . GLN B 1 519 ? 17.453 -38.688 19.531 1 97.81 519 GLN B CA 1
ATOM 7888 C C . GLN B 1 519 ? 18.453 -37.688 18.953 1 97.81 519 GLN B C 1
ATOM 7890 O O . GLN B 1 519 ? 18.719 -36.656 19.562 1 97.81 519 GLN B O 1
ATOM 7895 N N . GLU B 1 520 ? 18.938 -38.031 17.828 1 98 520 GLU B N 1
ATOM 7896 C CA . GLU B 1 520 ? 19.875 -37.125 17.172 1 98 520 GLU B CA 1
ATOM 7897 C C . GLU B 1 520 ? 19.203 -35.812 16.812 1 98 520 GLU B C 1
ATOM 7899 O O . GLU B 1 520 ? 19.812 -34.719 16.969 1 98 520 GLU B O 1
ATOM 7904 N N . LEU B 1 521 ? 18.031 -35.875 16.344 1 97.94 521 LEU B N 1
ATOM 7905 C CA . LEU B 1 521 ? 17.297 -34.656 15.992 1 97.94 521 LEU B CA 1
ATOM 7906 C C . LEU B 1 521 ? 17.062 -33.812 17.219 1 97.94 521 LEU B C 1
ATOM 7908 O O . LEU B 1 521 ? 17.141 -32.562 17.141 1 97.94 521 LEU B O 1
ATOM 7912 N N . LYS B 1 522 ? 16.734 -34.375 18.328 1 97.62 522 LYS B N 1
ATOM 7913 C CA . LYS B 1 522 ? 16.562 -33.656 19.578 1 97.62 522 LYS B CA 1
ATOM 7914 C C . LYS B 1 522 ? 17.859 -32.938 19.984 1 97.62 522 LYS B C 1
ATOM 7916 O O . LYS B 1 522 ? 17.828 -31.797 20.438 1 97.62 522 LYS B O 1
ATOM 7921 N N . GLU B 1 523 ? 18.969 -33.656 19.828 1 98.19 523 GLU B N 1
ATOM 7922 C CA . GLU B 1 523 ? 20.281 -33.094 20.156 1 98.19 523 GLU B CA 1
ATOM 7923 C C . GLU B 1 523 ? 20.594 -31.891 19.234 1 98.19 523 GLU B C 1
ATOM 7925 O O . GLU B 1 523 ? 21.078 -30.859 19.703 1 98.19 523 GLU B O 1
ATOM 7930 N N . ARG B 1 524 ? 20.266 -32.125 17.922 1 98.38 524 ARG B N 1
ATOM 7931 C CA . ARG B 1 524 ? 20.5 -31.031 16.984 1 98.38 524 ARG B CA 1
ATOM 7932 C C . ARG B 1 524 ? 19.625 -29.828 17.312 1 98.38 524 ARG B C 1
ATOM 7934 O O . ARG B 1 524 ? 20.078 -28.688 17.203 1 98.38 524 ARG B O 1
ATOM 7941 N N . LYS B 1 525 ? 18.453 -30.062 17.719 1 97.94 525 LYS B N 1
ATOM 7942 C CA . LYS B 1 525 ? 17.5 -29 18.047 1 97.94 525 LYS B CA 1
ATOM 7943 C C . LYS B 1 525 ? 17.969 -28.219 19.266 1 97.94 525 LYS B C 1
ATOM 7945 O O . LYS B 1 525 ? 17.844 -26.984 19.312 1 97.94 525 LYS B O 1
ATOM 7950 N N . GLU B 1 526 ? 18.453 -28.859 20.266 1 97.75 526 GLU B N 1
ATOM 7951 C CA . GLU B 1 526 ? 18.953 -28.219 21.469 1 97.75 526 GLU B CA 1
ATOM 7952 C C . GLU B 1 526 ? 20.125 -27.281 21.172 1 97.75 526 GLU B C 1
ATOM 7954 O O . GLU B 1 526 ? 20.312 -26.281 21.844 1 97.75 526 GLU B O 1
ATOM 7959 N N . LYS B 1 527 ? 20.875 -27.672 20.156 1 97.75 527 LYS B N 1
ATOM 7960 C CA . LYS B 1 527 ? 22.047 -26.875 19.781 1 97.75 527 LYS B CA 1
ATOM 7961 C C . LYS B 1 527 ? 21.672 -25.766 18.812 1 97.75 527 LYS B C 1
ATOM 7963 O O . LYS B 1 527 ? 22.438 -24.812 18.625 1 97.75 527 LYS B O 1
ATOM 7968 N N . TRP B 1 528 ? 20.531 -25.906 18.156 1 97.75 528 TRP B N 1
ATOM 7969 C CA . TRP B 1 528 ? 20.109 -24.938 17.141 1 97.75 528 TRP B CA 1
ATOM 7970 C C . TRP B 1 528 ? 19.766 -23.594 17.766 1 97.75 528 TRP B C 1
ATOM 7972 O O . TRP B 1 528 ? 19.141 -23.531 18.828 1 97.75 528 TRP B O 1
ATOM 7982 N N . GLU B 1 529 ? 20.234 -22.531 17.172 1 97.19 529 GLU B N 1
ATOM 7983 C CA . GLU B 1 529 ? 19.891 -21.172 17.562 1 97.19 529 GLU B CA 1
ATOM 7984 C C . GLU B 1 529 ? 19.094 -20.453 16.484 1 97.19 529 GLU B C 1
ATOM 7986 O O . GLU B 1 529 ? 19.469 -20.469 15.32 1 97.19 529 GLU B O 1
ATOM 7991 N N . GLN B 1 530 ? 17.984 -19.953 16.891 1 96.56 530 GLN B N 1
ATOM 7992 C CA . GLN B 1 530 ? 17.172 -19.203 15.945 1 96.56 530 GLN B CA 1
ATOM 7993 C C . GLN B 1 530 ? 17.969 -18.031 15.344 1 96.56 530 GLN B C 1
ATOM 7995 O O . GLN B 1 530 ? 18.531 -17.219 16.078 1 96.56 530 GLN B O 1
ATOM 8000 N N . PRO B 1 531 ? 17.984 -18 14.055 1 95.81 531 PRO B N 1
ATOM 8001 C CA . PRO B 1 531 ? 18.719 -16.891 13.438 1 95.81 531 PRO B CA 1
ATOM 8002 C C . PRO B 1 531 ? 18.062 -15.539 13.711 1 95.81 531 PRO B C 1
ATOM 8004 O O . PRO B 1 531 ? 16.828 -15.461 13.852 1 95.81 531 PRO B O 1
ATOM 8007 N N . LYS B 1 532 ? 18.922 -14.508 13.805 1 94.69 532 LYS B N 1
ATOM 8008 C CA . LYS B 1 532 ? 18.406 -13.148 13.906 1 94.69 532 LYS B CA 1
ATOM 8009 C C . LYS B 1 532 ? 17.656 -12.75 12.641 1 94.69 532 LYS B C 1
ATOM 8011 O O . LYS B 1 532 ? 17.969 -13.234 11.547 1 94.69 532 LYS B O 1
ATOM 8016 N N . PRO B 1 533 ? 16.688 -11.852 12.82 1 94.12 533 PRO B N 1
ATOM 8017 C CA . PRO B 1 533 ? 15.992 -11.391 11.609 1 94.12 533 PRO B CA 1
ATOM 8018 C C . PRO B 1 533 ? 16.938 -10.688 10.633 1 94.12 533 PRO B C 1
ATOM 8020 O O . PRO B 1 533 ? 17.812 -9.938 11.047 1 94.12 533 PRO B O 1
ATOM 8023 N N . LEU B 1 534 ? 16.703 -10.984 9.375 1 94.38 534 LEU B N 1
ATOM 8024 C CA . LEU B 1 534 ? 17.547 -10.398 8.328 1 94.38 534 LEU B CA 1
ATOM 8025 C C . LEU B 1 534 ? 17.297 -8.898 8.219 1 94.38 534 LEU B C 1
ATOM 8027 O O . LEU B 1 534 ? 18.203 -8.148 7.836 1 94.38 534 LEU B O 1
ATOM 8031 N N . TYR B 1 535 ? 16.078 -8.469 8.477 1 96.75 535 TYR B N 1
ATOM 8032 C CA . TYR B 1 535 ? 15.648 -7.074 8.414 1 96.75 535 TYR B CA 1
ATOM 8033 C C . TYR B 1 535 ? 15.039 -6.629 9.742 1 96.75 535 TYR B C 1
ATOM 8035 O O . TYR B 1 535 ? 14.266 -7.371 10.352 1 96.75 535 TYR B O 1
ATOM 8043 N N . ASN B 1 536 ? 15.344 -5.43 10.156 1 95.88 536 ASN B N 1
ATOM 8044 C CA . ASN B 1 536 ? 14.836 -4.953 11.43 1 95.88 536 ASN B CA 1
ATOM 8045 C C . ASN B 1 536 ? 13.93 -3.734 11.258 1 95.88 536 ASN B C 1
ATOM 8047 O O . ASN B 1 536 ? 13.32 -3.262 12.219 1 95.88 536 ASN B O 1
ATOM 8051 N N . LYS B 1 537 ? 13.852 -3.172 10.094 1 96.38 537 LYS B N 1
ATOM 8052 C CA . LYS B 1 537 ? 13 -2.031 9.773 1 96.38 537 LYS B CA 1
ATOM 8053 C C . LYS B 1 537 ? 12.359 -2.193 8.391 1 96.38 537 LYS B C 1
ATOM 8055 O O . LYS B 1 537 ? 12.789 -3.035 7.602 1 96.38 537 LYS B O 1
ATOM 8060 N N . GLY B 1 538 ? 11.32 -1.421 8.188 1 97.94 538 GLY B N 1
ATOM 8061 C CA . GLY B 1 538 ? 10.695 -1.413 6.871 1 97.94 538 GLY B CA 1
ATOM 8062 C C . GLY B 1 538 ? 9.695 -2.541 6.68 1 97.94 538 GLY B C 1
ATOM 8063 O O . GLY B 1 538 ? 9.336 -3.229 7.637 1 97.94 538 GLY B O 1
ATOM 8064 N N . VAL B 1 539 ? 9.273 -2.725 5.5 1 98.56 539 VAL B N 1
ATOM 8065 C CA . VAL B 1 539 ? 8.141 -3.58 5.16 1 98.56 539 VAL B CA 1
ATOM 8066 C C . VAL B 1 539 ? 8.516 -5.043 5.375 1 98.56 539 VAL B C 1
ATOM 8068 O O . VAL B 1 539 ? 7.695 -5.836 5.848 1 98.56 539 VAL B O 1
ATOM 8071 N N . LEU B 1 540 ? 9.797 -5.461 5.055 1 98.62 540 LEU B N 1
ATOM 8072 C CA . LEU B 1 540 ? 10.211 -6.852 5.23 1 98.62 540 LEU B CA 1
ATOM 8073 C C . LEU B 1 540 ? 10.258 -7.215 6.711 1 98.62 540 LEU B C 1
ATOM 8075 O O . LEU B 1 540 ? 9.914 -8.336 7.09 1 98.62 540 LEU B O 1
ATOM 8079 N N . ALA B 1 541 ? 10.688 -6.27 7.547 1 98.5 541 ALA B N 1
ATOM 8080 C CA . ALA B 1 541 ? 10.719 -6.512 8.984 1 98.5 541 ALA B CA 1
ATOM 8081 C C . ALA B 1 541 ? 9.312 -6.668 9.547 1 98.5 541 ALA B C 1
ATOM 8083 O O . ALA B 1 541 ? 9.055 -7.559 10.367 1 98.5 541 ALA B O 1
ATOM 8084 N N . LYS B 1 542 ? 8.414 -5.75 9.18 1 98.75 542 LYS B N 1
ATOM 8085 C CA . LYS B 1 542 ? 7.02 -5.836 9.609 1 98.75 542 LYS B CA 1
ATOM 8086 C C . LYS B 1 542 ? 6.402 -7.176 9.211 1 98.75 542 LYS B C 1
ATOM 8088 O O . LYS B 1 542 ? 5.699 -7.805 10.008 1 98.75 542 LYS B O 1
ATOM 8093 N N . TYR B 1 543 ? 6.691 -7.578 7.953 1 98.75 543 TYR B N 1
ATOM 8094 C CA . TYR B 1 543 ? 6.184 -8.852 7.453 1 98.75 543 TYR B CA 1
ATOM 8095 C C . TYR B 1 543 ? 6.703 -10.016 8.289 1 98.75 543 TYR B C 1
ATOM 8097 O O . TYR B 1 543 ? 5.93 -10.859 8.742 1 98.75 543 TYR B O 1
ATOM 8105 N N . ALA B 1 544 ? 8.016 -10.055 8.492 1 98.44 544 ALA B N 1
ATOM 8106 C CA . ALA B 1 544 ? 8.641 -11.141 9.242 1 98.44 544 ALA B CA 1
ATOM 8107 C C . ALA B 1 544 ? 8.062 -11.234 10.656 1 98.44 544 ALA B C 1
ATOM 8109 O O . ALA B 1 544 ? 7.93 -12.328 11.211 1 98.44 544 ALA B O 1
ATOM 8110 N N . LYS B 1 545 ? 7.652 -10.078 11.203 1 98.06 545 LYS B N 1
ATOM 8111 C CA . LYS B 1 545 ? 7.113 -10.016 12.562 1 98.06 545 LYS B CA 1
ATOM 8112 C C . LYS B 1 545 ? 5.715 -10.625 12.625 1 98.06 545 LYS B C 1
ATOM 8114 O O . LYS B 1 545 ? 5.352 -11.258 13.617 1 98.06 545 LYS B O 1
ATOM 8119 N N . LEU B 1 546 ? 4.938 -10.492 11.539 1 98.5 546 LEU B N 1
ATOM 8120 C CA . LEU B 1 546 ? 3.504 -10.75 11.625 1 98.5 546 LEU B CA 1
ATOM 8121 C C . LEU B 1 546 ? 3.148 -12.078 10.953 1 98.5 546 LEU B C 1
ATOM 8123 O O . LEU B 1 546 ? 2.131 -12.688 11.289 1 98.5 546 LEU B O 1
ATOM 8127 N N . VAL B 1 547 ? 3.939 -12.539 9.961 1 98.5 547 VAL B N 1
ATOM 8128 C CA . VAL B 1 547 ? 3.508 -13.555 9 1 98.5 547 VAL B CA 1
ATOM 8129 C C . VAL B 1 547 ? 3.365 -14.898 9.703 1 98.5 547 VAL B C 1
ATOM 8131 O O . VAL B 1 547 ? 4.145 -15.227 10.609 1 98.5 547 VAL B O 1
ATOM 8134 N N . SER B 1 548 ? 2.406 -15.695 9.289 1 98.12 548 SER B N 1
ATOM 8135 C CA . SER B 1 548 ? 2.146 -17.047 9.789 1 98.12 548 SER B CA 1
ATOM 8136 C C . SER B 1 548 ? 2.82 -18.094 8.914 1 98.12 548 SER B C 1
ATOM 8138 O O . SER B 1 548 ? 3.539 -17.766 7.969 1 98.12 548 SER B O 1
ATOM 8140 N N . SER B 1 549 ? 2.6 -19.328 9.273 1 98.12 549 SER B N 1
ATOM 8141 C CA . SER B 1 549 ? 3.166 -20.469 8.547 1 98.12 549 SER B CA 1
ATOM 8142 C C . SER B 1 549 ? 2.596 -20.578 7.141 1 98.12 549 SER B C 1
ATOM 8144 O O . SER B 1 549 ? 1.462 -20.156 6.891 1 98.12 549 SER B O 1
ATOM 8146 N N . SER B 1 550 ? 3.406 -21.094 6.199 1 98.19 550 SER B N 1
ATOM 8147 C CA . SER B 1 550 ? 2.916 -21.344 4.844 1 98.19 550 SER B CA 1
ATOM 8148 C C . SER B 1 550 ? 1.754 -22.328 4.844 1 98.19 550 SER B C 1
ATOM 8150 O O . SER B 1 550 ? 0.898 -22.281 3.957 1 98.19 550 SER B O 1
ATOM 8152 N N . SER B 1 551 ? 1.604 -23.188 5.863 1 98 551 SER B N 1
ATOM 8153 C CA . SER B 1 551 ? 0.573 -24.219 5.941 1 98 551 SER B CA 1
ATOM 8154 C C . SER B 1 551 ? -0.804 -23.609 6.176 1 98 551 SER B C 1
ATOM 8156 O O . SER B 1 551 ? -1.825 -24.266 5.996 1 98 551 SER B O 1
ATOM 8158 N N . VAL B 1 552 ? -0.765 -22.312 6.543 1 97.62 552 VAL B N 1
ATOM 8159 C CA . VAL B 1 552 ? -2.045 -21.656 6.75 1 97.62 552 VAL B CA 1
ATOM 8160 C C . VAL B 1 552 ? -2.141 -20.422 5.844 1 97.62 552 VAL B C 1
ATOM 8162 O O . VAL B 1 552 ? -2.879 -19.484 6.137 1 97.62 552 VAL B O 1
ATOM 8165 N N . GLY B 1 553 ? -1.297 -20.344 4.832 1 97.88 553 GLY B N 1
ATOM 8166 C CA . GLY B 1 553 ? -1.448 -19.344 3.781 1 97.88 553 GLY B CA 1
ATOM 8167 C C . GLY B 1 553 ? -0.485 -18.188 3.916 1 97.88 553 GLY B C 1
ATOM 8168 O O . GLY B 1 553 ? -0.571 -17.203 3.164 1 97.88 553 GLY B O 1
ATOM 8169 N N . ALA B 1 554 ? 0.489 -18.188 4.949 1 98.31 554 ALA B N 1
ATOM 8170 C CA . ALA B 1 554 ? 1.461 -17.109 5.152 1 98.31 554 ALA B CA 1
ATOM 8171 C C . ALA B 1 554 ? 0.773 -15.758 5.215 1 98.31 554 ALA B C 1
ATOM 8173 O O . ALA B 1 554 ? 1.159 -14.828 4.504 1 98.31 554 ALA B O 1
ATOM 8174 N N . VAL B 1 555 ? -0.252 -15.617 6.043 1 98.06 555 VAL B N 1
ATOM 8175 C CA . VAL B 1 555 ? -1.004 -14.375 6.184 1 98.06 555 VAL B CA 1
ATOM 8176 C C . VAL B 1 555 ? -0.44 -13.562 7.344 1 98.06 555 VAL B C 1
ATOM 8178 O O . VAL B 1 555 ? 0.222 -14.102 8.227 1 98.06 555 VAL B O 1
ATOM 8181 N N . THR B 1 556 ? -0.708 -12.258 7.375 1 98.56 556 THR B N 1
ATOM 8182 C CA . THR B 1 556 ? -0.09 -11.375 8.359 1 98.56 556 THR B CA 1
ATOM 8183 C C . THR B 1 556 ? -1.115 -10.906 9.383 1 98.56 556 THR B C 1
ATOM 8185 O O . THR B 1 556 ? -0.802 -10.086 10.25 1 98.56 556 THR B O 1
ATOM 8188 N N . ASP B 1 557 ? -2.359 -11.344 9.328 1 97.88 557 ASP B N 1
ATOM 8189 C CA . ASP B 1 557 ? -3.367 -10.875 10.266 1 97.88 557 ASP B CA 1
ATOM 8190 C C . ASP B 1 557 ? -3.998 -12.031 11.031 1 97.88 557 ASP B C 1
ATOM 8192 O O . ASP B 1 557 ? -5.195 -12.016 11.328 1 97.88 557 ASP B O 1
ATOM 8196 N N . LEU B 1 558 ? -3.221 -13.094 11.242 1 96.31 558 LEU B N 1
ATOM 8197 C CA . LEU B 1 558 ? -3.693 -14.25 12.008 1 96.31 558 LEU B CA 1
ATOM 8198 C C . LEU B 1 558 ? -3.26 -14.141 13.469 1 96.31 558 LEU B C 1
ATOM 8200 O O . LEU B 1 558 ? -2.072 -13.977 13.758 1 96.31 558 LEU B O 1
ATOM 8204 N N . ASP B 1 559 ? -4.164 -14.219 14.414 1 94.88 559 ASP B N 1
ATOM 8205 C CA . ASP B 1 559 ? -3.928 -14.281 15.859 1 94.88 559 ASP B CA 1
ATOM 8206 C C . ASP B 1 559 ? -3.02 -13.141 16.312 1 94.88 559 ASP B C 1
ATOM 8208 O O . ASP B 1 559 ? -2.021 -13.367 17 1 94.88 559 ASP B O 1
ATOM 8212 N N . LEU B 1 560 ? -3.373 -11.984 15.969 1 96.06 560 LEU B N 1
ATOM 8213 C CA . LEU B 1 560 ? -2.527 -10.828 16.234 1 96.06 560 LEU B CA 1
ATOM 8214 C C . LEU B 1 560 ? -2.521 -10.492 17.734 1 96.06 560 LEU B C 1
ATOM 8216 O O . LEU B 1 560 ? -1.571 -9.883 18.234 1 96.06 560 LEU B O 1
ATOM 8220 N N . PHE B 1 561 ? -3.562 -10.781 18.453 1 94.44 561 PHE B N 1
ATOM 8221 C CA . PHE B 1 561 ? -3.709 -10.398 19.859 1 94.44 561 PHE B CA 1
ATOM 8222 C C . PHE B 1 561 ? -4.008 -11.617 20.719 1 94.44 561 PHE B C 1
ATOM 8224 O O . PHE B 1 561 ? -4.672 -12.555 20.266 1 94.44 561 PHE B O 1
#

Radius of gyration: 29.79 Å; Cα contacts (8 Å, |Δi|>4): 3083; chains: 2; bounding box: 64×88×81 Å

Nearest PDB structures (foldseek):
  6nte-assembly2_B  TM=9.640E-01  e=8.518E-73  Synechocystis sp. PCC 6803
  9jpi-assembly1_A-2  TM=9.749E-01  e=1.581E-67  Arabidopsis thaliana
  5ze4-assembly1_A  TM=9.767E-01  e=4.605E-67  Arabidopsis thaliana
  8ikz-assembly1_A  TM=9.781E-01  e=2.686E-66  Arabidopsis thaliana
  8hs0-assembly1_A-2  TM=9.771E-01  e=5.676E-66  Arabidopsis thaliana

Organism: Acaryochloris marina (strain MBIC 11017) (NCBI:txid329726)